Protein AF-0000000066230830 (afdb_homodimer)

pLDDT: mean 95.07, std 6.08, range [52.94, 98.94]

Structure (mmCIF, N/CA/C/O backbone):
data_AF-0000000066230830-model_v1
#
loop_
_entity.id
_entity.type
_entity.pdbx_description
1 polymer 'Asparagine--tRNA ligase'
#
loop_
_atom_site.group_PDB
_atom_site.id
_atom_site.type_symbol
_atom_site.label_atom_id
_atom_site.label_alt_id
_atom_site.label_comp_id
_atom_site.label_asym_id
_atom_site.label_entity_id
_atom_site.label_seq_id
_atom_site.pdbx_PDB_ins_code
_atom_site.Cartn_x
_atom_site.Cartn_y
_atom_site.Cartn_z
_atom_site.occupancy
_atom_site.B_iso_or_equiv
_atom_site.auth_seq_id
_atom_site.auth_comp_id
_atom_site.auth_asym_id
_atom_site.auth_atom_id
_atom_site.pdbx_PDB_model_num
ATOM 1 N N . MET A 1 1 ? -0.568 -34.188 9.367 1 92.81 1 MET A N 1
ATOM 2 C CA . MET A 1 1 ? -0.805 -32.75 9.398 1 92.81 1 MET A CA 1
ATOM 3 C C . MET A 1 1 ? -0.352 -32.094 8.094 1 92.81 1 MET A C 1
ATOM 5 O O . MET A 1 1 ? 0.645 -32.5 7.5 1 92.81 1 MET A O 1
ATOM 9 N N . LYS A 1 2 ? -0.988 -31.109 7.566 1 92.56 2 LYS A N 1
ATOM 10 C CA . LYS A 1 2 ? -0.601 -30.375 6.371 1 92.56 2 LYS A CA 1
ATOM 11 C C . LYS A 1 2 ? 0.467 -29.328 6.695 1 92.56 2 LYS A C 1
ATOM 13 O O . LYS A 1 2 ? 0.326 -28.562 7.652 1 92.56 2 LYS A O 1
ATOM 18 N N . MET A 1 3 ? 1.535 -29.328 6.031 1 95.19 3 MET A N 1
ATOM 19 C CA . MET A 1 3 ? 2.641 -28.406 6.285 1 95.19 3 MET A CA 1
ATOM 20 C C . MET A 1 3 ? 3.199 -27.859 4.977 1 95.19 3 MET A C 1
ATOM 22 O O . MET A 1 3 ? 3.049 -28.484 3.922 1 95.19 3 MET A O 1
ATOM 26 N N . LEU A 1 4 ? 3.773 -26.688 5.09 1 98 4 LEU A N 1
ATOM 27 C CA . LEU A 1 4 ? 4.559 -26.141 3.994 1 98 4 LEU A CA 1
ATOM 28 C C . LEU A 1 4 ? 6.031 -26.5 4.137 1 98 4 LEU A C 1
ATOM 30 O O . LEU A 1 4 ? 6.508 -26.75 5.246 1 98 4 LEU A O 1
ATOM 34 N N . VAL A 1 5 ? 6.695 -26.531 3.014 1 98.12 5 VAL A N 1
ATOM 35 C CA . VAL A 1 5 ? 8.125 -26.844 3.008 1 98.12 5 VAL A CA 1
ATOM 36 C C . VAL A 1 5 ? 8.859 -25.891 3.951 1 98.12 5 VAL A C 1
ATOM 38 O O . VAL A 1 5 ? 9.695 -26.328 4.746 1 98.12 5 VAL A O 1
ATOM 41 N N . LYS A 1 6 ? 8.523 -24.609 3.91 1 97.44 6 LYS A N 1
ATOM 42 C CA . LYS A 1 6 ? 9.141 -23.609 4.777 1 97.44 6 LYS A CA 1
ATOM 43 C C . LYS A 1 6 ? 8.969 -23.984 6.25 1 97.44 6 LYS A C 1
ATOM 45 O O . LYS A 1 6 ? 9.93 -23.938 7.023 1 97.44 6 LYS A O 1
ATOM 50 N N . GLN A 1 7 ? 7.809 -24.344 6.629 1 97.44 7 GLN A N 1
ATOM 51 C CA . GLN A 1 7 ? 7.492 -24.703 8.008 1 97.44 7 GLN A CA 1
ATOM 52 C C . GLN A 1 7 ? 8.242 -25.953 8.445 1 97.44 7 GLN A C 1
ATOM 54 O O . GLN A 1 7 ? 8.648 -26.062 9.602 1 97.44 7 GLN A O 1
ATOM 59 N N . ILE A 1 8 ? 8.367 -26.891 7.52 1 97.44 8 ILE A N 1
ATOM 60 C CA . ILE A 1 8 ? 9.07 -28.141 7.801 1 97.44 8 ILE A CA 1
ATOM 61 C C . ILE A 1 8 ? 10.523 -27.859 8.156 1 97.44 8 ILE A C 1
ATOM 63 O O . ILE A 1 8 ? 11.031 -28.344 9.172 1 97.44 8 ILE A O 1
ATOM 67 N N . TYR A 1 9 ? 11.141 -27.031 7.383 1 96.25 9 TYR A N 1
ATOM 68 C CA . TYR A 1 9 ? 12.547 -26.719 7.641 1 96.25 9 TYR A CA 1
ATOM 69 C C . TYR A 1 9 ? 12.703 -25.906 8.914 1 96.25 9 TYR A C 1
ATOM 71 O O . TYR A 1 9 ? 13.656 -26.094 9.672 1 96.25 9 TYR A O 1
ATOM 79 N N . GLU A 1 10 ? 11.781 -24.984 9.172 1 95.19 10 GLU A N 1
ATOM 80 C CA . GLU A 1 10 ? 11.844 -24.141 10.359 1 95.19 10 GLU A CA 1
ATOM 81 C C . GLU A 1 10 ? 11.68 -24.969 11.633 1 95.19 10 GLU A C 1
ATOM 83 O O . GLU A 1 10 ? 12.18 -24.578 12.688 1 95.19 10 GLU A O 1
ATOM 88 N N . ASN A 1 11 ? 10.977 -26.141 11.5 1 96.12 11 ASN A N 1
ATOM 89 C CA . ASN A 1 11 ? 10.656 -26.938 12.672 1 96.12 11 ASN A CA 1
ATOM 90 C C . ASN A 1 11 ? 11.117 -28.391 12.5 1 96.12 11 ASN A C 1
ATOM 92 O O . ASN A 1 11 ? 10.461 -29.312 12.984 1 96.12 11 ASN A O 1
ATOM 96 N N . ALA A 1 12 ? 12.109 -28.609 11.766 1 94.75 12 ALA A N 1
ATOM 97 C CA . ALA A 1 12 ? 12.539 -29.922 11.312 1 94.75 12 ALA A CA 1
ATOM 98 C C . ALA A 1 12 ? 12.758 -30.859 12.492 1 94.75 12 ALA A C 1
ATOM 100 O O . ALA A 1 12 ? 12.266 -32 12.492 1 94.75 12 ALA A O 1
ATOM 101 N N . LYS A 1 13 ? 13.516 -30.391 13.516 1 95.44 13 LYS A N 1
ATOM 102 C CA . LYS A 1 13 ? 13.844 -31.234 14.672 1 95.44 13 LYS A CA 1
ATOM 103 C C . LYS A 1 13 ? 12.578 -31.641 15.43 1 95.44 13 LYS A C 1
ATOM 105 O O . LYS A 1 13 ? 12.422 -32.812 15.789 1 95.44 13 LYS A O 1
ATOM 110 N N . GLU A 1 14 ? 11.703 -30.703 15.625 1 97 14 GLU A N 1
ATOM 111 C CA . GLU A 1 14 ? 10.477 -30.938 16.375 1 97 14 GLU A CA 1
ATOM 112 C C . GLU A 1 14 ? 9.523 -31.844 15.594 1 97 14 GLU A C 1
ATOM 114 O O . GLU A 1 14 ? 8.742 -32.594 16.188 1 97 14 GLU A O 1
ATOM 119 N N . LEU A 1 15 ? 9.672 -31.859 14.273 1 97.12 15 LEU A N 1
ATOM 120 C CA . LEU A 1 15 ? 8.734 -32.594 13.43 1 97.12 15 LEU A CA 1
ATOM 121 C C . LEU A 1 15 ? 9.273 -33.969 13.086 1 97.12 1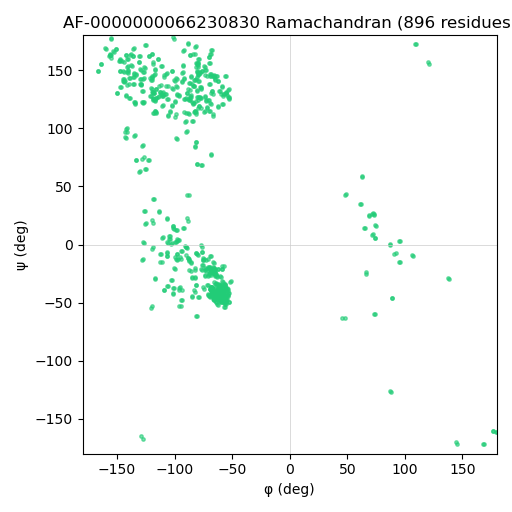5 LEU A C 1
ATOM 123 O O . LEU A 1 15 ? 8.617 -34.719 12.367 1 97.12 15 LEU A O 1
ATOM 127 N N . ASP A 1 16 ? 10.375 -34.312 13.625 1 97.19 16 ASP A N 1
ATOM 128 C CA . ASP A 1 16 ? 10.977 -35.625 13.336 1 97.19 16 ASP A CA 1
ATOM 129 C C . ASP A 1 16 ? 10 -36.75 13.625 1 97.19 16 ASP A C 1
ATOM 131 O O . ASP A 1 16 ? 9.375 -36.781 14.695 1 97.19 16 ASP A O 1
ATOM 135 N N . LYS A 1 17 ? 9.852 -37.594 12.656 1 97.75 17 LYS A N 1
ATOM 136 C CA . LYS A 1 17 ? 9.039 -38.812 12.734 1 97.75 17 LYS A CA 1
ATOM 137 C C . LYS A 1 17 ? 7.551 -38.469 12.734 1 97.75 17 LYS A C 1
ATOM 139 O O . LYS A 1 17 ? 6.715 -39.375 12.945 1 97.75 17 LYS A O 1
ATOM 144 N N . SER A 1 18 ? 7.23 -37.25 12.484 1 97.75 18 SER A N 1
ATOM 145 C CA . SER A 1 18 ? 5.82 -36.875 12.367 1 97.75 18 SER A CA 1
ATOM 146 C C . SER A 1 18 ? 5.27 -37.25 10.992 1 97.75 18 SER A C 1
ATOM 148 O O . SER A 1 18 ? 5.996 -37.25 10 1 97.75 18 SER A O 1
ATOM 150 N N . LYS A 1 19 ? 3.986 -37.625 11 1 98.25 19 LYS A N 1
ATOM 151 C CA . LYS A 1 19 ? 3.283 -37.844 9.742 1 98.25 19 LYS A CA 1
ATOM 152 C C . LYS A 1 19 ? 2.826 -36.531 9.117 1 98.25 19 LYS A C 1
ATOM 154 O O . LYS A 1 19 ? 2.109 -35.75 9.75 1 98.25 19 LYS A O 1
ATOM 159 N N . ILE A 1 20 ? 3.24 -36.344 7.891 1 97.44 20 ILE A N 1
ATOM 160 C CA . ILE A 1 20 ? 2.912 -35.062 7.266 1 97.44 20 ILE A CA 1
ATOM 161 C C . ILE A 1 20 ? 2.291 -35.312 5.891 1 97.44 20 ILE A C 1
ATOM 163 O O . ILE A 1 20 ? 2.479 -36.375 5.297 1 97.44 20 ILE A O 1
ATOM 167 N N . LYS A 1 21 ? 1.453 -34.438 5.473 1 98.25 21 LYS A N 1
ATOM 168 C CA . LYS A 1 21 ? 0.911 -34.312 4.121 1 98.25 21 LYS A CA 1
ATOM 169 C C . LYS A 1 21 ? 1.397 -33.062 3.426 1 98.25 21 LYS A C 1
ATOM 171 O O . LYS A 1 21 ? 1.465 -31.984 4.047 1 98.25 21 LYS A O 1
ATOM 176 N N . ILE A 1 22 ? 1.752 -33.188 2.199 1 98.12 22 ILE A N 1
ATOM 177 C CA . ILE A 1 22 ? 2.281 -32.031 1.496 1 98.12 22 ILE A CA 1
ATOM 178 C C . ILE A 1 22 ? 1.842 -32.062 0.034 1 98.12 22 ILE A C 1
ATOM 180 O O . ILE A 1 22 ? 1.617 -33.125 -0.525 1 98.12 22 ILE A O 1
ATOM 184 N N . LYS A 1 23 ? 1.538 -30.922 -0.514 1 98.56 23 LYS A N 1
ATOM 185 C CA . LYS A 1 23 ? 1.305 -30.703 -1.94 1 98.56 23 LYS A CA 1
ATOM 186 C C . LYS A 1 23 ? 2.33 -29.75 -2.529 1 98.56 23 LYS A C 1
ATOM 188 O O . LYS A 1 23 ? 2.801 -28.828 -1.842 1 98.56 23 LYS A O 1
ATOM 193 N N . GLY A 1 24 ? 2.709 -29.906 -3.705 1 98.62 24 GLY A N 1
ATOM 194 C CA . GLY A 1 24 ? 3.65 -29.047 -4.398 1 98.62 24 GLY A CA 1
ATOM 195 C C . GLY A 1 24 ? 3.938 -29.484 -5.82 1 98.62 24 GLY A C 1
ATOM 196 O O . GLY A 1 24 ? 3.119 -30.172 -6.438 1 98.62 24 GLY A O 1
ATOM 197 N N . TRP A 1 25 ? 4.992 -29.016 -6.359 1 98.69 25 TRP A N 1
ATOM 198 C CA . TRP A 1 25 ? 5.363 -29.312 -7.742 1 98.69 25 TRP A CA 1
ATOM 199 C C . TRP A 1 25 ? 6.715 -30.016 -7.801 1 98.69 25 TRP A C 1
ATOM 201 O O . TRP A 1 25 ? 7.629 -29.672 -7.047 1 98.69 25 TRP A O 1
ATOM 211 N N . VAL A 1 26 ? 6.824 -30.906 -8.734 1 98.19 26 VAL A N 1
ATOM 212 C CA . VAL A 1 26 ? 8.031 -31.703 -8.914 1 98.19 26 VAL A CA 1
ATOM 213 C C . VAL A 1 26 ? 9.133 -30.844 -9.523 1 98.19 26 VAL A C 1
ATOM 215 O O . VAL A 1 26 ? 8.93 -30.188 -10.547 1 98.19 26 VAL A O 1
ATOM 218 N N . VAL A 1 27 ? 10.25 -30.875 -8.875 1 96.75 27 VAL A N 1
ATOM 219 C CA . VAL A 1 27 ? 11.414 -30.188 -9.414 1 96.75 27 VAL A CA 1
ATOM 220 C C . VAL A 1 27 ? 12.289 -31.172 -10.188 1 96.75 27 VAL A C 1
ATOM 222 O O . VAL A 1 27 ? 12.625 -30.922 -11.352 1 96.75 27 VAL A O 1
ATOM 225 N N . THR A 1 28 ? 12.633 -32.25 -9.516 1 95.62 28 THR A N 1
ATOM 226 C CA . THR A 1 28 ? 13.375 -33.344 -10.141 1 95.62 28 THR A CA 1
ATOM 227 C C . THR A 1 28 ? 12.852 -34.688 -9.656 1 95.62 28 THR A C 1
ATOM 229 O O . THR A 1 28 ? 12.234 -34.781 -8.602 1 95.62 28 THR A O 1
ATOM 232 N N . SER A 1 29 ? 12.961 -35.625 -10.508 1 94 29 SER A N 1
ATOM 233 C CA . SER A 1 29 ? 12.656 -37 -10.203 1 94 29 SER A CA 1
ATOM 234 C C . SER A 1 29 ? 13.742 -37.938 -10.719 1 94 29 SER A C 1
ATOM 236 O O . SER A 1 29 ? 14.086 -37.906 -11.906 1 94 29 SER A O 1
ATOM 238 N N . ARG A 1 30 ? 14.289 -38.688 -9.766 1 93.19 30 ARG A N 1
ATOM 239 C CA . ARG A 1 30 ? 15.352 -39.625 -10.141 1 93.19 30 ARG A CA 1
ATOM 240 C C . ARG A 1 30 ? 15.258 -40.906 -9.32 1 93.19 30 ARG A C 1
ATOM 242 O O . ARG A 1 30 ? 14.641 -40.938 -8.258 1 93.19 30 ARG A O 1
ATOM 249 N N . GLY A 1 31 ? 15.844 -41.969 -9.922 1 93.81 31 GLY A N 1
ATOM 250 C CA . GLY A 1 31 ? 15.891 -43.188 -9.156 1 93.81 31 GLY A CA 1
ATOM 251 C C . GLY A 1 31 ? 15.75 -44.438 -10.023 1 93.81 31 GLY A C 1
ATOM 252 O O . GLY A 1 31 ? 16.031 -44.406 -11.227 1 93.81 31 GLY A O 1
ATOM 253 N N . ASN A 1 32 ? 15.602 -45.594 -9.375 1 93 32 ASN A N 1
ATOM 254 C CA . ASN A 1 32 ? 15.453 -46.906 -10.031 1 93 32 ASN A CA 1
ATOM 255 C C . ASN A 1 32 ? 14.227 -47.656 -9.516 1 93 32 ASN A C 1
ATOM 257 O O . ASN A 1 32 ? 13.336 -47.062 -8.914 1 93 32 ASN A O 1
ATOM 261 N N . LYS A 1 33 ? 14.172 -48.875 -9.836 1 92.69 33 LYS A N 1
ATOM 262 C CA . LYS A 1 33 ? 13 -49.688 -9.508 1 92.69 33 LYS A CA 1
ATOM 263 C C . LYS A 1 33 ? 12.898 -49.906 -8 1 92.69 33 LYS A C 1
ATOM 265 O O . LYS A 1 33 ? 11.82 -50.25 -7.492 1 92.69 33 LYS A O 1
ATOM 270 N N . LYS A 1 34 ? 13.953 -49.75 -7.348 1 95.06 34 LYS A N 1
ATOM 271 C CA . LYS A 1 34 ? 13.961 -50.062 -5.918 1 95.06 34 LYS A CA 1
ATOM 272 C C . LYS A 1 34 ? 13.727 -48.781 -5.086 1 95.06 34 LYS A C 1
ATOM 274 O O . LYS A 1 34 ? 13.109 -48.844 -4.02 1 95.06 34 LYS A O 1
ATOM 279 N N . ILE A 1 35 ? 14.297 -47.688 -5.57 1 96.31 35 ILE A N 1
ATOM 280 C CA . ILE A 1 35 ? 14.211 -46.469 -4.797 1 96.31 35 ILE A CA 1
ATOM 281 C C . ILE A 1 35 ? 14.133 -45.281 -5.742 1 96.31 35 ILE A C 1
ATOM 283 O O . ILE A 1 35 ? 14.805 -45.25 -6.777 1 96.31 35 ILE A O 1
ATOM 287 N N . GLN A 1 36 ? 13.242 -44.375 -5.438 1 96.88 36 GLN A N 1
ATOM 288 C CA . GLN A 1 36 ? 13.109 -43.125 -6.207 1 96.88 36 GLN A CA 1
ATOM 289 C C . GLN A 1 36 ? 13.188 -41.906 -5.297 1 96.88 36 GLN A C 1
ATOM 291 O O . GLN A 1 36 ? 12.711 -41.938 -4.16 1 96.88 36 GLN A O 1
ATOM 296 N N . PHE A 1 37 ? 13.805 -40.844 -5.777 1 96.5 37 PHE A N 1
ATOM 297 C CA . PHE A 1 37 ? 13.898 -39.562 -5.098 1 96.5 37 PHE A CA 1
ATOM 298 C C . PHE A 1 37 ? 13.203 -38.469 -5.906 1 96.5 37 PHE A C 1
ATOM 300 O O . PHE A 1 37 ? 13.484 -38.281 -7.094 1 96.5 37 PHE A O 1
ATOM 307 N N . ILE A 1 38 ? 12.281 -37.812 -5.281 1 97.56 38 ILE A N 1
ATOM 308 C CA . ILE A 1 38 ? 11.609 -36.688 -5.902 1 97.56 38 ILE A CA 1
ATOM 309 C C . ILE A 1 38 ? 11.867 -35.438 -5.082 1 97.56 38 ILE A C 1
ATOM 311 O O . ILE A 1 38 ? 11.656 -35.406 -3.869 1 97.56 38 ILE A O 1
ATOM 315 N N . GLU A 1 39 ? 12.359 -34.406 -5.715 1 97.12 39 GLU A N 1
ATOM 316 C CA . GLU A 1 39 ? 12.445 -33.062 -5.09 1 97.12 39 GLU A CA 1
ATOM 317 C C . GLU A 1 39 ? 11.156 -32.281 -5.309 1 97.12 39 GLU A C 1
ATOM 319 O O . GLU A 1 39 ? 10.727 -32.094 -6.445 1 97.12 39 GLU A O 1
ATOM 324 N N . LEU A 1 40 ? 10.594 -31.859 -4.219 1 98.38 40 LEU A N 1
ATOM 325 C CA . LEU A 1 40 ? 9.32 -31.141 -4.27 1 98.38 40 LEU A CA 1
ATOM 326 C C . LEU A 1 40 ? 9.484 -29.703 -3.773 1 98.38 40 LEU A C 1
ATOM 328 O O . LEU A 1 40 ? 10.141 -29.469 -2.756 1 98.38 40 LEU A O 1
ATOM 332 N N . ASN A 1 41 ? 8.93 -28.766 -4.488 1 98.31 41 ASN A N 1
ATOM 333 C CA . ASN A 1 41 ? 8.805 -27.391 -4.035 1 98.31 41 ASN A CA 1
ATOM 334 C C . ASN A 1 41 ? 7.344 -26.953 -3.982 1 98.31 41 ASN A C 1
ATOM 336 O O . ASN A 1 41 ? 6.574 -27.219 -4.906 1 98.31 41 ASN A O 1
ATOM 340 N N . ASP A 1 42 ? 6.992 -26.297 -2.898 1 98.56 42 ASP A N 1
ATOM 341 C CA . ASP A 1 42 ? 5.59 -25.922 -2.771 1 98.56 42 ASP A CA 1
ATOM 342 C C . ASP A 1 42 ? 5.414 -24.406 -2.885 1 98.56 42 ASP A C 1
ATOM 344 O O . ASP A 1 42 ? 4.344 -23.875 -2.582 1 98.56 42 ASP A O 1
ATOM 348 N N . GLY A 1 43 ? 6.461 -23.688 -3.182 1 98.44 43 GLY A N 1
ATOM 349 C CA . GLY A 1 43 ? 6.379 -22.25 -3.41 1 98.44 43 GLY A CA 1
ATOM 350 C C . GLY A 1 43 ? 6.621 -21.438 -2.158 1 98.44 43 GLY A C 1
ATOM 351 O O . GLY A 1 43 ? 6.812 -20.219 -2.234 1 98.44 43 GLY A O 1
ATOM 352 N N . SER A 1 44 ? 6.73 -22.031 -0.961 1 98.44 44 SER A N 1
ATOM 353 C CA . SER A 1 44 ? 6.836 -21.312 0.303 1 98.44 44 SER A CA 1
ATOM 354 C C . SER A 1 44 ? 8.281 -20.938 0.606 1 98.44 44 SER A C 1
ATOM 356 O O . SER A 1 44 ? 8.539 -20.094 1.464 1 98.44 44 SER A O 1
ATOM 358 N N . SER A 1 45 ? 9.156 -21.562 -0.087 1 98 45 SER A N 1
ATOM 359 C CA . SER A 1 45 ? 10.586 -21.359 0.113 1 98 45 SER A CA 1
ATOM 360 C C . SER A 1 45 ? 11.375 -21.719 -1.14 1 98 45 SER A C 1
ATOM 362 O O . SER A 1 45 ? 10.859 -22.391 -2.037 1 98 45 SER A O 1
ATOM 364 N N . VAL A 1 46 ? 12.586 -21.234 -1.156 1 97.81 46 VAL A N 1
ATOM 365 C CA . VAL A 1 46 ? 13.477 -21.656 -2.234 1 97.81 46 VAL A CA 1
ATOM 366 C C . VAL A 1 46 ? 13.977 -23.078 -1.98 1 97.81 46 VAL A C 1
ATOM 368 O O . VAL A 1 46 ? 14.438 -23.75 -2.902 1 97.81 46 VAL A O 1
ATOM 371 N N . LEU A 1 47 ? 13.797 -23.578 -0.811 1 97.38 47 LEU A N 1
ATOM 372 C CA . LEU A 1 47 ? 14.227 -24.922 -0.447 1 97.38 47 LEU A CA 1
ATOM 373 C C . LEU A 1 47 ? 13.266 -25.969 -0.995 1 97.38 47 LEU A C 1
ATOM 375 O O . LEU A 1 47 ? 12.062 -25.734 -1.09 1 97.38 47 LEU A O 1
ATOM 379 N N . HIS A 1 48 ? 13.82 -27.125 -1.312 1 97.38 48 HIS A N 1
ATOM 380 C CA . HIS A 1 48 ? 13.055 -28.281 -1.768 1 97.38 48 HIS A CA 1
ATOM 381 C C . HIS A 1 48 ? 12.992 -29.359 -0.696 1 97.38 48 HIS A C 1
ATOM 383 O O . HIS A 1 48 ? 13.906 -29.484 0.121 1 97.38 48 HIS A O 1
ATOM 389 N N . LEU A 1 49 ? 11.906 -30.031 -0.691 1 97.88 49 LEU A N 1
ATOM 390 C CA . LEU A 1 49 ? 11.789 -31.203 0.171 1 97.88 49 LEU A CA 1
ATOM 391 C C . LEU A 1 49 ? 12.07 -32.5 -0.61 1 97.88 49 LEU A C 1
ATOM 393 O O . LEU A 1 49 ? 11.484 -32.719 -1.672 1 97.88 49 LEU A O 1
ATOM 397 N N . GLN A 1 50 ? 12.93 -33.312 -0.119 1 97.56 50 GLN A N 1
ATOM 398 C CA . GLN A 1 50 ? 13.203 -34.594 -0.754 1 97.56 50 GLN A CA 1
ATOM 399 C C . GLN A 1 50 ? 12.188 -35.656 -0.328 1 97.56 50 GLN A C 1
ATOM 401 O O . GLN A 1 50 ? 12.016 -35.906 0.865 1 97.56 50 GLN A O 1
ATOM 406 N N . LEU A 1 51 ? 11.523 -36.188 -1.303 1 98.19 51 LEU A N 1
ATOM 407 C CA . LEU A 1 51 ? 10.648 -37.344 -1.107 1 98.19 51 LEU A CA 1
ATOM 408 C C . LEU A 1 51 ? 11.367 -38.625 -1.448 1 98.19 51 LEU A C 1
ATOM 410 O O . LEU A 1 51 ? 11.953 -38.781 -2.527 1 98.19 51 LEU A O 1
ATOM 414 N N . VAL A 1 52 ? 11.312 -39.531 -0.542 1 97.88 52 VAL A N 1
ATOM 415 C CA . VAL A 1 52 ? 11.953 -40.844 -0.751 1 97.88 52 VAL A CA 1
ATOM 416 C C . VAL A 1 52 ? 10.883 -41.906 -0.909 1 97.88 52 VAL A C 1
ATOM 418 O O . VAL A 1 52 ? 10.102 -42.156 0.012 1 97.88 52 VAL A O 1
ATOM 421 N N . LEU A 1 53 ? 10.93 -42.531 -2.055 1 97.94 53 LEU A N 1
ATOM 422 C CA . LEU A 1 53 ? 10.008 -43.625 -2.367 1 97.94 53 LEU A CA 1
ATOM 423 C C . LEU A 1 53 ? 10.742 -44.938 -2.432 1 97.94 53 LEU A C 1
ATOM 425 O O . LEU A 1 53 ? 11.742 -45.062 -3.146 1 97.94 53 LEU A O 1
ATOM 429 N N . LYS A 1 54 ? 10.203 -45.875 -1.757 1 97.19 54 LYS A N 1
ATOM 430 C CA . LYS A 1 54 ? 10.828 -47.188 -1.722 1 97.19 54 LYS A CA 1
ATOM 431 C C . LYS A 1 54 ? 9.891 -48.281 -2.277 1 97.19 54 LYS A C 1
ATOM 433 O O . LYS A 1 54 ? 8.688 -48.25 -2.002 1 97.19 54 LYS A O 1
ATOM 438 N N . SER A 1 55 ? 10.422 -49.188 -2.969 1 95 55 SER A N 1
ATOM 439 C CA . SER A 1 55 ? 9.648 -50.25 -3.598 1 95 55 SER A CA 1
ATOM 440 C C . SER A 1 55 ? 9 -51.156 -2.553 1 95 55 SER A C 1
ATOM 442 O O . SER A 1 55 ? 8.008 -51.812 -2.836 1 95 55 SER A O 1
ATOM 444 N N . GLU A 1 56 ? 9.539 -51.188 -1.434 1 94.75 56 GLU A N 1
ATOM 445 C CA . GLU A 1 56 ? 8.969 -52 -0.347 1 94.75 56 GLU A CA 1
ATOM 446 C C . GLU A 1 56 ? 7.609 -51.469 0.078 1 94.75 56 GLU A C 1
ATOM 448 O O . GLU A 1 56 ? 6.777 -52.219 0.601 1 94.75 56 GLU A O 1
ATOM 453 N N . LYS A 1 57 ? 7.441 -50.188 -0.182 1 93 57 LYS A N 1
ATOM 454 C CA . LYS A 1 57 ? 6.234 -49.531 0.324 1 93 57 LYS A CA 1
ATOM 455 C C . LYS A 1 57 ? 5.215 -49.344 -0.791 1 93 57 LYS A C 1
ATOM 457 O O . LYS A 1 57 ? 4.012 -49.25 -0.53 1 93 57 LYS A O 1
ATOM 462 N N . MET A 1 58 ? 5.73 -49.188 -1.948 1 93.12 58 MET A N 1
ATOM 463 C CA . MET A 1 58 ? 4.824 -48.906 -3.061 1 93.12 58 MET A CA 1
ATOM 464 C C . MET A 1 58 ? 5.438 -49.344 -4.383 1 93.12 58 MET A C 1
ATOM 466 O O . MET A 1 58 ? 6.652 -49.531 -4.48 1 93.12 58 MET A O 1
ATOM 470 N N . ASP A 1 59 ? 4.559 -49.5 -5.359 1 93.12 59 ASP A N 1
ATOM 471 C CA . ASP A 1 59 ? 5.031 -49.812 -6.703 1 93.12 59 ASP A CA 1
ATOM 472 C C . ASP A 1 59 ? 5.602 -48.562 -7.395 1 93.12 59 ASP A C 1
ATOM 474 O O . ASP A 1 59 ? 4.875 -47.625 -7.652 1 93.12 59 ASP A O 1
ATOM 478 N N . LEU A 1 60 ? 6.77 -48.562 -7.707 1 94.19 60 LEU A N 1
ATOM 479 C CA . LEU A 1 60 ? 7.465 -47.406 -8.258 1 94.19 60 LEU A CA 1
ATOM 480 C C . LEU A 1 60 ? 7.359 -47.406 -9.781 1 94.19 60 LEU A C 1
ATOM 482 O O . LEU A 1 60 ? 7.668 -46.375 -10.414 1 94.19 60 LEU A O 1
ATOM 486 N N . ASN A 1 61 ? 6.875 -48.438 -10.438 1 89.81 61 ASN A N 1
ATOM 487 C CA . ASN A 1 61 ? 6.852 -48.562 -11.891 1 89.81 61 ASN A CA 1
ATOM 488 C C . ASN A 1 61 ? 5.926 -47.531 -12.523 1 89.81 61 ASN A C 1
ATOM 490 O O . ASN A 1 61 ? 6.133 -47.094 -13.672 1 89.81 61 ASN A O 1
ATOM 494 N N . ASP A 1 62 ? 5.027 -47.094 -11.805 1 86.12 62 ASP A N 1
ATOM 495 C CA . ASP A 1 62 ? 4.027 -46.188 -12.367 1 86.12 62 ASP A CA 1
ATOM 496 C C . ASP A 1 62 ? 4.285 -44.75 -11.938 1 86.12 62 ASP A C 1
ATOM 498 O O . ASP A 1 62 ? 3.482 -43.844 -12.219 1 86.12 62 ASP A O 1
ATOM 502 N N . ILE A 1 63 ? 5.371 -44.562 -11.305 1 90.38 63 ILE A N 1
ATOM 503 C CA . ILE A 1 63 ? 5.668 -43.219 -10.812 1 90.38 63 ILE A CA 1
ATOM 504 C C . ILE A 1 63 ? 6.602 -42.5 -11.789 1 90.38 63 ILE A C 1
ATOM 506 O O . ILE A 1 63 ? 7.824 -42.625 -11.68 1 90.38 63 ILE A O 1
ATOM 510 N N . HIS A 1 64 ? 6 -41.781 -12.75 1 90.19 64 HIS A N 1
ATOM 511 C CA . HIS A 1 64 ? 6.715 -40.969 -13.742 1 90.19 64 HIS A CA 1
ATOM 512 C C . HIS A 1 64 ? 6.207 -39.531 -13.773 1 90.19 64 HIS A C 1
ATOM 514 O O . HIS A 1 64 ? 5.523 -39.125 -14.719 1 90.19 64 HIS A O 1
ATOM 520 N N . PHE A 1 65 ? 6.598 -38.812 -12.773 1 94.56 65 PHE A N 1
ATOM 521 C CA . PHE A 1 65 ? 6.18 -37.438 -12.703 1 94.56 65 PHE A CA 1
ATOM 522 C C . PHE A 1 65 ? 7.18 -36.531 -13.414 1 94.56 65 PHE A C 1
ATOM 524 O O . PHE A 1 65 ? 8.375 -36.562 -13.109 1 94.56 65 PHE A O 1
ATOM 531 N N . LYS A 1 66 ? 6.719 -35.75 -14.312 1 95.19 66 LYS A N 1
ATOM 532 C CA . LYS A 1 66 ? 7.574 -34.812 -15.031 1 95.19 66 LYS A CA 1
ATOM 533 C C . LYS A 1 66 ? 7.812 -33.562 -14.195 1 95.19 66 LYS A C 1
ATOM 535 O O . LYS A 1 66 ? 7.016 -33.219 -13.32 1 95.19 66 LYS A O 1
ATOM 540 N N . THR A 1 67 ? 8.922 -32.938 -14.508 1 96.31 67 THR A N 1
ATOM 541 C CA . THR A 1 67 ? 9.18 -31.641 -13.891 1 96.31 67 THR A CA 1
ATOM 542 C C . THR A 1 67 ? 8.008 -30.688 -14.102 1 96.31 67 THR A C 1
ATOM 544 O O . THR A 1 67 ? 7.457 -30.609 -15.203 1 96.31 67 THR A O 1
ATOM 547 N N . GLY A 1 68 ? 7.586 -30.016 -13.023 1 97.44 68 GLY A N 1
ATOM 548 C CA . GLY A 1 68 ? 6.488 -29.062 -13.109 1 97.44 68 GLY A CA 1
ATOM 549 C C . GLY A 1 68 ? 5.148 -29.672 -12.734 1 97.44 68 GLY A C 1
ATOM 550 O O . GLY A 1 68 ? 4.18 -28.938 -12.5 1 97.44 68 GLY A O 1
ATOM 551 N N . SER A 1 69 ? 5.082 -31 -12.68 1 98.19 69 SER A N 1
ATOM 552 C CA . SER A 1 69 ? 3.834 -31.656 -12.312 1 98.19 69 SER A CA 1
ATOM 553 C C . SER A 1 69 ? 3.49 -31.422 -10.844 1 98.19 69 SER A C 1
ATOM 555 O O . SER A 1 69 ? 4.383 -31.281 -10.008 1 98.19 69 SER A O 1
ATOM 557 N N . SER A 1 70 ? 2.23 -31.312 -10.57 1 98.62 70 SER A N 1
ATOM 558 C CA . SER A 1 70 ? 1.803 -31.188 -9.18 1 98.62 70 SER A CA 1
ATOM 559 C C . SER A 1 70 ? 1.46 -32.531 -8.578 1 98.62 70 SER A C 1
ATOM 561 O O . SER A 1 70 ? 0.877 -33.406 -9.25 1 98.62 70 SER A O 1
ATOM 563 N N . ILE A 1 71 ? 1.841 -32.75 -7.305 1 98.56 71 ILE A N 1
ATOM 564 C CA . ILE A 1 71 ? 1.626 -34.031 -6.637 1 98.56 71 ILE A CA 1
ATOM 565 C C . ILE A 1 71 ? 1.217 -33.781 -5.188 1 98.56 71 ILE A C 1
ATOM 567 O O . ILE A 1 71 ? 1.354 -32.656 -4.668 1 98.56 71 ILE A O 1
ATOM 571 N N . LYS A 1 72 ? 0.619 -34.719 -4.602 1 98.44 72 LYS A N 1
ATOM 572 C CA . LYS A 1 72 ? 0.324 -34.812 -3.174 1 98.44 72 LYS A CA 1
ATOM 573 C C . LYS A 1 72 ? 1.019 -36.031 -2.555 1 98.44 72 LYS A C 1
ATOM 575 O O . LYS A 1 72 ? 0.985 -37.125 -3.117 1 98.44 72 LYS A O 1
ATOM 580 N N . ALA A 1 73 ? 1.69 -35.812 -1.479 1 98.31 73 ALA A N 1
ATOM 581 C CA . ALA A 1 73 ? 2.41 -36.906 -0.822 1 98.31 73 ALA A CA 1
ATOM 582 C C . ALA A 1 73 ? 2.143 -36.906 0.68 1 98.31 73 ALA A C 1
ATOM 584 O O . ALA A 1 73 ? 1.857 -35.875 1.271 1 98.31 73 ALA A O 1
ATOM 585 N N . GLU A 1 74 ? 2.111 -38.031 1.219 1 98.38 74 GLU A N 1
ATOM 586 C CA . GLU A 1 74 ? 2.002 -38.281 2.656 1 98.38 74 GLU A CA 1
ATOM 587 C C . GLU A 1 74 ? 3.059 -39.25 3.141 1 98.38 74 GLU A C 1
ATOM 589 O O . GLU A 1 74 ? 3.412 -40.188 2.426 1 98.38 74 GLU A O 1
ATOM 594 N N . GLY A 1 75 ? 3.566 -39 4.324 1 98.31 75 GLY A N 1
ATOM 595 C CA . GLY A 1 75 ? 4.566 -39.906 4.871 1 98.31 75 GLY A CA 1
ATOM 596 C C . GLY A 1 75 ? 5.121 -39.438 6.207 1 98.31 75 GLY A C 1
ATOM 597 O O . GLY A 1 75 ? 4.477 -38.688 6.922 1 98.31 75 GLY A O 1
ATOM 598 N N . ILE A 1 76 ? 6.297 -40.031 6.484 1 98.31 76 ILE A N 1
ATOM 599 C CA . ILE A 1 76 ? 6.945 -39.75 7.762 1 98.31 76 ILE A CA 1
ATOM 600 C C . ILE A 1 76 ? 8.195 -38.906 7.535 1 98.31 76 ILE A C 1
ATOM 602 O O . ILE A 1 76 ? 9.055 -39.25 6.719 1 98.31 76 ILE A O 1
ATOM 606 N N . LEU A 1 77 ? 8.219 -37.844 8.297 1 97.88 77 LEU A N 1
ATOM 607 C CA . LEU A 1 77 ? 9.375 -36.938 8.172 1 97.88 77 LEU A CA 1
ATOM 608 C C . LEU A 1 77 ? 10.578 -37.531 8.898 1 97.88 77 LEU A C 1
ATOM 610 O O . LEU A 1 77 ? 10.453 -38.062 10.008 1 97.88 77 LEU A O 1
ATOM 614 N N . ASN A 1 78 ? 11.672 -37.469 8.25 1 96.94 78 ASN A N 1
ATOM 615 C CA . ASN A 1 78 ? 12.938 -37.875 8.836 1 96.94 78 ASN A CA 1
ATOM 616 C C . ASN A 1 78 ? 13.922 -36.719 8.93 1 96.94 78 ASN A C 1
ATOM 618 O O . ASN A 1 78 ? 14.289 -36.125 7.906 1 96.94 78 ASN A O 1
ATOM 622 N N . TYR A 1 79 ? 14.227 -36.375 10.141 1 95.62 79 TYR A N 1
ATOM 623 C CA . TYR A 1 79 ? 15.211 -35.344 10.383 1 95.62 79 TYR A CA 1
ATOM 624 C C . TYR A 1 79 ? 16.625 -35.906 10.312 1 95.62 79 TYR A C 1
ATOM 626 O O . TYR A 1 79 ? 17 -36.75 11.109 1 95.62 79 TYR A O 1
ATOM 634 N N . THR A 1 80 ? 17.375 -35.469 9.312 1 91.44 80 THR A N 1
ATOM 635 C CA . THR A 1 80 ? 18.734 -35.938 9.078 1 91.44 80 THR A CA 1
ATOM 636 C C . THR A 1 80 ? 19.719 -34.781 9.062 1 91.44 80 THR A C 1
ATOM 638 O O . THR A 1 80 ? 20.281 -34.438 8.016 1 91.44 80 THR A O 1
ATOM 641 N N . PRO A 1 81 ? 20.016 -34.219 10.156 1 87.56 81 PRO A N 1
ATOM 642 C CA . PRO A 1 81 ? 20.797 -32.969 10.203 1 87.56 81 PRO A CA 1
ATOM 643 C C . PRO A 1 81 ? 22.203 -33.125 9.633 1 87.56 81 PRO A C 1
ATOM 645 O O . PRO A 1 81 ? 22.812 -32.156 9.219 1 87.56 81 PRO A O 1
ATOM 648 N N . LYS A 1 82 ? 22.734 -34.25 9.547 1 88.75 82 LYS A N 1
ATOM 649 C CA . LYS A 1 82 ? 24.109 -34.469 9.094 1 88.75 82 LYS A CA 1
ATOM 650 C C . LYS A 1 82 ? 24.141 -34.781 7.598 1 88.75 82 LYS A C 1
ATOM 652 O O . LYS A 1 82 ? 25.219 -34.812 6.988 1 88.75 82 LYS A O 1
ATOM 657 N N . ALA A 1 83 ? 23.031 -35.031 7.074 1 84.81 83 ALA A N 1
ATOM 658 C CA . ALA A 1 83 ? 22.953 -35.344 5.652 1 84.81 83 ALA A CA 1
ATOM 659 C C . ALA A 1 83 ? 22.938 -34.094 4.809 1 84.81 83 ALA A C 1
ATOM 661 O O . ALA A 1 83 ? 22.812 -32.969 5.34 1 84.81 83 ALA A O 1
ATOM 662 N N . GLU A 1 84 ? 23.203 -34.25 3.541 1 80.69 84 GLU A N 1
ATOM 663 C CA . GLU A 1 84 ? 23.125 -33.125 2.607 1 80.69 84 GLU A CA 1
ATOM 664 C C . GLU A 1 84 ? 21.781 -32.438 2.676 1 80.69 84 GLU A C 1
ATOM 666 O O . GLU A 1 84 ? 21.703 -31.219 2.664 1 80.69 84 GLU A O 1
ATOM 671 N N . GLN A 1 85 ? 20.797 -33.281 2.723 1 85.12 85 GLN A N 1
ATOM 672 C CA . GLN A 1 85 ? 19.453 -32.75 3.006 1 85.12 85 GLN A CA 1
ATOM 673 C C . GLN A 1 85 ? 19.094 -32.969 4.473 1 85.12 85 GLN A C 1
ATOM 675 O O . GLN A 1 85 ? 19 -34.094 4.941 1 85.12 85 GLN A O 1
ATOM 680 N N . SER A 1 86 ? 18.797 -31.922 5.066 1 91.62 86 SER A N 1
ATOM 681 C CA . SER A 1 86 ? 18.594 -31.984 6.512 1 91.62 86 SER A CA 1
ATOM 682 C C . SER A 1 86 ? 17.25 -32.625 6.859 1 91.62 86 SER A C 1
ATOM 684 O O . SER A 1 86 ? 17.016 -33 8.008 1 91.62 86 SER A O 1
ATOM 686 N N . VAL A 1 87 ? 16.359 -32.688 5.922 1 95.56 87 VAL A N 1
ATOM 687 C CA . VAL A 1 87 ? 15.055 -33.281 6.152 1 95.56 87 VAL A CA 1
ATOM 688 C C . VAL A 1 87 ? 14.594 -34 4.891 1 95.56 87 VAL A C 1
ATOM 690 O O . VAL A 1 87 ? 14.844 -33.562 3.773 1 95.56 87 VAL A O 1
ATOM 693 N N . GLU A 1 88 ? 13.977 -35.125 5.047 1 97.19 88 GLU A N 1
ATOM 694 C CA . GLU A 1 88 ? 13.359 -35.875 3.951 1 97.19 88 GLU A CA 1
ATOM 695 C C . GLU A 1 88 ? 12.039 -36.5 4.383 1 97.19 88 GLU A C 1
ATOM 697 O O . GLU A 1 88 ? 11.781 -36.656 5.578 1 97.19 88 GLU A O 1
ATOM 702 N N . LEU A 1 89 ? 11.203 -36.688 3.455 1 98.19 89 LEU A N 1
ATOM 703 C CA . LEU A 1 89 ? 9.922 -37.344 3.703 1 98.19 89 LEU A CA 1
ATOM 704 C C . LEU A 1 89 ? 9.914 -38.781 3.158 1 98.19 89 LEU A C 1
ATOM 706 O O . LEU A 1 89 ? 10.039 -38.969 1.948 1 98.19 89 LEU A O 1
ATOM 710 N N . ILE A 1 90 ? 9.898 -39.719 4.059 1 98.12 90 ILE A N 1
ATOM 711 C CA . ILE A 1 90 ? 9.68 -41.125 3.633 1 98.12 90 ILE A CA 1
ATOM 712 C C . ILE A 1 90 ? 8.219 -41.312 3.262 1 98.12 90 ILE A C 1
ATOM 714 O O . ILE A 1 90 ? 7.348 -41.375 4.137 1 98.12 90 ILE A O 1
ATOM 718 N N . VAL A 1 91 ? 7.961 -41.594 1.974 1 98.31 91 VAL A N 1
ATOM 719 C CA . VAL A 1 91 ? 6.613 -41.469 1.429 1 98.31 91 VAL A CA 1
ATOM 720 C C . VAL A 1 91 ? 5.852 -42.781 1.631 1 98.31 91 VAL A C 1
ATOM 722 O O . VAL A 1 91 ? 6.363 -43.844 1.323 1 98.31 91 VAL A O 1
ATOM 725 N N . ASP A 1 92 ? 4.613 -42.594 2.119 1 97.62 92 ASP A N 1
ATOM 726 C CA . ASP A 1 92 ? 3.688 -43.719 2.24 1 97.62 92 ASP A CA 1
ATOM 727 C C . ASP A 1 92 ? 2.682 -43.719 1.091 1 97.62 92 ASP A C 1
ATOM 729 O O . ASP A 1 92 ? 2.225 -44.781 0.667 1 97.62 92 ASP A O 1
ATOM 733 N N . LYS A 1 93 ? 2.309 -42.594 0.761 1 97.12 93 LYS A N 1
ATOM 734 C CA . LYS A 1 93 ? 1.336 -42.406 -0.311 1 97.12 93 LYS A CA 1
ATOM 735 C C . LYS A 1 93 ? 1.696 -41.219 -1.179 1 97.12 93 LYS A C 1
ATOM 737 O O . LYS A 1 93 ? 2.123 -40.188 -0.667 1 97.12 93 LYS A O 1
ATOM 742 N N . ILE A 1 94 ? 1.547 -41.406 -2.451 1 97.62 94 ILE A N 1
ATOM 743 C CA . ILE A 1 94 ? 1.815 -40.312 -3.385 1 97.62 94 ILE A CA 1
ATOM 744 C C . ILE A 1 94 ? 0.817 -40.375 -4.539 1 97.62 94 ILE A C 1
ATOM 746 O O . ILE A 1 94 ? 0.413 -41.469 -4.969 1 97.62 94 ILE A O 1
ATOM 750 N N . SER A 1 95 ? 0.334 -39.219 -4.961 1 96.88 95 SER A N 1
ATOM 751 C CA . SER A 1 95 ? -0.596 -39.156 -6.082 1 96.88 95 SER A CA 1
ATOM 752 C C . SER A 1 95 ? -0.276 -38 -7.004 1 96.88 95 SER A C 1
ATOM 754 O O . SER A 1 95 ? 0.14 -36.938 -6.539 1 96.88 95 SER A O 1
ATOM 756 N N . LEU A 1 96 ? -0.452 -38.219 -8.273 1 97.62 96 LEU A N 1
ATOM 757 C CA . LEU A 1 96 ? -0.353 -37.156 -9.273 1 97.62 96 LEU A CA 1
ATOM 758 C C . LEU A 1 96 ? -1.607 -36.312 -9.273 1 97.62 96 LEU A C 1
ATOM 760 O O . LEU A 1 96 ? -2.725 -36.812 -9.336 1 97.62 96 LEU A O 1
ATOM 764 N N . LEU A 1 97 ? -1.436 -35.031 -9.133 1 98.06 97 LEU A N 1
ATOM 765 C CA . LEU A 1 97 ? -2.576 -34.125 -9.18 1 98.06 97 LEU A CA 1
ATOM 766 C C . LEU A 1 97 ? -2.781 -33.594 -10.586 1 98.06 97 LEU A C 1
ATOM 768 O O . LEU A 1 97 ? -3.912 -33.531 -11.078 1 98.06 97 LEU A O 1
ATOM 772 N N . ALA A 1 98 ? -1.72 -33.125 -11.219 1 98.12 98 ALA A N 1
ATOM 773 C CA . ALA A 1 98 ? -1.727 -32.656 -12.602 1 98.12 98 ALA A CA 1
ATOM 774 C C . ALA A 1 98 ? -0.368 -32.875 -13.258 1 98.12 98 ALA A C 1
ATOM 776 O O . ALA A 1 98 ? 0.665 -32.469 -12.719 1 98.12 98 ALA A O 1
ATOM 777 N N . GLN A 1 99 ? -0.364 -33.438 -14.375 1 96.81 99 GLN A N 1
ATOM 778 C CA . GLN A 1 99 ? 0.867 -33.719 -15.109 1 96.81 99 GLN A CA 1
ATOM 779 C C . GLN A 1 99 ? 1.296 -32.5 -15.93 1 96.81 99 GLN A C 1
ATOM 781 O O . GLN A 1 99 ? 0.457 -31.812 -16.5 1 96.81 99 GLN A O 1
ATOM 786 N N . SER A 1 100 ? 2.518 -32.25 -15.906 1 97.31 100 SER A N 1
ATOM 787 C CA . SER A 1 100 ? 3.055 -31.188 -16.734 1 97.31 100 SER A CA 1
ATOM 788 C C . SER A 1 100 ? 3.375 -31.672 -18.141 1 97.31 100 SER A C 1
ATOM 790 O O . SER A 1 100 ? 3.832 -32.812 -18.312 1 97.31 100 SER A O 1
ATOM 792 N N . ASP A 1 101 ? 3.154 -30.781 -19.062 1 96.38 101 ASP A N 1
ATOM 793 C CA . ASP A 1 101 ? 3.527 -31.094 -20.438 1 96.38 101 ASP A CA 1
ATOM 794 C C . ASP A 1 101 ? 5.047 -31.156 -20.594 1 96.38 101 ASP A C 1
ATOM 796 O O . ASP A 1 101 ? 5.781 -30.578 -19.781 1 96.38 101 ASP A O 1
ATOM 800 N N . GLU A 1 102 ? 5.426 -31.734 -21.672 1 93.19 102 GLU A N 1
ATOM 801 C CA . GLU A 1 102 ? 6.852 -31.906 -21.938 1 93.19 102 GLU A CA 1
ATOM 802 C C . GLU A 1 102 ? 7.5 -30.578 -22.328 1 93.19 102 GLU A C 1
ATOM 804 O O . GLU A 1 102 ? 8.711 -30.391 -22.141 1 93.19 102 GLU A O 1
ATOM 809 N N . ASP A 1 103 ? 6.723 -29.734 -22.719 1 94.25 103 ASP A N 1
ATOM 810 C CA . ASP A 1 103 ? 7.281 -28.484 -23.203 1 94.25 103 ASP A CA 1
ATOM 811 C C . ASP A 1 103 ? 7.348 -27.438 -22.078 1 94.25 103 ASP A C 1
ATOM 813 O O . ASP A 1 103 ? 7.496 -26.25 -22.344 1 94.25 103 ASP A O 1
ATOM 817 N N . PHE A 1 104 ? 7.191 -27.922 -20.844 1 95.88 104 PHE A N 1
ATOM 818 C CA . PHE A 1 104 ? 7.406 -27.016 -19.719 1 95.88 104 PHE A CA 1
ATOM 819 C C . PHE A 1 104 ? 8.758 -26.328 -19.828 1 95.88 104 PHE A C 1
ATOM 821 O O . PHE A 1 104 ? 9.797 -27 -19.875 1 95.88 104 PHE A O 1
ATOM 828 N N . PRO A 1 105 ? 8.742 -25 -19.781 1 94.75 105 PRO A N 1
ATOM 829 C CA . PRO A 1 105 ? 9.961 -24.297 -20.172 1 94.75 105 PRO A CA 1
ATOM 830 C C . PRO A 1 105 ? 10.992 -24.219 -19.047 1 94.75 105 PRO A C 1
ATOM 832 O O . PRO A 1 105 ? 12.164 -23.938 -19.297 1 94.75 105 PRO A O 1
ATOM 835 N N . ILE A 1 106 ? 10.602 -24.375 -17.844 1 94.25 106 ILE A N 1
ATOM 836 C CA . ILE A 1 106 ? 11.539 -24.297 -16.734 1 94.25 106 ILE A CA 1
ATOM 837 C C . ILE A 1 106 ? 12.102 -25.688 -16.438 1 94.25 106 ILE A C 1
ATOM 839 O O . ILE A 1 106 ? 11.516 -26.453 -15.664 1 94.25 106 ILE A O 1
ATOM 843 N N . GLN A 1 107 ? 13.242 -25.922 -16.984 1 87.06 107 GLN A N 1
ATOM 844 C CA . GLN A 1 107 ? 13.852 -27.234 -16.859 1 87.06 107 GLN A CA 1
ATOM 845 C C . GLN A 1 107 ? 14.93 -27.234 -15.773 1 87.06 107 GLN A C 1
ATOM 847 O O . GLN A 1 107 ? 15.203 -26.203 -15.164 1 87.06 107 GLN A O 1
ATOM 852 N N . THR A 1 108 ? 15.5 -28.391 -15.523 1 83.5 108 THR A N 1
ATOM 853 C CA . THR A 1 108 ? 16.469 -28.578 -14.453 1 83.5 108 THR A CA 1
ATOM 854 C C . THR A 1 108 ? 17.766 -27.844 -14.766 1 83.5 108 THR A C 1
ATOM 856 O O . THR A 1 108 ? 18.484 -27.406 -13.859 1 83.5 108 THR A O 1
ATOM 859 N N . LYS A 1 109 ? 17.953 -27.688 -16 1 85 109 LYS A N 1
ATOM 860 C CA . LYS A 1 109 ? 19.141 -26.938 -16.406 1 85 109 LYS A CA 1
ATOM 861 C C . LYS A 1 109 ? 18.984 -25.453 -16.141 1 85 109 LYS A C 1
ATOM 863 O O . LYS A 1 109 ? 17.859 -24.938 -16.094 1 85 109 LYS A O 1
ATOM 868 N N . LYS A 1 110 ? 20.109 -24.859 -15.938 1 88.25 110 LYS A N 1
ATOM 869 C CA . LYS A 1 110 ? 20.094 -23.422 -15.68 1 88.25 110 LYS A CA 1
ATOM 870 C C . LYS A 1 110 ? 19.438 -22.672 -16.828 1 88.25 110 LYS A C 1
ATOM 872 O O . LYS A 1 110 ? 19.781 -22.891 -18 1 88.25 110 LYS A O 1
ATOM 877 N N . THR A 1 111 ? 18.484 -21.859 -16.484 1 92.25 111 THR A N 1
ATOM 878 C CA . THR A 1 111 ? 17.812 -21 -17.438 1 92.25 111 THR A CA 1
ATOM 879 C C . THR A 1 111 ? 18.25 -19.547 -17.281 1 92.25 111 THR A C 1
ATOM 881 O O . THR A 1 111 ? 18.359 -19.047 -16.156 1 92.25 111 THR A O 1
ATOM 884 N N . THR A 1 112 ? 18.5 -18.875 -18.391 1 95.56 112 THR A N 1
ATOM 885 C CA . THR A 1 112 ? 18.984 -17.5 -18.344 1 95.56 112 THR A CA 1
ATOM 886 C C . THR A 1 112 ? 17.875 -16.547 -17.922 1 95.56 112 THR A C 1
ATOM 888 O O . THR A 1 112 ? 16.688 -16.812 -18.203 1 95.56 112 THR A O 1
ATOM 891 N N . LEU A 1 113 ? 18.25 -15.523 -17.312 1 96.5 113 LEU A N 1
ATOM 892 C CA . LEU A 1 113 ? 17.281 -14.508 -16.938 1 96.5 113 LEU A CA 1
ATOM 893 C C . LEU A 1 113 ? 16.641 -13.867 -18.172 1 96.5 113 LEU A C 1
ATOM 895 O O . LEU A 1 113 ? 15.461 -13.5 -18.141 1 96.5 113 LEU A O 1
ATOM 899 N N . GLU A 1 114 ? 17.391 -13.734 -19.203 1 96.44 114 GLU A N 1
ATOM 900 C CA . GLU A 1 114 ? 16.875 -13.188 -20.453 1 96.44 114 GLU A CA 1
ATOM 901 C C . GLU A 1 114 ? 15.703 -14.016 -20.984 1 96.44 114 GLU A C 1
ATOM 903 O O . GLU A 1 114 ? 14.672 -13.461 -21.375 1 96.44 114 GLU A O 1
ATOM 908 N N . PHE A 1 115 ? 15.875 -15.281 -20.984 1 96.81 115 PHE A N 1
ATOM 909 C CA . PHE A 1 115 ? 14.797 -16.156 -21.422 1 96.81 115 PHE A CA 1
ATOM 910 C C . PHE A 1 115 ? 13.602 -16.047 -20.484 1 96.81 115 PHE A C 1
ATOM 912 O O . PHE A 1 115 ? 12.453 -15.945 -20.938 1 96.81 115 PHE A O 1
ATOM 919 N N . LEU A 1 116 ? 13.875 -16.047 -19.203 1 97.31 116 LEU A N 1
ATOM 920 C CA . LEU A 1 116 ? 12.812 -15.992 -18.203 1 97.31 116 LEU A CA 1
ATOM 921 C C . LEU A 1 116 ? 11.969 -14.727 -18.375 1 97.31 116 LEU A C 1
ATOM 923 O O . LEU A 1 116 ? 10.773 -14.734 -18.094 1 97.31 116 LEU A O 1
ATOM 927 N N . ARG A 1 117 ? 12.57 -13.609 -18.844 1 96.62 117 ARG A N 1
ATOM 928 C CA . ARG A 1 117 ? 11.859 -12.359 -19.062 1 96.62 117 ARG A CA 1
ATOM 929 C C . ARG A 1 117 ? 10.844 -12.508 -20.203 1 96.62 117 ARG A C 1
ATOM 931 O O . ARG A 1 117 ? 9.93 -11.688 -20.328 1 96.62 117 ARG A O 1
ATOM 938 N N . THR A 1 118 ? 10.953 -13.547 -21 1 96.25 118 THR A N 1
ATOM 939 C CA . THR A 1 118 ? 10.039 -13.75 -22.109 1 96.25 118 THR A CA 1
ATOM 940 C C . THR A 1 118 ? 8.797 -14.523 -21.656 1 96.25 118 THR A C 1
ATOM 942 O O . THR A 1 118 ? 7.797 -14.57 -22.375 1 96.25 118 THR A O 1
ATOM 945 N N . ILE A 1 119 ? 8.844 -15.117 -20.469 1 96.75 119 ILE A N 1
ATOM 946 C CA . ILE A 1 119 ? 7.723 -15.906 -19.984 1 96.75 119 ILE A CA 1
ATOM 947 C C . ILE A 1 119 ? 7.371 -15.477 -18.562 1 96.75 119 ILE A C 1
ATOM 949 O O . ILE A 1 119 ? 7.32 -16.297 -17.641 1 96.75 119 ILE A O 1
ATOM 953 N N . PRO A 1 120 ? 6.965 -14.211 -18.406 1 96.56 120 PRO A N 1
ATOM 954 C CA . PRO A 1 120 ? 6.746 -13.672 -17.047 1 96.56 120 PRO A CA 1
ATOM 955 C C . PRO A 1 120 ? 5.711 -14.469 -16.266 1 96.56 120 PRO A C 1
ATOM 957 O O . PRO A 1 120 ? 5.742 -14.477 -15.031 1 96.56 120 PRO A O 1
ATOM 960 N N . HIS A 1 121 ? 4.832 -15.219 -16.891 1 96.88 121 HIS A N 1
ATOM 961 C CA . HIS A 1 121 ? 3.77 -15.953 -16.219 1 96.88 121 HIS A CA 1
ATOM 962 C C . HIS A 1 121 ? 4.297 -17.25 -15.609 1 96.88 121 HIS A C 1
ATOM 964 O O . HIS A 1 121 ? 3.617 -17.875 -14.797 1 96.88 121 HIS A O 1
ATOM 970 N N . LEU A 1 122 ? 5.582 -17.609 -15.93 1 97.81 122 LEU A N 1
ATOM 971 C CA . LEU A 1 122 ? 6.117 -18.891 -15.461 1 97.81 122 LEU A CA 1
ATOM 972 C C . LEU A 1 122 ? 7.453 -18.688 -14.758 1 97.81 122 LEU A C 1
ATOM 974 O O . LEU A 1 122 ? 7.926 -19.594 -14.055 1 97.81 122 LEU A O 1
ATOM 978 N N . ARG A 1 123 ? 8.016 -17.578 -14.891 1 97.94 123 ARG A N 1
ATOM 979 C CA . ARG A 1 123 ? 9.43 -17.406 -14.547 1 97.94 123 ARG A CA 1
ATOM 980 C C . ARG A 1 123 ? 9.648 -17.562 -13.047 1 97.94 123 ARG A C 1
ATOM 982 O O . ARG A 1 123 ? 10.742 -17.938 -12.609 1 97.94 123 ARG A O 1
ATOM 989 N N . HIS A 1 124 ? 8.656 -17.328 -12.242 1 98.12 124 HIS A N 1
ATOM 990 C CA . HIS A 1 124 ? 8.797 -17.438 -10.797 1 98.12 124 HIS A CA 1
ATOM 991 C C . HIS A 1 124 ? 8.984 -18.906 -10.375 1 98.12 124 HIS A C 1
ATOM 993 O O . HIS A 1 124 ? 9.328 -19.188 -9.227 1 98.12 124 HIS A O 1
ATOM 999 N N . ARG A 1 125 ? 8.789 -19.828 -11.297 1 97.69 125 ARG A N 1
ATOM 1000 C CA . ARG A 1 125 ? 8.969 -21.25 -11 1 97.69 125 ARG A CA 1
ATOM 1001 C C . ARG A 1 125 ? 10.438 -21.641 -11.078 1 97.69 125 ARG A C 1
ATOM 1003 O O . ARG A 1 125 ? 10.797 -22.781 -10.773 1 97.69 125 ARG A O 1
ATOM 1010 N N . SER A 1 126 ? 11.289 -20.734 -11.539 1 97.5 126 SER A N 1
ATOM 1011 C CA . SER A 1 126 ? 12.727 -20.891 -11.375 1 97.5 126 SER A CA 1
ATOM 1012 C C . SER A 1 126 ? 13.172 -20.484 -9.977 1 97.5 126 SER A C 1
ATOM 1014 O O . SER A 1 126 ? 12.5 -19.688 -9.312 1 97.5 126 SER A O 1
ATOM 1016 N N . ASN A 1 127 ? 14.32 -21.016 -9.531 1 97.12 127 ASN A N 1
ATOM 1017 C CA . ASN A 1 127 ? 14.781 -20.75 -8.172 1 97.12 127 ASN A CA 1
ATOM 1018 C C . ASN A 1 127 ? 15.141 -19.281 -7.98 1 97.12 127 ASN A C 1
ATOM 1020 O O . ASN A 1 127 ? 14.812 -18.688 -6.953 1 97.12 127 ASN A O 1
ATOM 1024 N N . THR A 1 128 ? 15.812 -18.703 -8.961 1 98.12 128 THR A N 1
ATOM 1025 C CA . THR A 1 128 ? 16.281 -17.312 -8.836 1 98.12 128 THR A CA 1
ATOM 1026 C C . THR A 1 128 ? 15.102 -16.359 -8.688 1 98.12 128 THR A C 1
ATOM 1028 O O . THR A 1 128 ? 15.039 -15.578 -7.742 1 98.12 128 THR A O 1
ATOM 1031 N N . ILE A 1 129 ? 14.141 -16.453 -9.586 1 98.62 129 ILE A N 1
ATOM 1032 C CA . ILE A 1 129 ? 13.031 -15.508 -9.578 1 98.62 129 ILE A CA 1
ATOM 1033 C C . ILE A 1 129 ? 12.125 -15.797 -8.383 1 98.62 129 ILE A C 1
ATOM 1035 O O . ILE A 1 129 ? 11.578 -14.875 -7.773 1 98.62 129 ILE A O 1
ATOM 1039 N N . LYS A 1 130 ? 11.984 -17.062 -8.031 1 98.62 130 LYS A N 1
ATOM 1040 C CA . LYS A 1 130 ? 11.242 -17.406 -6.82 1 98.62 130 LYS A CA 1
ATOM 1041 C C . LYS A 1 130 ? 11.836 -16.719 -5.594 1 98.62 130 LYS A C 1
ATOM 1043 O O . LYS A 1 130 ? 11.117 -16.094 -4.812 1 98.62 130 LYS A O 1
ATOM 1048 N N . ALA A 1 131 ? 13.133 -16.859 -5.457 1 98.81 131 ALA A N 1
ATOM 1049 C CA . ALA A 1 131 ? 13.812 -16.25 -4.32 1 98.81 131 ALA A CA 1
ATOM 1050 C C . ALA A 1 131 ? 13.586 -14.734 -4.297 1 98.81 131 ALA A C 1
ATOM 1052 O O . ALA A 1 131 ? 13.266 -14.172 -3.25 1 98.81 131 ALA A O 1
ATOM 1053 N N . VAL A 1 132 ? 13.688 -14.117 -5.43 1 98.88 132 VAL A N 1
ATOM 1054 C CA . VAL A 1 132 ? 13.547 -12.672 -5.535 1 98.88 132 VAL A CA 1
ATOM 1055 C C . VAL A 1 132 ? 12.117 -12.266 -5.172 1 98.88 132 VAL A C 1
ATOM 1057 O O . VAL A 1 132 ? 11.914 -11.297 -4.434 1 98.88 132 VAL A O 1
ATOM 1060 N N . MET A 1 133 ? 11.117 -13.039 -5.668 1 98.94 133 MET A N 1
ATOM 1061 C CA . MET A 1 133 ? 9.719 -12.688 -5.43 1 98.94 133 MET A CA 1
ATOM 1062 C C . MET A 1 133 ? 9.359 -12.875 -3.963 1 98.94 133 MET A C 1
ATOM 1064 O O . MET A 1 133 ? 8.594 -12.094 -3.4 1 98.94 133 MET A O 1
ATOM 1068 N N . LEU A 1 134 ? 9.883 -13.914 -3.361 1 98.88 134 LEU A N 1
ATOM 1069 C CA . LEU A 1 134 ? 9.633 -14.148 -1.942 1 98.88 134 LEU A CA 1
ATOM 1070 C C . LEU A 1 134 ? 10.25 -13.039 -1.095 1 98.88 134 LEU A C 1
ATOM 1072 O O . LEU A 1 134 ? 9.609 -12.531 -0.172 1 98.88 134 LEU A O 1
ATOM 1076 N N . VAL A 1 135 ? 11.453 -12.656 -1.427 1 98.94 135 VAL A N 1
ATOM 1077 C CA . VAL A 1 135 ? 12.125 -11.578 -0.708 1 98.94 135 VAL A CA 1
ATOM 1078 C C . VAL A 1 135 ? 11.383 -10.266 -0.931 1 98.94 135 VAL A C 1
ATOM 1080 O O . VAL A 1 135 ? 11.172 -9.492 0.011 1 98.94 135 VAL A O 1
ATOM 1083 N N . ARG A 1 136 ? 10.984 -9.984 -2.156 1 98.94 136 ARG A N 1
ATOM 1084 C CA . ARG A 1 136 ? 10.227 -8.781 -2.484 1 98.94 136 ARG A CA 1
ATOM 1085 C C . ARG A 1 136 ? 8.977 -8.672 -1.62 1 98.94 136 ARG A C 1
ATOM 1087 O O . ARG A 1 136 ? 8.656 -7.586 -1.128 1 98.94 136 ARG A O 1
ATOM 1094 N N . SER A 1 137 ? 8.266 -9.789 -1.524 1 98.88 137 SER A N 1
ATOM 1095 C CA . SER A 1 137 ? 7.059 -9.82 -0.702 1 98.88 137 SER A CA 1
ATOM 1096 C C . SER A 1 137 ? 7.363 -9.438 0.743 1 98.88 137 SER A C 1
ATOM 1098 O O . SER A 1 137 ? 6.645 -8.641 1.347 1 98.88 137 SER A O 1
ATOM 1100 N N . SER A 1 138 ? 8.406 -9.977 1.28 1 98.88 138 SER A N 1
ATOM 1101 C CA . SER A 1 138 ? 8.781 -9.695 2.662 1 98.88 138 SER A CA 1
ATOM 1102 C C . SER A 1 138 ? 9.203 -8.242 2.838 1 98.88 138 SER A C 1
ATOM 1104 O O . SER A 1 138 ? 8.852 -7.605 3.83 1 98.88 138 SER A O 1
ATOM 1106 N N . ILE A 1 139 ? 9.969 -7.738 1.862 1 98.94 139 ILE A N 1
ATOM 1107 C CA . ILE A 1 139 ? 10.375 -6.336 1.901 1 98.94 139 ILE A CA 1
ATOM 1108 C C . ILE A 1 139 ? 9.141 -5.445 1.998 1 98.94 139 ILE A C 1
ATOM 1110 O O . ILE A 1 139 ? 9.07 -4.562 2.855 1 98.94 139 ILE A O 1
ATOM 1114 N N . SER A 1 140 ? 8.18 -5.691 1.159 1 98.94 140 SER A N 1
ATOM 1115 C CA . SER A 1 140 ? 6.961 -4.883 1.122 1 98.94 140 SER A CA 1
ATOM 1116 C C . SER A 1 140 ? 6.242 -4.902 2.467 1 98.94 140 SER A C 1
ATOM 1118 O O . SER A 1 140 ? 5.816 -3.859 2.963 1 98.94 140 SER A O 1
ATOM 1120 N N . PHE A 1 141 ? 6.129 -6.086 3.064 1 98.88 141 PHE A N 1
ATOM 1121 C CA . PHE A 1 141 ? 5.43 -6.195 4.34 1 98.88 141 PHE A CA 1
ATOM 1122 C C . PHE A 1 141 ? 6.172 -5.441 5.434 1 98.88 141 PHE A C 1
ATOM 1124 O O . PHE A 1 141 ? 5.555 -4.754 6.25 1 98.88 141 PHE A O 1
ATOM 1131 N N . PHE A 1 142 ? 7.477 -5.57 5.488 1 98.94 142 PHE A N 1
ATOM 1132 C CA . PHE A 1 142 ? 8.25 -4.973 6.57 1 98.94 142 PHE A CA 1
ATOM 1133 C C . PHE A 1 142 ? 8.281 -3.455 6.438 1 98.94 142 PHE A C 1
ATOM 1135 O O . PHE A 1 142 ? 8.383 -2.74 7.434 1 98.94 142 PHE A O 1
ATOM 1142 N N . ILE A 1 143 ? 8.141 -2.951 5.176 1 98.94 143 ILE A N 1
ATOM 1143 C CA . ILE A 1 143 ? 7.969 -1.513 5 1 98.94 143 ILE A CA 1
ATOM 1144 C C . ILE A 1 143 ? 6.664 -1.065 5.648 1 98.94 143 ILE A C 1
ATOM 1146 O O . ILE A 1 143 ? 6.645 -0.107 6.426 1 98.94 143 ILE A O 1
ATOM 1150 N N . HIS A 1 144 ? 5.57 -1.767 5.344 1 98.94 144 HIS A N 1
ATOM 1151 C CA . HIS A 1 144 ? 4.305 -1.463 5.996 1 98.94 144 HIS A CA 1
ATOM 1152 C C . HIS A 1 144 ? 4.43 -1.558 7.512 1 98.94 144 HIS A C 1
ATOM 1154 O O . HIS A 1 144 ? 3.93 -0.694 8.234 1 98.94 144 HIS A O 1
ATOM 1160 N N . GLU A 1 145 ? 5.043 -2.611 7.965 1 98.88 145 GLU A N 1
ATOM 1161 C CA . GLU A 1 145 ? 5.18 -2.848 9.398 1 98.88 145 GLU A CA 1
ATOM 1162 C C . GLU A 1 145 ? 5.949 -1.715 10.07 1 98.88 145 GLU A C 1
ATOM 1164 O O . GLU A 1 145 ? 5.562 -1.251 11.148 1 98.88 145 GLU A O 1
ATOM 1169 N N . TYR A 1 146 ? 7.055 -1.274 9.453 1 98.88 146 TYR A N 1
ATOM 1170 C CA . TYR A 1 146 ? 7.828 -0.168 10.008 1 98.88 146 TYR A CA 1
ATOM 1171 C C . TYR A 1 146 ? 6.957 1.067 10.195 1 98.88 146 TYR A C 1
ATOM 1173 O O . TYR A 1 146 ? 6.957 1.675 11.266 1 98.88 146 TYR A O 1
ATOM 1181 N N . PHE A 1 147 ? 6.25 1.428 9.117 1 98.94 147 PHE A N 1
ATOM 1182 C CA . PHE A 1 147 ? 5.477 2.662 9.164 1 98.94 147 PHE A CA 1
ATOM 1183 C C . PHE A 1 147 ? 4.336 2.551 10.164 1 98.94 147 PHE A C 1
ATOM 1185 O O . PHE A 1 147 ? 4.082 3.484 10.93 1 98.94 147 PHE A O 1
ATOM 1192 N N . GLN A 1 148 ? 3.676 1.437 10.188 1 98.56 148 GLN A N 1
ATOM 1193 C CA . GLN A 1 148 ? 2.557 1.271 11.109 1 98.56 148 GLN A CA 1
ATOM 1194 C C . GLN A 1 148 ? 3.037 1.247 12.562 1 98.56 148 GLN A C 1
ATOM 1196 O O . GLN A 1 148 ? 2.393 1.814 13.445 1 98.56 148 GLN A O 1
ATOM 1201 N N . LYS A 1 149 ? 4.18 0.63 12.805 1 98.12 149 LYS A N 1
ATOM 1202 C CA . LYS A 1 149 ? 4.762 0.597 14.148 1 98.12 149 LYS A CA 1
ATOM 1203 C C . LYS A 1 149 ? 5.16 1.996 14.609 1 98.12 149 LYS A C 1
ATOM 1205 O O . LYS A 1 149 ? 5.238 2.262 15.805 1 98.12 149 LYS A O 1
ATOM 1210 N N . ASN A 1 150 ? 5.387 2.877 13.664 1 98.38 150 ASN A N 1
ATOM 1211 C CA . ASN A 1 150 ? 5.809 4.234 13.984 1 98.38 150 ASN A CA 1
ATOM 1212 C C . ASN A 1 150 ? 4.684 5.238 13.766 1 98.38 150 ASN A C 1
ATOM 1214 O O . ASN A 1 150 ? 4.938 6.41 13.477 1 98.38 150 ASN A O 1
ATOM 1218 N N . ASP A 1 151 ? 3.467 4.801 13.773 1 97.94 151 ASP A N 1
ATOM 1219 C CA . ASP A 1 151 ? 2.236 5.582 13.883 1 97.94 151 ASP A CA 1
ATOM 1220 C C . ASP A 1 151 ? 1.961 6.352 12.594 1 97.94 151 ASP A C 1
ATOM 1222 O O . ASP A 1 151 ? 1.377 7.434 12.625 1 97.94 151 ASP A O 1
ATOM 1226 N N . PHE A 1 152 ? 2.441 5.863 11.453 1 98.88 152 PHE A N 1
ATOM 1227 C CA . PHE A 1 152 ? 2.102 6.465 10.164 1 98.88 152 PHE A CA 1
ATOM 1228 C C . PHE A 1 152 ? 0.738 5.977 9.688 1 98.88 152 PHE A C 1
ATOM 1230 O O . PHE A 1 152 ? 0.326 4.859 10 1 98.88 152 PHE A O 1
ATOM 1237 N N . SER A 1 153 ? 0.098 6.801 8.898 1 98.81 153 SER A N 1
ATOM 1238 C CA . SER A 1 153 ? -1.131 6.418 8.211 1 98.81 153 SER A CA 1
ATOM 1239 C C . SER A 1 153 ? -0.893 6.23 6.715 1 98.81 153 SER A C 1
ATOM 1241 O O . SER A 1 153 ? -0.259 7.07 6.074 1 98.81 153 SER A O 1
ATOM 1243 N N . LEU A 1 154 ? -1.352 5.074 6.227 1 98.88 154 LEU A N 1
ATOM 1244 C CA . LEU A 1 154 ? -1.291 4.82 4.793 1 98.88 154 LEU A CA 1
ATOM 1245 C C . LEU A 1 154 ? -2.32 5.66 4.047 1 98.88 154 LEU A C 1
ATOM 1247 O O . LEU A 1 154 ? -3.512 5.613 4.363 1 98.88 154 LEU A O 1
ATOM 1251 N N . VAL A 1 155 ? -1.849 6.445 3.074 1 98.69 155 VAL A N 1
ATOM 1252 C CA . VAL A 1 155 ? -2.719 7.305 2.275 1 98.69 155 VAL A CA 1
ATOM 1253 C C . VAL A 1 155 ? -2.678 6.863 0.813 1 98.69 155 VAL A C 1
ATOM 1255 O O . VAL A 1 155 ? -1.601 6.734 0.228 1 98.69 155 VAL A O 1
ATOM 1258 N N . ALA A 1 156 ? -3.836 6.605 0.261 1 98.06 156 ALA A N 1
ATOM 1259 C CA . ALA A 1 156 ? -3.936 6.238 -1.149 1 98.06 156 ALA A CA 1
ATOM 1260 C C . ALA A 1 156 ? -3.912 7.477 -2.041 1 98.06 156 ALA A C 1
ATOM 1262 O O . ALA A 1 156 ? -4.965 7.996 -2.422 1 98.06 156 ALA A O 1
ATOM 1263 N N . ALA A 1 157 ? -2.725 7.863 -2.387 1 97.31 157 ALA A N 1
ATOM 1264 C CA . ALA A 1 157 ? -2.646 8.898 -3.414 1 97.31 157 ALA A CA 1
ATOM 1265 C C . ALA A 1 157 ? -3.244 8.414 -4.73 1 97.31 157 ALA A C 1
ATOM 1267 O O . ALA A 1 157 ? -3.102 7.242 -5.09 1 97.31 157 ALA A O 1
ATOM 1268 N N . PRO A 1 158 ? -3.941 9.305 -5.387 1 96.5 158 PRO A N 1
ATOM 1269 C CA . PRO A 1 158 ? -4.57 8.852 -6.629 1 96.5 158 PRO A CA 1
ATOM 1270 C C . PRO A 1 158 ? -3.553 8.477 -7.703 1 96.5 158 PRO A C 1
ATOM 1272 O O . PRO A 1 158 ? -2.516 9.133 -7.832 1 96.5 158 PRO A O 1
ATOM 1275 N N . ILE A 1 159 ? -3.893 7.449 -8.492 1 97.12 159 ILE A N 1
ATOM 1276 C CA . ILE A 1 159 ? -3.064 6.996 -9.602 1 97.12 159 ILE A CA 1
ATOM 1277 C C . ILE A 1 159 ? -3.379 7.824 -10.844 1 97.12 159 ILE A C 1
ATOM 1279 O O . ILE A 1 159 ? -2.469 8.234 -11.57 1 97.12 159 ILE A O 1
ATOM 1283 N N . ILE A 1 160 ? -4.691 8.016 -11.086 1 95.56 160 ILE A N 1
ATOM 1284 C CA . ILE A 1 160 ? -5.098 8.938 -12.148 1 95.56 160 ILE A CA 1
ATOM 1285 C C . ILE A 1 160 ? -5.094 10.367 -11.617 1 95.56 160 ILE A C 1
ATOM 1287 O O . ILE A 1 160 ? -5.785 10.68 -10.641 1 95.56 160 ILE A O 1
ATOM 1291 N N . THR A 1 161 ? -4.32 11.195 -12.266 1 92.75 161 THR A N 1
ATOM 1292 C CA . THR A 1 161 ? -4.172 12.555 -11.758 1 92.75 161 THR A CA 1
ATOM 1293 C C . THR A 1 161 ? -4.184 13.562 -12.906 1 92.75 161 THR A C 1
ATOM 1295 O O . THR A 1 161 ? -4.086 13.18 -14.078 1 92.75 161 THR A O 1
ATOM 1298 N N . SER A 1 162 ? -4.406 14.82 -12.562 1 85.62 162 SER A N 1
ATOM 1299 C CA . SER A 1 162 ? -4.352 15.898 -13.539 1 85.62 162 SER A CA 1
ATOM 1300 C C . SER A 1 162 ? -3.043 16.672 -13.422 1 85.62 162 SER A C 1
ATOM 1302 O O . SER A 1 162 ? -2.818 17.641 -14.172 1 85.62 162 SER A O 1
ATOM 1304 N N . ASN A 1 163 ? -2.236 16.281 -12.57 1 76.38 163 ASN A N 1
ATOM 1305 C CA . ASN A 1 163 ? -1.001 17.031 -12.352 1 76.38 163 ASN A CA 1
ATOM 1306 C C . ASN A 1 163 ? 0.228 16.156 -12.594 1 76.38 163 ASN A C 1
ATOM 1308 O O . ASN A 1 163 ? 0.162 14.938 -12.477 1 76.38 163 ASN A O 1
ATOM 1312 N N . ASP A 1 164 ? 1.233 16.781 -13.148 1 65.38 164 ASP A N 1
ATOM 1313 C CA . ASP A 1 164 ? 2.445 16.016 -13.422 1 65.38 164 ASP A CA 1
ATOM 1314 C C . ASP A 1 164 ? 3.393 16.047 -12.227 1 65.38 164 ASP A C 1
ATOM 1316 O O . ASP A 1 164 ? 4.473 15.453 -12.266 1 65.38 164 ASP A O 1
ATOM 1320 N N . GLY A 1 165 ? 2.85 16.297 -11.047 1 59.84 165 GLY A N 1
ATOM 1321 C CA . GLY A 1 165 ? 3.586 16.25 -9.797 1 59.84 165 GLY A CA 1
ATOM 1322 C C . GLY A 1 165 ? 4.934 16.938 -9.867 1 59.84 165 GLY A C 1
ATOM 1323 O O . GLY A 1 165 ? 5.234 17.812 -9.055 1 59.84 165 GLY A O 1
ATOM 1324 N N . GLU A 1 166 ? 5.875 16.344 -10.789 1 58.94 166 GLU A N 1
ATOM 1325 C CA . GLU A 1 166 ? 7.27 16.766 -10.828 1 58.94 166 GLU A CA 1
ATOM 1326 C C . GLU A 1 166 ? 7.516 17.734 -11.984 1 58.94 166 GLU A C 1
ATOM 1328 O O . GLU A 1 166 ? 8.594 18.312 -12.094 1 58.94 166 GLU A O 1
ATOM 1333 N N . GLY A 1 167 ? 6.336 18.281 -12.617 1 56.31 167 GLY A N 1
ATOM 1334 C CA . GLY A 1 167 ? 6.406 19.312 -13.641 1 56.31 167 GLY A CA 1
ATOM 1335 C C . GLY A 1 167 ? 7.062 18.844 -14.922 1 56.31 167 GLY A C 1
ATOM 1336 O O . GLY A 1 167 ? 7.031 19.547 -15.938 1 56.31 167 GLY A O 1
ATOM 1337 N N . ALA A 1 168 ? 7.938 17.766 -14.859 1 52.94 168 ALA A N 1
ATOM 1338 C CA . ALA A 1 168 ? 8.859 17.609 -15.977 1 52.94 168 ALA A CA 1
ATOM 1339 C C . ALA A 1 168 ? 8.781 16.203 -16.562 1 52.94 168 ALA A C 1
ATOM 1341 O O . ALA A 1 168 ? 9.406 15.914 -17.594 1 52.94 168 ALA A O 1
ATOM 1342 N N . GLY A 1 169 ? 7.938 15.367 -16.078 1 61.72 169 GLY A N 1
ATOM 1343 C CA . GLY A 1 169 ? 8.188 14.023 -16.578 1 61.72 169 GLY A CA 1
ATOM 1344 C C . GLY A 1 169 ? 7.219 13.609 -17.672 1 61.72 169 GLY A C 1
ATOM 1345 O O . GLY A 1 169 ? 6.168 14.227 -17.844 1 61.72 169 GLY A O 1
ATOM 1346 N N . GLU A 1 170 ? 7.734 12.773 -18.547 1 80.12 170 GLU A N 1
ATOM 1347 C CA . GLU A 1 170 ? 6.863 12.156 -19.547 1 80.12 170 GLU A CA 1
ATOM 1348 C C . GLU A 1 170 ? 5.801 11.289 -18.875 1 80.12 170 GLU A C 1
ATOM 1350 O O . GLU A 1 170 ? 6.125 10.344 -18.156 1 80.12 170 GLU A O 1
ATOM 1355 N N . THR A 1 171 ? 4.613 11.633 -19.078 1 86.69 171 THR A N 1
ATOM 1356 C CA . THR A 1 171 ? 3.516 10.945 -18.406 1 86.69 171 THR A CA 1
ATOM 1357 C C . THR A 1 171 ? 2.682 10.156 -19.406 1 86.69 171 THR A C 1
ATOM 1359 O O . THR A 1 171 ? 2.688 10.453 -20.594 1 86.69 171 THR A O 1
ATOM 1362 N N . PHE A 1 172 ? 2.045 9.117 -18.891 1 90.75 172 PHE A N 1
ATOM 1363 C CA . PHE A 1 172 ? 1.054 8.383 -19.672 1 90.75 172 PHE A CA 1
ATOM 1364 C C . PHE A 1 172 ? -0.303 9.078 -19.609 1 90.75 172 PHE A C 1
ATOM 1366 O O . PHE A 1 172 ? -0.725 9.523 -18.547 1 90.75 172 PHE A O 1
ATOM 1373 N N . ILE A 1 173 ? -0.925 9.148 -20.75 1 89.94 173 ILE A N 1
ATOM 1374 C CA . ILE A 1 173 ? -2.266 9.727 -20.812 1 89.94 173 ILE A CA 1
ATOM 1375 C C . ILE A 1 173 ? -3.307 8.617 -20.641 1 89.94 173 ILE A C 1
ATOM 1377 O O . ILE A 1 173 ? -3.135 7.512 -21.172 1 89.94 173 ILE A O 1
ATOM 1381 N N . VAL A 1 174 ? -4.363 8.961 -19.953 1 91.19 174 VAL A N 1
ATOM 1382 C CA . VAL A 1 174 ? -5.457 8.031 -19.703 1 91.19 174 VAL A CA 1
ATOM 1383 C C . VAL A 1 174 ? -6.75 8.57 -20.312 1 91.19 174 VAL A C 1
ATOM 1385 O O . VAL A 1 174 ? -7.086 9.742 -20.125 1 91.19 174 VAL A O 1
ATOM 1388 N N . ASP A 1 175 ? -7.426 7.777 -21.031 1 84.12 175 ASP A N 1
ATOM 1389 C CA . ASP A 1 175 ? -8.711 8.172 -21.609 1 84.12 175 ASP A CA 1
ATOM 1390 C C . ASP A 1 175 ? -9.656 6.98 -21.703 1 84.12 175 ASP A C 1
ATOM 1392 O O . ASP A 1 175 ? -9.234 5.832 -21.547 1 84.12 175 ASP A O 1
ATOM 1396 N N . SER A 1 176 ? -10.922 7.367 -21.781 1 81.69 176 SER A N 1
ATOM 1397 C CA . SER A 1 176 ? -11.898 6.312 -22.047 1 81.69 176 SER A CA 1
ATOM 1398 C C . SER A 1 176 ? -12.055 6.062 -23.547 1 81.69 176 SER A C 1
ATOM 1400 O O . SER A 1 176 ? -11.57 6.848 -24.359 1 81.69 176 SER A O 1
ATOM 1402 N N . GLU A 1 177 ? -12.633 4.922 -23.828 1 77.19 177 GLU A N 1
ATOM 1403 C CA . GLU A 1 177 ? -12.883 4.598 -25.234 1 77.19 177 GLU A CA 1
ATOM 1404 C C . GLU A 1 177 ? -14.07 5.383 -25.781 1 77.19 177 GLU A C 1
ATOM 1406 O O . GLU A 1 177 ? -14.312 5.391 -26.984 1 77.19 177 GLU A O 1
ATOM 1411 N N . ASP A 1 178 ? -14.625 6.031 -24.812 1 75.81 178 ASP A N 1
ATOM 1412 C CA . ASP A 1 178 ? -15.812 6.766 -25.219 1 75.81 178 ASP A CA 1
ATOM 1413 C C . ASP A 1 178 ? -15.438 8.07 -25.922 1 75.81 178 ASP A C 1
ATOM 1415 O O . ASP A 1 178 ? -14.312 8.555 -25.797 1 75.81 178 ASP A O 1
ATOM 1419 N N . LYS A 1 179 ? -16.453 8.586 -26.703 1 66.81 179 LYS A N 1
ATOM 1420 C CA . LYS A 1 179 ? -16.281 9.805 -27.484 1 66.81 179 LYS A CA 1
ATOM 1421 C C . LYS A 1 179 ? -16.062 11.016 -26.578 1 66.81 179 LYS A C 1
ATOM 1423 O O . LYS A 1 179 ? -15.242 11.883 -26.891 1 66.81 179 LYS A O 1
ATOM 1428 N N . GLU A 1 180 ? -16.766 10.93 -25.406 1 79.69 180 GLU A N 1
ATOM 1429 C CA . GLU A 1 180 ? -16.578 12.031 -24.453 1 79.69 180 GLU A CA 1
ATOM 1430 C C . GLU A 1 180 ? -15.57 11.68 -23.375 1 79.69 180 GLU A C 1
ATOM 1432 O O . GLU A 1 180 ? -15.5 10.539 -22.938 1 79.69 180 GLU A O 1
ATOM 1437 N N . PRO A 1 181 ? -14.812 12.742 -23.047 1 81.88 181 PRO A N 1
ATOM 1438 C CA . PRO A 1 181 ? -13.844 12.477 -21.984 1 81.88 181 PRO A CA 1
ATOM 1439 C C . PRO A 1 181 ? -14.5 12.047 -20.672 1 81.88 181 PRO A C 1
ATOM 1441 O O . PRO A 1 181 ? -15.445 12.688 -20.219 1 81.88 181 PRO A O 1
ATOM 1444 N N . PHE A 1 182 ? -14.023 11.047 -20.109 1 86.62 182 PHE A N 1
ATOM 1445 C CA . PHE A 1 182 ? -14.609 10.422 -18.938 1 86.62 182 PHE A CA 1
ATOM 1446 C C . PHE A 1 182 ? -14.617 11.398 -17.766 1 86.62 182 PHE A C 1
ATOM 1448 O O . PHE A 1 182 ? -15.602 11.477 -17.016 1 86.62 182 PHE A O 1
ATOM 1455 N N . PHE A 1 183 ? -13.539 12.188 -17.609 1 88.44 183 PHE A N 1
ATOM 1456 C CA . PHE A 1 183 ? -13.398 13.039 -16.438 1 88.44 183 PHE A CA 1
ATOM 1457 C C . PHE A 1 183 ? -13.812 14.477 -16.75 1 88.44 183 PHE A C 1
ATOM 1459 O O . PHE A 1 183 ? -13.555 15.391 -15.961 1 88.44 183 PHE A O 1
ATOM 1466 N N . GLY A 1 184 ? -14.383 14.672 -17.75 1 84.19 184 GLY A N 1
ATOM 1467 C CA . GLY A 1 184 ? -14.852 15.992 -18.125 1 84.19 184 GLY A CA 1
ATOM 1468 C C . GLY A 1 184 ? -14.07 16.609 -19.281 1 84.19 184 GLY A C 1
ATOM 1469 O O . GLY A 1 184 ? -13.016 16.094 -19.656 1 84.19 184 GLY A O 1
ATOM 1470 N N . ASN A 1 185 ? -14.68 17.766 -19.672 1 79.5 185 ASN A N 1
ATOM 1471 C CA . ASN A 1 185 ? -14.078 18.453 -20.812 1 79.5 185 ASN A CA 1
ATOM 1472 C C . ASN A 1 185 ? -12.82 19.203 -20.406 1 79.5 185 ASN A C 1
ATOM 1474 O O . ASN A 1 185 ? -12.758 19.781 -19.328 1 79.5 185 ASN A O 1
ATOM 1478 N N . ASN A 1 186 ? -11.781 19.094 -21.203 1 76.75 186 ASN A N 1
ATOM 1479 C CA . ASN A 1 186 ? -10.539 19.859 -21.062 1 76.75 186 ASN A CA 1
ATOM 1480 C C . ASN A 1 186 ? -9.703 19.359 -19.891 1 76.75 186 ASN A C 1
ATOM 1482 O O . ASN A 1 186 ? -9.023 20.141 -19.234 1 76.75 186 ASN A O 1
ATOM 1486 N N . VAL A 1 187 ? -10.039 18.219 -19.484 1 82.94 187 VAL A N 1
ATOM 1487 C CA . VAL A 1 187 ? -9.219 17.641 -18.422 1 82.94 187 VAL A CA 1
ATOM 1488 C C . VAL A 1 187 ? -8.266 16.594 -19 1 82.94 187 VAL A C 1
ATOM 1490 O O . VAL A 1 187 ? -8.695 15.688 -19.719 1 82.94 187 VAL A O 1
ATOM 1493 N N . LYS A 1 188 ? -7.051 16.828 -18.844 1 85.06 188 LYS A N 1
ATOM 1494 C CA . LYS A 1 188 ? -6.055 15.836 -19.234 1 85.06 188 LYS A CA 1
ATOM 1495 C C . LYS A 1 188 ? -5.734 14.891 -18.078 1 85.06 188 LYS A C 1
ATOM 1497 O O . LYS A 1 188 ? -5.051 15.273 -17.125 1 85.06 188 LYS A O 1
ATOM 1502 N N . ALA A 1 189 ? -6.215 13.672 -18.141 1 91.12 189 ALA A N 1
ATOM 1503 C CA . ALA A 1 189 ? -5.949 12.648 -17.125 1 91.12 189 ALA A CA 1
ATOM 1504 C C . ALA A 1 189 ? -4.656 11.898 -17.422 1 91.12 189 ALA A C 1
ATOM 1506 O O . ALA A 1 189 ? -4.438 11.461 -18.562 1 91.12 189 ALA A O 1
ATOM 1507 N N . THR A 1 190 ? -3.805 11.805 -16.516 1 92.88 190 THR A N 1
ATOM 1508 C CA . THR A 1 190 ? -2.527 11.117 -16.656 1 92.88 190 THR A CA 1
ATOM 1509 C C . THR A 1 190 ? -2.295 10.141 -15.508 1 92.88 190 THR A C 1
ATOM 1511 O O . THR A 1 190 ? -3.01 10.18 -14.508 1 92.88 190 THR A O 1
ATOM 1514 N N . LEU A 1 191 ? -1.367 9.211 -15.711 1 95.06 191 LEU A N 1
ATOM 1515 C CA . LEU A 1 191 ? -0.942 8.344 -14.617 1 95.06 191 LEU A CA 1
ATOM 1516 C C . LEU A 1 191 ? 0.107 9.023 -13.75 1 95.06 191 LEU A C 1
ATOM 1518 O O . LEU A 1 191 ? 0.986 9.727 -14.266 1 95.06 191 LEU A O 1
ATOM 1522 N N . GLY A 1 192 ? 0.025 8.82 -12.516 1 93.12 192 GLY A N 1
ATOM 1523 C CA . GLY A 1 192 ? 0.851 9.531 -11.555 1 93.12 192 GLY A CA 1
ATOM 1524 C C . GLY A 1 192 ? 2.312 9.133 -11.609 1 93.12 192 GLY A C 1
ATOM 1525 O O . GLY A 1 192 ? 2.635 7.949 -11.734 1 93.12 192 GLY A O 1
ATOM 1526 N N . VAL A 1 193 ? 3.168 10.117 -11.523 1 93.5 193 VAL A N 1
ATOM 1527 C CA . VAL A 1 193 ? 4.605 9.867 -11.461 1 93.5 193 VAL A CA 1
ATOM 1528 C C . VAL A 1 193 ? 5.078 9.898 -10.016 1 93.5 193 VAL A C 1
ATOM 1530 O O . VAL A 1 193 ? 6.215 9.523 -9.719 1 93.5 193 VAL A O 1
ATOM 1533 N N . THR A 1 194 ? 4.254 10.375 -9.133 1 94.69 194 THR A N 1
ATOM 1534 C CA . THR A 1 194 ? 4.516 10.445 -7.699 1 94.69 194 THR A CA 1
ATOM 1535 C C . THR A 1 194 ? 3.232 10.742 -6.926 1 94.69 194 THR A C 1
ATOM 1537 O O . THR A 1 194 ? 2.283 11.297 -7.484 1 94.69 194 THR A O 1
ATOM 1540 N N . GLY A 1 195 ? 3.125 10.258 -5.734 1 95.75 195 GLY A N 1
ATOM 1541 C CA . GLY A 1 195 ? 2.029 10.617 -4.848 1 95.75 195 GLY A CA 1
ATOM 1542 C C . GLY A 1 195 ? 2.42 11.648 -3.807 1 95.75 195 GLY A C 1
ATOM 1543 O O . GLY A 1 195 ? 1.662 11.914 -2.869 1 95.75 195 GLY A O 1
ATOM 1544 N N . GLN A 1 196 ? 3.49 12.289 -3.992 1 96.44 196 GLN A N 1
ATOM 1545 C CA . GLN A 1 196 ? 4.121 13.109 -2.967 1 96.44 196 GLN A CA 1
ATOM 1546 C C . GLN A 1 196 ? 3.271 14.336 -2.639 1 96.44 196 GLN A C 1
ATOM 1548 O O . GLN A 1 196 ? 3.1 14.68 -1.469 1 96.44 196 GLN A O 1
ATOM 1553 N N . LEU A 1 197 ? 2.721 15.031 -3.646 1 97 197 LEU A N 1
ATOM 1554 C CA . LEU A 1 197 ? 1.934 16.234 -3.379 1 97 197 LEU A CA 1
ATOM 1555 C C . LEU A 1 197 ? 0.69 15.898 -2.562 1 97 197 LEU A C 1
ATOM 1557 O O . LEU A 1 197 ? 0.338 16.625 -1.633 1 97 197 LEU A O 1
ATOM 1561 N N . HIS A 1 198 ? 0.082 14.812 -2.934 1 97.56 198 HIS A N 1
ATOM 1562 C CA . HIS A 1 198 ? -1.104 14.367 -2.209 1 97.56 198 HIS A CA 1
ATOM 1563 C C . HIS A 1 198 ? -0.752 13.938 -0.79 1 97.56 198 HIS A C 1
ATOM 1565 O O . HIS A 1 198 ? -1.524 14.164 0.144 1 97.56 198 HIS A O 1
ATOM 1571 N N . ALA A 1 199 ? 0.385 13.297 -0.635 1 98.31 199 ALA A N 1
ATOM 1572 C CA . ALA A 1 199 ? 0.848 12.93 0.7 1 98.31 199 ALA A CA 1
ATOM 1573 C C . ALA A 1 199 ? 1.082 14.164 1.562 1 98.31 199 ALA A C 1
ATOM 1575 O O . ALA A 1 199 ? 0.801 14.156 2.764 1 98.31 199 ALA A O 1
ATOM 1576 N N . GLU A 1 200 ? 1.631 15.234 0.995 1 98.44 200 GLU A N 1
ATOM 1577 C CA . GLU A 1 200 ? 1.826 16.484 1.726 1 98.44 200 GLU A CA 1
ATOM 1578 C C . GLU A 1 200 ? 0.501 17.031 2.246 1 98.44 200 GLU A C 1
ATOM 1580 O O . GLU A 1 200 ? 0.42 17.5 3.387 1 98.44 200 GLU A O 1
ATOM 1585 N N . ALA A 1 201 ? -0.465 16.984 1.404 1 98.38 201 ALA A N 1
ATOM 1586 C CA . ALA A 1 201 ? -1.785 17.469 1.812 1 98.38 201 ALA A CA 1
ATOM 1587 C C . ALA A 1 201 ? -2.279 16.719 3.045 1 98.38 201 ALA A C 1
ATOM 1589 O O . ALA A 1 201 ? -2.797 17.328 3.984 1 98.38 201 ALA A O 1
ATOM 1590 N N . TYR A 1 202 ? -2.041 15.453 3.066 1 98.75 202 TYR A N 1
ATOM 1591 C CA . TYR A 1 202 ? -2.596 14.656 4.16 1 98.75 202 TYR A CA 1
ATOM 1592 C C . TYR A 1 202 ? -1.688 14.703 5.383 1 98.75 202 TYR A C 1
ATOM 1594 O O . TYR A 1 202 ? -2.154 14.562 6.516 1 98.75 202 TYR A O 1
ATOM 1602 N N . ALA A 1 203 ? -0.419 14.898 5.137 1 98.81 203 ALA A N 1
ATOM 1603 C CA . ALA A 1 203 ? 0.447 15.125 6.293 1 98.81 203 ALA A CA 1
ATOM 1604 C C . ALA A 1 203 ? 0.013 16.375 7.062 1 98.81 203 ALA A C 1
ATOM 1606 O O . ALA A 1 203 ? 0.154 16.438 8.289 1 98.81 203 ALA A O 1
ATOM 1607 N N . LEU A 1 204 ? -0.468 17.359 6.254 1 98.5 204 LEU A N 1
ATOM 1608 C CA . LEU A 1 204 ? -1.078 18.516 6.875 1 98.5 204 LEU A CA 1
ATOM 1609 C C . LEU A 1 204 ? -2.395 18.156 7.551 1 98.5 204 LEU A C 1
ATOM 1611 O O . LEU A 1 204 ? -3.467 18.312 6.961 1 98.5 204 LEU A O 1
ATOM 1615 N N . GLY A 1 205 ? -2.352 17.562 8.68 1 97.94 205 GLY A N 1
ATOM 1616 C CA . GLY A 1 205 ? -3.549 17.156 9.398 1 97.94 205 GLY A CA 1
ATOM 1617 C C . GLY A 1 205 ? -3.43 15.773 10.023 1 97.94 205 GLY A C 1
ATOM 1618 O O . GLY A 1 205 ? -4.082 15.477 11.023 1 97.94 205 GLY A O 1
ATOM 1619 N N . LEU A 1 206 ? -2.6 14.914 9.359 1 98.69 206 LEU A N 1
ATOM 1620 C CA . LEU A 1 206 ? -2.406 13.578 9.914 1 98.69 206 LEU A CA 1
ATOM 1621 C C . LEU A 1 206 ? -0.979 13.406 10.43 1 98.69 206 LEU A C 1
ATOM 1623 O O . LEU A 1 206 ? -0.646 12.367 11.008 1 98.69 206 LEU A O 1
ATOM 1627 N N . GLN A 1 207 ? -0.141 14.359 10.156 1 98.69 207 GLN A N 1
ATOM 1628 C CA . GLN A 1 207 ? 1.212 14.531 10.68 1 98.69 207 GLN A CA 1
ATOM 1629 C C . GLN A 1 207 ? 2.172 13.523 10.047 1 98.69 207 GLN A C 1
ATOM 1631 O O . GLN A 1 207 ? 3.188 13.906 9.469 1 98.69 207 GLN A O 1
ATOM 1636 N N . LYS A 1 208 ? 1.938 12.219 10.195 1 98.81 208 LYS A N 1
ATOM 1637 C CA . LYS A 1 208 ? 2.764 11.156 9.641 1 98.81 208 LYS A CA 1
ATOM 1638 C C . LYS A 1 208 ? 1.966 10.289 8.664 1 98.81 208 LYS A C 1
ATOM 1640 O O . LYS A 1 208 ? 1.09 9.531 9.078 1 98.81 208 LYS A O 1
ATOM 1645 N N . VAL A 1 209 ? 2.379 10.383 7.387 1 98.94 209 VAL A N 1
ATOM 1646 C CA . VAL A 1 209 ? 1.672 9.578 6.395 1 98.94 209 VAL A CA 1
ATOM 1647 C C . VAL A 1 209 ? 2.678 8.922 5.449 1 98.94 209 VAL A C 1
ATOM 1649 O O . VAL A 1 209 ? 3.857 9.281 5.445 1 98.94 209 VAL A O 1
ATOM 1652 N N . TYR A 1 210 ? 2.244 7.898 4.75 1 98.94 210 TYR A N 1
ATOM 1653 C CA . TYR A 1 210 ? 3.025 7.336 3.654 1 98.94 210 TYR A CA 1
ATOM 1654 C C . TYR A 1 210 ? 2.115 6.785 2.562 1 98.94 210 TYR A C 1
ATOM 1656 O O . TYR A 1 210 ? 0.97 6.418 2.828 1 98.94 210 TYR A O 1
ATOM 1664 N N . THR A 1 211 ? 2.623 6.855 1.338 1 98.69 211 THR A N 1
ATOM 1665 C CA . THR A 1 211 ? 2 6.188 0.202 1 98.69 211 THR A CA 1
ATOM 1666 C C . THR A 1 211 ? 2.844 5 -0.255 1 98.69 211 THR A C 1
ATOM 1668 O O . THR A 1 211 ? 4.07 5.012 -0.115 1 98.69 211 THR A O 1
ATOM 1671 N N . PHE A 1 212 ? 2.254 3.975 -0.676 1 98.81 212 PHE A N 1
ATOM 1672 C CA . PHE A 1 212 ? 2.863 2.783 -1.252 1 98.81 212 PHE A CA 1
ATOM 1673 C C . PHE A 1 212 ? 2.031 2.258 -2.416 1 98.81 212 PHE A C 1
ATOM 1675 O O . PHE A 1 212 ? 1.044 1.549 -2.211 1 98.81 212 PHE A O 1
ATOM 1682 N N . ALA A 1 213 ? 2.436 2.646 -3.637 1 98.44 213 ALA A N 1
ATOM 1683 C CA . ALA A 1 213 ? 1.577 2.41 -4.793 1 98.44 213 ALA A CA 1
ATOM 1684 C C . ALA A 1 213 ? 2.395 2.363 -6.082 1 98.44 213 ALA A C 1
ATOM 1686 O O . ALA A 1 213 ? 3.562 2.76 -6.098 1 98.44 213 ALA A O 1
ATOM 1687 N N . PRO A 1 214 ? 1.776 1.8 -7.152 1 98 214 PRO A N 1
ATOM 1688 C CA . PRO A 1 214 ? 2.447 1.849 -8.453 1 98 214 PRO A CA 1
ATOM 1689 C C . PRO A 1 214 ? 2.631 3.273 -8.969 1 98 214 PRO A C 1
ATOM 1691 O O . PRO A 1 214 ? 1.769 4.129 -8.75 1 98 214 PRO A O 1
ATOM 1694 N N . THR A 1 215 ? 3.684 3.459 -9.617 1 96.88 215 THR A N 1
ATOM 1695 C CA . THR A 1 215 ? 4.066 4.723 -10.242 1 96.88 215 THR A CA 1
ATOM 1696 C C . THR A 1 215 ? 4.5 4.504 -11.688 1 96.88 215 THR A C 1
ATOM 1698 O O . THR A 1 215 ? 4.977 3.424 -12.039 1 96.88 215 THR A O 1
ATOM 1701 N N . PHE A 1 216 ? 4.41 5.578 -12.516 1 95.5 216 PHE A N 1
ATOM 1702 C CA . PHE A 1 216 ? 4.562 5.375 -13.945 1 95.5 216 PHE A CA 1
ATOM 1703 C C . PHE A 1 216 ? 5.473 6.441 -14.555 1 95.5 216 PHE A C 1
ATOM 1705 O O . PHE A 1 216 ? 5.398 7.613 -14.172 1 95.5 216 PHE A O 1
ATOM 1712 N N . ARG A 1 217 ? 6.281 6.035 -15.391 1 92.25 217 ARG A N 1
ATOM 1713 C CA . ARG A 1 217 ? 7.117 6.934 -16.172 1 92.25 217 ARG A CA 1
ATOM 1714 C C . ARG A 1 217 ? 7.121 6.531 -17.641 1 92.25 217 ARG A C 1
ATOM 1716 O O . ARG A 1 217 ? 7.562 5.434 -18 1 92.25 217 ARG A O 1
ATOM 1723 N N . ALA A 1 218 ? 6.719 7.438 -18.5 1 91.25 218 ALA A N 1
ATOM 1724 C CA . ALA A 1 218 ? 6.68 7.16 -19.938 1 91.25 218 ALA A CA 1
ATOM 1725 C C . ALA A 1 218 ? 8.016 7.504 -20.594 1 91.25 218 ALA A C 1
ATOM 1727 O O . ALA A 1 218 ? 8.047 8.125 -21.656 1 91.25 218 ALA A O 1
ATOM 1728 N N . GLU A 1 219 ? 9.047 7.148 -19.953 1 87.38 219 GLU A N 1
ATOM 1729 C CA . GLU A 1 219 ? 10.383 7.387 -20.5 1 87.38 219 GLU A CA 1
ATOM 1730 C C . GLU A 1 219 ? 10.844 6.215 -21.359 1 87.38 219 GLU A C 1
ATOM 1732 O O . GLU A 1 219 ? 10.781 5.059 -20.938 1 87.38 219 GLU A O 1
ATOM 1737 N N . ASN A 1 220 ? 11.289 6.551 -22.5 1 87.5 220 ASN A N 1
ATOM 1738 C CA . ASN A 1 220 ? 11.82 5.512 -23.391 1 87.5 220 ASN A CA 1
ATOM 1739 C C . ASN A 1 220 ? 13.25 5.137 -23 1 87.5 220 ASN A C 1
ATOM 1741 O O . ASN A 1 220 ? 14.188 5.426 -23.75 1 87.5 220 ASN A O 1
ATOM 1745 N N . SER A 1 221 ? 13.305 4.543 -21.922 1 85.12 221 SER A N 1
ATOM 1746 C CA . SER A 1 221 ? 14.602 4.129 -21.391 1 85.12 221 SER A CA 1
ATOM 1747 C C . SER A 1 221 ? 14.734 2.611 -21.375 1 85.12 221 SER A C 1
ATOM 1749 O O . SER A 1 221 ? 13.812 1.907 -20.953 1 85.12 221 SER A O 1
ATOM 1751 N N . ASN A 1 222 ? 15.828 2.16 -21.875 1 85.25 222 ASN A N 1
ATOM 1752 C CA . ASN A 1 222 ? 16.062 0.722 -21.938 1 85.25 222 ASN A CA 1
ATOM 1753 C C . ASN A 1 222 ? 17.219 0.311 -21.016 1 85.25 222 ASN A C 1
ATOM 1755 O O . ASN A 1 222 ? 17.859 -0.717 -21.234 1 85.25 222 ASN A O 1
ATOM 1759 N N . THR A 1 223 ? 17.375 1.077 -20.016 1 86.62 223 THR A N 1
ATOM 1760 C CA . THR A 1 223 ? 18.438 0.754 -19.078 1 86.62 223 THR A CA 1
ATOM 1761 C C . THR A 1 223 ? 17.984 -0.32 -18.094 1 86.62 223 THR A C 1
ATOM 1763 O O . THR A 1 223 ? 16.797 -0.643 -18.016 1 86.62 223 THR A O 1
ATOM 1766 N N . LYS A 1 224 ? 18.859 -0.865 -17.297 1 91.69 224 LYS A N 1
ATOM 1767 C CA . LYS A 1 224 ? 18.594 -1.909 -16.312 1 91.69 224 LYS A CA 1
ATOM 1768 C C . LYS A 1 224 ? 17.922 -1.334 -15.078 1 91.69 224 LYS A C 1
ATOM 1770 O O . LYS A 1 224 ? 17.484 -2.08 -14.195 1 91.69 224 LYS A O 1
ATOM 1775 N N . LYS A 1 225 ? 17.703 -0.019 -15.086 1 90 225 LYS A N 1
ATOM 1776 C CA . LYS A 1 225 ? 17.266 0.597 -13.836 1 90 225 LYS A CA 1
ATOM 1777 C C . LYS A 1 225 ? 15.906 1.268 -14 1 90 225 LYS A C 1
ATOM 1779 O O . LYS A 1 225 ? 15.336 1.771 -13.031 1 90 225 LYS A O 1
ATOM 1784 N N . HIS A 1 226 ? 15.469 1.21 -15.242 1 91.62 226 HIS A N 1
ATOM 1785 C CA . HIS A 1 226 ? 14.234 1.957 -15.492 1 91.62 226 HIS A CA 1
ATOM 1786 C C . HIS A 1 226 ? 13.117 1.035 -15.961 1 91.62 226 HIS A C 1
ATOM 1788 O O . HIS A 1 226 ? 13.336 0.143 -16.781 1 91.62 226 HIS A O 1
ATOM 1794 N N . ALA A 1 227 ? 12.008 1.148 -15.359 1 95.44 227 ALA A N 1
ATOM 1795 C CA . ALA A 1 227 ? 10.758 0.522 -15.781 1 95.44 227 ALA A CA 1
ATOM 1796 C C . ALA A 1 227 ? 9.641 1.556 -15.914 1 95.44 227 ALA A C 1
ATOM 1798 O O . ALA A 1 227 ? 9.648 2.578 -15.227 1 95.44 227 ALA A O 1
ATOM 1799 N N . ALA A 1 228 ? 8.719 1.36 -16.797 1 95.38 228 ALA A N 1
ATOM 1800 C CA . ALA A 1 228 ? 7.613 2.287 -17.031 1 95.38 228 ALA A CA 1
ATOM 1801 C C . ALA A 1 228 ? 6.59 2.207 -15.898 1 95.38 228 ALA A C 1
ATOM 1803 O O . ALA A 1 228 ? 5.82 3.146 -15.68 1 95.38 228 ALA A O 1
ATOM 1804 N N . GLU A 1 229 ? 6.543 1.111 -15.289 1 97 229 GLU A N 1
ATOM 1805 C CA . GLU A 1 229 ? 5.715 0.849 -14.117 1 97 229 GLU A CA 1
ATOM 1806 C C . GLU A 1 229 ? 6.539 0.248 -12.984 1 97 229 GLU A C 1
ATOM 1808 O O . GLU A 1 229 ? 7.234 -0.752 -13.18 1 97 229 GLU A O 1
ATOM 1813 N N . PHE A 1 230 ? 6.527 0.89 -11.859 1 97.88 230 PHE A N 1
ATOM 1814 C CA . PHE A 1 230 ? 7.23 0.384 -10.688 1 97.88 230 PHE A CA 1
ATOM 1815 C C . PHE A 1 230 ? 6.543 0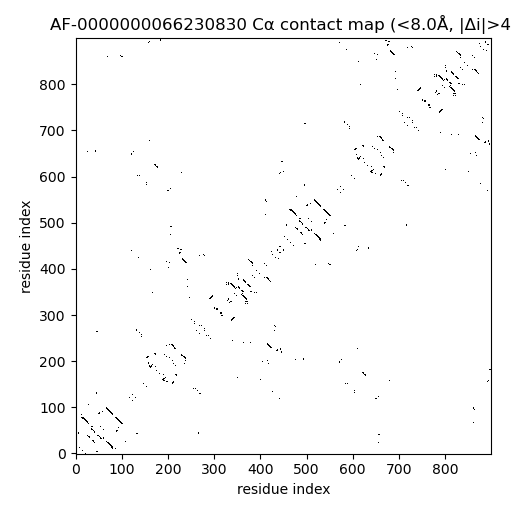.845 -9.406 1 97.88 230 PHE A C 1
ATOM 1817 O O . PHE A 1 230 ? 5.594 1.629 -9.453 1 97.88 230 PHE A O 1
ATOM 1824 N N . TRP A 1 231 ? 6.91 0.299 -8.305 1 98.62 231 TRP A N 1
ATOM 1825 C CA . TRP A 1 231 ? 6.277 0.655 -7.039 1 98.62 231 TRP A CA 1
ATOM 1826 C C . TRP A 1 231 ? 7.133 1.645 -6.258 1 98.62 231 TRP A C 1
ATOM 1828 O O . TRP A 1 231 ? 8.359 1.543 -6.254 1 98.62 231 TRP A O 1
ATOM 1838 N N . MET A 1 232 ? 6.426 2.58 -5.641 1 98.44 232 MET A N 1
ATOM 1839 C CA . MET A 1 232 ? 7.113 3.641 -4.914 1 98.44 232 MET A CA 1
ATOM 1840 C C . MET A 1 232 ? 6.551 3.783 -3.502 1 98.44 232 MET A C 1
ATOM 1842 O O . MET A 1 232 ? 5.336 3.697 -3.301 1 98.44 232 MET A O 1
ATOM 1846 N N . VAL A 1 233 ? 7.434 3.951 -2.547 1 98.81 233 VAL A N 1
ATOM 1847 C CA . VAL A 1 233 ? 7.102 4.293 -1.168 1 98.81 233 VAL A CA 1
ATOM 1848 C C . VAL A 1 233 ? 7.449 5.754 -0.898 1 98.81 233 VAL A C 1
ATOM 1850 O O . VAL A 1 233 ? 8.586 6.176 -1.111 1 98.81 233 VAL A O 1
ATOM 1853 N N . GLU A 1 234 ? 6.41 6.496 -0.407 1 98.81 234 GLU A N 1
ATOM 1854 C CA . GLU A 1 234 ? 6.652 7.918 -0.173 1 98.81 234 GLU A CA 1
ATOM 1855 C C . GLU A 1 234 ? 6.094 8.359 1.177 1 98.81 234 GLU A C 1
ATOM 1857 O O . GLU A 1 234 ? 4.941 8.789 1.267 1 98.81 234 GLU A O 1
ATOM 1862 N N . PRO A 1 235 ? 6.891 8.352 2.188 1 98.88 235 PRO A N 1
ATOM 1863 C CA . PRO A 1 235 ? 6.465 8.961 3.449 1 98.88 235 PRO A CA 1
ATOM 1864 C C . PRO A 1 235 ? 6.512 10.492 3.412 1 98.88 235 PRO A C 1
ATOM 1866 O O . PRO A 1 235 ? 7.301 11.07 2.66 1 98.88 235 PRO A O 1
ATOM 1869 N N . GLU A 1 236 ? 5.672 11.102 4.125 1 98.94 236 GLU A N 1
ATOM 1870 C CA . GLU A 1 236 ? 5.621 12.539 4.352 1 98.94 236 GLU A CA 1
ATOM 1871 C C . GLU A 1 236 ? 5.289 12.859 5.809 1 98.94 236 GLU A C 1
ATOM 1873 O O . GLU A 1 236 ? 4.293 12.367 6.344 1 98.94 236 GLU A O 1
ATOM 1878 N N . VAL A 1 237 ? 6.133 13.664 6.445 1 98.88 237 VAL A N 1
ATOM 1879 C CA . VAL A 1 237 ? 5.973 13.922 7.871 1 98.88 237 VAL A CA 1
ATOM 1880 C C . VAL A 1 237 ? 5.922 15.422 8.125 1 98.88 237 VAL A C 1
ATOM 1882 O O . VAL A 1 237 ? 6.863 16.156 7.781 1 98.88 237 VAL A O 1
ATOM 1885 N N . ALA A 1 238 ? 4.863 15.875 8.727 1 98.81 238 ALA A N 1
ATOM 1886 C CA . ALA A 1 238 ? 4.75 17.281 9.117 1 98.81 238 ALA A CA 1
ATOM 1887 C C . ALA A 1 238 ? 5.777 17.625 10.188 1 98.81 238 ALA A C 1
ATOM 1889 O O . ALA A 1 238 ? 6.117 16.797 11.031 1 98.81 238 ALA A O 1
ATOM 1890 N N . PHE A 1 239 ? 6.309 18.844 10.188 1 98.25 239 PHE A N 1
ATOM 1891 C CA . PHE A 1 239 ? 7.18 19.453 11.18 1 98.25 239 PHE A CA 1
ATOM 1892 C C . PHE A 1 239 ? 8.586 18.875 11.109 1 98.25 239 PHE A C 1
ATOM 1894 O O . PHE A 1 239 ? 9.438 19.203 11.93 1 98.25 239 PHE A O 1
ATOM 1901 N N . PHE A 1 240 ? 8.867 18 10.117 1 98.06 240 PHE A N 1
ATOM 1902 C CA . PHE A 1 240 ? 10.164 17.344 10.016 1 98.06 240 PHE A CA 1
ATOM 1903 C C . PHE A 1 240 ? 11.188 18.25 9.359 1 98.06 240 PHE A C 1
ATOM 1905 O O . PHE A 1 240 ? 10.859 18.984 8.422 1 98.06 240 PHE A O 1
ATOM 1912 N N . THR A 1 241 ? 12.383 18.188 9.82 1 97.62 241 THR A N 1
ATOM 1913 C CA . THR A 1 241 ? 13.539 18.781 9.156 1 97.62 241 THR A CA 1
ATOM 1914 C C . THR A 1 241 ? 14.211 17.781 8.219 1 97.62 241 THR A C 1
ATOM 1916 O O . THR A 1 241 ? 13.883 16.594 8.242 1 97.62 241 THR A O 1
ATOM 1919 N N . LEU A 1 242 ? 15.094 18.312 7.387 1 98.44 242 LEU A N 1
ATOM 1920 C CA . LEU A 1 242 ? 15.836 17.438 6.488 1 98.44 242 LEU A CA 1
ATOM 1921 C C . LEU A 1 242 ? 16.641 16.391 7.277 1 98.44 242 LEU A C 1
ATOM 1923 O O . LEU A 1 242 ? 16.688 15.227 6.891 1 98.44 242 LEU A O 1
ATOM 1927 N N . LYS A 1 243 ? 17.266 16.859 8.32 1 97.56 243 LYS A N 1
ATOM 1928 C CA . LYS A 1 243 ? 18.078 15.977 9.148 1 97.56 243 LYS A CA 1
ATOM 1929 C C . LYS A 1 243 ? 17.25 14.836 9.719 1 97.56 243 LYS A C 1
ATOM 1931 O O . LYS A 1 243 ? 17.672 13.672 9.688 1 97.56 243 LYS A O 1
ATOM 1936 N N . GLU A 1 244 ? 16.078 15.148 10.281 1 97.94 244 GLU A N 1
ATOM 1937 C CA . GLU A 1 244 ? 15.18 14.125 10.828 1 97.94 244 GLU A CA 1
ATOM 1938 C C . GLU A 1 244 ? 14.719 13.156 9.742 1 97.94 244 GLU A C 1
ATOM 1940 O O . GLU A 1 244 ? 14.594 11.953 9.992 1 97.94 244 GLU A O 1
ATOM 1945 N N . LEU A 1 245 ? 14.531 13.672 8.555 1 98.69 245 LEU A N 1
ATOM 1946 C CA . LEU A 1 245 ? 14.102 12.852 7.426 1 98.69 245 LEU A CA 1
ATOM 1947 C C . LEU A 1 245 ? 15.18 11.844 7.043 1 98.69 245 LEU A C 1
ATOM 1949 O O . LEU A 1 245 ? 14.883 10.672 6.793 1 98.69 245 LEU A O 1
ATOM 1953 N N . ILE A 1 246 ? 16.391 12.312 6.953 1 98.25 246 ILE A N 1
ATOM 1954 C CA . ILE A 1 246 ? 17.516 11.461 6.59 1 98.25 246 ILE A CA 1
ATOM 1955 C C . ILE A 1 246 ? 17.672 10.352 7.625 1 98.25 246 ILE A C 1
ATOM 1957 O O . ILE A 1 246 ? 17.859 9.188 7.27 1 98.25 246 ILE A O 1
ATOM 1961 N N . GLN A 1 247 ? 17.562 10.734 8.844 1 97.44 247 GLN A N 1
ATOM 1962 C CA . GLN A 1 247 ? 17.656 9.75 9.914 1 97.44 247 GLN A CA 1
ATOM 1963 C C . GLN A 1 247 ? 16.547 8.711 9.805 1 97.44 247 GLN A C 1
ATOM 1965 O O . GLN A 1 247 ? 16.797 7.512 9.977 1 97.44 247 GLN A O 1
ATOM 1970 N N . MET A 1 248 ? 15.375 9.125 9.562 1 98.12 248 MET A N 1
ATOM 1971 C CA . MET A 1 248 ? 14.242 8.219 9.422 1 98.12 248 MET A CA 1
ATOM 1972 C C . MET A 1 248 ? 14.461 7.258 8.258 1 98.12 248 MET A C 1
ATOM 1974 O O . MET A 1 248 ? 14.109 6.078 8.352 1 98.12 248 MET A O 1
ATOM 1978 N N . SER A 1 249 ? 14.992 7.785 7.137 1 98.31 249 SER A N 1
ATOM 1979 C CA . SER A 1 249 ? 15.242 6.938 5.977 1 98.31 249 SER A CA 1
ATOM 1980 C C . SER A 1 249 ? 16.219 5.82 6.312 1 98.31 249 SER A C 1
ATOM 1982 O O . SER A 1 249 ? 16.031 4.672 5.906 1 98.31 249 SER A O 1
ATOM 1984 N N . GLU A 1 250 ? 17.281 6.137 7.016 1 97.5 250 GLU A N 1
ATOM 1985 C CA . GLU A 1 250 ? 18.266 5.137 7.434 1 97.5 250 GLU A CA 1
ATOM 1986 C C . GLU A 1 250 ? 17.625 4.102 8.359 1 97.5 250 GLU A C 1
ATOM 1988 O O . GLU A 1 250 ? 17.844 2.898 8.203 1 97.5 250 GLU A O 1
ATOM 1993 N N . GLU A 1 251 ? 16.844 4.605 9.312 1 98.06 251 GLU A N 1
ATOM 1994 C CA . GLU A 1 251 ? 16.188 3.717 10.273 1 98.06 251 GLU A CA 1
ATOM 1995 C C . GLU A 1 251 ? 15.258 2.734 9.57 1 98.06 251 GLU A C 1
ATOM 1997 O O . GLU A 1 251 ? 15.227 1.548 9.906 1 98.06 251 GLU A O 1
ATOM 2002 N N . MET A 1 252 ? 14.5 3.2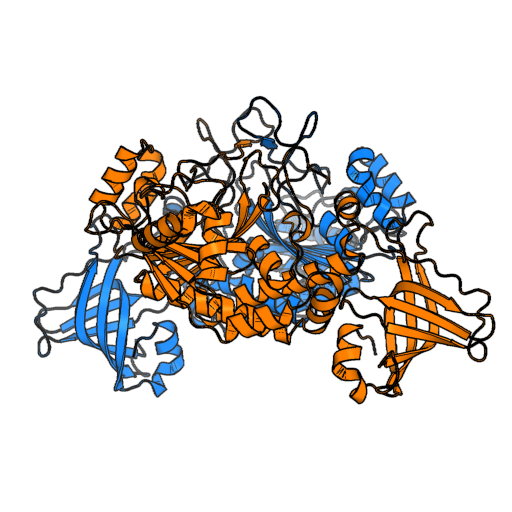4 8.664 1 98.75 252 MET A N 1
ATOM 2003 C CA . MET A 1 252 ? 13.578 2.391 7.922 1 98.75 252 MET A CA 1
ATOM 2004 C C . MET A 1 252 ? 14.328 1.307 7.156 1 98.75 252 MET A C 1
ATOM 2006 O O . MET A 1 252 ? 13.961 0.133 7.211 1 98.75 252 MET A O 1
ATOM 2010 N N . LEU A 1 253 ? 15.391 1.709 6.457 1 98.5 253 LEU A N 1
ATOM 2011 C CA . LEU A 1 253 ? 16.156 0.757 5.66 1 98.5 253 LEU A CA 1
ATOM 2012 C C . LEU A 1 253 ? 16.812 -0.301 6.547 1 98.5 253 LEU A C 1
ATOM 2014 O O . LEU A 1 253 ? 16.781 -1.489 6.219 1 98.5 253 LEU A O 1
ATOM 2018 N N . LYS A 1 254 ? 17.438 0.126 7.656 1 98.69 254 LYS A N 1
ATOM 2019 C CA . LYS A 1 254 ? 18.047 -0.824 8.578 1 98.69 254 LYS A CA 1
ATOM 2020 C C . LYS A 1 254 ? 17 -1.797 9.133 1 98.69 254 LYS A C 1
ATOM 2022 O O . LYS A 1 254 ? 17.281 -2.988 9.289 1 98.69 254 LYS A O 1
ATOM 2027 N N . TYR A 1 255 ? 15.82 -1.259 9.461 1 98.81 255 TYR A N 1
ATOM 2028 C CA . TYR A 1 255 ? 14.75 -2.111 9.961 1 98.81 255 TYR A CA 1
ATOM 2029 C C . TYR A 1 255 ? 14.375 -3.176 8.938 1 98.81 255 TYR A C 1
ATOM 2031 O O . TYR A 1 255 ? 14.305 -4.363 9.266 1 98.81 255 TYR A O 1
ATOM 2039 N N . VAL A 1 256 ? 14.164 -2.771 7.703 1 98.88 256 VAL A N 1
ATOM 2040 C CA . VAL A 1 256 ? 13.711 -3.666 6.645 1 98.88 256 VAL A CA 1
ATOM 2041 C C . VAL A 1 256 ? 14.789 -4.703 6.344 1 98.88 256 VAL A C 1
ATOM 2043 O O . VAL A 1 256 ? 14.5 -5.898 6.254 1 98.88 256 VAL A O 1
ATOM 2046 N N . ILE A 1 257 ? 16 -4.258 6.199 1 98.75 257 ILE A N 1
ATOM 2047 C CA . ILE A 1 257 ? 17.109 -5.156 5.871 1 98.75 257 ILE A CA 1
ATOM 2048 C C . ILE A 1 257 ? 17.281 -6.184 6.988 1 98.75 257 ILE A C 1
ATOM 2050 O O . ILE A 1 257 ? 17.422 -7.379 6.723 1 98.75 257 ILE A O 1
ATOM 2054 N N . LYS A 1 258 ? 17.234 -5.719 8.211 1 98.88 258 LYS A N 1
ATOM 2055 C CA . LYS A 1 258 ? 17.375 -6.621 9.352 1 98.88 258 LYS A CA 1
ATOM 2056 C C . LYS A 1 258 ? 16.297 -7.688 9.352 1 98.88 258 LYS A C 1
ATOM 2058 O O . LYS A 1 258 ? 16.578 -8.875 9.523 1 98.88 258 LYS A O 1
ATOM 2063 N N . LYS A 1 259 ? 15.07 -7.25 9.195 1 98.88 259 LYS A N 1
ATOM 2064 C CA . LYS A 1 259 ? 13.938 -8.172 9.219 1 98.88 259 LYS A CA 1
ATOM 2065 C C . LYS A 1 259 ? 14.016 -9.172 8.07 1 98.88 259 LYS A C 1
ATOM 2067 O O . LYS A 1 259 ? 13.68 -10.344 8.234 1 98.88 259 LYS A O 1
ATOM 2072 N N . VAL A 1 260 ? 14.422 -8.719 6.879 1 98.88 260 VAL A N 1
ATOM 2073 C CA . VAL A 1 260 ? 14.508 -9.594 5.711 1 98.88 260 VAL A CA 1
ATOM 2074 C C . VAL A 1 260 ? 15.625 -10.617 5.914 1 98.88 260 VAL A C 1
ATOM 2076 O O . VAL A 1 260 ? 15.469 -11.789 5.566 1 98.88 260 VAL A O 1
ATOM 2079 N N . LEU A 1 261 ? 16.766 -10.156 6.461 1 98.81 261 LEU A N 1
ATOM 2080 C CA . LEU A 1 261 ? 17.875 -11.055 6.754 1 98.81 261 LEU A CA 1
ATOM 2081 C C . LEU A 1 261 ? 17.438 -12.188 7.672 1 98.81 261 LEU A C 1
ATOM 2083 O O . LEU A 1 261 ? 17.875 -13.328 7.516 1 98.81 261 LEU A O 1
ATOM 2087 N N . GLU A 1 262 ? 16.562 -11.828 8.57 1 98.5 262 GLU A N 1
ATOM 2088 C CA . GLU A 1 262 ? 16.078 -12.82 9.523 1 98.5 262 GLU A CA 1
ATOM 2089 C C . GLU A 1 262 ? 15.023 -13.727 8.898 1 98.5 262 GLU A C 1
ATOM 2091 O O . GLU A 1 262 ? 15.109 -14.953 9.008 1 98.5 262 GLU A O 1
ATOM 2096 N N . LYS A 1 263 ? 14.094 -13.203 8.203 1 98.19 263 LYS A N 1
ATOM 2097 C CA . LYS A 1 263 ? 12.922 -13.922 7.734 1 98.19 263 LYS A CA 1
ATOM 2098 C C . LYS A 1 263 ? 13.234 -14.727 6.477 1 98.19 263 LYS A C 1
ATOM 2100 O O . LYS A 1 263 ? 12.648 -15.789 6.246 1 98.19 263 LYS A O 1
ATOM 2105 N N . ARG A 1 264 ? 14.102 -14.195 5.625 1 98.56 264 ARG A N 1
ATOM 2106 C CA . ARG A 1 264 ? 14.344 -14.789 4.312 1 98.56 264 ARG A CA 1
ATOM 2107 C C . ARG A 1 264 ? 15.797 -15.234 4.172 1 98.56 264 ARG A C 1
ATOM 2109 O O . ARG A 1 264 ? 16.406 -15.086 3.107 1 98.56 264 ARG A O 1
ATOM 2116 N N . ARG A 1 265 ? 16.344 -15.789 5.242 1 98.38 265 ARG A N 1
ATOM 2117 C CA . ARG A 1 265 ? 17.734 -16.188 5.266 1 98.38 265 ARG A CA 1
ATOM 2118 C C . ARG A 1 265 ? 18.031 -17.219 4.168 1 98.38 265 ARG A C 1
ATOM 2120 O O . ARG A 1 265 ? 19.047 -17.109 3.477 1 98.38 265 ARG A O 1
ATOM 2127 N N . ASP A 1 266 ? 17.203 -18.234 3.984 1 98 266 ASP A N 1
ATOM 2128 C CA . ASP A 1 266 ? 17.438 -19.281 2.998 1 98 266 ASP A CA 1
ATOM 2129 C C . ASP A 1 266 ? 17.484 -18.703 1.583 1 98 266 ASP A C 1
ATOM 2131 O O . ASP A 1 266 ? 18.344 -19.094 0.778 1 98 266 ASP A O 1
ATOM 2135 N N . GLU A 1 267 ? 16.547 -17.828 1.277 1 98.81 267 GLU A N 1
ATOM 2136 C CA . GLU A 1 267 ? 16.547 -17.172 -0.027 1 98.81 267 GLU A CA 1
ATOM 2137 C C . GLU A 1 267 ? 17.797 -16.328 -0.222 1 98.81 267 GLU A C 1
ATOM 2139 O O . GLU A 1 267 ? 18.391 -16.328 -1.304 1 98.81 267 GLU A O 1
ATOM 2144 N N . LEU A 1 268 ? 18.188 -15.648 0.817 1 98.88 268 LEU A N 1
ATOM 2145 C CA . LEU A 1 268 ? 19.359 -14.789 0.715 1 98.88 268 LEU A CA 1
ATOM 2146 C C . LEU A 1 268 ? 20.641 -15.625 0.565 1 98.88 268 LEU A C 1
ATOM 2148 O O . LEU A 1 268 ? 21.562 -15.227 -0.144 1 98.88 268 LEU A O 1
ATOM 2152 N N . VAL A 1 269 ? 20.734 -16.719 1.251 1 98.69 269 VAL A N 1
ATOM 2153 C CA . VAL A 1 269 ? 21.859 -17.625 1.092 1 98.69 269 VAL A CA 1
ATOM 2154 C C . VAL A 1 269 ? 21.938 -18.125 -0.352 1 98.69 269 VAL A C 1
ATOM 2156 O O . VAL A 1 269 ? 23.016 -18.156 -0.948 1 98.69 269 VAL A O 1
ATOM 2159 N N . PHE A 1 270 ? 20.797 -18.531 -0.885 1 98.38 270 PHE A N 1
ATOM 2160 C CA . PHE A 1 270 ? 20.734 -18.938 -2.283 1 98.38 270 PHE A CA 1
ATOM 2161 C C . PHE A 1 270 ? 21.25 -17.828 -3.193 1 98.38 270 PHE A C 1
ATOM 2163 O O . PHE A 1 270 ? 22.078 -18.078 -4.074 1 98.38 270 PHE A O 1
ATOM 2170 N N . LEU A 1 271 ? 20.797 -16.594 -3.002 1 98.81 271 LEU A N 1
ATOM 2171 C CA . LEU A 1 271 ? 21.172 -15.453 -3.836 1 98.81 271 LEU A CA 1
ATOM 2172 C C . LEU A 1 271 ? 22.641 -15.094 -3.633 1 98.81 271 LEU A C 1
ATOM 2174 O O . LEU A 1 271 ? 23.328 -14.711 -4.582 1 98.81 271 LEU A O 1
ATOM 2178 N N . ASP A 1 272 ? 23.109 -15.227 -2.42 1 98.75 272 ASP A N 1
ATOM 2179 C CA . ASP A 1 272 ? 24.516 -14.992 -2.111 1 98.75 272 ASP A CA 1
ATOM 2180 C C . ASP A 1 272 ? 25.422 -15.992 -2.844 1 98.75 272 ASP A C 1
ATOM 2182 O O . ASP A 1 272 ? 26.5 -15.641 -3.316 1 98.75 272 ASP A O 1
ATOM 2186 N N . THR A 1 273 ? 24.969 -17.156 -3.021 1 98.25 273 THR A N 1
ATOM 2187 C CA . THR A 1 273 ? 25.734 -18.234 -3.621 1 98.25 273 THR A CA 1
ATOM 2188 C C . THR A 1 273 ? 25.703 -18.141 -5.145 1 98.25 273 THR A C 1
ATOM 2190 O O . THR A 1 273 ? 26.719 -18.359 -5.809 1 98.25 273 THR A O 1
ATOM 2193 N N . HIS A 1 274 ? 24.516 -17.812 -5.715 1 96.81 274 HIS A N 1
ATOM 2194 C CA . HIS A 1 274 ? 24.328 -18.047 -7.141 1 96.81 274 HIS A CA 1
ATOM 2195 C C . HIS A 1 274 ? 24.25 -16.734 -7.914 1 96.81 274 HIS A C 1
ATOM 2197 O O . HIS A 1 274 ? 24.391 -16.719 -9.141 1 96.81 274 HIS A O 1
ATOM 2203 N N . ILE A 1 275 ? 24.047 -15.602 -7.219 1 96.94 275 ILE A N 1
ATOM 2204 C CA . ILE A 1 275 ? 23.781 -14.367 -7.941 1 96.94 275 ILE A CA 1
ATOM 2205 C C . ILE A 1 275 ? 24.859 -13.336 -7.613 1 96.94 275 ILE A C 1
ATOM 2207 O O . ILE A 1 275 ? 25.516 -12.805 -8.516 1 96.94 275 ILE A O 1
ATOM 2211 N N . LYS A 1 276 ? 25.062 -13.102 -6.32 1 97.56 276 LYS A N 1
ATOM 2212 C CA . LYS A 1 276 ? 26.016 -12.078 -5.91 1 97.56 276 LYS A CA 1
ATOM 2213 C C . LYS A 1 276 ? 26.781 -12.508 -4.656 1 97.56 276 LYS A C 1
ATOM 2215 O O . LYS A 1 276 ? 26.375 -12.172 -3.539 1 97.56 276 LYS A O 1
ATOM 2220 N N . PRO A 1 277 ? 27.969 -13.148 -4.852 1 98.06 277 PRO A N 1
ATOM 2221 C CA . PRO A 1 277 ? 28.781 -13.508 -3.682 1 98.06 277 PRO A CA 1
ATOM 2222 C C . PRO A 1 277 ? 29.094 -12.297 -2.797 1 98.06 277 PRO A C 1
ATOM 2224 O O . PRO A 1 277 ? 29.469 -11.242 -3.303 1 98.06 277 PRO A O 1
ATOM 2227 N N . GLY A 1 278 ? 28.859 -12.445 -1.526 1 97.75 278 GLY A N 1
ATOM 2228 C CA . GLY A 1 278 ? 29.109 -11.359 -0.597 1 97.75 278 GLY A CA 1
ATOM 2229 C C . GLY A 1 278 ? 27.875 -10.531 -0.303 1 97.75 278 GLY A C 1
ATOM 2230 O O . GLY A 1 278 ? 27.938 -9.555 0.444 1 97.75 278 GLY A O 1
ATOM 2231 N N . LEU A 1 279 ? 26.781 -10.922 -0.854 1 98.19 279 LEU A N 1
ATOM 2232 C CA . LEU A 1 279 ? 25.516 -10.211 -0.697 1 98.19 279 LEU A CA 1
ATOM 2233 C C . LEU A 1 279 ? 25.156 -10.07 0.777 1 98.19 279 LEU A C 1
ATOM 2235 O O . LEU A 1 279 ? 24.891 -8.961 1.251 1 98.19 279 LEU A O 1
ATOM 2239 N N . ILE A 1 280 ? 25.125 -11.164 1.515 1 98.75 280 ILE A N 1
ATOM 2240 C CA . ILE A 1 280 ? 24.703 -11.164 2.912 1 98.75 280 ILE A CA 1
ATOM 2241 C C . ILE A 1 280 ? 25.641 -10.289 3.736 1 98.75 280 ILE A C 1
ATOM 2243 O O . ILE A 1 280 ? 25.188 -9.492 4.562 1 98.75 280 ILE A O 1
ATOM 2247 N N . GLN A 1 281 ? 26.922 -10.398 3.461 1 98.06 281 GLN A N 1
ATOM 2248 C CA . GLN A 1 281 ? 27.891 -9.578 4.176 1 98.06 281 GLN A CA 1
ATOM 2249 C C . GLN A 1 281 ? 27.656 -8.094 3.918 1 98.06 281 GLN A C 1
ATOM 2251 O O . GLN A 1 281 ? 27.75 -7.273 4.836 1 98.06 281 GLN A O 1
ATOM 2256 N N . SER A 1 282 ? 27.406 -7.75 2.709 1 96.62 282 SER A N 1
ATOM 2257 C CA . SER A 1 282 ? 27.141 -6.355 2.363 1 96.62 282 SER A CA 1
ATOM 2258 C C . SER A 1 282 ? 25.922 -5.816 3.109 1 96.62 282 SER A C 1
ATOM 2260 O O . SER A 1 282 ? 25.906 -4.66 3.527 1 96.62 282 SER A O 1
ATOM 2262 N N . LEU A 1 283 ? 24.891 -6.605 3.227 1 98.06 283 LEU A N 1
ATOM 2263 C CA . LEU A 1 283 ? 23.688 -6.207 3.957 1 98.06 283 LEU A CA 1
ATOM 2264 C C . LEU A 1 283 ? 23.984 -6.059 5.445 1 98.06 283 LEU A C 1
ATOM 2266 O O . LEU A 1 283 ? 23.516 -5.113 6.082 1 98.06 283 LEU A O 1
ATOM 2270 N N . GLU A 1 284 ? 24.734 -7.004 5.965 1 98.19 284 GLU A N 1
ATOM 2271 C CA . GLU A 1 284 ? 25.141 -6.918 7.367 1 98.19 284 GLU A CA 1
ATOM 2272 C C . GLU A 1 284 ? 26 -5.691 7.617 1 98.19 284 GLU A C 1
ATOM 2274 O O . GLU A 1 284 ? 25.875 -5.023 8.648 1 98.19 284 GLU A O 1
ATOM 2279 N N . ASP A 1 285 ? 26.922 -5.395 6.668 1 96.38 285 ASP A N 1
ATOM 2280 C CA . ASP A 1 285 ? 27.75 -4.199 6.766 1 96.38 285 ASP A CA 1
ATOM 2281 C C . ASP A 1 285 ? 26.891 -2.938 6.797 1 96.38 285 ASP A C 1
ATOM 2283 O O . ASP A 1 285 ? 27.203 -1.984 7.512 1 96.38 285 ASP A O 1
ATOM 2287 N N . PHE A 1 286 ? 25.859 -2.918 6.023 1 96 286 PHE A N 1
ATOM 2288 C CA . PHE A 1 286 ? 24.953 -1.781 6.016 1 96 286 PHE A CA 1
ATOM 2289 C C . PHE A 1 286 ? 24.359 -1.562 7.398 1 96 286 PHE A C 1
ATOM 2291 O O . PHE A 1 286 ? 24.234 -0.424 7.859 1 96 286 PHE A O 1
ATOM 2298 N N . LEU A 1 287 ? 23.953 -2.619 8.086 1 97.56 287 LEU A N 1
ATOM 2299 C CA . LEU A 1 287 ? 23.328 -2.537 9.398 1 97.56 287 LEU A CA 1
ATOM 2300 C C . LEU A 1 287 ? 24.281 -1.956 10.43 1 97.56 287 LEU A C 1
ATOM 2302 O O . LEU A 1 287 ? 23.859 -1.287 11.375 1 97.56 287 LEU A O 1
ATOM 2306 N N . GLU A 1 288 ? 25.531 -2.156 10.164 1 96.31 288 GLU A N 1
ATOM 2307 C CA . GLU A 1 288 ? 26.531 -1.724 11.133 1 96.31 288 GLU A CA 1
ATOM 2308 C C . GLU A 1 288 ? 27.125 -0.372 10.742 1 96.31 288 GLU A C 1
ATOM 2310 O O . GLU A 1 288 ? 27.859 0.242 11.523 1 96.31 288 GLU A O 1
ATOM 2315 N N . SER A 1 289 ? 26.797 0.037 9.641 1 93.69 289 SER A N 1
ATOM 2316 C CA . SER A 1 289 ? 27.391 1.26 9.125 1 93.69 289 SER A CA 1
ATOM 2317 C C . SER A 1 289 ? 26.734 2.498 9.711 1 93.69 289 SER A C 1
ATOM 2319 O O . SER A 1 289 ? 25.609 2.424 10.227 1 93.69 289 SER A O 1
ATOM 2321 N N . ASN A 1 290 ? 27.516 3.549 9.688 1 91.62 290 ASN A N 1
ATOM 2322 C CA . ASN A 1 290 ? 26.969 4.863 9.984 1 91.62 290 ASN A CA 1
ATOM 2323 C C . ASN A 1 290 ? 26.719 5.668 8.711 1 91.62 290 ASN A C 1
ATOM 2325 O O . ASN A 1 290 ? 27.547 5.656 7.797 1 91.62 290 ASN A O 1
ATOM 2329 N N . LEU A 1 291 ? 25.625 6.23 8.656 1 94.5 291 LEU A N 1
ATOM 2330 C CA . LEU A 1 291 ? 25.297 7.055 7.496 1 94.5 291 LEU A CA 1
ATOM 2331 C C . LEU A 1 291 ? 26.078 8.352 7.504 1 94.5 291 LEU A C 1
ATOM 2333 O O . LEU A 1 291 ? 26 9.133 8.453 1 94.5 291 LEU A O 1
ATOM 2337 N N . GLU A 1 292 ? 26.875 8.5 6.492 1 95.38 292 GLU A N 1
ATOM 2338 C CA . GLU A 1 292 ? 27.594 9.758 6.305 1 95.38 292 GLU A CA 1
ATOM 2339 C C . GLU A 1 292 ? 26.734 10.766 5.531 1 95.38 292 GLU A C 1
ATOM 2341 O O . GLU A 1 292 ? 26.016 10.391 4.602 1 95.38 292 GLU A O 1
ATOM 2346 N N . ILE A 1 293 ? 26.797 11.984 5.969 1 97.88 293 ILE A N 1
ATOM 2347 C CA . ILE A 1 293 ? 26.094 13.055 5.258 1 97.88 293 ILE A CA 1
ATOM 2348 C C . ILE A 1 293 ? 27.125 14.031 4.664 1 97.88 293 ILE A C 1
ATOM 2350 O O . ILE A 1 293 ? 28.016 14.492 5.367 1 97.88 293 ILE A O 1
ATOM 2354 N N . ILE A 1 294 ? 27.016 14.289 3.395 1 98 294 ILE A N 1
ATOM 2355 C CA . ILE A 1 294 ? 27.953 15.172 2.713 1 98 294 ILE A CA 1
ATOM 2356 C C . ILE A 1 294 ? 27.203 16.141 1.812 1 98 294 ILE A C 1
ATOM 2358 O O . ILE A 1 294 ? 26.156 15.789 1.245 1 98 294 ILE A O 1
ATOM 2362 N N . GLU A 1 295 ? 27.672 17.328 1.652 1 98.12 295 GLU A N 1
ATOM 2363 C CA . GLU A 1 295 ? 27.031 18.312 0.787 1 98.12 295 GLU A CA 1
ATOM 2364 C C . GLU A 1 295 ? 27.375 18.062 -0.68 1 98.12 295 GLU A C 1
ATOM 2366 O O . GLU A 1 295 ? 28.5 17.672 -1.009 1 98.12 295 GLU A O 1
ATOM 2371 N N . TYR A 1 296 ? 26.453 18.359 -1.511 1 98.38 296 TYR A N 1
ATOM 2372 C CA . TYR A 1 296 ? 26.641 18.25 -2.953 1 98.38 296 TYR A CA 1
ATOM 2373 C C . TYR A 1 296 ? 27.891 19 -3.396 1 98.38 296 TYR A C 1
ATOM 2375 O O . TYR A 1 296 ? 28.672 18.5 -4.215 1 98.38 296 TYR A O 1
ATOM 2383 N N . ARG A 1 297 ? 28.141 20.203 -2.852 1 97.69 297 ARG A N 1
ATOM 2384 C CA . ARG A 1 297 ? 29.328 21 -3.197 1 97.69 297 ARG A CA 1
ATOM 2385 C C . ARG A 1 297 ? 30.609 20.219 -2.936 1 97.69 297 ARG A C 1
ATOM 2387 O O . ARG A 1 297 ? 31.531 20.25 -3.75 1 97.69 297 ARG A O 1
ATOM 2394 N N . LYS A 1 298 ? 30.609 19.594 -1.813 1 97.88 298 LYS A N 1
ATOM 2395 C CA . LYS A 1 298 ? 31.781 18.797 -1.46 1 97.88 298 LYS A CA 1
ATOM 2396 C C . LYS A 1 298 ? 31.922 17.562 -2.365 1 97.88 298 LYS A C 1
ATOM 2398 O O . LYS A 1 298 ? 33.031 17.141 -2.684 1 97.88 298 LYS A O 1
ATOM 2403 N N . VAL A 1 299 ? 30.812 16.953 -2.744 1 98.12 299 VAL A N 1
ATOM 2404 C CA . VAL A 1 299 ? 30.812 15.82 -3.656 1 98.12 299 VAL A CA 1
ATOM 2405 C C . VAL A 1 299 ? 31.453 16.219 -4.98 1 98.12 299 VAL A C 1
ATOM 2407 O O . VAL A 1 299 ? 32.25 15.461 -5.531 1 98.12 299 VAL A O 1
ATOM 2410 N N . ILE A 1 300 ? 31.062 17.406 -5.484 1 97.5 300 ILE A N 1
ATOM 2411 C CA . ILE A 1 300 ? 31.609 17.891 -6.75 1 97.5 300 ILE A CA 1
ATOM 2412 C C . ILE A 1 300 ? 33.125 18.047 -6.637 1 97.5 300 ILE A C 1
ATOM 2414 O O . ILE A 1 300 ? 33.844 17.688 -7.555 1 97.5 300 ILE A O 1
ATOM 2418 N N . GLU A 1 301 ? 33.594 18.562 -5.539 1 97.69 301 GLU A N 1
ATOM 2419 C CA . GLU A 1 301 ? 35.031 18.703 -5.316 1 97.69 301 GLU A CA 1
ATOM 2420 C C . GLU A 1 301 ? 35.719 17.344 -5.352 1 97.69 301 GLU A C 1
ATOM 2422 O O . GLU A 1 301 ? 36.781 17.203 -5.965 1 97.69 301 GLU A O 1
ATOM 2427 N N . ILE A 1 302 ? 35.156 16.422 -4.676 1 97.56 302 ILE A N 1
ATOM 2428 C CA . ILE A 1 302 ? 35.719 15.086 -4.602 1 97.56 302 ILE A CA 1
ATOM 2429 C C . ILE A 1 302 ? 35.75 14.461 -5.992 1 97.56 302 ILE A C 1
ATOM 2431 O O . ILE A 1 302 ? 36.75 13.867 -6.387 1 97.56 302 ILE A O 1
ATOM 2435 N N . LEU A 1 303 ? 34.688 14.609 -6.75 1 97.56 303 LEU A N 1
ATOM 2436 C CA . LEU A 1 303 ? 34.594 14.016 -8.078 1 97.56 303 LEU A CA 1
ATOM 2437 C C . LEU A 1 303 ? 35.562 14.68 -9.039 1 97.56 303 LEU A C 1
ATOM 2439 O O . LEU A 1 303 ? 36.188 14.008 -9.875 1 97.56 303 LEU A O 1
ATOM 2443 N N . GLU A 1 304 ? 35.688 16.016 -8.891 1 96.69 304 GLU A N 1
ATOM 2444 C CA . GLU A 1 304 ? 36.594 16.734 -9.75 1 96.69 304 GLU A CA 1
ATOM 2445 C C . GLU A 1 304 ? 38.031 16.25 -9.555 1 96.69 304 GLU A C 1
ATOM 2447 O O . GLU A 1 304 ? 38.812 16.141 -10.516 1 96.69 304 GLU A O 1
ATOM 2452 N N . LYS A 1 305 ? 38.406 15.977 -8.367 1 96.38 305 LYS A N 1
ATOM 2453 C CA . LYS A 1 305 ? 39.75 15.508 -8.039 1 96.38 305 LYS A CA 1
ATOM 2454 C C . LYS A 1 305 ? 39.969 14.094 -8.562 1 96.38 305 LYS A C 1
ATOM 2456 O O . LYS A 1 305 ? 41.125 13.648 -8.68 1 96.38 305 LYS A O 1
ATOM 2461 N N . ASN A 1 306 ? 38.938 13.398 -8.828 1 95.88 306 ASN A N 1
ATOM 2462 C CA . ASN A 1 306 ? 39.031 12.016 -9.281 1 95.88 306 ASN A CA 1
ATOM 2463 C C . ASN A 1 306 ? 38.438 11.828 -10.672 1 95.88 306 ASN A C 1
ATOM 2465 O O . ASN A 1 306 ? 37.969 10.734 -11.016 1 95.88 306 ASN A O 1
ATOM 2469 N N . LYS A 1 307 ? 38.281 12.859 -11.422 1 93.62 307 LYS A N 1
ATOM 2470 C CA . LYS A 1 307 ? 37.531 12.891 -12.68 1 93.62 307 LYS A CA 1
ATOM 2471 C C . LYS A 1 307 ? 38.094 11.867 -13.672 1 93.62 307 LYS A C 1
ATOM 2473 O O . LYS A 1 307 ? 37.375 11.406 -14.562 1 93.62 307 LYS A O 1
ATOM 2478 N N . VAL A 1 308 ? 39.281 11.398 -13.5 1 91.69 308 VAL A N 1
ATOM 2479 C CA . VAL A 1 308 ? 39.938 10.461 -14.414 1 91.69 308 VAL A CA 1
ATOM 2480 C C . VAL A 1 308 ? 39.219 9.125 -14.406 1 91.69 308 VAL A C 1
ATOM 2482 O O . VAL A 1 308 ? 39.281 8.375 -15.383 1 91.69 308 VAL A O 1
ATOM 2485 N N . PHE A 1 309 ? 38.469 8.859 -13.414 1 91.81 309 PHE A N 1
ATOM 2486 C CA . PHE A 1 309 ? 37.812 7.566 -13.242 1 91.81 309 PHE A CA 1
ATOM 2487 C C . PHE A 1 309 ? 36.438 7.57 -13.891 1 91.81 309 PHE A C 1
ATOM 2489 O O . PHE A 1 309 ? 35.75 6.535 -13.945 1 91.81 309 PHE A O 1
ATOM 2496 N N . PHE A 1 310 ? 36 8.727 -14.469 1 93.62 310 PHE A N 1
ATOM 2497 C CA . PHE A 1 310 ? 34.625 8.828 -14.93 1 93.62 310 PHE A CA 1
ATOM 2498 C C . PHE A 1 310 ? 34.562 9.031 -16.438 1 93.62 310 PHE A C 1
ATOM 2500 O O . PHE A 1 310 ? 35.5 9.594 -17.031 1 93.62 310 PHE A O 1
ATOM 2507 N N . GLU A 1 311 ? 33.469 8.539 -17.016 1 92.5 311 GLU A N 1
ATOM 2508 C CA . GLU A 1 311 ? 33.188 8.844 -18.422 1 92.5 311 GLU A CA 1
ATOM 2509 C C . GLU A 1 311 ? 32.875 10.32 -18.609 1 92.5 311 GLU A C 1
ATOM 2511 O O . GLU A 1 311 ? 33.375 10.953 -19.547 1 92.5 311 GLU A O 1
ATOM 2516 N N . GLU A 1 312 ? 32.062 10.812 -17.781 1 88.5 312 GLU A N 1
ATOM 2517 C CA . GLU A 1 312 ? 31.766 12.242 -17.781 1 88.5 312 GLU A CA 1
ATOM 2518 C C . GLU A 1 312 ? 32.844 13.023 -17.031 1 88.5 312 GLU A C 1
ATOM 2520 O O . GLU A 1 312 ? 32.906 12.977 -15.812 1 88.5 312 GLU A O 1
ATOM 2525 N N . GLN A 1 313 ? 33.531 13.82 -17.766 1 90.06 313 GLN A N 1
ATOM 2526 C CA . GLN A 1 313 ? 34.656 14.477 -17.125 1 90.06 313 GLN A CA 1
ATOM 2527 C C . GLN A 1 313 ? 34.375 15.945 -16.859 1 90.06 313 GLN A C 1
ATOM 2529 O O . GLN A 1 313 ? 35.156 16.625 -16.188 1 90.06 313 GLN A O 1
ATOM 2534 N N . ASN A 1 314 ? 33.281 16.375 -17.375 1 92.19 314 ASN A N 1
ATOM 2535 C CA . ASN A 1 314 ? 32.875 17.734 -17.062 1 92.19 314 ASN A CA 1
ATOM 2536 C C . ASN A 1 314 ? 32.156 17.797 -15.719 1 92.19 314 ASN A C 1
ATOM 2538 O O . ASN A 1 314 ? 30.922 17.875 -15.68 1 92.19 314 ASN A O 1
ATOM 2542 N N . ILE A 1 315 ? 32.938 17.875 -14.711 1 95.75 315 ILE A N 1
ATOM 2543 C CA . ILE A 1 315 ? 32.406 17.891 -13.352 1 95.75 315 ILE A CA 1
ATOM 2544 C C . ILE A 1 315 ? 32.344 19.328 -12.828 1 95.75 315 ILE A C 1
ATOM 2546 O O . ILE A 1 315 ? 33.406 19.969 -12.664 1 95.75 315 ILE A O 1
ATOM 2550 N N . GLU A 1 316 ? 31.172 19.875 -12.617 1 95.06 316 GLU A N 1
ATOM 2551 C CA . GLU A 1 316 ? 30.969 21.234 -12.109 1 95.06 316 GLU A CA 1
ATOM 2552 C C . GLU A 1 316 ? 29.688 21.328 -11.273 1 95.06 316 GLU A C 1
ATOM 2554 O O . GLU A 1 316 ? 28.812 20.453 -11.367 1 95.06 316 GLU A O 1
ATOM 2559 N N . PHE A 1 317 ? 29.75 22.328 -10.492 1 95.75 317 PHE A N 1
ATOM 2560 C CA . PHE A 1 317 ? 28.547 22.578 -9.711 1 95.75 317 PHE A CA 1
ATOM 2561 C C . PHE A 1 317 ? 27.344 22.781 -10.633 1 95.75 317 PHE A C 1
ATOM 2563 O O . PHE A 1 317 ? 27.406 23.578 -11.578 1 95.75 317 PHE A O 1
ATOM 2570 N N . GLY A 1 318 ? 26.266 22.031 -10.336 1 94.94 318 GLY A N 1
ATOM 2571 C CA . GLY A 1 318 ? 25.078 22.141 -11.172 1 94.94 318 GLY A CA 1
ATOM 2572 C C . GLY A 1 318 ? 24.875 20.922 -12.062 1 94.94 318 GLY A C 1
ATOM 2573 O O . GLY A 1 318 ? 23.812 20.766 -12.68 1 94.94 318 GLY A O 1
ATOM 2574 N N . MET A 1 319 ? 25.844 20.125 -12.07 1 93.75 319 MET A N 1
ATOM 2575 C CA . MET A 1 319 ? 25.672 18.922 -12.891 1 93.75 319 MET A CA 1
ATOM 2576 C C . MET A 1 319 ? 24.844 17.875 -12.164 1 93.75 319 MET A C 1
ATOM 2578 O O . MET A 1 319 ? 24.875 17.781 -10.938 1 93.75 319 MET A O 1
ATOM 2582 N N . ASP A 1 320 ? 24.094 17.109 -12.945 1 92.31 320 ASP A N 1
ATOM 2583 C CA . ASP A 1 320 ? 23.391 15.945 -12.398 1 92.31 320 ASP A CA 1
ATOM 2584 C C . ASP A 1 320 ? 24.344 14.773 -12.195 1 92.31 320 ASP A C 1
ATOM 2586 O O . ASP A 1 320 ? 25.125 14.445 -13.094 1 92.31 320 ASP A O 1
ATOM 2590 N N . LEU A 1 321 ? 24.344 14.266 -11.062 1 94.5 321 LEU A N 1
ATOM 2591 C CA . LEU A 1 321 ? 25.219 13.117 -10.805 1 94.5 321 LEU A CA 1
ATOM 2592 C C . LEU A 1 321 ? 24.75 11.891 -11.578 1 94.5 321 LEU A C 1
ATOM 2594 O O . LEU A 1 321 ? 23.562 11.562 -11.562 1 94.5 321 LEU A O 1
ATOM 2598 N N . LYS A 1 322 ? 25.594 11.289 -12.242 1 93.69 322 LYS A N 1
ATOM 2599 C CA . LYS A 1 322 ? 25.312 10.023 -12.914 1 93.69 322 LYS A CA 1
ATOM 2600 C C . LYS A 1 322 ? 25.578 8.844 -11.984 1 93.69 322 LYS A C 1
ATOM 2602 O O . LYS A 1 322 ? 26.141 9.008 -10.898 1 93.69 322 LYS A O 1
ATOM 2607 N N . THR A 1 323 ? 25.219 7.707 -12.461 1 91.38 323 THR A N 1
ATOM 2608 C CA . THR A 1 323 ? 25.344 6.508 -11.641 1 91.38 323 THR A CA 1
ATOM 2609 C C . THR A 1 323 ? 26.797 6.25 -11.281 1 91.38 323 THR A C 1
ATOM 2611 O O . THR A 1 323 ? 27.109 5.82 -10.164 1 91.38 323 THR A O 1
ATOM 2614 N N . GLU A 1 324 ? 27.672 6.5 -12.25 1 94.44 324 GLU A N 1
ATOM 2615 C CA . GLU A 1 324 ? 29.094 6.27 -11.984 1 94.44 324 GLU A CA 1
ATOM 2616 C C . GLU A 1 324 ? 29.594 7.172 -10.859 1 94.44 324 GLU A C 1
ATOM 2618 O O . GLU A 1 324 ? 30.406 6.754 -10.039 1 94.44 324 GLU A O 1
ATOM 2623 N N . HIS A 1 325 ? 29.094 8.391 -10.805 1 96.5 325 HIS A N 1
ATOM 2624 C CA . HIS A 1 325 ? 29.484 9.336 -9.758 1 96.5 325 HIS A CA 1
ATOM 2625 C C . HIS A 1 325 ? 28.938 8.898 -8.398 1 96.5 325 HIS A C 1
ATOM 2627 O O . HIS A 1 325 ? 29.672 8.906 -7.406 1 96.5 325 HIS A O 1
ATOM 2633 N N . GLU A 1 326 ? 27.656 8.492 -8.43 1 96.5 326 GLU A N 1
ATOM 2634 C CA . GLU A 1 326 ? 26.984 8.07 -7.207 1 96.5 326 GLU A CA 1
ATOM 2635 C C . GLU A 1 326 ? 27.656 6.84 -6.598 1 96.5 326 GLU A C 1
ATOM 2637 O O . GLU A 1 326 ? 27.891 6.789 -5.391 1 96.5 326 GLU A O 1
ATOM 2642 N N . ARG A 1 327 ? 27.969 5.938 -7.418 1 94.75 327 ARG A N 1
ATOM 2643 C CA . ARG A 1 327 ? 28.594 4.707 -6.957 1 94.75 327 ARG A CA 1
ATOM 2644 C C . ARG A 1 327 ? 30 4.98 -6.41 1 94.75 327 ARG A C 1
ATOM 2646 O O . ARG A 1 327 ? 30.406 4.383 -5.414 1 94.75 327 ARG A O 1
ATOM 2653 N N . PHE A 1 328 ? 30.766 5.871 -7.121 1 96.56 328 PHE A N 1
ATOM 2654 C CA . PHE A 1 328 ? 32.094 6.219 -6.641 1 96.56 328 PHE A CA 1
ATOM 2655 C C . PHE A 1 328 ? 32.031 6.789 -5.23 1 96.56 328 PHE A C 1
ATOM 2657 O O . PHE A 1 328 ? 32.812 6.395 -4.359 1 96.56 328 PHE A O 1
ATOM 2664 N N . ILE A 1 329 ? 31.109 7.668 -5 1 97.25 329 ILE A N 1
ATOM 2665 C CA . ILE A 1 329 ? 30.984 8.328 -3.705 1 97.25 329 ILE A CA 1
ATOM 2666 C C . ILE A 1 329 ? 30.625 7.293 -2.639 1 97.25 329 ILE A C 1
ATOM 2668 O O . ILE A 1 329 ? 31.188 7.297 -1.544 1 97.25 329 ILE A O 1
ATOM 2672 N N . ALA A 1 330 ? 29.719 6.379 -2.918 1 95.62 330 ALA A N 1
ATOM 2673 C CA . ALA A 1 330 ? 29.25 5.387 -1.952 1 95.62 330 ALA A CA 1
ATOM 2674 C C . ALA A 1 330 ? 30.312 4.305 -1.724 1 95.62 330 ALA A C 1
ATOM 2676 O O . ALA A 1 330 ? 30.5 3.855 -0.593 1 95.62 330 ALA A O 1
ATOM 2677 N N . GLU A 1 331 ? 31.016 3.887 -2.764 1 95 331 GLU A N 1
ATOM 2678 C CA . GLU A 1 331 ? 31.875 2.705 -2.705 1 95 331 GLU A CA 1
ATOM 2679 C C . GLU A 1 331 ? 33.312 3.08 -2.367 1 95 331 GLU A C 1
ATOM 2681 O O . GLU A 1 331 ? 34 2.336 -1.675 1 95 331 GLU A O 1
ATOM 2686 N N . LYS A 1 332 ? 33.75 4.152 -2.922 1 95.06 332 LYS A N 1
ATOM 2687 C CA . LYS A 1 332 ? 35.156 4.48 -2.807 1 95.06 332 LYS A CA 1
ATOM 2688 C C . LYS A 1 332 ? 35.375 5.551 -1.742 1 95.06 332 LYS A C 1
ATOM 2690 O O . LYS A 1 332 ? 36.344 5.473 -0.979 1 95.06 332 LYS A O 1
ATOM 2695 N N . TYR A 1 333 ? 34.531 6.508 -1.729 1 94.44 333 TYR A N 1
ATOM 2696 C CA . TYR A 1 333 ? 34.719 7.586 -0.764 1 94.44 333 TYR A CA 1
ATOM 2697 C C . TYR A 1 333 ? 34.188 7.188 0.605 1 94.44 333 TYR A C 1
ATOM 2699 O O . TYR A 1 333 ? 34.938 7.004 1.552 1 94.44 333 TYR A O 1
ATOM 2707 N N . ALA A 1 334 ? 32.844 6.914 0.685 1 93.88 334 ALA A N 1
ATOM 2708 C CA . ALA A 1 334 ? 32.188 6.676 1.971 1 93.88 334 ALA A CA 1
ATOM 2709 C C . ALA A 1 334 ? 32.312 5.211 2.377 1 93.88 334 ALA A C 1
ATOM 2711 O O . ALA A 1 334 ? 32.188 4.879 3.561 1 93.88 334 ALA A O 1
ATOM 2712 N N . LYS A 1 335 ? 32.531 4.277 1.378 1 93.5 335 LYS A N 1
ATOM 2713 C CA . LYS A 1 335 ? 32.531 2.834 1.6 1 93.5 335 LYS A CA 1
ATOM 2714 C C . LYS A 1 335 ? 31.297 2.395 2.4 1 93.5 335 LYS A C 1
ATOM 2716 O O . LYS A 1 335 ? 31.422 1.648 3.373 1 93.5 335 LYS A O 1
ATOM 2721 N N . GLY A 1 336 ? 30.219 2.924 2.053 1 93.62 336 GLY A N 1
ATOM 2722 C CA . GLY A 1 336 ? 28.938 2.709 2.701 1 93.62 336 GLY A CA 1
ATOM 2723 C C . GLY A 1 336 ? 27.875 3.688 2.252 1 93.62 336 GLY A C 1
ATOM 2724 O O . GLY A 1 336 ? 28.031 4.375 1.243 1 93.62 336 GLY A O 1
ATOM 2725 N N . PRO A 1 337 ? 26.75 3.641 2.949 1 96.25 337 PRO A N 1
ATOM 2726 C CA . PRO A 1 337 ? 25.688 4.59 2.602 1 96.25 337 PRO A CA 1
ATOM 2727 C C . PRO A 1 337 ? 26.094 6.039 2.867 1 96.25 337 PRO A C 1
ATOM 2729 O O . PRO A 1 337 ? 26.766 6.328 3.855 1 96.25 337 PRO A O 1
ATOM 2732 N N . VAL A 1 338 ? 25.672 6.895 1.979 1 97.38 338 VAL A N 1
ATOM 2733 C CA . VAL A 1 338 ? 25.984 8.312 2.127 1 97.38 338 VAL A CA 1
ATOM 2734 C C . VAL A 1 338 ? 24.797 9.156 1.689 1 97.38 338 VAL A C 1
ATOM 2736 O O . VAL A 1 338 ? 24.172 8.883 0.656 1 97.38 338 VAL A O 1
ATOM 2739 N N . GLY A 1 339 ? 24.391 10.047 2.539 1 98.06 339 GLY A N 1
ATOM 2740 C CA . GLY A 1 339 ? 23.391 11.039 2.184 1 98.06 339 GLY A CA 1
ATOM 2741 C C . GLY A 1 339 ? 23.984 12.312 1.622 1 98.06 339 GLY A C 1
ATOM 2742 O O . GLY A 1 339 ? 24.703 13.031 2.322 1 98.06 339 GLY A O 1
ATOM 2743 N N . VAL A 1 340 ? 23.734 12.586 0.345 1 98.56 340 VAL A N 1
ATOM 2744 C CA . VAL A 1 340 ? 24.172 13.828 -0.281 1 98.56 340 VAL A CA 1
ATOM 2745 C C . VAL A 1 340 ? 23.062 14.883 -0.156 1 98.56 340 VAL A C 1
ATOM 2747 O O . VAL A 1 340 ? 21.938 14.656 -0.589 1 98.56 340 VAL A O 1
ATOM 2750 N N . ILE A 1 341 ? 23.453 16.016 0.417 1 98.62 341 ILE A N 1
ATOM 2751 C CA . ILE A 1 341 ? 22.406 16.984 0.714 1 98.62 341 ILE A CA 1
ATOM 2752 C C . ILE A 1 341 ? 22.672 18.297 -0.045 1 98.62 341 ILE A C 1
ATOM 2754 O O . ILE A 1 341 ? 23.781 18.5 -0.554 1 98.62 341 ILE A O 1
ATOM 2758 N N . ASN A 1 342 ? 21.625 19.141 -0.126 1 98.5 342 ASN A N 1
ATOM 2759 C CA . ASN A 1 342 ? 21.688 20.516 -0.618 1 98.5 342 ASN A CA 1
ATOM 2760 C C . ASN A 1 342 ? 22.109 20.562 -2.084 1 98.5 342 ASN A C 1
ATOM 2762 O O . ASN A 1 342 ? 23.078 21.234 -2.432 1 98.5 342 ASN A O 1
ATOM 2766 N N . TYR A 1 343 ? 21.312 19.906 -2.881 1 98.31 343 TYR A N 1
ATOM 2767 C CA . TYR A 1 343 ? 21.5 19.891 -4.328 1 98.31 343 TYR A CA 1
ATOM 2768 C C . TYR A 1 343 ? 21.172 21.266 -4.926 1 98.31 343 TYR A C 1
ATOM 2770 O O . TYR A 1 343 ? 20.438 22.047 -4.328 1 98.31 343 TYR A O 1
ATOM 2778 N N . PRO A 1 344 ? 21.781 21.516 -6.121 1 97.94 344 PRO A N 1
ATOM 2779 C CA . PRO A 1 344 ? 21.438 22.781 -6.797 1 97.94 344 PRO A CA 1
ATOM 2780 C C . PRO A 1 344 ? 19.953 22.891 -7.086 1 97.94 344 PRO A C 1
ATOM 2782 O O . PRO A 1 344 ? 19.328 21.953 -7.586 1 97.94 344 PRO A O 1
ATOM 2785 N N . LYS A 1 345 ? 19.422 24.047 -6.836 1 96.62 345 LYS A N 1
ATOM 2786 C CA . LYS A 1 345 ? 18 24.359 -7.023 1 96.62 345 LYS A CA 1
ATOM 2787 C C . LYS A 1 345 ? 17.562 24.047 -8.445 1 96.62 345 LYS A C 1
ATOM 2789 O O . LYS A 1 345 ? 16.469 23.516 -8.664 1 96.62 345 LYS A O 1
ATOM 2794 N N . LYS A 1 346 ? 18.344 24.266 -9.383 1 94.5 346 LYS A N 1
ATOM 2795 C CA . LYS A 1 346 ? 18.016 24.156 -10.797 1 94.5 346 LYS A CA 1
ATOM 2796 C C . LYS A 1 346 ? 17.766 22.703 -11.188 1 94.5 346 LYS A C 1
ATOM 2798 O O . LYS A 1 346 ? 17.094 22.422 -12.188 1 94.5 346 LYS A O 1
ATOM 2803 N N . LEU A 1 347 ? 18.281 21.766 -10.438 1 92.88 347 LEU A N 1
ATOM 2804 C CA . LEU A 1 347 ? 18.203 20.359 -10.781 1 92.88 347 LEU A CA 1
ATOM 2805 C C . LEU A 1 347 ? 17 19.703 -10.117 1 92.88 347 LEU A C 1
ATOM 2807 O O . LEU A 1 347 ? 16.688 18.547 -10.398 1 92.88 347 LEU A O 1
ATOM 2811 N N . LYS A 1 348 ? 16.328 20.469 -9.281 1 94.44 348 LYS A N 1
ATOM 2812 C CA . LYS A 1 348 ? 15.414 19.766 -8.383 1 94.44 348 LYS A CA 1
ATOM 2813 C C . LYS A 1 348 ? 14 20.328 -8.5 1 94.44 348 LYS A C 1
ATOM 2815 O O . LYS A 1 348 ? 13.789 21.344 -9.164 1 94.44 348 LYS A O 1
ATOM 2820 N N . ALA A 1 349 ? 13.062 19.672 -7.879 1 94.25 349 ALA A N 1
ATOM 2821 C CA . ALA A 1 349 ? 11.633 19.953 -8.008 1 94.25 349 ALA A CA 1
ATOM 2822 C C . ALA A 1 349 ? 11.266 21.281 -7.348 1 94.25 349 ALA A C 1
ATOM 2824 O O . ALA A 1 349 ? 11.953 21.734 -6.43 1 94.25 349 ALA A O 1
ATOM 2825 N N . PHE A 1 350 ? 10.148 21.828 -7.688 1 95.5 350 PHE A N 1
ATOM 2826 C CA . PHE A 1 350 ? 9.734 23.172 -7.312 1 95.5 350 PHE A CA 1
ATOM 2827 C C . PHE A 1 350 ? 9.359 23.234 -5.836 1 95.5 350 PHE A C 1
ATOM 2829 O O . PHE A 1 350 ? 9.391 24.297 -5.219 1 95.5 350 PHE A O 1
ATOM 2836 N N . TYR A 1 351 ? 9.008 22.078 -5.289 1 97 351 TYR A N 1
ATOM 2837 C CA . TYR A 1 351 ? 8.414 22.078 -3.959 1 97 351 TYR A CA 1
ATOM 2838 C C . TYR A 1 351 ? 9.484 21.969 -2.879 1 97 351 TYR A C 1
ATOM 2840 O O . TYR A 1 351 ? 9.172 21.953 -1.687 1 97 351 TYR A O 1
ATOM 2848 N N . MET A 1 352 ? 10.766 21.828 -3.27 1 98.19 352 MET A N 1
ATOM 2849 C CA . MET A 1 352 ? 11.82 21.594 -2.285 1 98.19 352 MET A CA 1
ATOM 2850 C C . MET A 1 352 ? 12.219 22.891 -1.594 1 98.19 352 MET A C 1
ATOM 2852 O O . MET A 1 352 ? 12.273 23.953 -2.23 1 98.19 352 MET A O 1
ATOM 2856 N N . TYR A 1 353 ? 12.469 22.875 -0.317 1 98.62 353 TYR A N 1
ATOM 2857 C CA . TYR A 1 353 ? 12.805 24.031 0.498 1 98.62 353 TYR A CA 1
ATOM 2858 C C . TYR A 1 353 ? 14.055 24.734 -0.033 1 98.62 353 TYR A C 1
ATOM 2860 O O . TYR A 1 353 ? 15.117 24.109 -0.133 1 98.62 353 TYR A O 1
ATOM 2868 N N . GLN A 1 354 ? 13.914 25.969 -0.373 1 98.19 354 GLN A N 1
ATOM 2869 C CA . GLN A 1 354 ? 15.023 26.766 -0.879 1 98.19 354 GLN A CA 1
ATOM 2870 C C . GLN A 1 354 ? 15.922 27.25 0.259 1 98.19 354 GLN A C 1
ATOM 2872 O O . GLN A 1 354 ? 15.492 28.016 1.121 1 98.19 354 GLN A O 1
ATOM 2877 N N . ASN A 1 355 ? 17.172 26.828 0.205 1 98.12 355 ASN A N 1
ATOM 2878 C CA . ASN A 1 355 ? 18.109 27.203 1.253 1 98.12 355 ASN A CA 1
ATOM 2879 C C . ASN A 1 355 ? 18.406 28.703 1.206 1 98.12 355 ASN A C 1
ATOM 2881 O O . ASN A 1 355 ? 18.109 29.375 0.213 1 98.12 355 ASN A O 1
ATOM 2885 N N . ASP A 1 356 ? 19.031 29.172 2.27 1 96.25 356 ASP A N 1
ATOM 2886 C CA . ASP A 1 356 ? 19.281 30.594 2.416 1 96.25 356 ASP A CA 1
ATOM 2887 C C . ASP A 1 356 ? 20.328 31.078 1.412 1 96.25 356 ASP A C 1
ATOM 2889 O O . ASP A 1 356 ? 20.391 32.281 1.097 1 96.25 356 ASP A O 1
ATOM 2893 N N . ASP A 1 357 ? 21.141 30.156 0.86 1 95.19 357 ASP A N 1
ATOM 2894 C CA . ASP A 1 357 ? 22.172 30.531 -0.102 1 95.19 357 ASP A CA 1
ATOM 2895 C C . ASP A 1 357 ? 21.562 30.844 -1.467 1 95.19 357 ASP A C 1
ATOM 2897 O O . ASP A 1 357 ? 22.266 31.344 -2.361 1 95.19 357 ASP A O 1
ATOM 2901 N N . ASN A 1 358 ? 20.281 30.516 -1.677 1 91.81 358 ASN A N 1
ATOM 2902 C CA . ASN A 1 358 ? 19.516 30.766 -2.893 1 91.81 358 ASN A CA 1
ATOM 2903 C C . ASN A 1 358 ? 20.078 29.984 -4.074 1 91.81 358 ASN A C 1
ATOM 2905 O O . ASN A 1 358 ? 19.734 30.25 -5.227 1 91.81 358 ASN A O 1
ATOM 2909 N N . GLU A 1 359 ? 20.922 29.031 -3.842 1 96.44 359 GLU A N 1
ATOM 2910 C CA . GLU A 1 359 ? 21.516 28.203 -4.898 1 96.44 359 GLU A CA 1
ATOM 2911 C C . GLU A 1 359 ? 21.109 26.75 -4.746 1 96.44 359 GLU A C 1
ATOM 2913 O O . GLU A 1 359 ? 21.047 26 -5.73 1 96.44 359 GLU A O 1
ATOM 2918 N N . THR A 1 360 ? 20.891 26.406 -3.572 1 98.31 360 THR A N 1
ATOM 2919 C CA . THR A 1 360 ? 20.625 25 -3.289 1 98.31 360 THR A CA 1
ATOM 2920 C C . THR A 1 360 ? 19.266 24.844 -2.605 1 98.31 360 THR A C 1
ATOM 2922 O O . THR A 1 360 ? 18.641 25.828 -2.201 1 98.31 360 THR A O 1
ATOM 2925 N N . VAL A 1 361 ? 18.781 23.656 -2.627 1 98.44 361 VAL A N 1
ATOM 2926 C CA . VAL A 1 361 ? 17.547 23.297 -1.924 1 98.44 361 VAL A CA 1
ATOM 2927 C C . VAL A 1 361 ? 17.844 22.219 -0.882 1 98.44 361 VAL A C 1
ATOM 2929 O O . VAL A 1 361 ? 18.844 21.516 -0.988 1 98.44 361 VAL A O 1
ATOM 2932 N N . ALA A 1 362 ? 17 22.156 0.129 1 98.69 362 ALA A N 1
ATOM 2933 C CA . ALA A 1 362 ? 17.156 21.172 1.206 1 98.69 362 ALA A CA 1
ATOM 2934 C C . ALA A 1 362 ? 16.703 19.781 0.755 1 98.69 362 ALA A C 1
ATOM 2936 O O . ALA A 1 362 ? 15.727 19.234 1.284 1 98.69 362 ALA A O 1
ATOM 2937 N N . ALA A 1 363 ? 17.438 19.203 -0.137 1 98.44 363 ALA A N 1
ATOM 2938 C CA . ALA A 1 363 ? 17.188 17.875 -0.686 1 98.44 363 ALA A CA 1
ATOM 2939 C C . ALA A 1 363 ? 18.297 16.906 -0.293 1 98.44 363 ALA A C 1
ATOM 2941 O O . ALA A 1 363 ? 19.375 17.328 0.124 1 98.44 363 ALA A O 1
ATOM 2942 N N . PHE A 1 364 ? 17.984 15.648 -0.365 1 98.38 364 PHE A N 1
ATOM 2943 C CA . PHE A 1 364 ? 19.016 14.648 -0.15 1 98.38 364 PHE A CA 1
ATOM 2944 C C . PHE A 1 364 ? 18.797 13.438 -1.049 1 98.38 364 PHE A C 1
ATOM 2946 O O . PHE A 1 364 ? 17.672 13.141 -1.435 1 98.38 364 PHE A O 1
ATOM 2953 N N . ASP A 1 365 ? 19.859 12.797 -1.449 1 98.25 365 ASP A N 1
ATOM 2954 C CA . ASP A 1 365 ? 19.891 11.461 -2.045 1 98.25 365 ASP A CA 1
ATOM 2955 C C . ASP A 1 365 ? 20.703 10.5 -1.183 1 98.25 365 ASP A C 1
ATOM 2957 O O . ASP A 1 365 ? 21.828 10.805 -0.791 1 98.25 365 ASP A O 1
ATOM 2961 N N . LEU A 1 366 ? 20.062 9.484 -0.865 1 98.25 366 LEU A N 1
ATOM 2962 C CA . LEU A 1 366 ? 20.797 8.43 -0.182 1 98.25 366 LEU A CA 1
ATOM 2963 C C . LEU A 1 366 ? 21.438 7.473 -1.186 1 98.25 366 LEU A C 1
ATOM 2965 O O . LEU A 1 366 ? 20.719 6.789 -1.934 1 98.25 366 LEU A O 1
ATOM 2969 N N . LEU A 1 367 ? 22.719 7.48 -1.247 1 97.62 367 LEU A N 1
ATOM 2970 C CA . LEU A 1 367 ? 23.484 6.617 -2.141 1 97.62 367 LEU A CA 1
ATOM 2971 C C . LEU A 1 367 ? 23.984 5.383 -1.402 1 97.62 367 LEU A C 1
ATOM 2973 O O . LEU A 1 367 ? 24.422 5.473 -0.254 1 97.62 367 LEU A O 1
ATOM 2977 N N . VAL A 1 368 ? 23.844 4.277 -2.039 1 95.62 368 VAL A N 1
ATOM 2978 C CA . VAL A 1 368 ? 24.359 3.037 -1.465 1 95.62 368 VAL A CA 1
ATOM 2979 C C . VAL A 1 368 ? 25.281 2.344 -2.469 1 95.62 368 VAL A C 1
ATOM 2981 O O . VAL A 1 368 ? 25.141 2.535 -3.68 1 95.62 368 VAL A O 1
ATOM 2984 N N . PRO A 1 369 ? 26.234 1.586 -2.002 1 93.25 369 PRO A N 1
ATOM 2985 C CA . PRO A 1 369 ? 27.078 0.822 -2.92 1 93.25 369 PRO A CA 1
ATOM 2986 C C . PRO A 1 369 ? 26.281 -0.089 -3.846 1 93.25 369 PRO A C 1
ATOM 2988 O O . PRO A 1 369 ? 25.281 -0.678 -3.424 1 93.25 369 PRO A O 1
ATOM 2991 N N . GLY A 1 370 ? 26.766 -0.238 -5.07 1 89.38 370 GLY A N 1
ATOM 2992 C CA . GLY A 1 370 ? 26.141 -1.139 -6.023 1 89.38 370 GLY A CA 1
ATOM 2993 C C . GLY A 1 370 ? 25.047 -0.476 -6.836 1 89.38 370 GLY A C 1
ATOM 2994 O O . GLY A 1 370 ? 25.016 -0.586 -8.062 1 89.38 370 GLY A O 1
ATOM 2995 N N . ILE A 1 371 ? 24.141 0.286 -6.219 1 91.12 371 ILE A N 1
ATOM 2996 C CA . ILE A 1 371 ? 22.922 0.79 -6.844 1 91.12 371 ILE A CA 1
ATOM 2997 C C . ILE A 1 371 ? 23.078 2.279 -7.145 1 91.12 371 ILE A C 1
ATOM 2999 O O . ILE A 1 371 ? 22.594 2.764 -8.172 1 91.12 371 ILE A O 1
ATOM 3003 N N . GLY A 1 372 ? 23.734 2.998 -6.316 1 94.25 372 GLY A N 1
ATOM 3004 C CA . GLY A 1 372 ? 23.672 4.449 -6.352 1 94.25 372 GLY A CA 1
ATOM 3005 C C . GLY A 1 372 ? 22.531 5.02 -5.539 1 94.25 372 GLY A C 1
ATOM 3006 O O . GLY A 1 372 ? 22.344 4.664 -4.375 1 94.25 372 GLY A O 1
ATOM 3007 N N . GLU A 1 373 ? 21.766 5.816 -6.176 1 95.56 373 GLU A N 1
ATOM 3008 C CA . GLU A 1 373 ? 20.641 6.434 -5.465 1 95.56 373 GLU A CA 1
ATOM 3009 C C . GLU A 1 373 ? 19.562 5.414 -5.148 1 95.56 373 GLU A C 1
ATOM 3011 O O . GLU A 1 373 ? 19.016 4.773 -6.051 1 95.56 373 GLU A O 1
ATOM 3016 N N . LEU A 1 374 ? 19.234 5.32 -3.893 1 96.62 374 LEU A N 1
ATOM 3017 C CA . LEU A 1 374 ? 18.172 4.43 -3.43 1 96.62 374 LEU A CA 1
ATOM 3018 C C . LEU A 1 374 ? 16.953 5.223 -2.971 1 96.62 374 LEU A C 1
ATOM 3020 O O . LEU A 1 374 ? 15.82 4.797 -3.172 1 96.62 374 LEU A O 1
ATOM 3024 N N . VAL A 1 375 ? 17.219 6.32 -2.316 1 97.44 375 VAL A N 1
ATOM 3025 C CA . VAL A 1 375 ? 16.188 7.207 -1.779 1 97.44 375 VAL A CA 1
ATOM 3026 C C . VAL A 1 375 ? 16.469 8.641 -2.203 1 97.44 375 VAL A C 1
ATOM 3028 O O . VAL A 1 375 ? 17.625 9.07 -2.234 1 97.44 375 VAL A O 1
ATOM 3031 N N . GLY A 1 376 ? 15.461 9.344 -2.576 1 97.62 376 GLY A N 1
ATOM 3032 C CA . GLY A 1 376 ? 15.508 10.781 -2.777 1 97.62 376 GLY A CA 1
ATOM 3033 C C . GLY A 1 376 ? 14.414 11.523 -2.025 1 97.62 376 GLY A C 1
ATOM 3034 O O . GLY A 1 376 ? 13.266 11.07 -1.98 1 97.62 376 GLY A O 1
ATOM 3035 N N . GLY A 1 377 ? 14.797 12.531 -1.368 1 98.19 377 GLY A N 1
ATOM 3036 C CA . GLY A 1 377 ? 13.812 13.25 -0.574 1 98.19 377 GLY A CA 1
ATOM 3037 C C . GLY A 1 377 ? 14.188 14.703 -0.324 1 98.19 377 GLY A C 1
ATOM 3038 O O . GLY A 1 377 ? 15.219 15.172 -0.806 1 98.19 377 GLY A O 1
ATOM 3039 N N . SER A 1 378 ? 13.297 15.414 0.355 1 98.75 378 SER A N 1
ATOM 3040 C CA . SER A 1 378 ? 13.547 16.812 0.649 1 98.75 378 SER A CA 1
ATOM 3041 C C . SER A 1 378 ? 12.617 17.328 1.749 1 98.75 378 SER A C 1
ATOM 3043 O O . SER A 1 378 ? 11.617 16.688 2.064 1 98.75 378 SER A O 1
ATOM 3045 N N . GLN A 1 379 ? 13.141 18.312 2.322 1 98.75 379 GLN A N 1
ATOM 3046 C CA . GLN A 1 379 ? 12.227 19.188 3.041 1 98.75 379 GLN A CA 1
ATOM 3047 C C . GLN A 1 379 ? 11.391 20.031 2.072 1 98.75 379 GLN A C 1
ATOM 3049 O O . GLN A 1 379 ? 11.875 20.438 1.017 1 98.75 379 GLN A O 1
ATOM 3054 N N . ARG A 1 380 ? 10.141 20.297 2.453 1 98.75 380 ARG A N 1
ATOM 3055 C CA . ARG A 1 380 ? 9.242 21 1.549 1 98.75 380 ARG A CA 1
ATOM 3056 C C . ARG A 1 380 ? 9.281 22.5 1.81 1 98.75 380 ARG A C 1
ATOM 3058 O O . ARG A 1 380 ? 9.43 22.938 2.953 1 98.75 380 ARG A O 1
ATOM 3065 N N . GLU A 1 381 ? 9.102 23.312 0.758 1 98.31 381 GLU A N 1
ATOM 3066 C CA . GLU A 1 381 ? 9.008 24.75 0.901 1 98.31 381 GLU A CA 1
ATOM 3067 C C . GLU A 1 381 ? 7.707 25.156 1.595 1 98.31 381 GLU A C 1
ATOM 3069 O O . GLU A 1 381 ? 6.617 24.875 1.096 1 98.31 381 GLU A O 1
ATOM 3074 N N . ASN A 1 382 ? 7.84 25.719 2.758 1 98.06 382 ASN A N 1
ATOM 3075 C CA . ASN A 1 382 ? 6.648 26.062 3.521 1 98.06 382 ASN A CA 1
ATOM 3076 C C . ASN A 1 382 ? 6.297 27.547 3.365 1 98.06 382 ASN A C 1
ATOM 3078 O O . ASN A 1 382 ? 5.246 27.984 3.836 1 98.06 382 ASN A O 1
ATOM 3082 N N . ARG A 1 383 ? 7.211 28.438 2.789 1 97.69 383 ARG A N 1
ATOM 3083 C CA . ARG A 1 383 ? 6.941 29.859 2.547 1 97.69 383 ARG A CA 1
ATOM 3084 C C . ARG A 1 383 ? 6.16 30.047 1.254 1 97.69 383 ARG A C 1
ATOM 3086 O O . ARG A 1 383 ? 6.664 29.766 0.167 1 97.69 383 ARG A O 1
ATOM 3093 N N . TYR A 1 384 ? 4.945 30.516 1.317 1 97.88 384 TYR A N 1
ATOM 3094 C CA . TYR A 1 384 ? 4.012 30.641 0.205 1 97.88 384 TYR A CA 1
ATOM 3095 C C . TYR A 1 384 ? 4.641 31.406 -0.953 1 97.88 384 TYR A C 1
ATOM 3097 O O . TYR A 1 384 ? 4.633 30.938 -2.092 1 97.88 384 TYR A O 1
ATOM 3105 N N . GLU A 1 385 ? 5.227 32.531 -0.685 1 97.62 385 GLU A N 1
ATOM 3106 C CA . GLU A 1 385 ? 5.738 33.438 -1.721 1 97.62 385 GLU A CA 1
ATOM 3107 C C . GLU A 1 385 ? 6.906 32.781 -2.471 1 97.62 385 GLU A C 1
ATOM 3109 O O . GLU A 1 385 ? 7.008 32.906 -3.691 1 97.62 385 GLU A O 1
ATOM 3114 N N . LYS A 1 386 ? 7.785 32.125 -1.746 1 97.31 386 LYS A N 1
ATOM 3115 C CA . LYS A 1 386 ? 8.914 31.453 -2.385 1 97.31 386 LYS A CA 1
ATOM 3116 C C . LYS A 1 386 ? 8.43 30.328 -3.303 1 97.31 386 LYS A C 1
ATOM 3118 O O . LYS A 1 386 ? 8.992 30.125 -4.383 1 97.31 386 LYS A O 1
ATOM 3123 N N . LEU A 1 387 ? 7.477 29.609 -2.846 1 97.5 387 LEU A N 1
ATOM 3124 C CA . LEU A 1 387 ? 6.914 28.531 -3.65 1 97.5 387 LEU A CA 1
ATOM 3125 C C . LEU A 1 387 ? 6.242 29.078 -4.902 1 97.5 387 LEU A C 1
ATOM 3127 O O . LEU A 1 387 ? 6.406 28.516 -5.992 1 97.5 387 LEU A O 1
ATOM 3131 N N . GLU A 1 388 ? 5.512 30.125 -4.703 1 97.56 388 GLU A N 1
ATOM 3132 C CA . GLU A 1 388 ? 4.84 30.766 -5.828 1 97.56 388 GLU A CA 1
ATOM 3133 C C . GLU A 1 388 ? 5.844 31.266 -6.863 1 97.56 388 GLU A C 1
ATOM 3135 O O . GLU A 1 388 ? 5.652 31.062 -8.062 1 97.56 388 GLU A O 1
ATOM 3140 N N . GLN A 1 389 ? 6.82 31.875 -6.383 1 96.94 389 GLN A N 1
ATOM 3141 C CA . GLN A 1 389 ? 7.867 32.375 -7.273 1 96.94 389 GLN A CA 1
ATOM 3142 C C . GLN A 1 389 ? 8.508 31.219 -8.055 1 96.94 389 GLN A C 1
ATOM 3144 O O . GLN A 1 389 ? 8.773 31.344 -9.25 1 96.94 389 GLN A O 1
ATOM 3149 N N . ARG A 1 390 ? 8.82 30.188 -7.383 1 95.94 390 ARG A N 1
ATOM 3150 C CA . ARG A 1 390 ? 9.453 29.047 -8.023 1 95.94 390 ARG A CA 1
ATOM 3151 C C . ARG A 1 390 ? 8.547 28.453 -9.102 1 95.94 390 ARG A C 1
ATOM 3153 O O . ARG A 1 390 ? 9.023 28.078 -10.172 1 95.94 390 ARG A O 1
ATOM 3160 N N . ILE A 1 391 ? 7.262 28.297 -8.805 1 94.75 391 ILE A N 1
ATOM 3161 C CA . ILE A 1 391 ? 6.266 27.828 -9.758 1 94.75 391 ILE A CA 1
ATOM 3162 C C . ILE A 1 391 ? 6.293 28.688 -11.016 1 94.75 391 ILE A C 1
ATOM 3164 O O . ILE A 1 391 ? 6.25 28.172 -12.133 1 94.75 391 ILE A O 1
ATOM 3168 N N . GLN A 1 392 ? 6.449 29.984 -10.797 1 95.12 392 GLN A N 1
ATOM 3169 C CA . GLN A 1 392 ? 6.52 30.938 -11.906 1 95.12 392 GLN A CA 1
ATOM 3170 C C . GLN A 1 392 ? 7.824 30.781 -12.68 1 95.12 392 GLN A C 1
ATOM 3172 O O . GLN A 1 392 ? 7.824 30.766 -13.914 1 95.12 392 GLN A O 1
ATOM 3177 N N . GLU A 1 393 ? 8.836 30.641 -11.961 1 94.38 393 GLU A N 1
ATOM 3178 C CA . GLU A 1 393 ? 10.148 30.469 -12.57 1 94.38 393 GLU A CA 1
ATOM 3179 C C . GLU A 1 393 ? 10.164 29.25 -13.5 1 94.38 393 GLU A C 1
ATOM 3181 O O . GLU A 1 393 ? 10.836 29.266 -14.531 1 94.38 393 GLU A O 1
ATOM 3186 N N . LEU A 1 394 ? 9.484 28.25 -13.141 1 92.56 394 LEU A N 1
ATOM 3187 C CA . LEU A 1 394 ? 9.516 27 -13.891 1 92.56 394 LEU A CA 1
ATOM 3188 C C . LEU A 1 394 ? 8.352 26.922 -14.875 1 92.56 394 LEU A C 1
ATOM 3190 O O . LEU A 1 394 ? 8.125 25.875 -15.484 1 92.56 394 LEU A O 1
ATOM 3194 N N . ASN A 1 395 ? 7.566 27.922 -14.992 1 92.19 395 ASN A N 1
ATOM 3195 C CA . ASN A 1 395 ? 6.449 28.047 -15.922 1 92.19 395 ASN A CA 1
ATOM 3196 C C . ASN A 1 395 ? 5.395 26.969 -15.68 1 92.19 395 ASN A C 1
ATOM 3198 O O . ASN A 1 395 ? 4.871 26.375 -16.625 1 92.19 395 ASN A O 1
ATOM 3202 N N . ILE A 1 396 ? 5.234 26.641 -14.43 1 90.81 396 ILE A N 1
ATOM 3203 C CA . ILE A 1 396 ? 4.148 25.75 -14.039 1 90.81 396 ILE A CA 1
ATOM 3204 C C . ILE A 1 396 ? 2.844 26.531 -13.945 1 90.81 396 ILE A C 1
ATOM 3206 O O . ILE A 1 396 ? 2.805 27.609 -13.359 1 90.81 396 ILE A O 1
ATOM 3210 N N . ASP A 1 397 ? 1.776 26.031 -14.516 1 89.19 397 ASP A N 1
ATOM 3211 C CA . ASP A 1 397 ? 0.487 26.703 -14.422 1 89.19 397 ASP A CA 1
ATOM 3212 C C . ASP A 1 397 ? -0.034 26.703 -12.984 1 89.19 397 ASP A C 1
ATOM 3214 O O . ASP A 1 397 ? -0.455 25.656 -12.477 1 89.19 397 ASP A O 1
ATOM 3218 N N . GLN A 1 398 ? -0.048 27.828 -12.414 1 91.81 398 GLN A N 1
ATOM 3219 C CA . GLN A 1 398 ? -0.439 27.953 -11.016 1 91.81 398 GLN A CA 1
ATOM 3220 C C . GLN A 1 398 ? -1.862 27.453 -10.797 1 91.81 398 GLN A C 1
ATOM 3222 O O . GLN A 1 398 ? -2.17 26.891 -9.742 1 91.81 398 GLN A O 1
ATOM 3227 N N . LYS A 1 399 ? -2.725 27.672 -11.75 1 89.06 399 LYS A N 1
ATOM 3228 C CA . LYS A 1 399 ? -4.125 27.281 -11.625 1 89.06 399 LYS A CA 1
ATOM 3229 C C . LYS A 1 399 ? -4.242 25.781 -11.344 1 89.06 399 LYS A C 1
ATOM 3231 O O . LYS A 1 399 ? -5.09 25.359 -10.555 1 89.06 399 LYS A O 1
ATOM 3236 N N . ASP A 1 400 ? -3.363 25.031 -11.883 1 86.5 400 ASP A N 1
ATOM 3237 C CA . ASP A 1 400 ? -3.41 23.578 -11.766 1 86.5 400 ASP A CA 1
ATOM 3238 C C . ASP A 1 400 ? -2.918 23.109 -10.398 1 86.5 400 ASP A C 1
ATOM 3240 O O . ASP A 1 400 ? -3.25 22.016 -9.953 1 86.5 400 ASP A O 1
ATOM 3244 N N . ILE A 1 401 ? -2.16 23.969 -9.758 1 92.69 401 ILE A N 1
ATOM 3245 C CA . ILE A 1 401 ? -1.559 23.516 -8.508 1 92.69 401 ILE A CA 1
ATOM 3246 C C . ILE A 1 401 ? -1.916 24.484 -7.383 1 92.69 401 ILE A C 1
ATOM 3248 O O . ILE A 1 401 ? -1.232 24.531 -6.355 1 92.69 401 ILE A O 1
ATOM 3252 N N . GLN A 1 402 ? -2.938 25.297 -7.586 1 94.44 402 GLN A N 1
ATOM 3253 C CA . GLN A 1 402 ? -3.354 26.266 -6.57 1 94.44 402 GLN A CA 1
ATOM 3254 C C . GLN A 1 402 ? -3.688 25.562 -5.258 1 94.44 402 GLN A C 1
ATOM 3256 O O . GLN A 1 402 ? -3.395 26.078 -4.176 1 94.44 402 GLN A O 1
ATOM 3261 N N . TRP A 1 403 ? -4.379 24.391 -5.418 1 95.12 403 TRP A N 1
ATOM 3262 C CA . TRP A 1 403 ? -4.711 23.625 -4.219 1 95.12 403 TRP A CA 1
ATOM 3263 C C . TRP A 1 403 ? -3.461 23.328 -3.398 1 95.12 403 TRP A C 1
ATOM 3265 O O . TRP A 1 403 ? -3.496 23.375 -2.166 1 95.12 403 TRP A O 1
ATOM 3275 N N . TYR A 1 404 ? -2.381 23.047 -4.09 1 96.44 404 TYR A N 1
ATOM 3276 C CA . TYR A 1 404 ? -1.121 22.719 -3.432 1 96.44 404 TYR A CA 1
ATOM 3277 C C . TYR A 1 404 ? -0.511 23.953 -2.77 1 96.44 404 TYR A C 1
ATOM 3279 O O . TYR A 1 404 ? -0.034 23.875 -1.635 1 96.44 404 TYR A O 1
ATOM 3287 N N . LEU A 1 405 ? -0.545 25.047 -3.451 1 96.56 405 LEU A N 1
ATOM 3288 C CA . LEU A 1 405 ? -0.069 26.312 -2.895 1 96.56 405 LEU A CA 1
ATOM 3289 C C . LEU A 1 405 ? -0.844 26.672 -1.632 1 96.56 405 LEU A C 1
ATOM 3291 O O . LEU A 1 405 ? -0.259 27.141 -0.652 1 96.56 405 LEU A O 1
ATOM 3295 N N . ASP A 1 406 ? -2.072 26.391 -1.708 1 96.19 406 ASP A N 1
ATOM 3296 C CA . ASP A 1 406 ? -2.971 26.797 -0.634 1 96.19 406 ASP A CA 1
ATOM 3297 C C . ASP A 1 406 ? -2.707 26 0.639 1 96.19 406 ASP A C 1
ATOM 3299 O O . ASP A 1 406 ? -3.125 26.391 1.729 1 96.19 406 ASP A O 1
ATOM 3303 N N . LEU A 1 407 ? -2.078 24.844 0.499 1 97.94 407 LEU A N 1
ATOM 3304 C CA . LEU A 1 407 ? -1.702 24.125 1.712 1 97.94 407 LEU A CA 1
ATOM 3305 C C . LEU A 1 407 ? -0.944 25.047 2.67 1 97.94 407 LEU A C 1
ATOM 3307 O O . LEU A 1 407 ? -1.063 24.906 3.891 1 97.94 407 LEU A O 1
ATOM 3311 N N . ARG A 1 408 ? -0.196 26.016 2.148 1 98.44 408 ARG A N 1
ATOM 3312 C CA . ARG A 1 408 ? 0.643 26.906 2.941 1 98.44 408 ARG A CA 1
ATOM 3313 C C . ARG A 1 408 ? -0.205 27.906 3.709 1 98.44 408 ARG A C 1
ATOM 3315 O O . ARG A 1 408 ? 0.277 28.547 4.648 1 98.44 408 ARG A O 1
ATOM 3322 N N . LYS A 1 409 ? -1.452 28.016 3.379 1 98 409 LYS A N 1
ATOM 3323 C CA . LYS A 1 409 ? -2.324 29 4.004 1 98 409 LYS A CA 1
ATOM 3324 C C . LYS A 1 409 ? -2.963 28.453 5.273 1 98 409 LYS A C 1
ATOM 3326 O O . LYS A 1 409 ? -3.506 29.203 6.082 1 98 409 LYS A O 1
ATOM 3331 N N . TYR A 1 410 ? -2.863 27.203 5.457 1 97.44 410 TYR A N 1
ATOM 3332 C CA . TYR A 1 410 ? -3.697 26.578 6.484 1 97.44 410 TYR A CA 1
ATOM 3333 C C . TYR A 1 410 ? -2.848 25.812 7.488 1 97.44 410 TYR A C 1
ATOM 3335 O O . TYR A 1 410 ? -3.023 24.609 7.664 1 97.44 410 TYR A O 1
ATOM 3343 N N . GLY A 1 411 ? -2.053 26.547 8.195 1 98.06 411 GLY A N 1
ATOM 3344 C CA . GLY A 1 411 ? -1.295 26 9.312 1 98.06 411 GLY A CA 1
ATOM 3345 C C . GLY A 1 411 ? -0.137 25.125 8.875 1 98.06 411 GLY A C 1
ATOM 3346 O O . GLY A 1 411 ? 0.251 24.203 9.586 1 98.06 411 GLY A O 1
ATOM 3347 N N . TYR A 1 412 ? 0.396 25.328 7.684 1 98.31 412 TYR A N 1
ATOM 3348 C CA . TYR A 1 412 ? 1.5 24.562 7.129 1 98.31 412 TYR A CA 1
ATOM 3349 C C . TYR A 1 412 ? 2.842 25.094 7.605 1 98.31 412 TYR A C 1
ATOM 3351 O O . TYR A 1 412 ? 3.281 26.156 7.164 1 98.31 412 TYR A O 1
ATOM 3359 N N . SER A 1 413 ? 3.51 24.422 8.492 1 97.31 413 SER A N 1
ATOM 3360 C CA . SER A 1 413 ? 4.781 24.891 9.023 1 97.31 413 SER A CA 1
ATOM 3361 C C . SER A 1 413 ? 5.953 24.125 8.422 1 97.31 413 SER A C 1
ATOM 3363 O O . SER A 1 413 ? 7.105 24.328 8.805 1 97.31 413 SER A O 1
ATOM 3365 N N . GLY A 1 414 ? 5.617 23.312 7.527 1 96.94 414 GLY A N 1
ATOM 3366 C CA . GLY A 1 414 ? 6.645 22.531 6.867 1 96.94 414 GLY A CA 1
ATOM 3367 C C . GLY A 1 414 ? 6.457 21.031 7.031 1 96.94 414 GLY A C 1
ATOM 3368 O O . GLY A 1 414 ? 5.816 20.578 7.984 1 96.94 414 GLY A O 1
ATOM 3369 N N . SER A 1 415 ? 7.035 20.266 6.102 1 98.69 415 SER A N 1
ATOM 3370 C CA . SER A 1 415 ? 7.09 18.812 6.113 1 98.69 415 SER A CA 1
ATOM 3371 C C . SER A 1 415 ? 8.305 18.297 5.344 1 98.69 415 SER A C 1
ATOM 3373 O O . SER A 1 415 ? 9.031 19.078 4.727 1 98.69 415 SER A O 1
ATOM 3375 N N . ALA A 1 416 ? 8.594 17.094 5.496 1 98.88 416 ALA A N 1
ATOM 3376 C CA . ALA A 1 416 ? 9.656 16.438 4.742 1 98.88 416 ALA A CA 1
ATOM 3377 C C . ALA A 1 416 ? 9.25 15.008 4.359 1 98.88 416 ALA A C 1
ATOM 3379 O O . ALA A 1 416 ? 8.445 14.375 5.047 1 98.88 416 ALA A O 1
ATOM 3380 N N . GLY A 1 417 ? 9.734 14.586 3.258 1 98.81 417 GLY A N 1
ATOM 3381 C CA . GLY A 1 417 ? 9.438 13.25 2.771 1 98.81 417 GLY A CA 1
ATOM 3382 C C . GLY A 1 417 ? 10.43 12.758 1.729 1 98.81 417 GLY A C 1
ATOM 3383 O O . GLY A 1 417 ? 11.305 13.508 1.299 1 98.81 417 GLY A O 1
ATOM 3384 N N . PHE A 1 418 ? 10.352 11.516 1.433 1 98.75 418 PHE A N 1
ATOM 3385 C CA . PHE A 1 418 ? 11.242 10.953 0.423 1 98.75 418 PHE A CA 1
ATOM 3386 C C . PHE A 1 418 ? 10.516 9.922 -0.428 1 98.75 418 PHE A C 1
ATOM 3388 O O . PHE A 1 418 ? 9.367 9.562 -0.133 1 98.75 418 PHE A O 1
ATOM 3395 N N . GLY A 1 419 ? 11.102 9.609 -1.587 1 98.44 419 GLY A N 1
ATOM 3396 C CA . GLY A 1 419 ? 10.672 8.516 -2.445 1 98.44 419 GLY A CA 1
ATOM 3397 C C . GLY A 1 419 ? 11.664 7.371 -2.49 1 98.44 419 GLY A C 1
ATOM 3398 O O . GLY A 1 419 ? 12.875 7.594 -2.613 1 98.44 419 GLY A O 1
ATOM 3399 N N . LEU A 1 420 ? 11.148 6.227 -2.236 1 98.56 420 LEU A N 1
ATOM 3400 C CA . LEU A 1 420 ? 11.914 4.988 -2.361 1 98.56 420 LEU A CA 1
ATOM 3401 C C . LEU A 1 420 ? 11.328 4.098 -3.449 1 98.56 420 LEU A C 1
ATOM 3403 O O . LEU A 1 420 ? 10.164 3.703 -3.375 1 98.56 420 LEU A O 1
ATOM 3407 N N . GLY A 1 421 ? 12.117 3.926 -4.516 1 97.75 421 GLY A N 1
ATOM 3408 C CA . GLY A 1 421 ? 11.703 2.908 -5.465 1 97.75 421 GLY A CA 1
ATOM 3409 C C . GLY A 1 421 ? 11.812 1.499 -4.918 1 97.75 421 GLY A C 1
ATOM 3410 O O . GLY A 1 421 ? 12.906 1.038 -4.582 1 97.75 421 GLY A O 1
ATOM 3411 N N . LEU A 1 422 ? 10.758 0.804 -4.879 1 98.75 422 LEU A N 1
ATOM 3412 C CA . LEU A 1 422 ? 10.758 -0.524 -4.277 1 98.75 422 LEU A CA 1
ATOM 3413 C C . LEU A 1 422 ? 11.688 -1.465 -5.039 1 98.75 422 LEU A C 1
ATOM 3415 O O . LEU A 1 422 ? 12.43 -2.244 -4.43 1 98.75 422 LEU A O 1
ATOM 3419 N N . GLU A 1 423 ? 11.594 -1.41 -6.363 1 98.38 423 GLU A N 1
ATOM 3420 C CA . GLU A 1 423 ? 12.391 -2.324 -7.18 1 98.38 423 GLU A CA 1
ATOM 3421 C C . GLU A 1 423 ? 13.883 -2.102 -6.961 1 98.38 423 GLU A C 1
ATOM 3423 O O . GLU A 1 423 ? 14.664 -3.057 -6.961 1 98.38 423 GLU A O 1
ATOM 3428 N N . ARG A 1 424 ? 14.25 -0.918 -6.777 1 97.38 424 ARG A N 1
ATOM 3429 C CA . ARG A 1 424 ? 15.664 -0.664 -6.496 1 97.38 424 ARG A CA 1
ATOM 3430 C C . ARG A 1 424 ? 16.062 -1.252 -5.148 1 97.38 424 ARG A C 1
ATOM 3432 O O . ARG A 1 424 ? 17.188 -1.73 -4.988 1 97.38 424 ARG A O 1
ATOM 3439 N N . LEU A 1 425 ? 15.227 -1.087 -4.195 1 98.69 425 LEU A N 1
ATOM 3440 C CA . LEU A 1 425 ? 15.508 -1.705 -2.906 1 98.69 425 LEU A CA 1
ATOM 3441 C C . LEU A 1 425 ? 15.594 -3.223 -3.035 1 98.69 425 LEU A C 1
ATOM 3443 O O . LEU A 1 425 ? 16.453 -3.855 -2.418 1 98.69 425 LEU A O 1
ATOM 3447 N N . VAL A 1 426 ? 14.68 -3.822 -3.805 1 98.81 426 VAL A N 1
ATOM 3448 C CA . VAL A 1 426 ? 14.703 -5.262 -4.055 1 98.81 426 VAL A CA 1
ATOM 3449 C C . VAL A 1 426 ? 16.031 -5.645 -4.707 1 98.81 426 VAL A C 1
ATOM 3451 O O . VAL A 1 426 ? 16.656 -6.633 -4.316 1 98.81 426 VAL A O 1
ATOM 3454 N N . MET A 1 427 ? 16.406 -4.883 -5.684 1 98.44 427 MET A N 1
ATOM 3455 C CA . MET A 1 427 ? 17.688 -5.133 -6.34 1 98.44 427 MET A CA 1
ATOM 3456 C C . MET A 1 427 ? 18.828 -5.074 -5.336 1 98.44 427 MET A C 1
ATOM 3458 O O . MET A 1 427 ? 19.703 -5.949 -5.328 1 98.44 427 MET A O 1
ATOM 3462 N N . TYR A 1 428 ? 18.828 -4.078 -4.5 1 97.88 428 TYR A N 1
ATOM 3463 C CA . TYR A 1 428 ? 19.891 -3.895 -3.516 1 97.88 428 TYR A CA 1
ATOM 3464 C C . TYR A 1 428 ? 19.969 -5.09 -2.574 1 97.88 428 TYR A C 1
ATOM 3466 O O . TYR A 1 428 ? 21.062 -5.59 -2.285 1 97.88 428 TYR A O 1
ATOM 3474 N N . ILE A 1 429 ? 18.828 -5.586 -2.109 1 98.75 429 ILE A N 1
ATOM 3475 C CA . ILE A 1 429 ? 18.781 -6.605 -1.068 1 98.75 429 ILE A CA 1
ATOM 3476 C C . ILE A 1 429 ? 19 -7.984 -1.688 1 98.75 429 ILE A C 1
ATOM 3478 O O . ILE A 1 429 ? 19.562 -8.875 -1.053 1 98.75 429 ILE A O 1
ATOM 3482 N N . THR A 1 430 ? 18.641 -8.219 -2.951 1 98.75 430 THR A N 1
ATOM 3483 C CA . THR A 1 430 ? 18.688 -9.547 -3.555 1 98.75 430 THR A CA 1
ATOM 3484 C C . THR A 1 430 ? 19.953 -9.711 -4.398 1 98.75 430 THR A C 1
ATOM 3486 O O . THR A 1 430 ? 20.312 -10.828 -4.766 1 98.75 430 THR A O 1
ATOM 3489 N N . GLY A 1 431 ? 20.531 -8.594 -4.797 1 98 431 GLY A N 1
ATOM 3490 C CA . GLY A 1 431 ? 21.719 -8.641 -5.621 1 98 431 GLY A CA 1
ATOM 3491 C C . GLY A 1 431 ? 21.422 -8.734 -7.105 1 98 431 GLY A C 1
ATOM 3492 O O . GLY A 1 431 ? 22.328 -8.695 -7.934 1 98 431 GLY A O 1
ATOM 3493 N N . ILE A 1 432 ? 20.125 -8.766 -7.477 1 97.25 432 ILE A N 1
ATOM 3494 C CA . ILE A 1 432 ? 19.781 -8.797 -8.898 1 97.25 432 ILE A CA 1
ATOM 3495 C C . ILE A 1 432 ? 20.141 -7.461 -9.539 1 97.25 432 ILE A C 1
ATOM 3497 O O . ILE A 1 432 ? 20 -6.406 -8.922 1 97.25 432 ILE A O 1
ATOM 3501 N N . ASP A 1 433 ? 20.547 -7.461 -10.789 1 94.62 433 ASP A N 1
ATOM 3502 C CA . ASP A 1 433 ? 21.156 -6.273 -11.383 1 94.62 433 ASP A CA 1
ATOM 3503 C C . ASP A 1 433 ? 20.203 -5.59 -12.359 1 94.62 433 ASP A C 1
ATOM 3505 O O . ASP A 1 433 ? 20.5 -4.504 -12.859 1 94.62 433 ASP A O 1
ATOM 3509 N N . ASN A 1 434 ? 19.109 -6.25 -12.672 1 97.06 434 ASN A N 1
ATOM 3510 C CA . ASN A 1 434 ? 18.156 -5.715 -13.641 1 97.06 434 ASN A CA 1
ATOM 3511 C C . ASN A 1 434 ? 16.766 -5.531 -13.031 1 97.06 434 ASN A C 1
ATOM 3513 O O . ASN A 1 434 ? 16.219 -6.473 -12.461 1 97.06 434 ASN A O 1
ATOM 3517 N N . ILE A 1 435 ? 16.234 -4.293 -13.203 1 97.31 435 ILE A N 1
ATOM 3518 C CA . ILE A 1 435 ? 14.961 -3.945 -12.586 1 97.31 435 ILE A CA 1
ATOM 3519 C C . ILE A 1 435 ? 13.867 -4.875 -13.117 1 97.31 435 ILE A C 1
ATOM 3521 O O . ILE A 1 435 ? 12.906 -5.176 -12.406 1 97.31 435 ILE A O 1
ATOM 3525 N N . ARG A 1 436 ? 14 -5.395 -14.305 1 97.62 436 ARG A N 1
ATOM 3526 C CA . ARG A 1 436 ? 13.016 -6.273 -14.922 1 97.62 436 ARG A CA 1
ATOM 3527 C C . ARG A 1 436 ? 12.891 -7.586 -14.156 1 97.62 436 ARG A C 1
ATOM 3529 O O . ARG A 1 436 ? 11.898 -8.297 -14.289 1 97.62 436 ARG A O 1
ATOM 3536 N N . ASP A 1 437 ? 13.875 -7.957 -13.383 1 98.44 437 ASP A N 1
ATOM 3537 C CA . ASP A 1 437 ? 13.883 -9.211 -12.648 1 98.44 437 ASP A CA 1
ATOM 3538 C C . ASP A 1 437 ? 13.461 -9 -11.195 1 98.44 437 ASP A C 1
ATOM 3540 O O . ASP A 1 437 ? 13.43 -9.953 -10.406 1 98.44 437 ASP A O 1
ATOM 3544 N N . SER A 1 438 ? 13.117 -7.75 -10.812 1 98.38 438 SER A N 1
ATOM 3545 C CA . SER A 1 438 ? 12.719 -7.422 -9.445 1 98.38 438 SER A CA 1
ATOM 3546 C C . SER A 1 438 ? 11.211 -7.191 -9.344 1 98.38 438 SER A C 1
ATOM 3548 O O . SER A 1 438 ? 10.703 -6.859 -8.273 1 98.38 438 SER A O 1
ATOM 3550 N N . ILE A 1 439 ? 10.492 -7.32 -10.383 1 98.44 439 ILE A N 1
ATOM 3551 C CA . ILE A 1 439 ? 9.047 -7.137 -10.453 1 98.44 439 ILE A CA 1
ATOM 3552 C C . ILE A 1 439 ? 8.422 -8.281 -11.258 1 98.44 439 ILE A C 1
ATOM 3554 O O . ILE A 1 439 ? 9.023 -8.781 -12.211 1 98.44 439 ILE A O 1
ATOM 3558 N N . PRO A 1 440 ? 7.234 -8.766 -10.906 1 98.31 440 PRO A N 1
ATOM 3559 C CA . PRO A 1 440 ? 6.664 -9.961 -11.531 1 98.31 440 PRO A CA 1
ATOM 3560 C C . PRO A 1 440 ? 6.457 -9.805 -13.031 1 98.31 440 PRO A C 1
ATOM 3562 O O . PRO A 1 440 ? 6.797 -10.703 -13.805 1 98.31 440 PRO A O 1
ATOM 3565 N N . PHE A 1 441 ? 5.879 -8.703 -13.469 1 97.44 441 PHE A N 1
ATOM 3566 C CA . PHE A 1 441 ? 5.535 -8.438 -14.859 1 97.44 441 PHE A CA 1
ATOM 3567 C C . PHE A 1 441 ? 6.086 -7.094 -15.312 1 97.44 441 PHE A C 1
ATOM 3569 O O . PHE A 1 441 ? 5.355 -6.098 -15.344 1 97.44 441 PHE A O 1
ATOM 3576 N N . PRO A 1 442 ? 7.312 -7.055 -15.734 1 96.75 442 PRO A N 1
ATOM 3577 C CA . PRO A 1 442 ? 7.945 -5.773 -16.047 1 96.75 442 PRO A CA 1
ATOM 3578 C C . PRO A 1 442 ? 7.328 -5.086 -17.266 1 96.75 442 PRO A C 1
ATOM 3580 O O . PRO A 1 442 ? 7.055 -5.738 -18.266 1 96.75 442 PRO A O 1
ATOM 3583 N N . ARG A 1 443 ? 7.035 -3.816 -17.125 1 95.94 443 ARG A N 1
ATOM 3584 C CA . ARG A 1 443 ? 6.629 -2.943 -18.234 1 95.94 443 ARG A CA 1
ATOM 3585 C C . ARG A 1 443 ? 7.773 -2.031 -18.656 1 95.94 443 ARG A C 1
ATOM 3587 O O . ARG A 1 443 ? 8.25 -1.212 -17.859 1 95.94 443 ARG A O 1
ATOM 3594 N N . THR A 1 444 ? 8.234 -2.225 -19.828 1 94.06 444 THR A N 1
ATOM 3595 C CA . THR A 1 444 ? 9.305 -1.429 -20.406 1 94.06 444 THR A CA 1
ATOM 3596 C C . THR A 1 444 ? 8.977 -1.061 -21.859 1 94.06 444 THR A C 1
ATOM 3598 O O . THR A 1 444 ? 7.98 -1.529 -22.406 1 94.06 444 THR A O 1
ATOM 3601 N N . PRO A 1 445 ? 9.758 -0.122 -22.469 1 91.19 445 PRO A N 1
ATOM 3602 C CA . PRO A 1 445 ? 9.469 0.252 -23.859 1 91.19 445 PRO A CA 1
ATOM 3603 C C . PRO A 1 445 ? 9.383 -0.955 -24.781 1 91.19 445 PRO A C 1
ATOM 3605 O O . PRO A 1 445 ? 10.242 -1.839 -24.734 1 91.19 445 PRO A O 1
ATOM 3608 N N . ASN A 1 446 ? 8.328 -1.023 -25.469 1 89.81 446 ASN A N 1
ATOM 3609 C CA . ASN A 1 446 ? 8.078 -2.066 -26.469 1 89.81 446 ASN A CA 1
ATOM 3610 C C . ASN A 1 446 ? 7.891 -3.43 -25.812 1 89.81 446 ASN A C 1
ATOM 3612 O O . ASN A 1 446 ? 8.234 -4.461 -26.391 1 89.81 446 ASN A O 1
ATOM 3616 N N . ASN A 1 447 ? 7.469 -3.316 -24.578 1 90.06 447 ASN A N 1
ATOM 3617 C CA . ASN A 1 447 ? 7.289 -4.566 -23.844 1 90.06 447 ASN A CA 1
ATOM 3618 C C . ASN A 1 447 ? 6.066 -4.516 -22.938 1 90.06 447 ASN A C 1
ATOM 3620 O O . ASN A 1 447 ? 6.125 -3.943 -21.844 1 90.06 447 ASN A O 1
ATOM 3624 N N . LEU A 1 448 ? 4.969 -5.113 -23.438 1 90.81 448 LEU A N 1
ATOM 3625 C CA . LEU A 1 448 ? 3.725 -5.266 -22.688 1 90.81 448 LEU A CA 1
ATOM 3626 C C . LEU A 1 448 ? 3.188 -6.688 -22.812 1 90.81 448 LEU A C 1
ATOM 3628 O O . LEU A 1 448 ? 2.137 -6.91 -23.422 1 90.81 448 LEU A O 1
ATOM 3632 N N . LYS A 1 449 ? 3.797 -7.559 -22.188 1 85.88 449 LYS A N 1
ATOM 3633 C CA . LYS A 1 449 ? 3.354 -8.945 -22.25 1 85.88 449 LYS A CA 1
ATOM 3634 C C . LYS A 1 449 ? 2.271 -9.227 -21.219 1 85.88 449 LYS A C 1
ATOM 3636 O O . LYS A 1 449 ? 2.451 -8.93 -20.031 1 85.88 449 LYS A O 1
ATOM 3641 N N . MET A 1 450 ? 1.168 -9.773 -21.734 1 85.5 450 MET A N 1
ATOM 3642 C CA . MET A 1 450 ? 0.094 -10.227 -20.844 1 85.5 450 MET A CA 1
ATOM 3643 C C . MET A 1 450 ? -0.568 -9.047 -20.141 1 85.5 450 MET A C 1
ATOM 3645 O O . MET A 1 450 ? -1.414 -9.234 -19.266 1 85.5 450 MET A O 1
ATOM 3649 N N . MET B 1 1 ? 9.312 15.047 26.984 1 92.94 1 MET B N 1
ATOM 3650 C CA . MET B 1 1 ? 9.336 14.016 25.953 1 92.94 1 MET B CA 1
ATOM 3651 C C . MET B 1 1 ? 8.344 14.328 24.844 1 92.94 1 MET B C 1
ATOM 3653 O O . MET B 1 1 ? 7.266 14.875 25.109 1 92.94 1 MET B O 1
ATOM 3657 N N . LYS B 1 2 ? 8.594 14.07 23.625 1 92.62 2 LYS B N 1
ATOM 3658 C CA . LYS B 1 2 ? 7.684 14.266 22.484 1 92.62 2 LYS B CA 1
ATOM 3659 C C . LYS B 1 2 ? 6.672 13.125 22.406 1 92.62 2 LYS B C 1
ATOM 3661 O O . LYS B 1 2 ? 7.047 11.953 22.453 1 92.62 2 LYS B O 1
ATOM 3666 N N . MET B 1 3 ? 5.434 13.398 22.359 1 95.25 3 MET B N 1
ATOM 3667 C CA . MET B 1 3 ? 4.383 12.383 22.328 1 95.25 3 MET B CA 1
ATOM 3668 C C . MET B 1 3 ? 3.299 12.773 21.312 1 95.25 3 MET B C 1
ATOM 3670 O O . MET B 1 3 ? 3.139 13.945 21 1 95.25 3 MET B O 1
ATOM 3674 N N . LEU B 1 4 ? 2.637 11.773 20.828 1 98 4 LEU B N 1
ATOM 3675 C CA . LEU B 1 4 ? 1.428 11.977 20.031 1 98 4 LEU B CA 1
ATOM 3676 C C . LEU B 1 4 ? 0.187 11.93 20.922 1 98 4 LEU B C 1
ATOM 3678 O O . LEU B 1 4 ? 0.198 11.297 21.984 1 98 4 LEU B O 1
ATOM 3682 N N . VAL B 1 5 ? -0.835 12.594 20.469 1 98.12 5 VAL B N 1
ATOM 3683 C CA . VAL B 1 5 ? -2.1 12.609 21.188 1 98.12 5 VAL B CA 1
ATOM 3684 C C . VAL B 1 5 ? -2.568 11.18 21.438 1 98.12 5 VAL B C 1
ATOM 3686 O O . VAL B 1 5 ? -2.982 10.836 22.547 1 98.12 5 VAL B O 1
ATOM 3689 N N . LYS B 1 6 ? -2.463 10.328 20.438 1 97.5 6 LYS B N 1
ATOM 3690 C CA . LYS B 1 6 ? -2.854 8.922 20.562 1 97.5 6 LYS B CA 1
ATOM 3691 C C . LYS B 1 6 ? -2.094 8.242 21.688 1 97.5 6 LYS B C 1
ATOM 3693 O O . LYS B 1 6 ? -2.693 7.555 22.531 1 97.5 6 LYS B O 1
ATOM 3698 N N . GLN B 1 7 ? -0.831 8.422 21.75 1 97.44 7 GLN B N 1
ATOM 3699 C CA . GLN B 1 7 ? 0.025 7.809 22.766 1 97.44 7 GLN B CA 1
ATOM 3700 C C . GLN B 1 7 ? -0.312 8.328 24.156 1 97.44 7 GLN B C 1
ATOM 3702 O O . GLN B 1 7 ? -0.24 7.578 25.141 1 97.44 7 GLN B O 1
ATOM 3707 N N . ILE B 1 8 ? -0.641 9.602 24.234 1 97.44 8 ILE B N 1
ATOM 3708 C CA . ILE B 1 8 ? -0.989 10.227 25.5 1 97.44 8 ILE B CA 1
ATOM 3709 C C . ILE B 1 8 ? -2.234 9.562 26.078 1 97.44 8 ILE B C 1
ATOM 3711 O O . ILE B 1 8 ? -2.254 9.172 27.25 1 97.44 8 ILE B O 1
ATOM 3715 N N . TYR B 1 9 ? -3.197 9.398 25.266 1 96.19 9 TYR B N 1
ATOM 3716 C CA . TYR B 1 9 ? -4.434 8.797 25.734 1 96.19 9 TYR B CA 1
ATOM 3717 C C . TYR B 1 9 ? -4.227 7.324 26.078 1 96.19 9 TYR B C 1
ATOM 3719 O O . TYR B 1 9 ? -4.797 6.816 27.047 1 96.19 9 TYR B O 1
ATOM 3727 N N . GLU B 1 10 ? -3.445 6.613 25.312 1 95.12 10 GLU B N 1
ATOM 3728 C CA . GLU B 1 10 ? -3.186 5.195 25.531 1 95.12 10 GLU B CA 1
ATOM 3729 C C . GLU B 1 10 ? -2.438 4.977 26.844 1 95.12 10 GLU B C 1
ATOM 3731 O O . GLU B 1 10 ? -2.557 3.916 27.469 1 95.12 10 GLU B O 1
ATOM 3736 N N . ASN B 1 11 ? -1.653 6.012 27.281 1 96.12 11 ASN B N 1
ATOM 3737 C CA . ASN B 1 11 ? -0.799 5.875 28.453 1 96.12 11 ASN B CA 1
ATOM 3738 C C . ASN B 1 11 ? -1.071 6.977 29.469 1 96.12 11 ASN B C 1
ATOM 3740 O O . ASN B 1 11 ? -0.157 7.43 30.156 1 96.12 11 ASN B O 1
ATOM 3744 N N . ALA B 1 12 ? -2.24 7.477 29.516 1 94.75 12 ALA B N 1
ATOM 3745 C CA . ALA B 1 12 ? -2.602 8.68 30.25 1 94.75 12 ALA B CA 1
ATOM 3746 C C . ALA B 1 12 ? -2.227 8.547 31.719 1 94.75 12 ALA B C 1
ATOM 3748 O O . ALA B 1 12 ? -1.609 9.453 32.312 1 94.75 12 ALA B O 1
ATOM 3749 N N . LYS B 1 13 ? -2.611 7.422 32.344 1 95.44 13 LYS B N 1
ATOM 3750 C CA . LYS B 1 13 ? -2.361 7.215 33.781 1 95.44 13 LYS B CA 1
ATOM 3751 C C . LYS B 1 13 ? -0.864 7.195 34.094 1 95.44 13 LYS B C 1
ATOM 3753 O O . LYS B 1 13 ? -0.407 7.832 35.031 1 95.44 13 LYS B O 1
ATOM 3758 N N . GLU B 1 14 ? -0.116 6.492 33.25 1 97.06 14 GLU B N 1
ATOM 3759 C CA . GLU B 1 14 ? 1.324 6.352 33.438 1 97.06 14 GLU B CA 1
ATOM 3760 C C . GLU B 1 14 ? 2.045 7.676 33.188 1 97.06 14 GLU B C 1
ATOM 3762 O O . GLU B 1 14 ? 3.09 7.941 33.781 1 97.06 14 GLU B O 1
ATOM 3767 N N . LEU B 1 15 ? 1.402 8.547 32.406 1 97.12 15 LEU B N 1
ATOM 3768 C CA . LEU B 1 15 ? 2.061 9.781 31.984 1 97.12 15 LEU B CA 1
ATOM 3769 C C . LEU B 1 15 ? 1.649 10.945 32.875 1 97.12 15 LEU B C 1
ATOM 3771 O O . LEU B 1 15 ? 2.092 12.078 32.688 1 97.12 15 LEU B O 1
ATOM 3775 N N . ASP B 1 16 ? 0.899 10.68 33.875 1 97.19 16 ASP B N 1
ATOM 3776 C CA . ASP B 1 16 ? 0.433 11.734 34.781 1 97.19 16 ASP B CA 1
ATOM 3777 C C . ASP B 1 16 ? 1.606 12.516 35.344 1 97.19 16 ASP B C 1
ATOM 3779 O O . ASP B 1 16 ? 2.574 11.922 35.844 1 97.19 16 ASP B O 1
ATOM 3783 N N . LYS B 1 17 ? 1.502 13.812 35.25 1 97.75 17 LYS B N 1
ATOM 3784 C CA . LYS B 1 17 ? 2.455 14.766 35.812 1 97.75 17 LYS B CA 1
ATOM 3785 C C . LYS B 1 17 ? 3.77 14.75 35.031 1 97.75 17 LYS B C 1
ATOM 3787 O O . LYS B 1 17 ? 4.75 15.367 35.438 1 97.75 17 LYS B O 1
ATOM 3792 N N . SER B 1 18 ? 3.801 14.047 33.906 1 97.81 18 SER B N 1
ATOM 3793 C CA . SER B 1 18 ? 4.996 14.07 33.094 1 97.81 18 SER B CA 1
ATOM 3794 C C . SER B 1 18 ? 5.055 15.344 32.25 1 97.81 18 SER B C 1
ATOM 3796 O O . SER B 1 18 ? 4.02 15.883 31.844 1 97.81 18 SER B O 1
ATOM 3798 N N . LYS B 1 19 ? 6.281 15.797 32 1 98.25 19 LYS B N 1
ATOM 3799 C CA . LYS B 1 19 ? 6.496 16.906 31.078 1 98.25 19 LYS B CA 1
ATOM 3800 C C . LYS B 1 19 ? 6.48 16.438 29.625 1 98.25 19 LYS B C 1
ATOM 3802 O O . LYS B 1 19 ? 7.25 15.547 29.25 1 98.25 19 LYS B O 1
ATOM 3807 N N . ILE B 1 20 ? 5.609 17.047 28.875 1 97.44 20 ILE B N 1
ATOM 3808 C CA . ILE B 1 20 ? 5.469 16.578 27.5 1 97.44 20 ILE B CA 1
ATOM 3809 C C . ILE B 1 20 ? 5.574 17.766 26.531 1 97.44 20 ILE B C 1
ATOM 3811 O O . ILE B 1 20 ? 5.344 18.906 26.922 1 97.44 20 ILE B O 1
ATOM 3815 N N . LYS B 1 21 ? 6.062 17.516 25.359 1 98.25 21 LYS B N 1
ATOM 3816 C CA . LYS B 1 21 ? 6.043 18.422 24.203 1 98.25 21 LYS B CA 1
ATOM 3817 C C . LYS B 1 21 ? 5.152 17.875 23.094 1 98.25 21 LYS B C 1
ATOM 3819 O O . LYS B 1 21 ? 5.164 16.672 22.812 1 98.25 21 LYS B O 1
ATOM 3824 N N . ILE B 1 22 ? 4.391 18.734 22.531 1 98.12 22 ILE B N 1
ATOM 3825 C CA . ILE B 1 22 ? 3.471 18.266 21.5 1 98.12 22 ILE B CA 1
ATOM 3826 C C . ILE B 1 22 ? 3.34 19.328 20.406 1 98.12 22 ILE B C 1
ATOM 3828 O O . ILE B 1 22 ? 3.5 20.531 20.672 1 98.12 22 ILE B O 1
ATOM 3832 N N . LYS B 1 23 ? 3.238 18.922 19.172 1 98.62 23 LYS B N 1
ATOM 3833 C CA . LYS B 1 23 ? 2.896 19.75 18.031 1 98.62 23 LYS B CA 1
ATOM 3834 C C . LYS B 1 23 ? 1.598 19.281 17.375 1 98.62 23 LYS B C 1
ATOM 3836 O O . LYS B 1 23 ? 1.287 18.094 17.375 1 98.62 23 LYS B O 1
ATOM 3841 N N . GLY B 1 24 ? 0.845 20.109 16.875 1 98.62 24 GLY B N 1
ATOM 3842 C CA . GLY B 1 24 ? -0.403 19.812 16.188 1 98.62 24 GLY B CA 1
ATOM 3843 C C . GLY B 1 24 ? -1.125 21.031 15.68 1 98.62 24 GLY B C 1
ATOM 3844 O O . GLY B 1 24 ? -0.502 22.078 15.445 1 98.62 24 GLY B O 1
ATOM 3845 N N . TRP B 1 25 ? -2.379 20.906 15.398 1 98.69 25 TRP B N 1
ATOM 3846 C CA . TRP B 1 25 ? -3.184 21.984 14.844 1 98.69 25 TRP B CA 1
ATOM 3847 C C . TRP B 1 25 ? -4.34 22.344 15.773 1 98.69 25 TRP B C 1
ATOM 3849 O O . TRP B 1 25 ? -4.949 21.453 16.375 1 98.69 25 TRP B O 1
ATOM 3859 N N . VAL B 1 26 ? -4.645 23.609 15.812 1 98.19 26 VAL B N 1
ATOM 3860 C CA . VAL B 1 26 ? -5.695 24.125 16.672 1 98.19 26 VAL B CA 1
ATOM 3861 C C . VAL B 1 26 ? -7.062 23.75 16.109 1 98.19 26 VAL B C 1
ATOM 3863 O O . VAL B 1 26 ? -7.352 23.984 14.938 1 98.19 26 VAL B O 1
ATOM 3866 N N . VAL B 1 27 ? -7.852 23.141 16.969 1 96.81 27 VAL B N 1
ATOM 3867 C CA . VAL B 1 27 ? -9.227 22.828 16.594 1 96.81 27 VAL B CA 1
ATOM 3868 C C . VAL B 1 27 ? -10.164 23.938 17.078 1 96.81 27 VAL B C 1
ATOM 3870 O O . VAL B 1 27 ? -10.938 24.484 16.281 1 96.81 27 VAL B O 1
ATOM 3873 N N . THR B 1 28 ? -10.062 24.234 18.359 1 95.69 28 THR B N 1
ATOM 3874 C CA . THR B 1 28 ? -10.812 25.344 18.953 1 95.69 28 THR B CA 1
ATOM 3875 C C . THR B 1 28 ? -9.953 26.094 19.969 1 95.69 28 THR B C 1
ATOM 3877 O O . THR B 1 28 ? -8.969 25.547 20.484 1 95.69 28 THR B O 1
ATOM 3880 N N . SER B 1 29 ? -10.242 27.297 20.078 1 94 29 SER B N 1
ATOM 3881 C CA . SER B 1 29 ? -9.633 28.156 21.078 1 94 29 SER B CA 1
ATOM 3882 C C . SER B 1 29 ? -10.68 29.031 21.781 1 94 29 SER B C 1
ATOM 3884 O O . SER B 1 29 ? -11.445 29.734 21.109 1 94 29 SER B O 1
ATOM 3886 N N . ARG B 1 30 ? -10.688 28.875 23.078 1 93.56 30 ARG B N 1
ATOM 3887 C CA . ARG B 1 30 ? -11.656 29.641 23.844 1 93.56 30 ARG B CA 1
ATOM 3888 C C . ARG B 1 30 ? -11.078 30.047 25.203 1 93.56 30 ARG B C 1
ATOM 3890 O O . ARG B 1 30 ? -10.109 29.453 25.672 1 93.56 30 ARG B O 1
ATOM 3897 N N . GLY B 1 31 ? -11.703 31.109 25.734 1 93.75 31 GLY B N 1
ATOM 3898 C CA . GLY B 1 31 ? -11.273 31.5 27.062 1 93.75 31 GLY B CA 1
ATOM 3899 C C . GLY B 1 31 ? -11.289 33 27.266 1 93.75 31 GLY B C 1
ATOM 3900 O O . GLY B 1 31 ? -12 33.719 26.578 1 93.75 31 GLY B O 1
ATOM 3901 N N . ASN B 1 32 ? -10.711 33.469 28.406 1 93 32 ASN B N 1
ATOM 3902 C CA . ASN B 1 32 ? -10.617 34.875 28.781 1 93 32 ASN B CA 1
ATOM 3903 C C . ASN B 1 32 ? -9.195 35.281 29.172 1 93 32 ASN B C 1
ATOM 3905 O O . ASN B 1 32 ? -8.242 34.562 28.828 1 93 32 ASN B O 1
ATOM 3909 N N . LYS B 1 33 ? -9.109 36.375 29.781 1 92.94 33 LYS B N 1
ATOM 3910 C CA . LYS B 1 33 ? -7.789 36.906 30.094 1 92.94 33 LYS B CA 1
ATOM 3911 C C . LYS B 1 33 ? -7.102 36.094 31.188 1 92.94 33 LYS B C 1
ATOM 3913 O O . LYS B 1 33 ? -5.879 36.156 31.344 1 92.94 33 LYS B O 1
ATOM 3918 N N . LYS B 1 34 ? -7.832 35.406 31.875 1 95.12 34 LYS B N 1
ATOM 3919 C CA . LYS B 1 34 ? -7.266 34.656 33 1 95.12 34 LYS B CA 1
ATOM 3920 C C . LYS B 1 34 ? -6.93 33.219 32.625 1 95.12 34 LYS B C 1
ATOM 3922 O O . LYS B 1 34 ? -5.965 32.656 33.125 1 95.12 34 LYS B O 1
ATOM 3927 N N . ILE B 1 35 ? -7.793 32.656 31.781 1 96.5 35 ILE B N 1
ATOM 3928 C CA . ILE B 1 35 ? -7.617 31.266 31.438 1 96.5 35 ILE B CA 1
ATOM 3929 C C . ILE B 1 35 ? -8.078 31.031 30 1 96.5 35 ILE B C 1
ATOM 3931 O O . ILE B 1 35 ? -9.078 31.594 29.562 1 96.5 35 ILE B O 1
ATOM 3935 N N . GLN B 1 36 ? -7.277 30.281 29.266 1 96.88 36 GLN B N 1
ATOM 3936 C CA . GLN B 1 36 ? -7.629 29.922 27.906 1 96.88 36 GLN B CA 1
ATOM 3937 C C . GLN B 1 36 ? -7.547 28.406 27.703 1 96.88 36 GLN B C 1
ATOM 3939 O O . GLN B 1 36 ? -6.688 27.75 28.281 1 96.88 36 GLN B O 1
ATOM 3944 N N . PHE B 1 37 ? -8.461 27.859 26.922 1 96.62 37 PHE B N 1
ATOM 3945 C CA . PHE B 1 37 ? -8.492 26.453 26.547 1 96.62 37 PHE B CA 1
ATOM 3946 C C . PHE B 1 37 ? -8.32 26.297 25.031 1 96.62 37 PHE B C 1
ATOM 3948 O O . PHE B 1 37 ? -9.039 26.922 24.25 1 96.62 37 PHE B O 1
ATOM 3955 N N . ILE B 1 38 ? -7.32 25.547 24.672 1 97.56 38 ILE B N 1
ATOM 3956 C CA . ILE B 1 38 ? -7.109 25.234 23.266 1 97.56 38 ILE B CA 1
ATOM 3957 C C . ILE B 1 38 ? -7.23 23.719 23.047 1 97.56 38 ILE B C 1
ATOM 3959 O O . ILE B 1 38 ? -6.586 22.938 23.734 1 97.56 38 ILE B O 1
ATOM 3963 N N . GLU B 1 39 ? -8.086 23.328 22.141 1 97.12 39 GLU B N 1
ATOM 3964 C CA . GLU B 1 39 ? -8.125 21.938 21.688 1 97.12 39 GLU B CA 1
ATOM 3965 C C . GLU B 1 39 ? -7.148 21.688 20.547 1 97.12 39 GLU B C 1
ATOM 3967 O O . GLU B 1 39 ? -7.203 22.375 19.516 1 97.12 39 GLU B O 1
ATOM 3972 N N . LEU B 1 40 ? -6.293 20.734 20.766 1 98.38 40 LEU B N 1
ATOM 3973 C CA . LEU B 1 40 ? -5.254 20.438 19.781 1 98.38 40 LEU B CA 1
ATOM 3974 C C . LEU B 1 40 ? -5.434 19.031 19.219 1 98.38 40 LEU B C 1
ATOM 3976 O O . LEU B 1 40 ? -5.691 18.078 19.953 1 98.38 40 LEU B O 1
ATOM 3980 N N . ASN B 1 41 ? -5.34 18.906 17.906 1 98.31 41 ASN B N 1
ATOM 3981 C CA . ASN B 1 41 ? -5.266 17.609 17.234 1 98.31 41 ASN B CA 1
ATOM 3982 C C . ASN B 1 41 ? -3.975 17.469 16.438 1 98.31 41 ASN B C 1
ATOM 3984 O O . ASN B 1 41 ? -3.564 18.406 15.742 1 98.31 41 ASN B O 1
ATOM 3988 N N . ASP B 1 42 ? -3.338 16.312 16.594 1 98.56 42 ASP B N 1
ATOM 3989 C CA . ASP B 1 42 ? -2.059 16.156 15.914 1 98.56 42 ASP B CA 1
ATOM 3990 C C . ASP B 1 42 ? -2.166 15.148 14.766 1 98.56 42 ASP B C 1
ATOM 3992 O O . ASP B 1 42 ? -1.15 14.719 14.219 1 98.56 42 ASP B O 1
ATOM 3996 N N . GLY B 1 43 ? -3.354 14.68 14.469 1 98.44 43 GLY B N 1
ATOM 3997 C CA . GLY B 1 43 ? -3.576 13.797 13.336 1 98.44 43 GLY B CA 1
ATOM 3998 C C . GLY B 1 43 ? -3.455 12.328 13.695 1 98.44 43 GLY B C 1
ATOM 3999 O O . GLY B 1 43 ? -3.846 11.461 12.906 1 98.44 43 GLY B O 1
ATOM 4000 N N . SER B 1 44 ? -3.01 11.945 14.922 1 98.44 44 SER B N 1
ATOM 4001 C CA . SER B 1 44 ? -2.746 10.562 15.297 1 98.44 44 SER B CA 1
ATOM 4002 C C . SER B 1 44 ? -4.016 9.867 15.781 1 98.44 44 SER B C 1
ATOM 4004 O O . SER B 1 44 ? -4.062 8.641 15.867 1 98.44 44 SER B O 1
ATOM 4006 N N . SER B 1 45 ? -4.996 10.648 16.062 1 98.06 45 SER B N 1
ATOM 4007 C CA . SER B 1 45 ? -6.266 10.156 16.594 1 98.06 45 SER B CA 1
ATOM 4008 C C . SER B 1 45 ? -7.402 11.133 16.312 1 98.06 45 SER B C 1
ATOM 4010 O O . SER B 1 45 ? -7.156 12.297 15.984 1 98.06 45 SER B O 1
ATOM 4012 N N . VAL B 1 46 ? -8.578 10.617 16.422 1 97.81 46 VAL B N 1
ATOM 4013 C CA . VAL B 1 46 ? -9.734 11.5 16.328 1 97.81 46 VAL B CA 1
ATOM 4014 C C . VAL B 1 46 ? -9.883 12.297 17.625 1 97.81 46 VAL B C 1
ATOM 4016 O O . VAL B 1 46 ? -10.555 13.336 17.656 1 97.81 46 VAL B O 1
ATOM 4019 N N . LEU B 1 47 ? -9.211 11.93 18.656 1 97.38 47 LEU B N 1
ATOM 4020 C CA . LEU B 1 47 ? -9.266 12.609 19.953 1 97.38 47 LEU B CA 1
ATOM 4021 C C . LEU B 1 47 ? -8.43 13.883 19.938 1 97.38 47 LEU B C 1
ATOM 4023 O O . LEU B 1 47 ? -7.402 13.945 19.266 1 97.38 47 LEU B O 1
ATOM 4027 N N . HIS B 1 48 ? -8.891 14.844 20.688 1 97.38 48 HIS B N 1
ATOM 4028 C CA . HIS B 1 48 ? -8.18 16.109 20.875 1 97.38 48 HIS B CA 1
ATOM 4029 C C . HIS B 1 48 ? -7.566 16.188 22.266 1 97.38 48 HIS B C 1
ATOM 4031 O O . HIS B 1 48 ? -8.078 15.594 23.219 1 97.38 48 HIS B O 1
ATOM 4037 N N . LEU B 1 49 ? -6.465 16.844 22.328 1 97.94 49 LEU B N 1
ATOM 4038 C CA . LEU B 1 49 ? -5.863 17.156 23.625 1 97.94 49 LEU B CA 1
ATOM 4039 C C . LEU B 1 49 ? -6.211 18.562 24.062 1 97.94 49 LEU B C 1
ATOM 4041 O O . LEU B 1 49 ? -6.035 19.531 23.312 1 97.94 49 LEU B O 1
ATOM 4045 N N . GLN B 1 50 ? -6.691 18.719 25.25 1 97.56 50 GLN B N 1
ATOM 4046 C CA . GLN B 1 50 ? -6.98 20.047 25.781 1 97.56 50 GLN B CA 1
ATOM 4047 C C . GLN B 1 50 ? -5.73 20.688 26.391 1 97.56 50 GLN B C 1
ATOM 4049 O O . GLN B 1 50 ? -5.098 20.109 27.266 1 97.56 50 GLN B O 1
ATOM 4054 N N . LEU B 1 51 ? -5.41 21.812 25.875 1 98.19 51 LEU B N 1
ATOM 4055 C CA . LEU B 1 51 ? -4.359 22.656 26.438 1 98.19 51 LEU B CA 1
ATOM 4056 C C . LEU B 1 51 ? -4.949 23.734 27.359 1 98.19 51 LEU B C 1
ATOM 4058 O O . LEU B 1 51 ? -5.863 24.453 26.953 1 98.19 51 LEU B O 1
ATOM 4062 N N . VAL B 1 52 ? -4.426 23.797 28.516 1 97.88 52 VAL B N 1
ATOM 4063 C CA . VAL B 1 52 ? -4.891 24.797 29.484 1 97.88 52 VAL B CA 1
ATOM 4064 C C . VAL B 1 52 ? -3.807 25.844 29.703 1 97.88 52 VAL B C 1
ATOM 4066 O O . VAL B 1 52 ? -2.711 25.531 30.172 1 97.88 52 VAL B O 1
ATOM 4069 N N . LEU B 1 53 ? -4.184 27.031 29.375 1 97.88 53 LEU B N 1
ATOM 4070 C CA . LEU B 1 53 ? -3.293 28.172 29.547 1 97.88 53 LEU B CA 1
ATOM 4071 C C . LEU B 1 53 ? -3.793 29.078 30.672 1 97.88 53 LEU B C 1
ATOM 4073 O O . LEU B 1 53 ? -4.953 29.5 30.656 1 97.88 53 LEU B O 1
ATOM 4077 N N . LYS B 1 54 ? -2.898 29.406 31.531 1 97.19 54 LYS B N 1
ATOM 4078 C CA . LYS B 1 54 ? -3.258 30.266 32.656 1 97.19 54 LYS B CA 1
ATOM 4079 C C . LYS B 1 54 ? -2.443 31.547 32.656 1 97.19 54 LYS B C 1
ATOM 4081 O O . LYS B 1 54 ? -1.242 31.531 32.375 1 97.19 54 LYS B O 1
ATOM 4086 N N . SER B 1 55 ? -3.07 32.562 33 1 95.38 55 SER B N 1
ATOM 4087 C CA . SER B 1 55 ? -2.432 33.875 33.031 1 95.38 55 SER B CA 1
ATOM 4088 C C . SER B 1 55 ? -1.315 33.938 34.062 1 95.38 55 SER B C 1
ATOM 4090 O O . SER B 1 55 ? -0.405 34.781 33.969 1 95.38 55 SER B O 1
ATOM 4092 N N . GLU B 1 56 ? -1.373 33.188 35 1 95.06 56 GLU B N 1
ATOM 4093 C CA . GLU B 1 56 ? -0.333 33.125 36.031 1 95.06 56 GLU B CA 1
ATOM 4094 C C . GLU B 1 56 ? 0.993 32.656 35.438 1 95.06 56 GLU B C 1
ATOM 4096 O O . GLU B 1 56 ? 2.061 32.969 35.969 1 95.06 56 GLU B O 1
ATOM 4101 N N . LYS B 1 57 ? 0.866 31.922 34.375 1 93 57 LYS B N 1
ATOM 4102 C CA . LYS B 1 57 ? 2.061 31.281 33.812 1 93 57 LYS B CA 1
ATOM 4103 C C . LYS B 1 57 ? 2.549 32.031 32.594 1 93 57 LYS B C 1
ATOM 4105 O O . LYS B 1 57 ? 3.732 31.969 32.25 1 93 57 LYS B O 1
ATOM 4110 N N . MET B 1 58 ? 1.642 32.625 31.922 1 93.19 58 MET B N 1
ATOM 4111 C CA . MET B 1 58 ? 2.014 33.281 30.688 1 93.19 58 MET B CA 1
ATOM 4112 C C . MET B 1 58 ? 1.026 34.406 30.359 1 93.19 58 MET B C 1
ATOM 4114 O O . MET B 1 58 ? -0.091 34.406 30.875 1 93.19 58 MET B O 1
ATOM 4118 N N . ASP B 1 59 ? 1.469 35.281 29.469 1 93.06 59 ASP B N 1
ATOM 4119 C CA . ASP B 1 59 ? 0.581 36.344 29 1 93.06 59 ASP B CA 1
ATOM 4120 C C . ASP B 1 59 ? -0.383 35.812 27.938 1 93.06 59 ASP B C 1
ATOM 4122 O O . ASP B 1 59 ? 0.04 35.406 26.859 1 93.06 59 ASP B O 1
ATOM 4126 N N . LEU B 1 60 ? -1.551 35.844 28.172 1 94.38 60 LEU B N 1
ATOM 4127 C CA . LEU B 1 60 ? -2.568 35.281 27.312 1 94.38 60 LEU B CA 1
ATOM 4128 C C . LEU B 1 60 ? -3.041 36.281 26.266 1 94.38 60 LEU B C 1
ATOM 4130 O O . LEU B 1 60 ? -3.699 35.906 25.297 1 94.38 60 LEU B O 1
ATOM 4134 N N . ASN B 1 61 ? -2.695 37.531 26.375 1 89.88 61 ASN B N 1
ATOM 4135 C CA . ASN B 1 61 ? -3.193 38.594 25.484 1 89.88 61 ASN B CA 1
ATOM 4136 C C . ASN B 1 61 ? -2.713 38.406 24.062 1 89.88 61 ASN B C 1
ATOM 4138 O O . ASN B 1 61 ? -3.373 38.844 23.109 1 89.88 61 ASN B O 1
ATOM 4142 N N . ASP B 1 62 ? -1.695 37.719 23.922 1 85.94 62 ASP B N 1
ATOM 4143 C CA . ASP B 1 62 ? -1.102 37.594 22.594 1 85.94 62 ASP B CA 1
ATOM 4144 C C . ASP B 1 62 ? -1.396 36.219 22 1 85.94 62 ASP B C 1
ATOM 4146 O O . ASP B 1 62 ? -0.88 35.875 20.938 1 85.94 62 ASP B O 1
ATOM 4150 N N . ILE B 1 63 ? -2.205 35.5 22.688 1 90.25 63 ILE B N 1
ATOM 4151 C CA . ILE B 1 63 ? -2.492 34.156 22.219 1 90.25 63 ILE B CA 1
ATOM 4152 C C . ILE B 1 63 ? -3.816 34.125 21.453 1 90.25 63 ILE B C 1
ATOM 4154 O O . ILE B 1 63 ? -4.883 33.969 22.047 1 90.25 63 ILE B O 1
ATOM 4158 N N . HIS B 1 64 ? -3.721 34.312 20.125 1 90.12 64 HIS B N 1
ATOM 4159 C CA . HIS B 1 64 ? -4.863 34.281 19.219 1 90.12 64 HIS B CA 1
ATOM 4160 C C . HIS B 1 64 ? -4.633 33.344 18.047 1 90.12 64 HIS B C 1
ATOM 4162 O O . HIS B 1 64 ? -4.422 33.781 16.922 1 90.12 64 HIS B O 1
ATOM 4168 N N . PHE B 1 65 ? -4.715 32.094 18.391 1 94.44 65 PHE B N 1
ATOM 4169 C CA . PHE B 1 65 ? -4.52 31.078 17.344 1 94.44 65 PHE B CA 1
ATOM 4170 C C . PHE B 1 65 ? -5.836 30.75 16.656 1 94.44 65 PHE B C 1
ATOM 4172 O O . PHE B 1 65 ? -6.812 30.375 17.328 1 94.44 65 PHE B O 1
ATOM 4179 N N . LYS B 1 66 ? -5.871 30.875 15.383 1 95.12 66 LYS B N 1
ATOM 4180 C CA . LYS B 1 66 ? -7.062 30.531 14.617 1 95.12 66 LYS B CA 1
ATOM 4181 C C . LYS B 1 66 ? -7.168 29.031 14.398 1 95.12 66 LYS B C 1
ATOM 4183 O O . LYS B 1 66 ? -6.164 28.312 14.445 1 95.12 66 LYS B O 1
ATOM 4188 N N . THR B 1 67 ? -8.391 28.609 14.203 1 96.38 67 THR B N 1
ATOM 4189 C CA . THR B 1 67 ? -8.602 27.219 13.836 1 96.38 67 THR B CA 1
ATOM 4190 C C . THR B 1 67 ? -7.742 26.844 12.633 1 96.38 67 THR B C 1
ATOM 4192 O O . THR B 1 67 ? -7.66 27.594 11.664 1 96.38 67 THR B O 1
ATOM 4195 N N . GLY B 1 68 ? -7.062 25.688 12.719 1 97.44 68 GLY B N 1
ATOM 4196 C CA . GLY B 1 68 ? -6.23 25.219 11.625 1 97.44 68 GLY B CA 1
ATOM 4197 C C . GLY B 1 68 ? -4.773 25.609 11.773 1 97.44 68 GLY B C 1
ATOM 4198 O O . GLY B 1 68 ? -3.906 25.062 11.086 1 97.44 68 GLY B O 1
ATOM 4199 N N . SER B 1 69 ? -4.492 26.562 12.672 1 98.19 69 SER B N 1
ATOM 4200 C CA . SER B 1 69 ? -3.111 26.984 12.883 1 98.19 69 SER B CA 1
ATOM 4201 C C . SER B 1 69 ? -2.291 25.875 13.547 1 98.19 69 SER B C 1
ATOM 4203 O O . SER B 1 69 ? -2.818 25.094 14.336 1 98.19 69 SER B O 1
ATOM 4205 N N . SER B 1 70 ? -1.048 25.797 13.18 1 98.69 70 SER B N 1
ATOM 4206 C CA . SER B 1 70 ? -0.161 24.828 13.836 1 98.69 70 SER B CA 1
ATOM 4207 C C . SER B 1 70 ? 0.583 25.484 15 1 98.69 70 S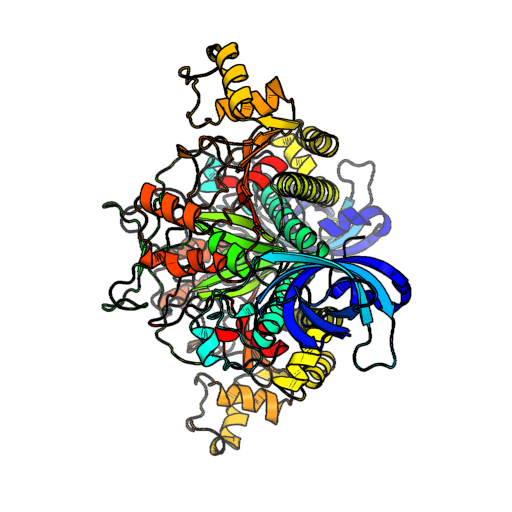ER B C 1
ATOM 4209 O O . SER B 1 70 ? 1.003 26.641 14.914 1 98.69 70 SER B O 1
ATOM 4211 N N . ILE B 1 71 ? 0.732 24.719 16.094 1 98.56 71 ILE B N 1
ATOM 4212 C CA . ILE B 1 71 ? 1.369 25.25 17.297 1 98.56 71 ILE B CA 1
ATOM 4213 C C . ILE B 1 71 ? 2.242 24.172 17.938 1 98.56 71 ILE B C 1
ATOM 4215 O O . ILE B 1 71 ? 2.137 22.984 17.578 1 98.56 71 ILE B O 1
ATOM 4219 N N . LYS B 1 72 ? 3.15 24.547 18.719 1 98.44 72 LYS B N 1
ATOM 4220 C CA . LYS B 1 72 ? 3.963 23.719 19.609 1 98.44 72 LYS B CA 1
ATOM 4221 C C . LYS B 1 72 ? 3.738 24.094 21.062 1 98.44 72 LYS B C 1
ATOM 4223 O O . LYS B 1 72 ? 3.727 25.266 21.422 1 98.44 72 LYS B O 1
ATOM 4228 N N . ALA B 1 73 ? 3.494 23.125 21.859 1 98.31 73 ALA B N 1
ATOM 4229 C CA . ALA B 1 73 ? 3.242 23.375 23.281 1 98.31 73 ALA B CA 1
ATOM 4230 C C . ALA B 1 73 ? 4.043 22.422 24.156 1 98.31 73 ALA B C 1
ATOM 4232 O O . ALA B 1 73 ? 4.359 21.297 23.75 1 98.31 73 ALA B O 1
ATOM 4233 N N . GLU B 1 74 ? 4.438 22.891 25.25 1 98.44 74 GLU B N 1
ATOM 4234 C CA . GLU B 1 74 ? 5.105 22.125 26.297 1 98.44 74 GLU B CA 1
ATOM 4235 C C . GLU B 1 74 ? 4.465 22.359 27.656 1 98.44 74 GLU B C 1
ATOM 4237 O O . GLU B 1 74 ? 4.02 23.484 27.938 1 98.44 74 GLU B O 1
ATOM 4242 N N . GLY B 1 75 ? 4.402 21.297 28.438 1 98.31 75 GLY B N 1
ATOM 4243 C CA . GLY B 1 75 ? 3.826 21.453 29.766 1 98.31 75 GLY B CA 1
ATOM 4244 C C . GLY B 1 75 ? 3.738 20.141 30.531 1 98.31 75 GLY B C 1
ATOM 4245 O O . GLY B 1 75 ? 4.484 19.203 30.25 1 98.31 75 GLY B O 1
ATOM 4246 N N . ILE B 1 76 ? 2.838 20.219 31.547 1 98.31 76 ILE B N 1
ATOM 4247 C CA . ILE B 1 76 ? 2.674 19.078 32.438 1 98.31 76 ILE B CA 1
ATOM 4248 C C . ILE B 1 76 ? 1.318 18.422 32.188 1 98.31 76 ILE B C 1
ATOM 4250 O O . ILE B 1 76 ? 0.284 19.094 32.188 1 98.31 76 ILE B O 1
ATOM 4254 N N . LEU B 1 77 ? 1.432 17.109 31.969 1 97.88 77 LEU B N 1
ATOM 4255 C CA . LEU B 1 77 ? 0.195 16.375 31.719 1 97.88 77 LEU B CA 1
ATOM 4256 C C . LEU B 1 77 ? -0.564 16.141 33.031 1 97.88 77 LEU B C 1
ATOM 4258 O O . LEU B 1 77 ? 0.038 15.805 34.062 1 97.88 77 LEU B O 1
ATOM 4262 N N . ASN B 1 78 ? -1.813 16.391 32.969 1 96.94 78 ASN B N 1
ATOM 4263 C CA . ASN B 1 78 ? -2.701 16.109 34.094 1 96.94 78 ASN B CA 1
ATOM 4264 C C . ASN B 1 78 ? -3.742 15.047 33.75 1 96.94 78 ASN B C 1
ATOM 4266 O O . ASN B 1 78 ? -4.547 15.242 32.812 1 96.94 78 ASN B O 1
ATOM 4270 N N . TYR B 1 79 ? -3.623 13.938 34.406 1 95.56 79 TYR B N 1
ATOM 4271 C CA . TYR B 1 79 ? -4.59 12.859 34.25 1 95.56 79 TYR B CA 1
ATOM 4272 C C . TYR B 1 79 ? -5.828 13.094 35.094 1 95.56 79 TYR B C 1
ATOM 4274 O O . TYR B 1 79 ? -5.742 13.133 36.312 1 95.56 79 TYR B O 1
ATOM 4282 N N . THR B 1 80 ? -6.957 13.344 34.438 1 91.38 80 THR B N 1
ATOM 4283 C CA . THR B 1 80 ? -8.219 13.633 35.094 1 91.38 80 THR B CA 1
ATOM 4284 C C . THR B 1 80 ? -9.297 12.648 34.688 1 91.38 80 THR B C 1
ATOM 4286 O O . THR B 1 80 ? -10.25 13.023 34 1 91.38 80 THR B O 1
ATOM 4289 N N . PRO B 1 81 ? -9.25 11.453 35.125 1 87.5 81 PRO B N 1
ATOM 4290 C CA . PRO B 1 81 ? -10.125 10.398 34.625 1 87.5 81 PRO B CA 1
ATOM 4291 C C . PRO B 1 81 ? -11.602 10.68 34.875 1 87.5 81 PRO B C 1
ATOM 4293 O O . PRO B 1 81 ? -12.469 10.141 34.188 1 87.5 81 PRO B O 1
ATOM 4296 N N . LYS B 1 82 ? -11.961 11.5 35.781 1 88.69 82 LYS B N 1
ATOM 4297 C CA . LYS B 1 82 ? -13.359 11.75 36.125 1 88.69 82 LYS B CA 1
ATOM 4298 C C . LYS B 1 82 ? -13.891 12.977 35.375 1 88.69 82 LYS B C 1
ATOM 4300 O O . LYS B 1 82 ? -15.102 13.227 35.375 1 88.69 82 LYS B O 1
ATOM 4305 N N . ALA B 1 83 ? -13.031 13.672 34.781 1 84.75 83 ALA B N 1
ATOM 4306 C CA . ALA B 1 83 ? -13.445 14.867 34.062 1 84.75 83 ALA B CA 1
ATOM 4307 C C . ALA B 1 83 ? -13.922 14.508 32.656 1 84.75 83 ALA B C 1
ATOM 4309 O O . ALA B 1 83 ? -13.773 13.367 32.219 1 84.75 83 ALA B O 1
ATOM 4310 N N . GLU B 1 84 ? -14.609 15.438 32.062 1 80.75 84 GLU B N 1
ATOM 4311 C CA . GLU B 1 84 ? -15.062 15.258 30.672 1 80.75 84 GLU B CA 1
ATOM 4312 C C . GLU B 1 84 ? -13.898 14.906 29.75 1 80.75 84 GLU B C 1
ATOM 4314 O O . GLU B 1 84 ? -14.023 14.039 28.891 1 80.75 84 GLU B O 1
ATOM 4319 N N . GLN B 1 85 ? -12.867 15.625 29.969 1 85.06 85 GLN B N 1
ATOM 4320 C CA . GLN B 1 85 ? -11.617 15.266 29.312 1 85.06 85 GLN B CA 1
ATOM 4321 C C . GLN B 1 85 ? -10.703 14.5 30.266 1 85.06 85 GLN B C 1
ATOM 4323 O O . GLN B 1 85 ? -10.273 15.031 31.281 1 85.06 85 GLN B O 1
ATOM 4328 N N . SER B 1 86 ? -10.359 13.375 29.844 1 91.56 86 SER B N 1
ATOM 4329 C CA . SER B 1 86 ? -9.633 12.492 30.75 1 91.56 86 SER B CA 1
ATOM 4330 C C . SER B 1 86 ? -8.18 12.922 30.891 1 91.56 86 SER B C 1
ATOM 4332 O O . SER B 1 86 ? -7.48 12.477 31.812 1 91.56 86 SER B O 1
ATOM 4334 N N . VAL B 1 87 ? -7.699 13.719 30 1 95.5 87 VAL B N 1
ATOM 4335 C CA . VAL B 1 87 ? -6.324 14.195 30.062 1 95.5 87 VAL B CA 1
ATOM 4336 C C . VAL B 1 87 ? -6.258 15.641 29.562 1 95.5 87 VAL B C 1
ATOM 4338 O O . VAL B 1 87 ? -6.973 16.016 28.641 1 95.5 87 VAL B O 1
ATOM 4341 N N . GLU B 1 88 ? -5.473 16.453 30.188 1 97.19 88 GLU B N 1
ATOM 4342 C CA . GLU B 1 88 ? -5.199 17.828 29.75 1 97.19 88 GLU B CA 1
ATOM 4343 C C . GLU B 1 88 ? -3.73 18.188 29.953 1 97.19 88 GLU B C 1
ATOM 4345 O O . GLU B 1 88 ? -3.031 17.531 30.734 1 97.19 88 GLU B O 1
ATOM 4350 N N . LEU B 1 89 ? -3.271 19.078 29.172 1 98.19 89 LEU B N 1
ATOM 4351 C CA . LEU B 1 89 ? -1.906 19.578 29.297 1 98.19 89 LEU B CA 1
ATOM 4352 C C . LEU B 1 89 ? -1.892 20.969 29.891 1 98.19 89 LEU B C 1
ATOM 4354 O O . LEU B 1 89 ? -2.422 21.906 29.297 1 98.19 89 LEU B O 1
ATOM 4358 N N . ILE B 1 90 ? -1.395 21.078 31.109 1 98.19 90 ILE B N 1
ATOM 4359 C CA . ILE B 1 90 ? -1.151 22.406 31.672 1 98.19 90 ILE B CA 1
ATOM 4360 C C . ILE B 1 90 ? 0.087 23.016 31.031 1 98.19 90 ILE B C 1
ATOM 4362 O O . ILE B 1 90 ? 1.214 22.609 31.312 1 98.19 90 ILE B O 1
ATOM 4366 N N . VAL B 1 91 ? -0.118 24.109 30.266 1 98.31 91 VAL B N 1
ATOM 4367 C CA . VAL B 1 91 ? 0.899 24.594 29.328 1 98.31 91 VAL B CA 1
ATOM 4368 C C . VAL B 1 91 ? 1.868 25.516 30.047 1 98.31 91 VAL B C 1
ATOM 4370 O O . VAL B 1 91 ? 1.446 26.438 30.75 1 98.31 91 VAL B O 1
ATOM 4373 N N . ASP B 1 92 ? 3.174 25.25 29.797 1 97.69 92 ASP B N 1
ATOM 4374 C CA . ASP B 1 92 ? 4.234 26.125 30.281 1 97.69 92 ASP B CA 1
ATOM 4375 C C . ASP B 1 92 ? 4.734 27.047 29.172 1 97.69 92 ASP B C 1
ATOM 4377 O O . ASP B 1 92 ? 5.148 28.188 29.438 1 97.69 92 ASP B O 1
ATOM 4381 N N . LYS B 1 93 ? 4.773 26.516 28.062 1 97.12 93 LYS B N 1
ATOM 4382 C CA . LYS B 1 93 ? 5.242 27.234 26.875 1 97.12 93 LYS B CA 1
ATOM 4383 C C . LYS B 1 93 ? 4.41 26.875 25.641 1 97.12 93 LYS B C 1
ATOM 4385 O O . LYS B 1 93 ? 4.059 25.703 25.453 1 97.12 93 LYS B O 1
ATOM 4390 N N . ILE B 1 94 ? 4.113 27.875 24.906 1 97.62 94 ILE B N 1
ATOM 4391 C CA . ILE B 1 94 ? 3.357 27.656 23.672 1 97.62 94 ILE B CA 1
ATOM 4392 C C . ILE B 1 94 ? 3.854 28.609 22.594 1 97.62 94 ILE B C 1
ATOM 4394 O O . ILE B 1 94 ? 4.227 29.75 22.891 1 97.62 94 ILE B O 1
ATOM 4398 N N . SER B 1 95 ? 3.957 28.141 21.375 1 96.88 95 SER B N 1
ATOM 4399 C CA . SER B 1 95 ? 4.383 28.969 20.266 1 96.88 95 SER B CA 1
ATOM 4400 C C . SER B 1 95 ? 3.576 28.672 19 1 96.88 95 SER B C 1
ATOM 4402 O O . SER B 1 95 ? 3.205 27.531 18.75 1 96.88 95 SER B O 1
ATOM 4404 N N . LEU B 1 96 ? 3.314 29.719 18.266 1 97.62 96 LEU B N 1
ATOM 4405 C CA . LEU B 1 96 ? 2.695 29.594 16.953 1 97.62 96 LEU B CA 1
ATOM 4406 C C . LEU B 1 96 ? 3.713 29.141 15.914 1 97.62 96 LEU B C 1
ATOM 4408 O O . LEU B 1 96 ? 4.797 29.719 15.805 1 97.62 96 LEU B O 1
ATOM 4412 N N . LEU B 1 97 ? 3.404 28.109 15.234 1 98.06 97 LEU B N 1
ATOM 4413 C CA . LEU B 1 97 ? 4.293 27.641 14.18 1 98.06 97 LEU B CA 1
ATOM 4414 C C . LEU B 1 97 ? 3.879 28.203 12.828 1 98.06 97 LEU B C 1
ATOM 4416 O O . LEU B 1 97 ? 4.723 28.656 12.055 1 98.06 97 LEU B O 1
ATOM 4420 N N . ALA B 1 98 ? 2.617 28.125 12.508 1 98.12 98 ALA B N 1
ATOM 4421 C CA . ALA B 1 98 ? 2.043 28.703 11.297 1 98.12 98 ALA B CA 1
ATOM 4422 C C . ALA B 1 98 ? 0.586 29.109 11.516 1 98.12 98 ALA B C 1
ATOM 4424 O O . ALA B 1 98 ? -0.219 28.297 11.992 1 98.12 98 ALA B O 1
ATOM 4425 N N . GLN B 1 99 ? 0.253 30.281 11.164 1 96.81 99 GLN B N 1
ATOM 4426 C CA . GLN B 1 99 ? -1.104 30.797 11.32 1 96.81 99 GLN B CA 1
ATOM 4427 C C . GLN B 1 99 ? -1.988 30.375 10.148 1 96.81 99 GLN B C 1
ATOM 4429 O O . GLN B 1 99 ? -1.543 30.391 9 1 96.81 99 GLN B O 1
ATOM 4434 N N . SER B 1 100 ? -3.137 29.984 10.477 1 97.31 100 SER B N 1
ATOM 4435 C CA . SER B 1 100 ? -4.102 29.672 9.43 1 97.31 100 SER B CA 1
ATOM 4436 C C . SER B 1 100 ? -4.844 30.922 8.969 1 97.31 100 SER B C 1
ATOM 4438 O O . SER B 1 100 ? -5.168 31.797 9.773 1 97.31 100 SER B O 1
ATOM 4440 N N . ASP B 1 101 ? -5.109 30.922 7.676 1 96.44 101 ASP B N 1
ATOM 4441 C CA . ASP B 1 101 ? -5.914 32 7.133 1 96.44 101 ASP B CA 1
ATOM 4442 C C . ASP B 1 101 ? -7.355 31.922 7.629 1 96.44 101 ASP B C 1
ATOM 4444 O O . ASP B 1 101 ? -7.82 30.859 8.031 1 96.44 101 ASP B O 1
ATOM 4448 N N . GLU B 1 102 ? -8.031 33 7.469 1 93.31 102 GLU B N 1
ATOM 4449 C CA . GLU B 1 102 ? -9.406 33.094 7.938 1 93.31 102 GLU B CA 1
ATOM 4450 C C . GLU B 1 102 ? -10.352 32.281 7.047 1 93.31 102 GLU B C 1
ATOM 4452 O O . GLU B 1 102 ? -11.414 31.859 7.492 1 93.31 102 GLU B O 1
ATOM 4457 N N . ASP B 1 103 ? -9.906 32.062 5.945 1 94.56 103 ASP B N 1
ATOM 4458 C CA . ASP B 1 103 ? -10.781 31.391 5 1 94.56 103 ASP B CA 1
ATOM 4459 C C . ASP B 1 103 ? -10.594 29.875 5.055 1 94.56 103 ASP B C 1
ATOM 4461 O O . ASP B 1 103 ? -11 29.156 4.137 1 94.56 103 ASP B O 1
ATOM 4465 N N . PHE B 1 104 ? -9.93 29.406 6.113 1 95.94 104 PHE B N 1
ATOM 4466 C CA . PHE B 1 104 ? -9.852 27.969 6.309 1 95.94 104 PHE B CA 1
ATOM 4467 C C . PHE B 1 104 ? -11.234 27.328 6.273 1 95.94 104 PHE B C 1
ATOM 4469 O O . PHE B 1 104 ? -12.109 27.688 7.066 1 95.94 104 PHE B O 1
ATOM 4476 N N . PRO B 1 105 ? -11.391 26.344 5.43 1 94.88 105 PRO B N 1
ATOM 4477 C CA . PRO B 1 105 ? -12.758 25.906 5.156 1 94.88 105 PRO B CA 1
ATOM 4478 C C . PRO B 1 105 ? -13.297 24.953 6.219 1 94.88 105 PRO B C 1
ATOM 4480 O O . PRO B 1 105 ? -14.508 24.75 6.312 1 94.88 105 PRO B O 1
ATOM 4483 N N . ILE B 1 106 ? -12.469 24.312 6.941 1 94.31 106 ILE B N 1
ATOM 4484 C CA . ILE B 1 106 ? -12.922 23.391 7.969 1 94.31 106 ILE B CA 1
ATOM 4485 C C . ILE B 1 106 ? -13.109 24.125 9.289 1 94.31 106 ILE B C 1
ATOM 4487 O O . ILE B 1 106 ? -12.164 24.25 10.078 1 94.31 106 ILE B O 1
ATOM 4491 N N . GLN B 1 107 ? -14.336 24.484 9.531 1 87.5 107 GLN B N 1
ATOM 4492 C CA . GLN B 1 107 ? -14.641 25.266 10.719 1 87.5 107 GLN B CA 1
ATOM 4493 C C . GLN B 1 107 ? -15.227 24.391 11.828 1 87.5 107 GLN B C 1
ATOM 4495 O O . GLN B 1 107 ? -15.391 23.188 11.641 1 87.5 107 GLN B O 1
ATOM 4500 N N . THR B 1 108 ? -15.492 25.016 12.938 1 83.88 108 THR B N 1
ATOM 4501 C CA . THR B 1 108 ? -15.945 24.297 14.117 1 83.88 108 THR B CA 1
ATOM 4502 C C . THR B 1 108 ? -17.359 23.766 13.914 1 83.88 108 THR B C 1
ATOM 4504 O O . THR B 1 108 ? -17.734 22.734 14.484 1 83.88 108 THR B O 1
ATOM 4507 N N . LYS B 1 109 ? -18.016 24.391 13.102 1 85.69 109 LYS B N 1
ATOM 4508 C CA . LYS B 1 109 ? -19.359 23.938 12.789 1 85.69 109 LYS B CA 1
ATOM 4509 C C . LYS B 1 109 ? -19.328 22.688 11.914 1 85.69 109 LYS B C 1
ATOM 4511 O O . LYS B 1 109 ? -18.359 22.469 11.188 1 85.69 109 LYS B O 1
ATOM 4516 N N . LYS B 1 110 ? -20.375 21.969 12.062 1 88.81 1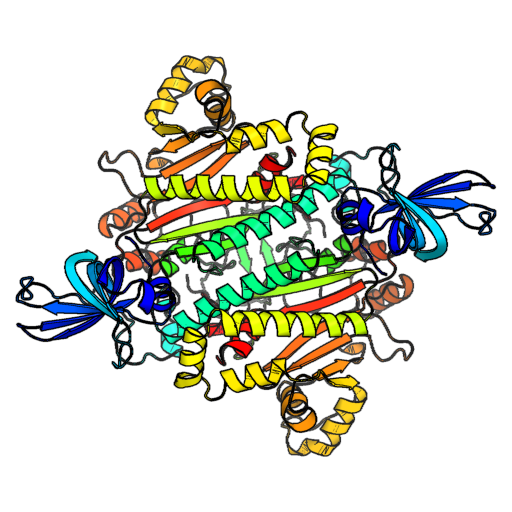10 LYS B N 1
ATOM 4517 C CA . LYS B 1 110 ? -20.469 20.75 11.273 1 88.81 110 LYS B CA 1
ATOM 4518 C C . LYS B 1 110 ? -20.422 21.062 9.781 1 88.81 110 LYS B C 1
ATOM 4520 O O . LYS B 1 110 ? -21.125 21.953 9.297 1 88.81 110 LYS B O 1
ATOM 4525 N N . THR B 1 111 ? -19.562 20.359 9.109 1 92.56 111 THR B N 1
ATOM 4526 C CA . THR B 1 111 ? -19.422 20.469 7.66 1 92.56 111 THR B CA 1
ATOM 4527 C C . THR B 1 111 ? -19.984 19.234 6.965 1 92.56 111 THR B C 1
ATOM 4529 O O . THR B 1 111 ? -19.75 18.109 7.398 1 92.56 111 THR B O 1
ATOM 4532 N N . THR B 1 112 ? -20.719 19.469 5.887 1 95.69 112 THR B N 1
ATOM 4533 C CA . THR B 1 112 ? -21.344 18.359 5.18 1 95.69 112 THR B CA 1
ATOM 4534 C C . THR B 1 112 ? -20.312 17.562 4.402 1 95.69 112 THR B C 1
ATOM 4536 O O . THR B 1 112 ? -19.297 18.109 3.957 1 95.69 112 THR B O 1
ATOM 4539 N N . LEU B 1 113 ? -20.594 16.328 4.258 1 96.56 113 LEU B N 1
ATOM 4540 C CA . LEU B 1 113 ? -19.719 15.477 3.469 1 96.56 113 LEU B CA 1
ATOM 4541 C C . LEU B 1 113 ? -19.688 15.922 2.01 1 96.56 113 LEU B C 1
ATOM 4543 O O . LEU B 1 113 ? -18.656 15.812 1.343 1 96.56 113 LEU B O 1
ATOM 4547 N N . GLU B 1 114 ? -20.781 16.422 1.527 1 96.56 114 GLU B N 1
ATOM 4548 C CA . GLU B 1 114 ? -20.859 16.922 0.159 1 96.56 114 GLU B CA 1
ATOM 4549 C C . GLU B 1 114 ? -19.844 18.047 -0.069 1 96.56 114 GLU B C 1
ATOM 4551 O O . GLU B 1 114 ? -19.141 18.062 -1.077 1 96.56 114 GLU B O 1
ATOM 4556 N N . PHE B 1 115 ? -19.828 18.953 0.826 1 96.88 115 PHE B N 1
ATOM 4557 C CA . PHE B 1 115 ? -18.859 20.047 0.724 1 96.88 115 PHE B CA 1
ATOM 4558 C C . PHE B 1 115 ? -17.438 19.516 0.815 1 96.88 115 PHE B C 1
ATOM 4560 O O . PHE B 1 115 ? -16.562 19.906 0.037 1 96.88 115 PHE B O 1
ATOM 4567 N N . LEU B 1 116 ? -17.203 18.641 1.758 1 97.38 116 LEU B N 1
ATOM 4568 C CA . LEU B 1 116 ? -15.867 18.094 1.975 1 97.38 116 LEU B CA 1
ATOM 4569 C C . LEU B 1 116 ? -15.352 17.406 0.714 1 97.38 116 LEU B C 1
ATOM 4571 O O . LEU B 1 116 ? -14.148 17.391 0.456 1 97.38 116 LEU B O 1
ATOM 4575 N N . ARG B 1 117 ? -16.234 16.797 -0.119 1 96.75 117 ARG B N 1
ATOM 4576 C CA . ARG B 1 117 ? -15.859 16.141 -1.364 1 96.75 117 ARG B CA 1
ATOM 4577 C C . ARG B 1 117 ? -15.328 17.156 -2.377 1 96.75 117 ARG B C 1
ATOM 4579 O O . ARG B 1 117 ? -14.664 16.781 -3.344 1 96.75 117 ARG B O 1
ATOM 4586 N N . THR B 1 118 ? -15.562 18.438 -2.154 1 96.31 118 THR B N 1
ATOM 4587 C CA . THR B 1 118 ? -15.102 19.469 -3.082 1 96.31 118 THR B CA 1
ATOM 4588 C C . THR B 1 118 ? -13.688 19.906 -2.736 1 96.31 118 THR B C 1
ATOM 4590 O O . THR B 1 118 ? -13.023 20.562 -3.541 1 96.31 118 THR B O 1
ATOM 4593 N N . ILE B 1 119 ? -13.211 19.547 -1.559 1 96.81 119 ILE B N 1
ATOM 4594 C CA . ILE B 1 119 ? -11.875 19.969 -1.132 1 96.81 119 ILE B CA 1
ATOM 4595 C C . ILE B 1 119 ? -11.094 18.766 -0.63 1 96.81 119 ILE B C 1
ATOM 4597 O O . ILE B 1 119 ? -10.586 18.766 0.494 1 96.81 119 ILE B O 1
ATOM 4601 N N . PRO B 1 120 ? -10.836 17.781 -1.519 1 96.62 120 PRO B N 1
ATOM 4602 C CA . PRO B 1 120 ? -10.219 16.531 -1.086 1 96.62 120 PRO B CA 1
ATOM 4603 C C . PRO B 1 120 ? -8.859 16.734 -0.423 1 96.62 120 PRO B C 1
ATOM 4605 O O . PRO B 1 120 ? -8.438 15.922 0.4 1 96.62 120 PRO B O 1
ATOM 4608 N N . HIS B 1 121 ? -8.18 17.844 -0.658 1 96.94 121 HIS B N 1
ATOM 4609 C CA . HIS B 1 121 ? -6.852 18.078 -0.117 1 96.94 121 HIS B CA 1
ATOM 4610 C C . HIS B 1 121 ? -6.918 18.547 1.335 1 96.94 121 HIS B C 1
ATOM 4612 O O . HIS B 1 121 ? -5.906 18.562 2.035 1 96.94 121 HIS B O 1
ATOM 4618 N N . LEU B 1 122 ? -8.156 18.844 1.848 1 97.88 122 LEU B N 1
ATOM 4619 C CA . LEU B 1 122 ? -8.289 19.375 3.195 1 97.88 122 LEU B CA 1
ATOM 4620 C C . LEU B 1 122 ? -9.281 18.562 4.016 1 97.88 122 LEU B C 1
ATOM 4622 O O . LEU B 1 122 ? -9.328 18.688 5.242 1 97.88 122 LEU B O 1
ATOM 4626 N N . ARG B 1 123 ? -10 17.75 3.396 1 98 123 ARG B N 1
ATOM 4627 C CA . ARG B 1 123 ? -11.195 17.188 4.02 1 98 123 ARG B CA 1
ATOM 4628 C C . ARG B 1 123 ? -10.828 16.266 5.176 1 98 123 ARG B C 1
ATOM 4630 O O . ARG B 1 123 ? -11.609 16.078 6.109 1 98 123 ARG B O 1
ATOM 4637 N N . HIS B 1 124 ? -9.656 15.703 5.176 1 98.12 124 HIS B N 1
ATOM 4638 C CA . HIS B 1 124 ? -9.234 14.812 6.25 1 98.12 124 HIS B CA 1
ATOM 4639 C C . HIS B 1 124 ? -9.039 15.57 7.555 1 98.12 124 HIS B C 1
ATOM 4641 O O . HIS B 1 124 ? -8.883 14.961 8.617 1 98.12 124 HIS B O 1
ATOM 4647 N N . ARG B 1 125 ? -9.062 16.891 7.516 1 97.75 125 ARG B N 1
ATOM 4648 C CA . ARG B 1 125 ? -8.906 17.719 8.711 1 97.75 125 ARG B CA 1
ATOM 4649 C C . ARG B 1 125 ? -10.227 17.844 9.469 1 97.75 125 ARG B C 1
ATOM 4651 O O . ARG B 1 125 ? -10.273 18.438 10.547 1 97.75 125 ARG B O 1
ATOM 4658 N N . SER B 1 126 ? -11.297 17.344 8.883 1 97.56 126 SER B N 1
ATOM 4659 C CA . SER B 1 126 ? -12.539 17.141 9.617 1 97.56 126 SER B CA 1
ATOM 4660 C C . SER B 1 126 ? -12.492 15.836 10.422 1 97.56 126 SER B C 1
ATOM 4662 O O . SER B 1 126 ? -11.75 14.914 10.078 1 97.56 126 SER B O 1
ATOM 4664 N N . ASN B 1 127 ? -13.312 15.766 11.477 1 97.19 127 ASN B N 1
ATOM 4665 C CA . ASN B 1 127 ? -13.273 14.602 12.352 1 97.19 127 ASN B CA 1
ATOM 4666 C C . ASN B 1 127 ? -13.75 13.344 11.633 1 97.19 127 ASN B C 1
ATOM 4668 O O . ASN B 1 127 ? -13.156 12.273 11.789 1 97.19 127 ASN B O 1
ATOM 4672 N N . THR B 1 128 ? -14.812 13.469 10.867 1 98.19 128 THR B N 1
ATOM 4673 C CA . THR B 1 128 ? -15.391 12.305 10.211 1 98.19 128 THR B CA 1
ATOM 4674 C C . THR B 1 128 ? -14.398 11.688 9.227 1 98.19 128 THR B C 1
ATOM 4676 O O . THR B 1 128 ? -14.117 10.484 9.297 1 98.19 128 THR B O 1
ATOM 4679 N N . ILE B 1 129 ? -13.836 12.484 8.344 1 98.69 129 ILE B N 1
ATOM 4680 C CA . ILE B 1 129 ? -12.953 11.961 7.312 1 98.69 129 ILE B CA 1
ATOM 4681 C C . ILE B 1 129 ? -11.633 11.508 7.945 1 98.69 129 ILE B C 1
ATOM 4683 O O . ILE B 1 129 ? -11.047 10.508 7.52 1 98.69 129 ILE B O 1
ATOM 4687 N N . LYS B 1 130 ? -11.195 12.219 8.969 1 98.62 130 LYS B N 1
ATOM 4688 C CA . LYS B 1 130 ? -10.016 11.773 9.703 1 98.62 130 LYS B CA 1
ATOM 4689 C C . LYS B 1 130 ? -10.211 10.367 10.266 1 98.62 130 LYS B C 1
ATOM 4691 O O . LYS B 1 130 ? -9.359 9.5 10.094 1 98.62 130 LYS B O 1
ATOM 4696 N N . ALA B 1 131 ? -11.328 10.188 10.93 1 98.81 131 ALA B N 1
ATOM 4697 C CA . ALA B 1 131 ? -11.625 8.875 11.508 1 98.81 131 ALA B CA 1
ATOM 4698 C C . ALA B 1 131 ? -11.633 7.789 10.438 1 98.81 131 ALA B C 1
ATOM 4700 O O . ALA B 1 131 ? -11.039 6.727 10.625 1 98.81 131 ALA B O 1
ATOM 4701 N N . VAL B 1 132 ? -12.227 8.086 9.336 1 98.88 132 VAL B N 1
ATOM 4702 C CA . VAL B 1 132 ? -12.352 7.113 8.25 1 98.88 132 VAL B CA 1
ATOM 4703 C C . VAL B 1 132 ? -10.969 6.789 7.691 1 98.88 132 VAL B C 1
ATOM 4705 O O . VAL B 1 132 ? -10.648 5.621 7.449 1 98.88 132 VAL B O 1
ATOM 4708 N N . MET B 1 133 ? -10.133 7.828 7.504 1 98.94 133 MET B N 1
ATOM 4709 C CA . MET B 1 133 ? -8.812 7.621 6.91 1 98.94 133 MET B CA 1
ATOM 4710 C C . MET B 1 133 ? -7.906 6.84 7.855 1 98.94 133 MET B C 1
ATOM 4712 O O . MET B 1 133 ? -7.117 6 7.414 1 98.94 133 MET B O 1
ATOM 4716 N N . LEU B 1 134 ? -8 7.133 9.141 1 98.88 134 LEU B N 1
ATOM 4717 C CA . LEU B 1 134 ? -7.211 6.395 10.117 1 98.88 134 LEU B CA 1
ATOM 4718 C C . LEU B 1 134 ? -7.629 4.93 10.164 1 98.88 134 LEU B C 1
ATOM 4720 O O . LEU B 1 134 ? -6.781 4.035 10.188 1 98.88 134 LEU B O 1
ATOM 4724 N N . VAL B 1 135 ? -8.922 4.676 10.141 1 98.94 135 VAL B N 1
ATOM 4725 C CA . VAL B 1 135 ? -9.43 3.309 10.141 1 98.94 135 VAL B CA 1
ATOM 4726 C C . VAL B 1 135 ? -9.031 2.604 8.844 1 98.94 135 VAL B C 1
ATOM 4728 O O . VAL B 1 135 ? -8.602 1.447 8.867 1 98.94 135 VAL B O 1
ATOM 4731 N N . ARG B 1 136 ? -9.156 3.295 7.727 1 98.94 136 ARG B N 1
ATOM 4732 C CA . ARG B 1 136 ? -8.758 2.746 6.43 1 98.94 136 ARG B CA 1
ATOM 4733 C C . ARG B 1 136 ? -7.309 2.277 6.453 1 98.94 136 ARG B C 1
ATOM 4735 O O . ARG B 1 136 ? -6.988 1.208 5.93 1 98.94 136 ARG B O 1
ATOM 4742 N N . SER B 1 137 ? -6.465 3.115 6.98 1 98.88 137 SER B N 1
ATOM 4743 C CA . SER B 1 137 ? -5.051 2.773 7.086 1 98.88 137 SER B CA 1
ATOM 4744 C C . SER B 1 137 ? -4.852 1.491 7.883 1 98.88 137 SER B C 1
ATOM 4746 O O . SER B 1 137 ? -4.082 0.616 7.48 1 98.88 137 SER B O 1
ATOM 4748 N N . SER B 1 138 ? -5.516 1.376 8.992 1 98.88 138 SER B N 1
ATOM 4749 C CA . SER B 1 138 ? -5.391 0.197 9.836 1 98.88 138 SER B CA 1
ATOM 4750 C C . SER B 1 138 ? -5.93 -1.047 9.141 1 98.88 138 SER B C 1
ATOM 4752 O O . SER B 1 138 ? -5.332 -2.123 9.227 1 98.88 138 SER B O 1
ATOM 4754 N N . ILE B 1 139 ? -7.07 -0.894 8.445 1 98.94 139 ILE B N 1
ATOM 4755 C CA . ILE B 1 139 ? -7.637 -2.006 7.695 1 98.94 139 ILE B CA 1
ATOM 4756 C C . ILE B 1 139 ? -6.602 -2.539 6.707 1 98.94 139 ILE B C 1
ATOM 4758 O O . ILE B 1 139 ? -6.352 -3.744 6.648 1 98.94 139 ILE B O 1
ATOM 4762 N N . SER B 1 140 ? -6 -1.643 5.965 1 98.94 140 SER B N 1
ATOM 4763 C CA . SER B 1 140 ? -5.02 -2.025 4.957 1 98.94 140 SER B CA 1
ATOM 4764 C C . SER B 1 140 ? -3.861 -2.799 5.574 1 98.94 140 SER B C 1
ATOM 4766 O O . SER B 1 140 ? -3.439 -3.828 5.043 1 98.94 140 SER B O 1
ATOM 4768 N N . PHE B 1 141 ? -3.354 -2.334 6.699 1 98.88 141 PHE B N 1
ATOM 4769 C CA . PHE B 1 141 ? -2.223 -2.994 7.344 1 98.88 141 PHE B CA 1
ATOM 4770 C C . PHE B 1 141 ? -2.613 -4.387 7.828 1 98.88 141 PHE B C 1
ATOM 4772 O O . PHE B 1 141 ? -1.847 -5.34 7.676 1 98.88 141 PHE B O 1
ATOM 4779 N N . PHE B 1 142 ? -3.773 -4.516 8.445 1 98.94 142 PHE B N 1
ATOM 4780 C CA . PHE B 1 142 ? -4.172 -5.789 9.031 1 98.94 142 PHE B CA 1
ATOM 4781 C C . PHE B 1 142 ? -4.477 -6.816 7.949 1 98.94 142 PHE B C 1
ATOM 4783 O O . PHE B 1 142 ? -4.305 -8.016 8.156 1 98.94 142 PHE B O 1
ATOM 4790 N N . ILE B 1 143 ? -4.883 -6.328 6.738 1 98.94 143 ILE B N 1
ATOM 4791 C CA . ILE B 1 143 ? -5.008 -7.238 5.605 1 98.94 143 ILE B CA 1
ATOM 4792 C C . ILE B 1 143 ? -3.635 -7.801 5.246 1 98.94 143 ILE B C 1
ATOM 4794 O O . ILE B 1 143 ? -3.473 -9.016 5.102 1 98.94 143 ILE B O 1
ATOM 4798 N N . HIS B 1 144 ? -2.648 -6.922 5.109 1 98.94 144 HIS B N 1
ATOM 4799 C CA . HIS B 1 144 ? -1.288 -7.391 4.863 1 98.94 144 HIS B CA 1
ATOM 4800 C C . HIS B 1 144 ? -0.828 -8.344 5.957 1 98.94 144 HIS B C 1
ATOM 4802 O O . HIS B 1 144 ? -0.233 -9.391 5.668 1 98.94 144 HIS B O 1
ATOM 4808 N N . GLU B 1 145 ? -1.061 -7.965 7.172 1 98.88 145 GLU B N 1
ATOM 4809 C CA . GLU B 1 145 ? -0.619 -8.766 8.312 1 98.88 145 GLU B CA 1
ATOM 4810 C C . GLU B 1 145 ? -1.242 -10.156 8.281 1 98.88 145 GLU B C 1
ATOM 4812 O O . GLU B 1 145 ? -0.561 -11.156 8.531 1 98.88 145 GLU B O 1
ATOM 4817 N N . TYR B 1 146 ? -2.553 -10.234 8.008 1 98.88 146 TYR B N 1
ATOM 4818 C CA . TYR B 1 146 ? -3.225 -11.531 7.914 1 98.88 146 TYR B CA 1
ATOM 4819 C C . TYR B 1 146 ? -2.539 -12.43 6.895 1 98.88 146 TYR B C 1
ATOM 4821 O O . TYR B 1 146 ? -2.234 -13.586 7.184 1 98.88 146 TYR B O 1
ATOM 4829 N N . PHE B 1 147 ? -2.348 -11.867 5.688 1 98.94 147 PHE B N 1
ATOM 4830 C CA . PHE B 1 147 ? -1.804 -12.688 4.609 1 98.94 147 PHE B CA 1
ATOM 4831 C C . PHE B 1 147 ? -0.371 -13.102 4.918 1 98.94 147 PHE B C 1
ATOM 4833 O O . PHE B 1 147 ? 0.003 -14.258 4.699 1 98.94 147 PHE B O 1
ATOM 4840 N N . GLN B 1 148 ? 0.414 -12.211 5.434 1 98.56 148 GLN B N 1
ATOM 4841 C CA . GLN B 1 148 ? 1.804 -12.539 5.73 1 98.56 148 GLN B CA 1
ATOM 4842 C C . GLN B 1 148 ? 1.899 -13.555 6.863 1 98.56 148 GLN B C 1
ATOM 4844 O O . GLN B 1 148 ? 2.732 -14.461 6.82 1 98.56 148 GLN B O 1
ATOM 4849 N N . LYS B 1 149 ? 1.04 -13.43 7.852 1 98.12 149 LYS B N 1
ATOM 4850 C CA . LYS B 1 149 ? 1.004 -14.383 8.961 1 98.12 149 LYS B CA 1
ATOM 4851 C C . LYS B 1 149 ? 0.599 -15.773 8.469 1 98.12 149 LYS B C 1
ATOM 4853 O O . LYS B 1 149 ? 0.931 -16.781 9.102 1 98.12 149 LYS B O 1
ATOM 4858 N N . ASN B 1 150 ? -0.093 -15.828 7.355 1 98.38 150 ASN B N 1
ATOM 4859 C CA . ASN B 1 150 ? -0.563 -17.094 6.816 1 98.38 150 ASN B CA 1
ATOM 4860 C C . ASN B 1 150 ? 0.24 -17.516 5.586 1 98.38 150 ASN B C 1
ATOM 4862 O O . ASN B 1 150 ? -0.271 -18.219 4.719 1 98.38 150 ASN B O 1
ATOM 4866 N N . ASP B 1 151 ? 1.438 -17.016 5.441 1 98 151 ASP B N 1
ATOM 4867 C CA . ASP B 1 151 ? 2.492 -17.469 4.539 1 98 151 ASP B CA 1
ATOM 4868 C C . ASP B 1 151 ? 2.152 -17.125 3.088 1 98 151 ASP B C 1
ATOM 4870 O O . ASP B 1 151 ? 2.535 -17.859 2.172 1 98 151 ASP B O 1
ATOM 4874 N N . PHE B 1 152 ? 1.346 -16.094 2.854 1 98.88 152 PHE B N 1
ATOM 4875 C CA . PHE B 1 152 ? 1.09 -15.625 1.496 1 98.88 152 PHE B CA 1
ATOM 4876 C C . PHE B 1 152 ? 2.234 -14.75 1 1 98.88 152 PHE B C 1
ATOM 4878 O O . PHE B 1 152 ? 2.895 -14.078 1.792 1 98.88 152 PHE B O 1
ATOM 4885 N N . SER B 1 153 ? 2.414 -14.734 -0.29 1 98.81 153 SER B N 1
ATOM 4886 C CA . SER B 1 153 ? 3.344 -13.812 -0.935 1 98.81 153 SER B CA 1
ATOM 4887 C C . SER B 1 153 ? 2.602 -12.711 -1.688 1 98.81 153 SER B C 1
ATOM 4889 O O . SER B 1 153 ? 1.657 -12.992 -2.432 1 98.81 153 SER B O 1
ATOM 4891 N N . LEU B 1 154 ? 3.008 -11.484 -1.418 1 98.88 154 LEU B N 1
ATOM 4892 C CA . LEU B 1 154 ? 2.461 -10.344 -2.156 1 98.88 154 LEU B CA 1
ATOM 4893 C C . LEU B 1 154 ? 3.006 -10.312 -3.58 1 98.88 154 LEU B C 1
ATOM 4895 O O . LEU B 1 154 ? 4.223 -10.305 -3.783 1 98.88 154 LEU B O 1
ATOM 4899 N N . VAL B 1 155 ? 2.105 -10.312 -4.555 1 98.69 155 VAL B N 1
ATOM 4900 C CA . VAL B 1 155 ? 2.482 -10.281 -5.965 1 98.69 155 VAL B CA 1
ATOM 4901 C C . VAL B 1 155 ? 1.969 -8.992 -6.605 1 98.69 155 VAL B C 1
ATOM 4903 O O . VAL B 1 155 ? 0.783 -8.672 -6.504 1 98.69 155 VAL B O 1
ATOM 4906 N N . ALA B 1 156 ? 2.848 -8.258 -7.219 1 98 156 ALA B N 1
ATOM 4907 C CA . ALA B 1 156 ? 2.475 -7.039 -7.926 1 98 156 ALA B CA 1
ATOM 4908 C C . ALA B 1 156 ? 1.937 -7.352 -9.32 1 98 156 ALA B C 1
ATOM 4910 O O . ALA B 1 156 ? 2.684 -7.328 -10.297 1 98 156 ALA B O 1
ATOM 4911 N N . ALA B 1 157 ? 0.676 -7.574 -9.367 1 97.25 157 ALA B N 1
ATOM 4912 C CA . ALA B 1 157 ? 0.069 -7.656 -10.688 1 97.25 157 ALA B CA 1
ATOM 4913 C C . ALA B 1 157 ? 0.203 -6.336 -11.438 1 97.25 157 ALA B C 1
ATOM 4915 O O . ALA B 1 157 ? 0.111 -5.262 -10.844 1 97.25 157 ALA B O 1
ATOM 4916 N N . PRO B 1 158 ? 0.464 -6.441 -12.719 1 96.5 158 PRO B N 1
ATOM 4917 C CA . PRO B 1 158 ? 0.648 -5.191 -13.461 1 96.5 158 PRO B CA 1
ATOM 4918 C C . PRO B 1 158 ? -0.628 -4.355 -13.539 1 96.5 158 PRO B C 1
ATOM 4920 O O . PRO B 1 158 ? -1.723 -4.906 -13.672 1 96.5 158 PRO B O 1
ATOM 4923 N N . ILE B 1 159 ? -0.461 -3.025 -13.484 1 97.12 159 ILE B N 1
ATOM 4924 C CA . ILE B 1 159 ? -1.564 -2.08 -13.609 1 97.12 159 ILE B CA 1
ATOM 4925 C C . ILE B 1 159 ? -1.857 -1.812 -15.078 1 97.12 159 ILE B C 1
ATOM 4927 O O . ILE B 1 159 ? -3.02 -1.771 -15.492 1 97.12 159 ILE B O 1
ATOM 4931 N N . ILE B 1 160 ? -0.777 -1.609 -15.852 1 95.5 160 ILE B N 1
ATOM 4932 C CA . ILE B 1 160 ? -0.93 -1.518 -17.297 1 95.5 160 ILE B CA 1
ATOM 4933 C C . ILE B 1 160 ? -0.948 -2.918 -17.906 1 95.5 160 ILE B C 1
ATOM 4935 O O . ILE B 1 160 ? 0.003 -3.686 -17.734 1 95.5 160 ILE B O 1
ATOM 4939 N N . THR B 1 161 ? -2.02 -3.217 -18.578 1 92.69 161 THR B N 1
ATOM 4940 C CA . THR B 1 161 ? -2.166 -4.57 -19.109 1 92.69 161 THR B CA 1
ATOM 4941 C C . THR B 1 161 ? -2.73 -4.543 -20.531 1 92.69 161 THR B C 1
ATOM 4943 O O . THR B 1 161 ? -3.182 -3.496 -21 1 92.69 161 THR B O 1
ATOM 4946 N N . SER B 1 162 ? -2.6 -5.652 -21.219 1 85.62 162 SER B N 1
ATOM 4947 C CA . SER B 1 162 ? -3.178 -5.801 -22.547 1 85.62 162 SER B CA 1
ATOM 4948 C C . SER B 1 162 ? -4.449 -6.641 -22.516 1 85.62 162 SER B C 1
ATOM 4950 O O . SER B 1 162 ? -5.07 -6.887 -23.547 1 85.62 162 SER B O 1
ATOM 4952 N N . ASN B 1 163 ? -4.805 -7.047 -21.406 1 76 163 ASN B N 1
ATOM 4953 C CA . ASN B 1 163 ? -5.969 -7.922 -21.297 1 76 163 ASN B CA 1
ATOM 4954 C C . ASN B 1 163 ? -7.055 -7.297 -20.422 1 76 163 ASN B C 1
ATOM 4956 O O . ASN B 1 163 ? -6.762 -6.473 -19.562 1 76 163 ASN B O 1
ATOM 4960 N N . ASP B 1 164 ? -8.281 -7.535 -20.812 1 65.06 164 ASP B N 1
ATOM 4961 C CA . ASP B 1 164 ? -9.375 -6.961 -20.031 1 65.06 164 ASP B CA 1
ATOM 4962 C C . ASP B 1 164 ? -9.789 -7.902 -18.906 1 65.06 164 ASP B C 1
ATOM 4964 O O . ASP B 1 164 ? -10.68 -7.574 -18.109 1 65.06 164 ASP B O 1
ATOM 4968 N N . GLY B 1 165 ? -8.898 -8.805 -18.547 1 59.91 165 GLY B N 1
ATOM 4969 C CA . GLY B 1 165 ? -9.102 -9.695 -17.422 1 59.91 165 GLY B CA 1
ATOM 4970 C C . GLY B 1 165 ? -10.461 -10.359 -17.406 1 59.91 165 GLY B C 1
ATOM 4971 O O . GLY B 1 165 ? -10.562 -11.586 -17.344 1 59.91 165 GLY B O 1
ATOM 4972 N N . GLU B 1 166 ? -11.578 -9.461 -17.281 1 59.28 166 GLU B N 1
ATOM 4973 C CA . GLU B 1 166 ? -12.938 -9.969 -17.078 1 59.28 166 GLU B CA 1
ATOM 4974 C C . GLU B 1 166 ? -13.734 -9.938 -18.375 1 59.28 166 GLU B C 1
ATOM 4976 O O . GLU B 1 166 ? -14.844 -10.469 -18.438 1 59.28 166 GLU B O 1
ATOM 4981 N N . GLY B 1 167 ? -12.953 -9.75 -19.594 1 56.31 167 GLY B N 1
ATOM 4982 C CA . GLY B 1 167 ? -13.555 -9.844 -20.906 1 56.31 167 GLY B CA 1
ATOM 4983 C C . GLY B 1 167 ? -14.555 -8.734 -21.188 1 56.31 167 GLY B C 1
ATOM 4984 O O . GLY B 1 167 ? -15 -8.562 -22.328 1 56.31 167 GLY B O 1
ATOM 4985 N N . ALA B 1 168 ? -15.195 -8.117 -20.109 1 53.12 168 ALA B N 1
ATOM 4986 C CA . ALA B 1 168 ? -16.438 -7.395 -20.391 1 53.12 168 ALA B CA 1
ATOM 4987 C C . ALA B 1 168 ? -16.375 -5.965 -19.875 1 53.12 168 ALA B C 1
ATOM 4989 O O . ALA B 1 168 ? -17.281 -5.168 -20.109 1 53.12 168 ALA B O 1
ATOM 4990 N N . GLY B 1 169 ? -15.289 -5.551 -19.297 1 61.88 169 GLY B N 1
ATOM 4991 C CA . GLY B 1 169 ? -15.516 -4.27 -18.641 1 61.88 169 GLY B CA 1
ATOM 4992 C C . GLY B 1 169 ? -14.961 -3.096 -19.438 1 61.88 169 GLY B C 1
ATOM 4993 O O . GLY B 1 169 ? -14.148 -3.279 -20.344 1 61.88 169 GLY B O 1
ATOM 4994 N N . GLU B 1 170 ? -15.641 -1.979 -19.266 1 80 170 GLU B N 1
ATOM 4995 C CA . GLU B 1 170 ? -15.109 -0.738 -19.828 1 80 170 GLU B CA 1
ATOM 4996 C C . GLU B 1 170 ? -13.766 -0.386 -19.219 1 80 170 GLU B C 1
ATOM 4998 O O . GLU B 1 170 ? -13.648 -0.244 -17.984 1 80 170 GLU B O 1
ATOM 5003 N N . THR B 1 171 ? -12.797 -0.33 -20 1 86.56 171 THR B N 1
ATOM 5004 C CA . THR B 1 171 ? -11.438 -0.111 -19.516 1 86.56 171 THR B CA 1
ATOM 5005 C C . THR B 1 171 ? -10.922 1.259 -19.938 1 86.56 171 THR B C 1
ATOM 5007 O O . THR B 1 171 ? -11.414 1.835 -20.922 1 86.56 171 THR B O 1
ATOM 5010 N N . PHE B 1 172 ? -10 1.78 -19.172 1 90.69 172 PHE B N 1
ATOM 5011 C CA . PHE B 1 172 ? -9.273 2.98 -19.547 1 90.69 172 PHE B CA 1
ATOM 5012 C C . PHE B 1 172 ? -8.102 2.633 -20.469 1 90.69 172 PHE B C 1
ATOM 5014 O O . PHE B 1 172 ? -7.395 1.653 -20.234 1 90.69 172 PHE B O 1
ATOM 5021 N N . ILE B 1 173 ? -7.953 3.432 -21.484 1 89.75 173 ILE B N 1
ATOM 5022 C CA . ILE B 1 173 ? -6.828 3.254 -22.406 1 89.75 173 ILE B CA 1
ATOM 5023 C C . ILE B 1 173 ? -5.648 4.105 -21.938 1 89.75 173 ILE B C 1
ATOM 5025 O O . ILE B 1 173 ? -5.832 5.234 -21.469 1 89.75 173 ILE B O 1
ATOM 5029 N N . VAL B 1 174 ? -4.484 3.545 -22.109 1 91.06 174 VAL B N 1
ATOM 5030 C CA . VAL B 1 174 ? -3.248 4.223 -21.719 1 91.06 174 VAL B CA 1
ATOM 5031 C C . VAL B 1 174 ? -2.369 4.426 -22.953 1 91.06 174 VAL B C 1
ATOM 5033 O O . VAL B 1 174 ? -2.16 3.498 -23.734 1 91.06 174 VAL B O 1
ATOM 5036 N N . ASP B 1 175 ? -1.895 5.586 -23.141 1 84.19 175 ASP B N 1
ATOM 5037 C CA . ASP B 1 175 ? -0.987 5.867 -24.25 1 84.19 175 ASP B CA 1
ATOM 5038 C C . ASP B 1 175 ? 0.02 6.953 -23.875 1 84.19 175 ASP B C 1
ATOM 5040 O O . ASP B 1 175 ? -0.123 7.605 -22.844 1 84.19 175 ASP B O 1
ATOM 5044 N N . SER B 1 176 ? 1.086 6.918 -24.656 1 81.62 176 SER B N 1
ATOM 5045 C CA . SER B 1 176 ? 2.043 8.008 -24.484 1 81.62 176 SER B CA 1
ATOM 5046 C C . SER B 1 176 ? 1.672 9.211 -25.344 1 81.62 176 SER B C 1
ATOM 5048 O O . SER B 1 176 ? 0.799 9.125 -26.203 1 81.62 176 SER B O 1
ATOM 5050 N N . GLU B 1 177 ? 2.279 10.312 -24.969 1 77.38 177 GLU B N 1
ATOM 5051 C CA . GLU B 1 177 ? 2.041 11.523 -25.75 1 77.38 177 GLU B CA 1
ATOM 5052 C C . GLU B 1 177 ? 2.812 11.492 -27.062 1 77.38 177 GLU B C 1
ATOM 5054 O O . GLU B 1 177 ? 2.586 12.328 -27.938 1 77.38 177 GLU B O 1
ATOM 5059 N N . ASP B 1 178 ? 3.58 10.461 -27.094 1 75.81 178 ASP B N 1
ATOM 5060 C CA . ASP B 1 178 ? 4.406 10.375 -28.281 1 75.81 178 ASP B CA 1
ATOM 5061 C C . ASP B 1 178 ? 3.605 9.828 -29.469 1 75.81 178 ASP B C 1
ATOM 5063 O O . ASP B 1 178 ? 2.553 9.219 -29.281 1 75.81 178 ASP B O 1
ATOM 5067 N N . LYS B 1 179 ? 4.16 10.117 -30.688 1 66.88 179 LYS B N 1
ATOM 5068 C CA . LYS B 1 179 ? 3.525 9.719 -31.938 1 66.88 179 LYS B CA 1
ATOM 5069 C C . LYS B 1 179 ? 3.484 8.203 -32.094 1 66.88 179 LYS B C 1
ATOM 5071 O O . LYS B 1 179 ? 2.486 7.641 -32.531 1 66.88 179 LYS B O 1
ATOM 5076 N N . GLU B 1 180 ? 4.566 7.586 -31.516 1 79.56 180 GLU B N 1
ATOM 5077 C CA . GLU B 1 180 ? 4.598 6.125 -31.578 1 79.56 180 GLU B CA 1
ATOM 5078 C C . GLU B 1 180 ? 4.117 5.508 -30.266 1 79.56 180 GLU B C 1
ATOM 5080 O O . GLU B 1 180 ? 4.395 6.035 -29.188 1 79.56 180 GLU B O 1
ATOM 5085 N N . PRO B 1 181 ? 3.398 4.391 -30.484 1 81.94 181 PRO B N 1
ATOM 5086 C CA . PRO B 1 181 ? 2.938 3.738 -29.25 1 81.94 181 PRO B CA 1
ATOM 5087 C C . PRO B 1 181 ? 4.09 3.279 -28.359 1 81.94 181 PRO B C 1
ATOM 5089 O O . PRO B 1 181 ? 5.031 2.643 -28.844 1 81.94 181 PRO B O 1
ATOM 5092 N N . PHE B 1 182 ? 4.012 3.574 -27.172 1 86.75 182 PHE B N 1
ATOM 5093 C CA . PHE B 1 182 ? 5.074 3.332 -26.203 1 86.75 182 PHE B CA 1
ATOM 5094 C C . PHE B 1 182 ? 5.371 1.841 -26.094 1 86.75 182 PHE B C 1
ATOM 5096 O O . PHE B 1 182 ? 6.535 1.438 -26.016 1 86.75 182 PHE B O 1
ATOM 5103 N N . PHE B 1 183 ? 4.328 0.995 -26.094 1 88.38 183 PHE B N 1
ATOM 5104 C CA . PHE B 1 183 ? 4.5 -0.431 -25.844 1 88.38 183 PHE B CA 1
ATOM 5105 C C . PHE B 1 183 ? 4.551 -1.21 -27.156 1 88.38 183 PHE B C 1
ATOM 5107 O O . PHE B 1 183 ? 4.48 -2.441 -27.156 1 88.38 183 PHE B O 1
ATOM 5114 N N . GLY B 1 184 ? 4.672 -0.602 -28.156 1 84.25 184 GLY B N 1
ATOM 5115 C CA . GLY B 1 184 ? 4.77 -1.257 -29.438 1 84.25 184 GLY B CA 1
ATOM 5116 C C . GLY B 1 184 ? 3.541 -1.055 -30.312 1 84.25 184 GLY B C 1
ATOM 5117 O O . GLY B 1 184 ? 2.506 -0.585 -29.828 1 84.25 184 GLY B O 1
ATOM 5118 N N . ASN B 1 185 ? 3.783 -1.55 -31.547 1 79.56 185 ASN B N 1
ATOM 5119 C CA . ASN B 1 185 ? 2.711 -1.386 -32.531 1 79.56 185 ASN B CA 1
ATOM 5120 C C . ASN B 1 185 ? 1.594 -2.4 -32.312 1 79.56 185 ASN B C 1
ATOM 5122 O O . ASN B 1 185 ? 1.855 -3.553 -31.953 1 79.56 185 ASN B O 1
ATOM 5126 N N . ASN B 1 186 ? 0.362 -1.958 -32.375 1 76.56 186 ASN B N 1
ATOM 5127 C CA . ASN B 1 186 ? -0.833 -2.795 -32.344 1 76.56 186 ASN B CA 1
ATOM 5128 C C . ASN B 1 186 ? -1.1 -3.322 -30.938 1 76.56 186 ASN B C 1
ATOM 5130 O O . ASN B 1 186 ? -1.601 -4.438 -30.766 1 76.56 186 ASN B O 1
ATOM 5134 N N . VAL B 1 187 ? -0.478 -2.709 -30.031 1 82.81 187 VAL B N 1
ATOM 5135 C CA . VAL B 1 187 ? -0.753 -3.111 -28.656 1 82.81 187 VAL B CA 1
ATOM 5136 C C . VAL B 1 187 ? -1.683 -2.096 -28 1 82.81 187 VAL B C 1
ATOM 5138 O O . VAL B 1 187 ? -1.415 -0.893 -28.016 1 82.81 187 VAL B O 1
ATOM 5141 N N . LYS B 1 188 ? -2.777 -2.543 -27.594 1 84.94 188 LYS B N 1
ATOM 5142 C CA . LYS B 1 188 ? -3.688 -1.696 -26.828 1 84.94 188 LYS B CA 1
ATOM 5143 C C . LYS B 1 188 ? -3.422 -1.816 -25.328 1 84.94 188 LYS B C 1
ATOM 5145 O O . LYS B 1 188 ? -3.756 -2.83 -24.719 1 84.94 188 LYS B O 1
ATOM 5150 N N . ALA B 1 189 ? -2.811 -0.825 -24.734 1 91.12 189 ALA B N 1
ATOM 5151 C CA . ALA B 1 189 ? -2.531 -0.792 -23.312 1 91.12 189 ALA B CA 1
ATOM 5152 C C . ALA B 1 189 ? -3.721 -0.237 -22.531 1 91.12 189 ALA B C 1
ATOM 5154 O O . ALA B 1 189 ? -4.281 0.8 -22.891 1 91.12 189 ALA B O 1
ATOM 5155 N N . THR B 1 190 ? -4.148 -0.904 -21.547 1 92.81 190 THR B N 1
ATOM 5156 C CA . THR B 1 190 ? -5.273 -0.492 -20.719 1 92.81 190 THR B CA 1
ATOM 5157 C C . THR B 1 190 ? -4.918 -0.581 -19.234 1 92.81 190 THR B C 1
ATOM 5159 O O . THR B 1 190 ? -3.898 -1.171 -18.875 1 92.81 190 THR B O 1
ATOM 5162 N N . LEU B 1 191 ? -5.711 0.106 -18.406 1 95.06 191 LEU B N 1
ATOM 5163 C CA . LEU B 1 191 ? -5.566 -0.042 -16.969 1 95.06 191 LEU B CA 1
ATOM 5164 C C . LEU B 1 191 ? -6.305 -1.281 -16.469 1 95.06 191 LEU B C 1
ATOM 5166 O O . LEU B 1 191 ? -7.402 -1.583 -16.938 1 95.06 191 LEU B O 1
ATOM 5170 N N . GLY B 1 192 ? -5.746 -1.944 -15.562 1 93.12 192 GLY B N 1
ATOM 5171 C CA . GLY B 1 192 ? -6.254 -3.23 -15.102 1 93.12 192 GLY B CA 1
ATOM 5172 C C . GLY B 1 192 ? -7.559 -3.119 -14.336 1 93.12 192 GLY B C 1
ATOM 5173 O O . GLY B 1 192 ? -7.727 -2.219 -13.516 1 93.12 192 GLY B O 1
ATOM 5174 N N . VAL B 1 193 ? -8.445 -4.039 -14.617 1 93.5 193 VAL B N 1
ATOM 5175 C CA . VAL B 1 193 ? -9.711 -4.113 -13.883 1 93.5 193 VAL B CA 1
ATOM 5176 C C . VAL B 1 193 ? -9.609 -5.168 -12.789 1 93.5 193 VAL B C 1
ATOM 5178 O O . VAL B 1 193 ? -10.484 -5.258 -11.922 1 93.5 193 VAL B O 1
ATOM 5181 N N . THR B 1 194 ? -8.602 -5.965 -12.844 1 94.69 194 THR B N 1
ATOM 5182 C CA . THR B 1 194 ? -8.328 -7.008 -11.867 1 94.69 194 THR B CA 1
ATOM 5183 C C . THR B 1 194 ? -6.91 -7.551 -12.039 1 94.69 194 THR B C 1
ATOM 5185 O O . THR B 1 194 ? -6.328 -7.445 -13.125 1 94.69 194 THR B O 1
ATOM 5188 N N . GLY B 1 195 ? -6.297 -7.988 -10.984 1 95.69 195 GLY B N 1
ATOM 5189 C CA . GLY B 1 195 ? -5.02 -8.68 -11.055 1 95.69 195 GLY B CA 1
ATOM 5190 C C . GLY B 1 195 ? -5.145 -10.188 -10.922 1 95.69 195 GLY B C 1
ATOM 5191 O O . GLY B 1 195 ? -4.145 -10.883 -10.75 1 95.69 195 GLY B O 1
ATOM 5192 N N . GLN B 1 196 ? -6.297 -10.68 -11.086 1 96.44 196 GLN B N 1
ATOM 5193 C CA . GLN B 1 196 ? -6.617 -12.062 -10.734 1 96.44 196 GLN B CA 1
ATOM 5194 C C . GLN B 1 196 ? -5.891 -13.047 -11.641 1 96.44 196 GLN B C 1
ATOM 5196 O O . GLN B 1 196 ? -5.352 -14.047 -11.172 1 96.44 196 GLN B O 1
ATOM 5201 N N . LEU B 1 197 ? -5.844 -12.797 -12.969 1 96.94 197 LEU B N 1
ATOM 5202 C CA . LEU B 1 197 ? -5.199 -13.734 -13.875 1 96.94 197 LEU B CA 1
ATOM 5203 C C . LEU B 1 197 ? -3.709 -13.844 -13.578 1 96.94 197 LEU B C 1
ATOM 5205 O O . LEU B 1 197 ? -3.148 -14.945 -13.586 1 96.94 197 LEU B O 1
ATOM 5209 N N . HIS B 1 198 ? -3.135 -12.719 -13.312 1 97.56 198 HIS B N 1
ATOM 5210 C CA . HIS B 1 198 ? -1.716 -12.695 -12.984 1 97.56 198 HIS B CA 1
ATOM 5211 C C . HIS B 1 198 ? -1.454 -13.375 -11.641 1 97.56 198 HIS B C 1
ATOM 5213 O O . HIS B 1 198 ? -0.435 -14.055 -11.469 1 97.56 198 HIS B O 1
ATOM 5219 N N . ALA B 1 199 ? -2.346 -13.188 -10.703 1 98.25 199 ALA B N 1
ATOM 5220 C CA . ALA B 1 199 ? -2.225 -13.875 -9.422 1 98.25 199 ALA B CA 1
ATOM 5221 C C . ALA B 1 199 ? -2.303 -15.391 -9.594 1 98.25 199 ALA B C 1
ATOM 5223 O O . ALA B 1 199 ? -1.597 -16.141 -8.914 1 98.25 199 ALA B O 1
ATOM 5224 N N . GLU B 1 200 ? -3.178 -15.875 -10.484 1 98.44 200 GLU B N 1
ATOM 5225 C CA . GLU B 1 200 ? -3.271 -17.297 -10.766 1 98.44 200 GLU B CA 1
ATOM 5226 C C . GLU B 1 200 ? -1.943 -17.844 -11.281 1 98.44 200 GLU B C 1
ATOM 5228 O O . GLU B 1 200 ? -1.516 -18.938 -10.875 1 98.44 200 GLU B O 1
ATOM 5233 N N . ALA B 1 201 ? -1.357 -17.109 -12.148 1 98.31 201 ALA B N 1
ATOM 5234 C CA . ALA B 1 201 ? -0.066 -17.531 -12.688 1 98.31 201 ALA B CA 1
ATOM 5235 C C . ALA B 1 201 ? 0.954 -17.734 -11.57 1 98.31 201 ALA B C 1
ATOM 5237 O O . ALA B 1 201 ? 1.679 -18.734 -11.547 1 98.31 201 ALA B O 1
ATOM 5238 N N . TYR B 1 202 ? 0.926 -16.859 -10.633 1 98.75 202 TYR B N 1
ATOM 5239 C CA . TYR B 1 202 ? 1.956 -16.922 -9.602 1 98.75 202 TYR B CA 1
ATOM 5240 C C . TYR B 1 202 ? 1.569 -17.906 -8.508 1 98.75 202 TYR B C 1
ATOM 5242 O O . TYR B 1 202 ? 2.438 -18.484 -7.848 1 98.75 202 TYR B O 1
ATOM 5250 N N . ALA B 1 203 ? 0.291 -18.078 -8.305 1 98.81 203 ALA B N 1
ATOM 5251 C CA . ALA B 1 203 ? -0.113 -19.141 -7.395 1 98.81 203 ALA B CA 1
ATOM 5252 C C . ALA B 1 203 ? 0.385 -20.5 -7.883 1 98.81 203 ALA B C 1
ATOM 5254 O O . ALA B 1 203 ? 0.7 -21.375 -7.074 1 98.81 203 ALA B O 1
ATOM 5255 N N . LEU B 1 204 ? 0.38 -20.594 -9.242 1 98.5 204 LEU B N 1
ATOM 5256 C CA . LEU B 1 204 ? 0.996 -21.781 -9.844 1 98.5 204 LEU B CA 1
ATOM 5257 C C . LEU B 1 204 ? 2.508 -21.766 -9.641 1 98.5 204 LEU B C 1
ATOM 5259 O O . LEU B 1 204 ? 3.25 -21.312 -10.523 1 98.5 204 LEU B O 1
ATOM 5263 N N . GLY B 1 205 ? 2.973 -22.109 -8.484 1 97.94 205 GLY B N 1
ATOM 5264 C CA . GLY B 1 205 ? 4.395 -22.109 -8.188 1 97.94 205 GLY B CA 1
ATOM 5265 C C . GLY B 1 205 ? 4.719 -21.531 -6.824 1 97.94 205 GLY B C 1
ATOM 5266 O O . GLY B 1 205 ? 5.738 -21.875 -6.223 1 97.94 205 GLY B O 1
ATOM 5267 N N . LEU B 1 206 ? 3.828 -20.594 -6.379 1 98.69 206 LEU B N 1
ATOM 5268 C CA . LEU B 1 206 ? 4.055 -20 -5.062 1 98.69 206 LEU B CA 1
ATOM 5269 C C . LEU B 1 206 ? 2.963 -20.422 -4.086 1 98.69 206 LEU B C 1
ATOM 5271 O O . LEU B 1 206 ? 3.027 -20.109 -2.896 1 98.69 206 LEU B O 1
ATOM 5275 N N . GLN B 1 207 ? 1.971 -21.062 -4.586 1 98.69 207 GLN B N 1
ATOM 5276 C CA . GLN B 1 207 ? 0.896 -21.734 -3.859 1 98.69 207 GLN B CA 1
ATOM 5277 C C . GLN B 1 207 ? -0.065 -20.719 -3.244 1 98.69 207 GLN B C 1
ATOM 5279 O O . GLN B 1 207 ? -1.269 -20.766 -3.51 1 98.69 207 GLN B O 1
ATOM 5284 N N . LYS B 1 208 ? 0.375 -19.844 -2.375 1 98.88 208 LYS B N 1
ATOM 5285 C CA . LYS B 1 208 ? -0.429 -18.812 -1.719 1 98.88 208 LYS B CA 1
ATOM 5286 C C . LYS B 1 208 ? 0.071 -17.422 -2.072 1 98.88 208 LYS B C 1
ATOM 5288 O O . LYS B 1 208 ? 1.139 -17 -1.615 1 98.88 208 LYS B O 1
ATOM 5293 N N . VAL B 1 209 ? -0.765 -16.688 -2.809 1 98.94 209 VAL B N 1
ATOM 5294 C CA . VAL B 1 209 ? -0.358 -15.344 -3.176 1 98.94 209 VAL B CA 1
ATOM 5295 C C . VAL B 1 209 ? -1.528 -14.383 -2.982 1 98.94 209 VAL B C 1
ATOM 5297 O O . VAL B 1 209 ? -2.668 -14.812 -2.787 1 98.94 209 VAL B O 1
ATOM 5300 N N . TYR B 1 210 ? -1.264 -13.102 -2.92 1 98.94 210 TYR B N 1
ATOM 5301 C CA . TYR B 1 210 ? -2.303 -12.078 -2.971 1 98.94 210 TYR B CA 1
ATOM 5302 C C . TYR B 1 210 ? -1.791 -10.82 -3.648 1 98.94 210 TYR B C 1
ATOM 5304 O O . TYR B 1 210 ? -0.586 -10.555 -3.658 1 98.94 210 TYR B O 1
ATOM 5312 N N . THR B 1 211 ? -2.688 -10.117 -4.293 1 98.69 211 THR B N 1
ATOM 5313 C CA . THR B 1 211 ? -2.43 -8.781 -4.812 1 98.69 211 THR B CA 1
ATOM 5314 C C . THR B 1 211 ? -3.191 -7.734 -4.008 1 98.69 211 THR B C 1
ATOM 5316 O O . THR B 1 211 ? -4.266 -8.016 -3.471 1 98.69 211 THR B O 1
ATOM 5319 N N . PHE B 1 212 ? -2.686 -6.617 -3.838 1 98.81 212 PHE B N 1
ATOM 5320 C CA . PHE B 1 212 ? -3.279 -5.453 -3.191 1 98.81 212 PHE B CA 1
ATOM 5321 C C . PHE B 1 212 ? -2.867 -4.168 -3.904 1 98.81 212 PHE B C 1
ATOM 5323 O O . PHE B 1 212 ? -1.775 -3.646 -3.67 1 98.81 212 PHE B O 1
ATOM 5330 N N . ALA B 1 213 ? -3.74 -3.701 -4.793 1 98.44 213 ALA B N 1
ATOM 5331 C CA . ALA B 1 213 ? -3.342 -2.629 -5.703 1 98.44 213 ALA B CA 1
ATOM 5332 C C . ALA B 1 213 ? -4.559 -1.858 -6.211 1 98.44 213 ALA B C 1
ATOM 5334 O O . ALA B 1 213 ? -5.695 -2.309 -6.051 1 98.44 213 ALA B O 1
ATOM 5335 N N . PRO B 1 214 ? -4.312 -0.643 -6.781 1 98 214 PRO B N 1
ATOM 5336 C CA . PRO B 1 214 ? -5.414 0.088 -7.41 1 98 214 PRO B CA 1
ATOM 5337 C C . PRO B 1 214 ? -5.988 -0.639 -8.625 1 98 214 PRO B C 1
ATOM 5339 O O . PRO B 1 214 ? -5.246 -1.287 -9.367 1 98 214 PRO B O 1
ATOM 5342 N N . THR B 1 215 ? -7.219 -0.5 -8.773 1 96.88 215 THR B N 1
ATOM 5343 C CA . THR B 1 215 ? -7.992 -1.069 -9.875 1 96.88 215 THR B CA 1
ATOM 5344 C C . THR B 1 215 ? -8.891 -0.012 -10.508 1 96.88 215 THR B C 1
ATOM 5346 O O . THR B 1 215 ? -9.297 0.944 -9.836 1 96.88 215 THR B O 1
ATOM 5349 N N . PHE B 1 216 ? -9.281 -0.227 -11.789 1 95.44 216 PHE B N 1
ATOM 5350 C CA . PHE B 1 216 ? -9.922 0.852 -12.531 1 95.44 216 PHE B CA 1
ATOM 5351 C C . PHE B 1 216 ? -11.133 0.333 -13.297 1 95.44 216 PHE B C 1
ATOM 5353 O O . PHE B 1 216 ? -11.102 -0.766 -13.852 1 95.44 216 PHE B O 1
ATOM 5360 N N . ARG B 1 217 ? -12.133 1.06 -13.266 1 92.12 217 ARG B N 1
ATOM 5361 C CA . ARG B 1 217 ? -13.32 0.801 -14.07 1 92.12 217 ARG B CA 1
ATOM 5362 C C . ARG B 1 217 ? -13.812 2.076 -14.75 1 92.12 217 ARG B C 1
ATOM 5364 O O . ARG B 1 217 ? -14.18 3.041 -14.078 1 92.12 217 ARG B O 1
ATOM 5371 N N . ALA B 1 218 ? -13.875 2.049 -16.062 1 91.25 218 ALA B N 1
ATOM 5372 C CA . ALA B 1 218 ? -14.328 3.213 -16.828 1 91.25 218 ALA B CA 1
ATOM 5373 C C . ALA B 1 218 ? -15.844 3.205 -16.984 1 91.25 218 ALA B C 1
ATOM 5375 O O . ALA B 1 218 ? -16.359 3.463 -18.078 1 91.25 218 ALA B O 1
ATOM 5376 N N . GLU B 1 219 ? -16.516 2.881 -15.938 1 87.5 219 GLU B N 1
ATOM 5377 C CA . GLU B 1 219 ? -17.984 2.871 -15.953 1 87.5 219 GLU B CA 1
ATOM 5378 C C . GLU B 1 219 ? -18.547 4.234 -15.57 1 87.5 219 GLU B C 1
ATOM 5380 O O . GLU B 1 219 ? -18.156 4.805 -14.547 1 87.5 219 GLU B O 1
ATOM 5385 N N . ASN B 1 220 ? -19.422 4.672 -16.375 1 87.56 220 ASN B N 1
ATOM 5386 C CA . ASN B 1 220 ? -20.078 5.938 -16.062 1 87.56 220 ASN B CA 1
ATOM 5387 C C . ASN B 1 220 ? -21.203 5.746 -15.039 1 87.56 220 ASN B C 1
ATOM 5389 O O . ASN B 1 220 ? -22.375 5.891 -15.359 1 87.56 220 ASN B O 1
ATOM 5393 N N . SER B 1 221 ? -20.75 5.449 -13.914 1 85.25 221 SER B N 1
ATOM 5394 C CA . SER B 1 221 ? -21.688 5.203 -12.82 1 85.25 221 SER B CA 1
ATOM 5395 C C . SER B 1 221 ? -21.578 6.281 -11.75 1 85.25 221 SER B C 1
ATOM 5397 O O . SER B 1 221 ? -20.469 6.668 -11.359 1 85.25 221 SER B O 1
ATOM 5399 N N . ASN B 1 222 ? -22.719 6.777 -11.383 1 85.38 222 ASN B N 1
ATOM 5400 C CA . ASN B 1 222 ? -22.734 7.828 -10.367 1 85.38 222 ASN B CA 1
ATOM 5401 C C . ASN B 1 222 ? -23.391 7.344 -9.078 1 85.38 222 ASN B C 1
ATOM 5403 O O . ASN B 1 222 ? -23.922 8.148 -8.305 1 85.38 222 ASN B O 1
ATOM 5407 N N . THR B 1 223 ? -23.281 6.105 -8.867 1 86.69 223 THR B N 1
ATOM 5408 C CA . THR B 1 223 ? -23.859 5.555 -7.652 1 86.69 223 THR B CA 1
ATOM 5409 C C . THR B 1 223 ? -22.922 5.754 -6.465 1 86.69 223 THR B C 1
ATOM 5411 O O . THR B 1 223 ? -21.75 6.113 -6.641 1 86.69 223 THR B O 1
ATOM 5414 N N . LYS B 1 224 ? -23.344 5.508 -5.285 1 91.62 224 LYS B N 1
ATOM 5415 C CA . LYS B 1 224 ? -22.578 5.66 -4.051 1 91.62 224 LYS B CA 1
ATOM 5416 C C . LYS B 1 224 ? -21.578 4.516 -3.875 1 91.62 224 LYS B C 1
ATOM 5418 O O . LYS B 1 224 ? -20.75 4.547 -2.971 1 91.62 224 LYS B O 1
ATOM 5423 N N . LYS B 1 225 ? -21.594 3.574 -4.816 1 89.94 225 LYS B N 1
ATOM 5424 C CA . LYS B 1 225 ? -20.812 2.359 -4.578 1 89.94 225 LYS B CA 1
ATOM 5425 C C . LYS B 1 225 ? -19.734 2.182 -5.633 1 89.94 225 LYS B C 1
ATOM 5427 O O . LYS B 1 225 ? -18.922 1.253 -5.551 1 89.94 225 LYS B O 1
ATOM 5432 N N . HIS B 1 226 ? -19.766 3.133 -6.566 1 91.56 226 HIS B N 1
ATOM 5433 C CA . HIS B 1 226 ? -18.844 2.936 -7.68 1 91.56 226 HIS B CA 1
ATOM 5434 C C . HIS B 1 226 ? -17.859 4.09 -7.781 1 91.56 226 HIS B C 1
ATOM 5436 O O . HIS B 1 226 ? -18.234 5.254 -7.633 1 91.56 226 HIS B O 1
ATOM 5442 N N . ALA B 1 227 ? -16.641 3.768 -7.887 1 95.44 227 ALA B N 1
ATOM 5443 C CA . ALA B 1 227 ? -15.555 4.695 -8.203 1 95.44 227 ALA B CA 1
ATOM 5444 C C . ALA B 1 227 ? -14.734 4.191 -9.391 1 95.44 227 ALA B C 1
ATOM 5446 O O . ALA B 1 227 ? -14.648 2.982 -9.617 1 95.44 227 ALA B O 1
ATOM 5447 N N . ALA B 1 228 ? -14.188 5.055 -10.172 1 95.38 228 ALA B N 1
ATOM 5448 C CA . ALA B 1 228 ? -13.398 4.695 -11.344 1 95.38 228 ALA B CA 1
ATOM 5449 C C . ALA B 1 228 ? -12.031 4.156 -10.938 1 95.38 228 ALA B C 1
ATOM 5451 O O . ALA B 1 228 ? -11.383 3.432 -11.703 1 95.38 228 ALA B O 1
ATOM 5452 N N . GLU B 1 229 ? -11.586 4.574 -9.836 1 97.06 229 GLU B N 1
ATOM 5453 C CA . GLU B 1 229 ? -10.359 4.113 -9.211 1 97.06 229 GLU B CA 1
ATOM 5454 C C . GLU B 1 229 ? -10.602 3.674 -7.766 1 97.06 229 GLU B C 1
ATOM 5456 O O . GLU B 1 229 ? -11.164 4.43 -6.969 1 97.06 229 GLU B O 1
ATOM 5461 N N . PHE B 1 230 ? -10.281 2.443 -7.465 1 97.88 230 PHE B N 1
ATOM 5462 C CA . PHE B 1 230 ? -10.414 1.927 -6.105 1 97.88 230 PHE B CA 1
ATOM 5463 C C . PHE B 1 230 ? -9.383 0.841 -5.836 1 97.88 230 PHE B C 1
ATOM 5465 O O . PHE B 1 230 ? -8.648 0.438 -6.742 1 97.88 230 PHE B O 1
ATOM 5472 N N . TRP B 1 231 ? -9.227 0.45 -4.633 1 98.62 231 TRP B N 1
ATOM 5473 C CA . TRP B 1 231 ? -8.227 -0.558 -4.289 1 98.62 231 TRP B CA 1
ATOM 5474 C C . TRP B 1 231 ? -8.875 -1.929 -4.121 1 98.62 231 TRP B C 1
ATOM 5476 O O . TRP B 1 231 ? -9.977 -2.039 -3.584 1 98.62 231 TRP B O 1
ATOM 5486 N N . MET B 1 232 ? -8.133 -2.914 -4.598 1 98.44 232 MET B N 1
ATOM 5487 C CA . MET B 1 232 ? -8.648 -4.281 -4.57 1 98.44 232 MET B CA 1
ATOM 5488 C C . MET B 1 232 ? -7.637 -5.234 -3.949 1 98.44 232 MET B C 1
ATOM 5490 O O . MET B 1 232 ? -6.438 -5.121 -4.199 1 98.44 232 MET B O 1
ATOM 5494 N N . VAL B 1 233 ? -8.117 -6.125 -3.121 1 98.75 233 VAL B N 1
ATOM 5495 C CA . VAL B 1 233 ? -7.359 -7.242 -2.57 1 98.75 233 VAL B CA 1
ATOM 5496 C C . VAL B 1 233 ? -7.797 -8.547 -3.238 1 98.75 233 VAL B C 1
ATOM 5498 O O . VAL B 1 233 ? -8.984 -8.883 -3.232 1 98.75 233 VAL B O 1
ATOM 5501 N N . GLU B 1 234 ? -6.777 -9.258 -3.801 1 98.81 234 GLU B N 1
ATOM 5502 C CA . GLU B 1 234 ? -7.117 -10.484 -4.508 1 98.81 234 GLU B CA 1
ATOM 5503 C C . GLU B 1 234 ? -6.172 -11.617 -4.129 1 98.81 234 GLU B C 1
ATOM 5505 O O . GLU B 1 234 ? -5.141 -11.82 -4.777 1 98.81 234 GLU B O 1
ATOM 5510 N N . PRO B 1 235 ? -6.527 -12.422 -3.176 1 98.88 235 PRO B N 1
ATOM 5511 C CA . PRO B 1 235 ? -5.766 -13.641 -2.92 1 98.88 235 PRO B CA 1
ATOM 5512 C C . PRO B 1 235 ? -6.051 -14.742 -3.941 1 98.88 235 PRO B C 1
ATOM 5514 O O . PRO B 1 235 ? -7.137 -14.773 -4.527 1 98.88 235 PRO B O 1
ATOM 5517 N N . GLU B 1 236 ? -5.113 -15.531 -4.199 1 98.94 236 GLU B N 1
ATOM 5518 C CA . GLU B 1 236 ? -5.195 -16.734 -5.027 1 98.94 236 GLU B CA 1
ATOM 5519 C C . GLU B 1 236 ? -4.398 -17.891 -4.41 1 98.94 236 GLU B C 1
ATOM 5521 O O . GLU B 1 236 ? -3.215 -17.734 -4.105 1 98.94 236 GLU B O 1
ATOM 5526 N N . VAL B 1 237 ? -5.055 -19.031 -4.227 1 98.88 237 VAL B N 1
ATOM 5527 C CA . VAL B 1 237 ? -4.418 -20.141 -3.531 1 98.88 237 VAL B CA 1
ATOM 5528 C C . VAL B 1 237 ? -4.504 -21.406 -4.387 1 98.88 237 VAL B C 1
ATOM 5530 O O . VAL B 1 237 ? -5.602 -21.844 -4.734 1 98.88 237 VAL B O 1
ATOM 5533 N N . ALA B 1 238 ? -3.369 -21.969 -4.676 1 98.81 238 ALA B N 1
ATOM 5534 C CA . ALA B 1 238 ? -3.33 -23.234 -5.398 1 98.81 238 ALA B CA 1
ATOM 5535 C C . ALA B 1 238 ? -3.922 -24.359 -4.555 1 98.81 238 ALA B C 1
ATOM 5537 O O . ALA B 1 238 ? -3.795 -24.359 -3.33 1 98.81 238 ALA B O 1
ATOM 5538 N N . PHE B 1 239 ? -4.602 -25.328 -5.16 1 98.25 239 PHE B N 1
ATOM 5539 C CA . PHE B 1 239 ? -5.121 -26.562 -4.605 1 98.25 239 PHE B CA 1
ATOM 5540 C C . PHE B 1 239 ? -6.348 -26.297 -3.74 1 98.25 239 PHE B C 1
ATOM 5542 O O . PHE B 1 239 ? -6.883 -27.219 -3.117 1 98.25 239 PHE B O 1
ATOM 5549 N N . PHE B 1 240 ? -6.84 -25.031 -3.695 1 98.12 240 PHE B N 1
ATOM 5550 C CA . PHE B 1 240 ? -7.973 -24.688 -2.846 1 98.12 240 PHE B CA 1
ATOM 5551 C C . PHE B 1 240 ? -9.289 -25.078 -3.508 1 98.12 240 PHE B C 1
ATOM 5553 O O . PHE B 1 240 ? -9.438 -24.953 -4.723 1 98.12 240 PHE B O 1
ATOM 5560 N N . THR B 1 241 ? -10.195 -25.5 -2.709 1 97.62 241 THR B N 1
ATOM 5561 C CA . THR B 1 241 ? -11.586 -25.688 -3.111 1 97.62 241 THR B CA 1
ATOM 5562 C C . THR B 1 241 ? -12.398 -24.422 -2.811 1 97.62 241 THR B C 1
ATOM 5564 O O . THR B 1 241 ? -11.914 -23.516 -2.127 1 97.62 241 THR B O 1
ATOM 5567 N N . LEU B 1 242 ? -13.594 -24.375 -3.381 1 98.44 242 LEU B N 1
ATOM 5568 C CA . LEU B 1 242 ? -14.484 -23.266 -3.109 1 98.44 242 LEU B CA 1
ATOM 5569 C C . LEU B 1 242 ? -14.773 -23.141 -1.616 1 98.44 242 LEU B C 1
ATOM 5571 O O . LEU B 1 242 ? -14.789 -22.031 -1.067 1 98.44 242 LEU B O 1
ATOM 5575 N N . LYS B 1 243 ? -15.023 -24.266 -1.01 1 97.56 243 LYS B N 1
ATOM 5576 C CA . LYS B 1 243 ? -15.336 -24.281 0.416 1 97.56 243 LYS B CA 1
ATOM 5577 C C . LYS B 1 243 ? -14.195 -23.703 1.239 1 97.56 243 LYS B C 1
ATOM 5579 O O . LYS B 1 243 ? -14.422 -22.891 2.141 1 97.56 243 LYS B O 1
ATOM 5584 N N . GLU B 1 244 ? -12.969 -24.141 0.952 1 97.88 244 GLU B N 1
ATOM 5585 C CA . GLU B 1 244 ? -11.797 -23.625 1.657 1 97.88 244 GLU B CA 1
ATOM 5586 C C . GLU B 1 244 ? -11.633 -22.125 1.428 1 97.88 244 GLU B C 1
ATOM 5588 O O . GLU B 1 244 ? -11.242 -21.391 2.34 1 97.88 244 GLU B O 1
ATOM 5593 N N . LEU B 1 245 ? -11.953 -21.672 0.258 1 98.69 245 LEU B N 1
ATOM 5594 C CA . LEU B 1 245 ? -11.852 -20.266 -0.083 1 98.69 245 LEU B CA 1
ATOM 5595 C C . LEU B 1 245 ? -12.828 -19.438 0.737 1 98.69 245 LEU B C 1
ATOM 5597 O O . LEU B 1 245 ? -12.477 -18.359 1.243 1 98.69 245 LEU B O 1
ATOM 5601 N N . ILE B 1 246 ? -14.055 -19.891 0.798 1 98.25 246 ILE B N 1
ATOM 5602 C CA . ILE B 1 246 ? -15.102 -19.203 1.543 1 98.25 246 ILE B CA 1
ATOM 5603 C C . ILE B 1 246 ? -14.703 -19.094 3.016 1 98.25 246 ILE B C 1
ATOM 5605 O O . ILE B 1 246 ? -14.828 -18.031 3.631 1 98.25 246 ILE B O 1
ATOM 5609 N N . GLN B 1 247 ? -14.195 -20.172 3.512 1 97.38 247 GLN B N 1
ATOM 5610 C CA . GLN B 1 247 ? -13.742 -20.188 4.898 1 97.38 247 GLN B CA 1
ATOM 5611 C C . GLN B 1 247 ? -12.609 -19.172 5.109 1 97.38 247 GLN B C 1
ATOM 5613 O O . GLN B 1 247 ? -12.594 -18.453 6.109 1 97.38 247 GLN B O 1
ATOM 5618 N N . MET B 1 248 ? -11.703 -19.156 4.23 1 98.12 248 MET B N 1
ATOM 5619 C CA . MET B 1 248 ? -10.578 -18.234 4.324 1 98.12 248 MET B CA 1
ATOM 5620 C C . MET B 1 248 ? -11.062 -16.781 4.289 1 98.12 248 MET B C 1
ATOM 5622 O O . MET B 1 248 ? -10.531 -15.93 5.004 1 98.12 248 MET B O 1
ATOM 5626 N N . SER B 1 249 ? -12.023 -16.5 3.422 1 98.31 249 SER B N 1
ATOM 5627 C CA . SER B 1 249 ? -12.555 -15.141 3.326 1 98.31 249 SER B CA 1
ATOM 5628 C C . SER B 1 249 ? -13.172 -14.688 4.648 1 98.31 249 SER B C 1
ATOM 5630 O O . SER B 1 249 ? -12.969 -13.555 5.078 1 98.31 249 SER B O 1
ATOM 5632 N N . GLU B 1 250 ? -13.938 -15.555 5.277 1 97.5 250 GLU B N 1
ATOM 5633 C CA . GLU B 1 250 ? -14.531 -15.25 6.574 1 97.5 250 GLU B CA 1
ATOM 5634 C C . GLU B 1 250 ? -13.453 -15.008 7.629 1 97.5 250 GLU B C 1
ATOM 5636 O O . GLU B 1 250 ? -13.539 -14.055 8.406 1 97.5 250 GLU B O 1
ATOM 5641 N N . GLU B 1 251 ? -12.461 -15.898 7.621 1 98.06 251 GLU B N 1
ATOM 5642 C CA . GLU B 1 251 ? -11.375 -15.789 8.594 1 98.06 251 GLU B CA 1
ATOM 5643 C C . GLU B 1 251 ? -10.633 -14.461 8.445 1 98.06 251 GLU B C 1
ATOM 5645 O O . GLU B 1 251 ? -10.312 -13.812 9.445 1 98.06 251 GLU B O 1
ATOM 5650 N N . MET B 1 252 ? -10.344 -14.117 7.254 1 98.69 252 MET B N 1
ATOM 5651 C CA . MET B 1 252 ? -9.648 -12.859 6.996 1 98.69 252 MET B CA 1
ATOM 5652 C C . MET B 1 252 ? -10.461 -11.672 7.5 1 98.69 252 MET B C 1
ATOM 5654 O O . MET B 1 252 ? -9.922 -10.789 8.172 1 98.69 252 MET B O 1
ATOM 5658 N N . LEU B 1 253 ? -11.758 -11.664 7.164 1 98.5 253 LEU B N 1
ATOM 5659 C CA . LEU B 1 253 ? -12.609 -10.547 7.562 1 98.5 253 LEU B CA 1
ATOM 5660 C C . LEU B 1 253 ? -12.719 -10.461 9.078 1 98.5 253 LEU B C 1
ATOM 5662 O O . LEU B 1 253 ? -12.648 -9.367 9.648 1 98.5 253 LEU B O 1
ATOM 5666 N N . LYS B 1 254 ? -12.938 -11.594 9.75 1 98.62 254 LYS B N 1
ATOM 5667 C CA . LYS B 1 254 ? -13.016 -11.609 11.203 1 98.62 254 LYS B CA 1
ATOM 5668 C C . LYS B 1 254 ? -11.711 -11.109 11.828 1 98.62 254 LYS B C 1
ATOM 5670 O O . LYS B 1 254 ? -11.734 -10.375 12.82 1 98.62 254 LYS B O 1
ATOM 5675 N N . TYR B 1 255 ? -10.602 -11.547 11.234 1 98.81 255 TYR B N 1
ATOM 5676 C CA . TYR B 1 255 ? -9.305 -11.094 11.727 1 98.81 255 TYR B CA 1
ATOM 5677 C C . TYR B 1 255 ? -9.188 -9.578 11.633 1 98.81 255 TYR B C 1
ATOM 5679 O O . TYR B 1 255 ? -8.82 -8.914 12.609 1 98.81 255 TYR B O 1
ATOM 5687 N N . VAL B 1 256 ? -9.5 -9.016 10.5 1 98.88 256 VAL B N 1
ATOM 5688 C CA . VAL B 1 256 ? -9.344 -7.59 10.242 1 98.88 256 VAL B CA 1
ATOM 5689 C C . VAL B 1 256 ? -10.289 -6.793 11.141 1 98.88 256 VAL B C 1
ATOM 5691 O O . VAL B 1 256 ? -9.875 -5.816 11.766 1 98.88 256 VAL B O 1
ATOM 5694 N N . ILE B 1 257 ? -11.539 -7.219 11.18 1 98.81 257 ILE B N 1
ATOM 5695 C CA . ILE B 1 257 ? -12.531 -6.508 11.977 1 98.81 257 ILE B CA 1
ATOM 5696 C C . ILE B 1 257 ? -12.125 -6.523 13.445 1 98.81 257 ILE B C 1
ATOM 5698 O O . ILE B 1 257 ? -12.18 -5.492 14.125 1 98.81 257 ILE B O 1
ATOM 5702 N N . LYS B 1 258 ? -11.688 -7.656 13.922 1 98.88 258 LYS B N 1
ATOM 5703 C CA . LYS B 1 258 ? -11.266 -7.777 15.312 1 98.88 258 LYS B CA 1
ATOM 5704 C C . LYS B 1 258 ? -10.102 -6.836 15.625 1 98.88 258 LYS B C 1
ATOM 5706 O O . LYS B 1 258 ? -10.125 -6.125 16.625 1 98.88 258 LYS B O 1
ATOM 5711 N N . LYS B 1 259 ? -9.117 -6.875 14.766 1 98.88 259 LYS B N 1
ATOM 5712 C CA . LYS B 1 259 ? -7.934 -6.051 14.977 1 98.88 259 LYS B CA 1
ATOM 5713 C C . LYS B 1 259 ? -8.281 -4.566 14.922 1 98.88 259 LYS B C 1
ATOM 5715 O O . LYS B 1 259 ? -7.738 -3.768 15.688 1 98.88 259 LYS B O 1
ATOM 5720 N N . VAL B 1 260 ? -9.148 -4.16 14.016 1 98.88 260 VAL B N 1
ATOM 5721 C CA . VAL B 1 260 ? -9.531 -2.758 13.875 1 98.88 260 VAL B CA 1
ATOM 5722 C C . VAL B 1 260 ? -10.32 -2.311 15.094 1 98.88 260 VAL B C 1
ATOM 5724 O O . VAL B 1 260 ? -10.133 -1.197 15.594 1 98.88 260 VAL B O 1
ATOM 5727 N N . LEU B 1 261 ? -11.258 -3.197 15.562 1 98.81 261 LEU B N 1
ATOM 5728 C CA . LEU B 1 261 ? -12.031 -2.895 16.75 1 98.81 261 LEU B CA 1
ATOM 5729 C C . LEU B 1 261 ? -11.117 -2.613 17.938 1 98.81 261 LEU B C 1
ATOM 5731 O O . LEU B 1 261 ? -11.398 -1.739 18.766 1 98.81 261 LEU B O 1
ATOM 5735 N N . GLU B 1 262 ? -10.031 -3.328 17.953 1 98.5 262 GLU B N 1
ATOM 5736 C CA . GLU B 1 262 ? -9.078 -3.172 19.062 1 98.5 262 GLU B CA 1
ATOM 5737 C C . GLU B 1 262 ? -8.211 -1.932 18.859 1 98.5 262 GLU B C 1
ATOM 5739 O O . GLU B 1 262 ? -8.062 -1.125 19.781 1 98.5 262 GLU B O 1
ATOM 5744 N N . LYS B 1 263 ? -7.707 -1.717 17.719 1 98.19 263 LYS B N 1
ATOM 5745 C CA . LYS B 1 263 ? -6.691 -0.7 17.453 1 98.19 263 LYS B CA 1
ATOM 5746 C C . LYS B 1 263 ? -7.328 0.678 17.297 1 98.19 263 LYS B C 1
ATOM 5748 O O . LYS B 1 263 ? -6.715 1.694 17.625 1 98.19 263 LYS B O 1
ATOM 5753 N N . ARG B 1 264 ? -8.516 0.732 16.719 1 98.56 264 ARG B N 1
ATOM 5754 C CA . ARG B 1 264 ? -9.133 2 16.344 1 98.56 264 ARG B CA 1
ATOM 5755 C C . ARG B 1 264 ? -10.453 2.203 17.094 1 98.56 264 ARG B C 1
ATOM 5757 O O . ARG B 1 264 ? -11.422 2.709 16.516 1 98.56 264 ARG B O 1
ATOM 5764 N N . ARG B 1 265 ? -10.484 1.812 18.359 1 98.38 265 ARG B N 1
ATOM 5765 C CA . ARG B 1 265 ? -11.695 1.884 19.156 1 98.38 265 ARG B CA 1
ATOM 5766 C C . ARG B 1 265 ? -12.219 3.314 19.234 1 98.38 265 ARG B C 1
ATOM 5768 O O . ARG B 1 265 ? -13.422 3.549 19.094 1 98.38 265 ARG B O 1
ATOM 5775 N N . ASP B 1 266 ? -11.367 4.309 19.469 1 98 266 ASP B N 1
ATOM 5776 C CA . ASP B 1 266 ? -11.789 5.695 19.625 1 98 266 ASP B CA 1
ATOM 5777 C C . ASP B 1 266 ? -12.438 6.211 18.328 1 98 266 ASP B C 1
ATOM 5779 O O . ASP B 1 266 ? -13.461 6.898 18.375 1 98 266 ASP B O 1
ATOM 5783 N N . GLU B 1 267 ? -11.82 5.926 17.219 1 98.81 267 GLU B N 1
ATOM 5784 C CA . GLU B 1 267 ? -12.398 6.312 15.938 1 98.81 267 GLU B CA 1
ATOM 5785 C C . GLU B 1 267 ? -13.742 5.637 15.711 1 98.81 267 GLU B C 1
ATOM 5787 O O . GLU B 1 267 ? -14.688 6.262 15.227 1 98.81 267 GLU B O 1
ATOM 5792 N N . LEU B 1 268 ? -13.844 4.359 16.062 1 98.88 268 LEU B N 1
ATOM 5793 C CA . LEU B 1 268 ? -15.086 3.623 15.859 1 98.88 268 LEU B CA 1
ATOM 5794 C C . LEU B 1 268 ? -16.188 4.141 16.781 1 98.88 268 LEU B C 1
ATOM 5796 O O . LEU B 1 268 ? -17.359 4.18 16.406 1 98.88 268 LEU B O 1
ATOM 5800 N N . VAL B 1 269 ? -15.82 4.52 18.016 1 98.69 269 VAL B N 1
ATOM 5801 C CA . VAL B 1 269 ? -16.781 5.117 18.922 1 98.69 269 VAL B CA 1
ATOM 5802 C C . VAL B 1 269 ? -17.312 6.426 18.344 1 98.69 269 VAL B C 1
ATOM 5804 O O . VAL B 1 269 ? -18.516 6.688 18.391 1 98.69 269 VAL B O 1
ATOM 5807 N N . PHE B 1 270 ? -16.422 7.215 17.828 1 98.38 270 PHE B N 1
ATOM 5808 C CA . PHE B 1 270 ? -16.828 8.453 17.172 1 98.38 270 PHE B CA 1
ATOM 5809 C C . PHE B 1 270 ? -17.812 8.164 16.031 1 98.38 270 PHE B C 1
ATOM 5811 O O . PHE B 1 270 ? -18.859 8.812 15.93 1 98.38 270 PHE B O 1
ATOM 5818 N N . LEU B 1 271 ? -17.484 7.23 15.188 1 98.81 271 LEU B N 1
ATOM 5819 C CA . LEU B 1 271 ? -18.312 6.895 14.031 1 98.81 271 LEU B CA 1
ATOM 5820 C C . LEU B 1 271 ? -19.641 6.277 14.461 1 98.81 271 LEU B C 1
ATOM 5822 O O . LEU B 1 271 ? -20.672 6.523 13.844 1 98.81 271 LEU B O 1
ATOM 5826 N N . ASP B 1 272 ? -19.625 5.469 15.484 1 98.75 272 ASP B N 1
ATOM 5827 C CA . ASP B 1 272 ? -20.828 4.887 16.047 1 98.75 272 ASP B CA 1
ATOM 5828 C C . ASP B 1 272 ? -21.766 5.973 16.578 1 98.75 272 ASP B C 1
ATOM 5830 O O . ASP B 1 272 ? -22.984 5.867 16.438 1 98.75 272 ASP B O 1
ATOM 5834 N N . THR B 1 273 ? -21.234 7.023 17.078 1 98.25 273 THR B N 1
ATOM 5835 C CA . THR B 1 273 ? -22 8.094 17.703 1 98.25 273 THR B CA 1
ATOM 5836 C C . THR B 1 273 ? -22.547 9.055 16.641 1 98.25 273 THR B C 1
ATOM 5838 O O . THR B 1 273 ? -23.688 9.5 16.734 1 98.25 273 THR B O 1
ATOM 5841 N N . HIS B 1 274 ? -21.734 9.352 15.602 1 96.94 274 HIS B N 1
ATOM 5842 C CA . HIS B 1 274 ? -22.047 10.508 14.766 1 96.94 274 HIS B CA 1
ATOM 5843 C C . HIS B 1 274 ? -22.453 10.07 13.359 1 96.94 274 HIS B C 1
ATOM 5845 O O . HIS B 1 274 ? -23.047 10.859 12.609 1 96.94 274 HIS B O 1
ATOM 5851 N N . ILE B 1 275 ? -22.188 8.828 13 1 97 275 ILE B N 1
ATOM 5852 C CA . ILE B 1 275 ? -22.391 8.438 11.602 1 97 275 ILE B CA 1
ATOM 5853 C C . ILE B 1 275 ? -23.406 7.309 11.531 1 97 275 ILE B C 1
ATOM 5855 O O . ILE B 1 275 ? -24.422 7.422 10.836 1 97 275 ILE B O 1
ATOM 5859 N N . LYS B 1 276 ? -23.156 6.23 12.273 1 97.56 276 LYS B N 1
ATOM 5860 C CA . LYS B 1 276 ? -24.031 5.066 12.211 1 97.56 276 LYS B CA 1
ATOM 5861 C C . LYS B 1 276 ? -24.203 4.434 13.594 1 97.56 276 LYS B C 1
ATOM 5863 O O . LYS B 1 276 ? -23.469 3.502 13.945 1 97.56 276 LYS B O 1
ATOM 5868 N N . PRO B 1 277 ? -25.266 4.871 14.336 1 98.06 277 PRO B N 1
ATOM 5869 C CA . PRO B 1 277 ? -25.516 4.23 15.633 1 98.06 277 PRO B CA 1
ATOM 5870 C C . PRO B 1 277 ? -25.656 2.715 15.523 1 98.06 277 PRO B C 1
ATOM 5872 O O . PRO B 1 277 ? -26.344 2.219 14.625 1 98.06 277 PRO B O 1
ATOM 5875 N N . GLY B 1 278 ? -24.969 1.994 16.359 1 97.75 278 GLY B N 1
ATOM 5876 C CA . GLY B 1 278 ? -25.016 0.542 16.328 1 97.75 278 GLY B CA 1
ATOM 5877 C C . GLY B 1 278 ? -23.891 -0.075 15.508 1 97.75 278 GLY B C 1
ATOM 5878 O O . GLY B 1 278 ? -23.812 -1.297 15.367 1 97.75 278 GLY B O 1
ATOM 5879 N N . LEU B 1 279 ? -23.031 0.755 15.016 1 98.19 279 LEU B N 1
ATOM 5880 C CA . LEU B 1 279 ? -21.922 0.315 14.18 1 98.19 279 LEU B CA 1
ATOM 5881 C C . LEU B 1 279 ? -21.062 -0.712 14.906 1 98.19 279 LEU B C 1
ATOM 5883 O O . LEU B 1 279 ? -20.797 -1.795 14.383 1 98.19 279 LEU B O 1
ATOM 5887 N N . ILE B 1 280 ? -20.594 -0.399 16.094 1 98.75 280 ILE B N 1
ATOM 5888 C CA . ILE B 1 280 ? -19.688 -1.261 16.844 1 98.75 280 ILE B CA 1
ATOM 5889 C C . ILE B 1 280 ? -20.375 -2.588 17.156 1 98.75 280 ILE B C 1
ATOM 5891 O O . ILE B 1 280 ? -19.781 -3.656 17 1 98.75 280 ILE B O 1
ATOM 5895 N N . GLN B 1 281 ? -21.656 -2.518 17.516 1 98.06 281 GLN B N 1
ATOM 5896 C CA . GLN B 1 281 ? -22.406 -3.736 17.797 1 98.06 281 GLN B CA 1
ATOM 5897 C C . GLN B 1 281 ? -22.5 -4.621 16.547 1 98.06 281 GLN B C 1
ATOM 5899 O O . GLN B 1 281 ? -22.359 -5.84 16.641 1 98.06 281 GLN B O 1
ATOM 5904 N N . SER B 1 282 ? -22.75 -4.031 15.453 1 96.56 282 SER B N 1
ATOM 5905 C CA . SER B 1 282 ? -22.859 -4.781 14.211 1 96.56 282 SER B CA 1
ATOM 5906 C C . SER B 1 282 ? -21.547 -5.492 13.883 1 96.56 282 SER B C 1
ATOM 5908 O O . SER B 1 282 ? -21.547 -6.617 13.383 1 96.56 282 SER B O 1
ATOM 5910 N N . LEU B 1 283 ? -20.422 -4.84 14.102 1 98.06 283 LEU B N 1
ATOM 5911 C CA . LEU B 1 283 ? -19.125 -5.438 13.867 1 98.06 283 LEU B CA 1
ATOM 5912 C C . LEU B 1 283 ? -18.859 -6.582 14.844 1 98.06 283 LEU B C 1
ATOM 5914 O O . LEU B 1 283 ? -18.328 -7.629 14.453 1 98.06 283 LEU B O 1
ATOM 5918 N N . GLU B 1 284 ? -19.203 -6.34 16.094 1 98.19 284 GLU B N 1
ATOM 5919 C CA . GLU B 1 284 ? -19.062 -7.395 17.094 1 98.19 284 GLU B CA 1
ATOM 5920 C C . GLU B 1 284 ? -19.953 -8.594 16.766 1 98.19 284 GLU B C 1
ATOM 5922 O O . GLU B 1 284 ? -19.547 -9.742 16.938 1 98.19 284 GLU B O 1
ATOM 5927 N N . ASP B 1 285 ? -21.188 -8.312 16.281 1 96.31 285 ASP B N 1
ATOM 5928 C CA . ASP B 1 285 ? -22.094 -9.383 15.859 1 96.31 285 ASP B CA 1
ATOM 5929 C C . ASP B 1 285 ? -21.484 -10.203 14.727 1 96.31 285 ASP B C 1
ATOM 5931 O O . ASP B 1 285 ? -21.656 -11.422 14.672 1 96.31 285 ASP B O 1
ATOM 5935 N N . PHE B 1 286 ? -20.828 -9.539 13.828 1 96 286 PHE B N 1
ATOM 5936 C CA . PHE B 1 286 ? -20.156 -10.234 12.734 1 96 286 PHE B CA 1
ATOM 5937 C C . PHE B 1 286 ? -19.125 -11.219 13.266 1 96 286 PHE B C 1
ATOM 5939 O O . PHE B 1 286 ? -19.031 -12.344 12.766 1 96 286 PHE B O 1
ATOM 5946 N N . LEU B 1 287 ? -18.359 -10.844 14.258 1 97.56 287 LEU B N 1
ATOM 5947 C CA . LEU B 1 287 ? -17.312 -11.68 14.828 1 97.56 287 LEU B CA 1
ATOM 5948 C C . LEU B 1 287 ? -17.891 -12.938 15.461 1 97.56 287 LEU B C 1
ATOM 5950 O O . LEU B 1 287 ? -17.266 -13.992 15.477 1 97.56 287 LEU B O 1
ATOM 5954 N N . GLU B 1 288 ? -19.109 -12.789 15.891 1 96.31 288 GLU B N 1
ATOM 5955 C CA . GLU B 1 288 ? -19.734 -13.898 16.594 1 96.31 288 GLU B CA 1
ATOM 5956 C C . GLU B 1 288 ? -20.625 -14.719 15.664 1 96.31 288 GLU B C 1
ATOM 5958 O O . GLU B 1 288 ? -21.094 -15.797 16.031 1 96.31 288 GLU B O 1
ATOM 5963 N N . SER B 1 289 ? -20.781 -14.234 14.562 1 93.69 289 SER B N 1
ATOM 5964 C CA . SER B 1 289 ? -21.703 -14.883 13.633 1 93.69 289 SER B CA 1
ATOM 5965 C C . SER B 1 289 ? -21.062 -16.078 12.945 1 93.69 289 SER B C 1
ATOM 5967 O O . SER B 1 289 ? -19.828 -16.203 12.93 1 93.69 289 SER B O 1
ATOM 5969 N N . ASN B 1 290 ? -21.938 -16.953 12.508 1 91.56 290 ASN B N 1
ATOM 5970 C CA . ASN B 1 290 ? -21.5 -18.031 11.625 1 91.56 290 ASN B CA 1
ATOM 5971 C C . ASN B 1 290 ? -21.875 -17.734 10.172 1 91.56 290 ASN B C 1
ATOM 5973 O O . ASN B 1 290 ? -22.969 -17.25 9.891 1 91.56 290 ASN B O 1
ATOM 5977 N N . LEU B 1 291 ? -21 -17.938 9.359 1 94.56 291 LEU B N 1
ATOM 5978 C CA . LEU B 1 291 ? -21.234 -17.719 7.934 1 94.56 291 LEU B CA 1
ATOM 5979 C C . LEU B 1 291 ? -22.156 -18.797 7.371 1 94.56 291 LEU B C 1
ATOM 5981 O O . LEU B 1 291 ? -21.844 -19.984 7.445 1 94.56 291 LEU B O 1
ATOM 5985 N N . GLU B 1 292 ? -23.25 -18.359 6.91 1 95.38 292 GLU B N 1
ATOM 5986 C CA . GLU B 1 292 ? -24.172 -19.266 6.219 1 95.38 292 GLU B CA 1
ATOM 5987 C C . GLU B 1 292 ? -23.828 -19.359 4.734 1 95.38 292 GLU B C 1
ATOM 5989 O O . GLU B 1 292 ? -23.469 -18.359 4.109 1 95.38 292 GLU B O 1
ATOM 5994 N N . ILE B 1 293 ? -23.906 -20.547 4.23 1 97.81 293 ILE B N 1
ATOM 5995 C CA . ILE B 1 293 ? -23.688 -20.75 2.801 1 97.81 293 ILE B CA 1
ATOM 5996 C C . ILE B 1 293 ? -25 -21.219 2.148 1 97.81 293 ILE B C 1
ATOM 5998 O O . ILE B 1 293 ? -25.641 -22.156 2.635 1 97.81 293 ILE B O 1
ATOM 6002 N N . ILE B 1 294 ? -25.406 -20.547 1.11 1 98 294 ILE B N 1
ATOM 6003 C CA . ILE B 1 294 ? -26.641 -20.891 0.431 1 98 294 ILE B CA 1
ATOM 6004 C C . ILE B 1 294 ? -26.422 -20.891 -1.08 1 98 294 ILE B C 1
ATOM 6006 O O . ILE B 1 294 ? -25.625 -20.094 -1.597 1 98 294 ILE B O 1
ATOM 6010 N N . GLU B 1 295 ? -27.094 -21.719 -1.795 1 98.12 295 GLU B N 1
ATOM 6011 C CA . GLU B 1 295 ? -26.984 -21.766 -3.248 1 98.12 295 GLU B CA 1
ATOM 6012 C C . GLU B 1 295 ? -27.797 -20.656 -3.908 1 98.12 295 GLU B C 1
ATOM 6014 O O . GLU B 1 295 ? -28.891 -20.328 -3.449 1 98.12 295 GLU B O 1
ATOM 6019 N N . TYR B 1 296 ? -27.312 -20.188 -4.988 1 98.38 296 TYR B N 1
ATOM 6020 C CA . TYR B 1 296 ? -28.016 -19.172 -5.777 1 98.38 296 TYR B CA 1
ATOM 6021 C C . TYR B 1 296 ? -29.438 -19.625 -6.102 1 98.38 296 TYR B C 1
ATOM 6023 O O . TYR B 1 296 ? -30.375 -18.828 -6.008 1 98.38 296 TYR B O 1
ATOM 6031 N N . ARG B 1 2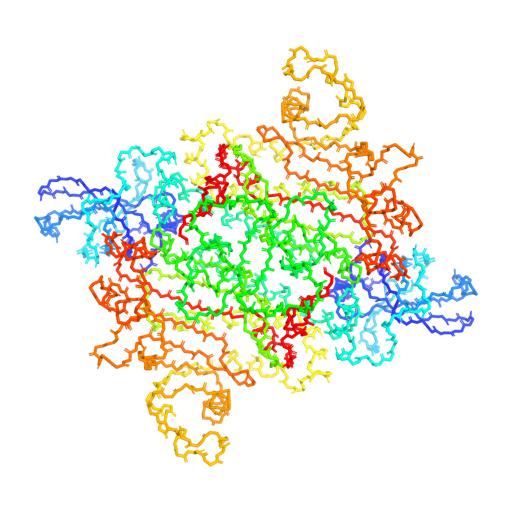97 ? -29.625 -20.906 -6.465 1 97.75 297 ARG B N 1
ATOM 6032 C CA . ARG B 1 297 ? -30.953 -21.438 -6.785 1 97.75 297 ARG B CA 1
ATOM 6033 C C . ARG B 1 297 ? -31.922 -21.234 -5.621 1 97.75 297 ARG B C 1
ATOM 6035 O O . ARG B 1 297 ? -33.062 -20.859 -5.824 1 97.75 297 ARG B O 1
ATOM 6042 N N . LYS B 1 298 ? -31.422 -21.531 -4.449 1 97.88 298 LYS B N 1
ATOM 6043 C CA . LYS B 1 298 ? -32.25 -21.359 -3.254 1 97.88 298 LYS B CA 1
ATOM 6044 C C . LYS B 1 298 ? -32.531 -19.875 -2.984 1 97.88 298 LYS B C 1
ATOM 6046 O O . LYS B 1 298 ? -33.594 -19.516 -2.494 1 97.88 298 LYS B O 1
ATOM 6051 N N . VAL B 1 299 ? -31.547 -19.016 -3.258 1 98.12 299 VAL B N 1
ATOM 6052 C CA . VAL B 1 299 ? -31.703 -17.562 -3.094 1 98.12 299 VAL B CA 1
ATOM 6053 C C . VAL B 1 299 ? -32.844 -17.078 -3.977 1 98.12 299 VAL B C 1
ATOM 6055 O O . VAL B 1 299 ? -33.688 -16.281 -3.535 1 98.12 299 VAL B O 1
ATOM 6058 N N . ILE B 1 300 ? -32.875 -17.547 -5.219 1 97.5 300 ILE B N 1
ATOM 6059 C CA . ILE B 1 300 ? -33.906 -17.141 -6.16 1 97.5 300 ILE B CA 1
ATOM 6060 C C . ILE B 1 300 ? -35.281 -17.562 -5.629 1 97.5 300 ILE B C 1
ATOM 6062 O O . ILE B 1 300 ? -36.25 -16.797 -5.707 1 97.5 300 ILE B O 1
ATOM 6066 N N . GLU B 1 301 ? -35.375 -18.75 -5.09 1 97.69 301 GLU B N 1
ATOM 6067 C CA . GLU B 1 301 ? -36.625 -19.219 -4.508 1 97.69 301 GLU B CA 1
ATOM 6068 C C . GLU B 1 301 ? -37.094 -18.312 -3.371 1 97.69 301 GLU B C 1
ATOM 6070 O O . GLU B 1 301 ? -38.25 -17.953 -3.285 1 97.69 301 GLU B O 1
ATOM 6075 N N . ILE B 1 302 ? -36.156 -17.984 -2.531 1 97.56 302 ILE B N 1
ATOM 6076 C CA . ILE B 1 302 ? -36.469 -17.156 -1.377 1 97.56 302 ILE B CA 1
ATOM 6077 C C . ILE B 1 302 ? -36.906 -15.773 -1.849 1 97.56 302 ILE B C 1
ATOM 6079 O O . ILE B 1 302 ? -37.906 -15.227 -1.337 1 97.56 302 ILE B O 1
ATOM 6083 N N . LEU B 1 303 ? -36.25 -15.211 -2.838 1 97.56 303 LEU B N 1
ATOM 6084 C CA . LEU B 1 303 ? -36.562 -13.883 -3.342 1 97.56 303 LEU B CA 1
ATOM 6085 C C . LEU B 1 303 ? -37.906 -13.883 -4.035 1 97.56 303 LEU B C 1
ATOM 6087 O O . LEU B 1 303 ? -38.688 -12.922 -3.91 1 97.56 303 LEU B O 1
ATOM 6091 N N . GLU B 1 304 ? -38.156 -14.961 -4.793 1 96.75 304 GLU B N 1
ATOM 6092 C CA . GLU B 1 304 ? -39.438 -15.062 -5.492 1 96.75 304 GLU B CA 1
ATOM 6093 C C . GLU B 1 304 ? -40.594 -15.062 -4.512 1 96.75 304 GLU B C 1
ATOM 6095 O O . GLU B 1 304 ? -41.656 -14.461 -4.781 1 96.75 304 GLU B O 1
ATOM 6100 N N . LYS B 1 305 ? -40.469 -15.703 -3.416 1 96.31 305 LYS B N 1
ATOM 6101 C CA . LYS B 1 305 ? -41.5 -15.781 -2.395 1 96.31 305 LYS B CA 1
ATOM 6102 C C . LYS B 1 305 ? -41.688 -14.43 -1.703 1 96.31 305 LYS B C 1
ATOM 6104 O O . LYS B 1 305 ? -42.719 -14.203 -1.063 1 96.31 305 LYS B O 1
ATOM 6109 N N . ASN B 1 306 ? -40.719 -13.594 -1.819 1 95.88 306 ASN B N 1
ATOM 6110 C CA . ASN B 1 306 ? -40.781 -12.297 -1.153 1 95.88 306 ASN B CA 1
ATOM 6111 C C . ASN B 1 306 ? -40.719 -11.148 -2.156 1 95.88 306 ASN B C 1
ATOM 6113 O O . ASN B 1 306 ? -40.281 -10.055 -1.824 1 95.88 306 ASN B O 1
ATOM 6117 N N . LYS B 1 307 ? -41.031 -11.383 -3.371 1 93.69 307 LYS B N 1
ATOM 6118 C CA . LYS B 1 307 ? -40.812 -10.453 -4.477 1 93.69 307 LYS B CA 1
ATOM 6119 C C . LYS B 1 307 ? -41.531 -9.133 -4.238 1 93.69 307 LYS B C 1
ATOM 6121 O O . LYS B 1 307 ? -41.156 -8.094 -4.773 1 93.69 307 LYS B O 1
ATOM 6126 N N . VAL B 1 308 ? -42.5 -9.062 -3.369 1 91.81 308 VAL B N 1
ATOM 6127 C CA . VAL B 1 308 ? -43.312 -7.879 -3.094 1 91.81 308 VAL B CA 1
ATOM 6128 C C . VAL B 1 308 ? -42.438 -6.793 -2.473 1 91.81 308 VAL B C 1
ATOM 6130 O O . VAL B 1 308 ? -42.75 -5.602 -2.578 1 91.81 308 VAL B O 1
ATOM 6133 N N . PHE B 1 309 ? -41.344 -7.152 -1.934 1 91.81 309 PHE B N 1
ATOM 6134 C CA . PHE B 1 309 ? -40.5 -6.219 -1.209 1 91.81 309 PHE B CA 1
ATOM 6135 C C . PHE B 1 309 ? -39.469 -5.582 -2.143 1 91.81 309 PHE B C 1
ATOM 6137 O O . PHE B 1 309 ? -38.719 -4.691 -1.738 1 91.81 309 PHE B O 1
ATOM 6144 N N . PHE B 1 310 ? -39.469 -5.973 -3.439 1 93.56 310 PHE B N 1
ATOM 6145 C CA . PHE B 1 310 ? -38.406 -5.539 -4.32 1 93.56 310 PHE B CA 1
ATOM 6146 C C . PHE B 1 310 ? -38.938 -4.672 -5.453 1 93.56 310 PHE B C 1
ATOM 6148 O O . PHE B 1 310 ? -40.094 -4.828 -5.863 1 93.56 310 PHE B O 1
ATOM 6155 N N . GLU B 1 311 ? -38.062 -3.768 -5.91 1 92.38 311 GLU B N 1
ATOM 6156 C CA . GLU B 1 311 ? -38.406 -3.012 -7.121 1 92.38 311 GLU B CA 1
ATOM 6157 C C . GLU B 1 311 ? -38.406 -3.916 -8.352 1 92.38 311 GLU B C 1
ATOM 6159 O O . GLU B 1 311 ? -39.312 -3.834 -9.18 1 92.38 311 GLU B O 1
ATOM 6164 N N . GLU B 1 312 ? -37.406 -4.707 -8.438 1 88.19 312 GLU B N 1
ATOM 6165 C CA . GLU B 1 312 ? -37.375 -5.703 -9.5 1 88.19 312 GLU B CA 1
ATOM 6166 C C . GLU B 1 312 ? -38.188 -6.938 -9.141 1 88.19 312 GLU B C 1
ATOM 6168 O O . GLU B 1 312 ? -37.812 -7.715 -8.266 1 88.19 312 GLU B O 1
ATOM 6173 N N . GLN B 1 313 ? -39.219 -7.148 -9.883 1 90.06 313 GLN B N 1
ATOM 6174 C CA . GLN B 1 313 ? -40.094 -8.227 -9.477 1 90.06 313 GLN B CA 1
ATOM 6175 C C . GLN B 1 313 ? -39.969 -9.438 -10.391 1 90.06 313 GLN B C 1
ATOM 6177 O O . GLN B 1 313 ? -40.5 -10.5 -10.109 1 90.06 313 GLN B O 1
ATOM 6182 N N . ASN B 1 314 ? -39.219 -9.242 -11.414 1 92.19 314 ASN B N 1
ATOM 6183 C CA . ASN B 1 314 ? -38.906 -10.391 -12.266 1 92.19 314 ASN B CA 1
ATOM 6184 C C . ASN B 1 314 ? -37.75 -11.211 -11.703 1 92.19 314 ASN B C 1
ATOM 6186 O O . ASN B 1 314 ? -36.625 -11.086 -12.172 1 92.19 314 ASN B O 1
ATOM 6190 N N . ILE B 1 315 ? -38.094 -12.07 -10.828 1 95.75 315 ILE B N 1
ATOM 6191 C CA . ILE B 1 315 ? -37.125 -12.898 -10.141 1 95.75 315 ILE B CA 1
ATOM 6192 C C . ILE B 1 315 ? -37.062 -14.289 -10.766 1 95.75 315 ILE B C 1
ATOM 6194 O O . ILE B 1 315 ? -38.062 -15.031 -10.703 1 95.75 315 ILE B O 1
ATOM 6198 N N . GLU B 1 316 ? -35.969 -14.648 -11.461 1 95.06 316 GLU B N 1
ATOM 6199 C CA . GLU B 1 316 ? -35.812 -15.945 -12.109 1 95.06 316 GLU B CA 1
ATOM 6200 C C . GLU B 1 316 ? -34.344 -16.375 -12.102 1 95.06 316 GLU B C 1
ATOM 6202 O O . GLU B 1 316 ? -33.438 -15.547 -11.914 1 95.06 316 GLU B O 1
ATOM 6207 N N . PHE B 1 317 ? -34.25 -17.641 -12.234 1 95.69 317 PHE B N 1
ATOM 6208 C CA . PHE B 1 317 ? -32.906 -18.156 -12.352 1 95.69 317 PHE B CA 1
ATOM 6209 C C . PHE B 1 317 ? -32.188 -17.516 -13.531 1 95.69 317 PHE B C 1
ATOM 6211 O O . PHE B 1 317 ? -32.688 -17.469 -14.641 1 95.69 317 PHE B O 1
ATOM 6218 N N . GLY B 1 318 ? -30.953 -17 -13.25 1 94.88 318 GLY B N 1
ATOM 6219 C CA . GLY B 1 318 ? -30.188 -16.344 -14.297 1 94.88 318 GLY B CA 1
ATOM 6220 C C . GLY B 1 318 ? -30.156 -14.828 -14.141 1 94.88 318 GLY B C 1
ATOM 6221 O O . GLY B 1 318 ? -29.391 -14.148 -14.836 1 94.88 318 GLY B O 1
ATOM 6222 N N . MET B 1 319 ? -30.938 -14.375 -13.234 1 93.75 319 MET B N 1
ATOM 6223 C CA . MET B 1 319 ? -30.906 -12.93 -13.031 1 93.75 319 MET B CA 1
ATOM 6224 C C . MET B 1 319 ? -29.719 -12.523 -12.172 1 93.75 319 MET B C 1
ATOM 6226 O O . MET B 1 319 ? -29.281 -13.281 -11.312 1 93.75 319 MET B O 1
ATOM 6230 N N . ASP B 1 320 ? -29.219 -11.32 -12.438 1 92.31 320 ASP B N 1
ATOM 6231 C CA . ASP B 1 320 ? -28.203 -10.734 -11.57 1 92.31 320 ASP B CA 1
ATOM 6232 C C . ASP B 1 320 ? -28.828 -10.156 -10.305 1 92.31 320 ASP B C 1
ATOM 6234 O O . ASP B 1 320 ? -29.828 -9.438 -10.375 1 92.31 320 ASP B O 1
ATOM 6238 N N . LEU B 1 321 ? -28.344 -10.539 -9.227 1 94.5 321 LEU B N 1
ATOM 6239 C CA . LEU B 1 321 ? -28.859 -10.008 -7.977 1 94.5 321 LEU B CA 1
ATOM 6240 C C . LEU B 1 321 ? -28.547 -8.523 -7.84 1 94.5 321 LEU B C 1
ATOM 6242 O O . LEU B 1 321 ? -27.391 -8.109 -8.047 1 94.5 321 LEU B O 1
ATOM 6246 N N . LYS B 1 322 ? -29.469 -7.762 -7.547 1 93.69 322 LYS B N 1
ATOM 6247 C CA . LYS B 1 322 ? -29.281 -6.348 -7.238 1 93.69 322 LYS B CA 1
ATOM 6248 C C . LYS B 1 322 ? -29 -6.141 -5.754 1 93.69 322 LYS B C 1
ATOM 6250 O O . LYS B 1 322 ? -29.125 -7.074 -4.957 1 93.69 322 LYS B O 1
ATOM 6255 N N . THR B 1 323 ? -28.688 -4.945 -5.469 1 91.44 323 THR B N 1
ATOM 6256 C CA . THR B 1 323 ? -28.312 -4.625 -4.094 1 91.44 323 THR B CA 1
ATOM 6257 C C . THR B 1 323 ? -29.484 -4.898 -3.146 1 91.44 323 THR B C 1
ATOM 6259 O O . THR B 1 323 ? -29.281 -5.375 -2.027 1 91.44 323 THR B O 1
ATOM 6262 N N . GLU B 1 324 ? -30.656 -4.562 -3.596 1 94.38 324 GLU B N 1
ATOM 6263 C CA . GLU B 1 324 ? -31.828 -4.789 -2.748 1 94.38 324 GLU B CA 1
ATOM 6264 C C . GLU B 1 324 ? -32 -6.27 -2.434 1 94.38 324 GLU B C 1
ATOM 6266 O O . GLU B 1 324 ? -32.375 -6.633 -1.32 1 94.38 324 GLU B O 1
ATOM 6271 N N . HIS B 1 325 ? -31.719 -7.125 -3.408 1 96.5 325 HIS B N 1
ATOM 6272 C CA . HIS B 1 325 ? -31.812 -8.57 -3.213 1 96.5 325 HIS B CA 1
ATOM 6273 C C . HIS B 1 325 ? -30.75 -9.07 -2.244 1 96.5 325 HIS B C 1
ATOM 6275 O O . HIS B 1 325 ? -31.047 -9.844 -1.329 1 96.5 325 HIS B O 1
ATOM 6281 N N . GLU B 1 326 ? -29.531 -8.555 -2.447 1 96.5 326 GLU B N 1
ATOM 6282 C CA . GLU B 1 326 ? -28.391 -8.953 -1.626 1 96.5 326 GLU B CA 1
ATOM 6283 C C . GLU B 1 326 ? -28.594 -8.562 -0.167 1 96.5 326 GLU B C 1
ATOM 6285 O O . GLU B 1 326 ? -28.359 -9.367 0.738 1 96.5 326 GLU B O 1
ATOM 6290 N N . ARG B 1 327 ? -29.062 -7.426 0.003 1 94.75 327 ARG B N 1
ATOM 6291 C CA . ARG B 1 327 ? -29.281 -6.926 1.355 1 94.75 327 ARG B CA 1
ATOM 6292 C C . ARG B 1 327 ? -30.406 -7.699 2.045 1 94.75 327 ARG B C 1
ATOM 6294 O O . ARG B 1 327 ? -30.312 -7.988 3.24 1 94.75 327 ARG B O 1
ATOM 6301 N N . PHE B 1 328 ? -31.5 -7.969 1.294 1 96.56 328 PHE B N 1
ATOM 6302 C CA . PHE B 1 328 ? -32.594 -8.742 1.863 1 96.56 328 PHE B CA 1
ATOM 6303 C C . PHE B 1 328 ? -32.094 -10.086 2.377 1 96.56 328 PHE B C 1
ATOM 6305 O O . PHE B 1 328 ? -32.438 -10.5 3.492 1 96.56 328 PHE B O 1
ATOM 6312 N N . ILE B 1 329 ? -31.297 -10.766 1.594 1 97.25 329 ILE B N 1
ATOM 6313 C CA . ILE B 1 329 ? -30.797 -12.086 1.951 1 97.25 329 ILE B CA 1
ATOM 6314 C C . ILE B 1 329 ? -29.922 -11.984 3.193 1 97.25 329 ILE B C 1
ATOM 6316 O O . ILE B 1 329 ? -30.031 -12.805 4.109 1 97.25 329 ILE B O 1
ATOM 6320 N N . ALA B 1 330 ? -29.062 -10.977 3.287 1 95.62 330 ALA B N 1
ATOM 6321 C CA . ALA B 1 330 ? -28.125 -10.828 4.398 1 95.62 330 ALA B CA 1
ATOM 6322 C C . ALA B 1 330 ? -28.844 -10.344 5.656 1 95.62 330 ALA B C 1
ATOM 6324 O O . ALA B 1 330 ? -28.531 -10.797 6.766 1 95.62 330 ALA B O 1
ATOM 6325 N N . GLU B 1 331 ? -29.828 -9.477 5.516 1 95 331 GLU B N 1
ATOM 6326 C CA . GLU B 1 331 ? -30.406 -8.773 6.656 1 95 331 GLU B CA 1
ATOM 6327 C C . GLU B 1 331 ? -31.672 -9.492 7.156 1 95 331 GLU B C 1
ATOM 6329 O O . GLU B 1 331 ? -31.938 -9.508 8.359 1 95 331 GLU B O 1
ATOM 6334 N N . LYS B 1 332 ? -32.406 -9.953 6.254 1 95.06 332 LYS B N 1
ATOM 6335 C CA . LYS B 1 332 ? -33.719 -10.484 6.633 1 95.06 332 LYS B CA 1
ATOM 6336 C C . LYS B 1 332 ? -33.688 -12.008 6.699 1 95.06 332 LYS B C 1
ATOM 6338 O O . LYS B 1 332 ? -34.281 -12.602 7.602 1 95.06 332 LYS B O 1
ATOM 6343 N N . TYR B 1 333 ? -33.062 -12.594 5.75 1 94.5 333 TYR B N 1
ATOM 6344 C CA . TYR B 1 333 ? -33.031 -14.055 5.727 1 94.5 333 TYR B CA 1
ATOM 6345 C C . TYR B 1 333 ? -31.953 -14.586 6.684 1 94.5 333 TYR B C 1
ATOM 6347 O O . TYR B 1 333 ? -32.281 -15.195 7.703 1 94.5 333 TYR B O 1
ATOM 6355 N N . ALA B 1 334 ? -30.656 -14.234 6.434 1 93.81 334 ALA B N 1
ATOM 6356 C CA . ALA B 1 334 ? -29.547 -14.82 7.184 1 93.81 334 ALA B CA 1
ATOM 6357 C C . ALA B 1 334 ? -29.281 -14.031 8.461 1 93.81 334 ALA B C 1
ATOM 6359 O O . ALA B 1 334 ? -28.688 -14.555 9.406 1 93.81 334 ALA B O 1
ATOM 6360 N N . LYS B 1 335 ? -29.719 -12.719 8.508 1 93.38 335 LYS B N 1
ATOM 6361 C CA . LYS B 1 335 ? -29.422 -11.812 9.617 1 93.38 335 LYS B CA 1
ATOM 6362 C C . LYS B 1 335 ? -27.938 -11.844 9.977 1 93.38 335 LYS B C 1
ATOM 6364 O O . LYS B 1 335 ? -27.578 -11.961 11.148 1 93.38 335 LYS B O 1
ATOM 6369 N N . GLY B 1 336 ? -27.156 -11.844 8.992 1 93.62 336 GLY B N 1
ATOM 6370 C CA . GLY B 1 336 ? -25.703 -11.922 9.086 1 93.62 336 GLY B CA 1
ATOM 6371 C C . GLY B 1 336 ? -25.047 -12.18 7.746 1 93.62 336 GLY B C 1
ATOM 6372 O O . GLY B 1 336 ? -25.672 -12.047 6.695 1 93.62 336 GLY B O 1
ATOM 6373 N N . PRO B 1 337 ? -23.75 -12.438 7.812 1 96.25 337 PRO B N 1
ATOM 6374 C CA . PRO B 1 337 ? -23.047 -12.742 6.562 1 96.25 337 PRO B CA 1
ATOM 6375 C C . PRO B 1 337 ? -23.531 -14.039 5.918 1 96.25 337 PRO B C 1
ATOM 6377 O O . PRO B 1 337 ? -23.828 -15.008 6.621 1 96.25 337 PRO B O 1
ATOM 6380 N N . VAL B 1 338 ? -23.594 -14.016 4.613 1 97.38 338 VAL B N 1
ATOM 6381 C CA . VAL B 1 338 ? -24.047 -15.195 3.881 1 97.38 338 VAL B CA 1
ATOM 6382 C C . VAL B 1 338 ? -23.234 -15.344 2.596 1 97.38 338 VAL B C 1
ATOM 6384 O O . VAL B 1 338 ? -23 -14.367 1.88 1 97.38 338 VAL B O 1
ATOM 6387 N N . GLY B 1 339 ? -22.703 -16.5 2.402 1 98 339 GLY B N 1
ATOM 6388 C CA . GLY B 1 339 ? -22.062 -16.828 1.141 1 98 339 GLY B CA 1
ATOM 6389 C C . GLY B 1 339 ? -23 -17.484 0.146 1 98 339 GLY B C 1
ATOM 6390 O O . GLY B 1 339 ? -23.516 -18.578 0.389 1 98 339 GLY B O 1
ATOM 6391 N N . VAL B 1 340 ? -23.281 -16.797 -0.95 1 98.56 340 VAL B N 1
ATOM 6392 C CA . VAL B 1 340 ? -24.094 -17.359 -2.027 1 98.56 340 VAL B CA 1
ATOM 6393 C C . VAL B 1 340 ? -23.188 -18.047 -3.053 1 98.56 340 VAL B C 1
ATOM 6395 O O . VAL B 1 340 ? -22.281 -17.422 -3.602 1 98.56 340 VAL B O 1
ATOM 6398 N N . ILE B 1 341 ? -23.5 -19.328 -3.299 1 98.62 341 ILE B N 1
ATOM 6399 C CA . ILE B 1 341 ? -22.578 -20.078 -4.141 1 98.62 341 ILE B CA 1
ATOM 6400 C C . ILE B 1 341 ? -23.297 -20.562 -5.395 1 98.62 341 ILE B C 1
ATOM 6402 O O . ILE B 1 341 ? -24.531 -20.531 -5.461 1 98.62 341 ILE B O 1
ATOM 6406 N N . ASN B 1 342 ? -22.484 -20.969 -6.395 1 98.5 342 ASN B N 1
ATOM 6407 C CA . ASN B 1 342 ? -22.922 -21.656 -7.602 1 98.5 342 ASN B CA 1
ATOM 6408 C C . ASN B 1 342 ? -23.859 -20.781 -8.438 1 98.5 342 ASN B C 1
ATOM 6410 O O . ASN B 1 342 ? -24.984 -21.188 -8.742 1 98.5 342 ASN B O 1
ATOM 6414 N N . TYR B 1 343 ? -23.344 -19.641 -8.812 1 98.31 343 TYR B N 1
ATOM 6415 C CA . TYR B 1 343 ? -24.047 -18.703 -9.672 1 98.31 343 TYR B CA 1
ATOM 6416 C C . TYR B 1 343 ? -24.172 -19.25 -11.086 1 98.31 343 TYR B C 1
ATOM 6418 O O . TYR B 1 343 ? -23.391 -20.109 -11.5 1 98.31 343 TYR B O 1
ATOM 6426 N N . PRO B 1 344 ? -25.203 -18.734 -11.812 1 97.94 344 PRO B N 1
ATOM 6427 C CA . PRO B 1 344 ? -25.328 -19.156 -13.219 1 97.94 344 PRO B CA 1
ATOM 6428 C C . PRO B 1 344 ? -24.078 -18.828 -14.039 1 97.94 344 PRO B C 1
ATOM 6430 O O . PRO B 1 344 ? -23.562 -17.719 -13.961 1 97.94 344 PRO B O 1
ATOM 6433 N N . LYS B 1 345 ? -23.672 -19.766 -14.82 1 96.69 345 LYS B N 1
ATOM 6434 C CA . LYS B 1 345 ? -22.484 -19.656 -15.68 1 96.69 345 LYS B CA 1
ATOM 6435 C C . LYS B 1 345 ? -22.562 -18.406 -16.562 1 96.69 345 LYS B C 1
ATOM 6437 O O . LYS B 1 345 ? -21.562 -17.719 -16.75 1 96.69 345 LYS B O 1
ATOM 6442 N N . LYS B 1 346 ? -23.672 -18.078 -17.031 1 94.5 346 LYS B N 1
ATOM 6443 C CA . LYS B 1 346 ? -23.875 -17 -18 1 94.5 346 LYS B CA 1
ATOM 6444 C C . LYS B 1 346 ? -23.578 -15.641 -17.375 1 94.5 346 LYS B C 1
ATOM 6446 O O . LYS B 1 346 ? -23.297 -14.68 -18.094 1 94.5 346 LYS B O 1
ATOM 6451 N N . LEU B 1 347 ? -23.641 -15.523 -16.078 1 92.94 347 LEU B N 1
ATOM 6452 C CA . LEU B 1 347 ? -23.484 -14.242 -15.383 1 92.94 347 LEU B CA 1
ATOM 6453 C C . LEU B 1 347 ? -22.047 -14.031 -14.961 1 92.94 347 LEU B C 1
ATOM 6455 O O . LEU B 1 347 ? -21.672 -12.945 -14.5 1 92.94 347 LEU B O 1
ATOM 6459 N N . LYS B 1 348 ? -21.234 -15.055 -15.188 1 94.44 348 LYS B N 1
ATOM 6460 C CA . LYS B 1 348 ? -19.953 -15.008 -14.477 1 94.44 348 LYS B CA 1
ATOM 6461 C C . LYS B 1 348 ? -18.781 -15.133 -15.453 1 94.44 348 LYS B C 1
ATOM 6463 O O . LYS B 1 348 ? -18.984 -15.383 -16.641 1 94.44 348 LYS B O 1
ATOM 6468 N N . ALA B 1 349 ? -17.594 -14.93 -14.961 1 94.25 349 ALA B N 1
ATOM 6469 C CA . ALA B 1 349 ? -16.375 -14.828 -15.758 1 94.25 349 ALA B CA 1
ATOM 6470 C C . ALA B 1 349 ? -16 -16.188 -16.344 1 94.25 349 ALA B C 1
ATOM 6472 O O . ALA B 1 349 ? -16.359 -17.234 -15.797 1 94.25 349 ALA B O 1
ATOM 6473 N N . PHE B 1 350 ? -15.164 -16.188 -17.359 1 95.5 350 PHE B N 1
ATOM 6474 C CA . PHE B 1 350 ? -14.852 -17.359 -18.172 1 95.5 350 PHE B CA 1
ATOM 6475 C C . PHE B 1 350 ? -13.961 -18.328 -17.391 1 95.5 350 PHE B C 1
ATOM 6477 O O . PHE B 1 350 ? -13.922 -19.531 -17.688 1 95.5 350 PHE B O 1
ATOM 6484 N N . TYR B 1 351 ? -13.281 -17.781 -16.375 1 96.94 351 TYR B N 1
ATOM 6485 C CA . TYR B 1 351 ? -12.242 -18.578 -15.719 1 96.94 351 TYR B CA 1
ATOM 6486 C C . TYR B 1 351 ? -12.812 -19.375 -14.555 1 96.94 351 TYR B C 1
ATOM 6488 O O . TYR B 1 351 ? -12.078 -20.109 -13.883 1 96.94 351 TYR B O 1
ATOM 6496 N N . MET B 1 352 ? -14.102 -19.219 -14.258 1 98.19 352 MET B N 1
ATOM 6497 C CA . MET B 1 352 ? -14.672 -19.859 -13.078 1 98.19 352 MET B CA 1
ATOM 6498 C C . MET B 1 352 ? -14.969 -21.328 -13.344 1 98.19 352 MET B C 1
ATOM 6500 O O . MET B 1 352 ? -15.422 -21.688 -14.438 1 98.19 352 MET B O 1
ATOM 6504 N N . TYR B 1 353 ? -14.727 -22.203 -12.398 1 98.62 353 TYR B N 1
ATOM 6505 C CA . TYR B 1 353 ? -14.906 -23.641 -12.516 1 98.62 353 TYR B CA 1
ATOM 6506 C C . TYR B 1 353 ? -16.344 -23.984 -12.867 1 98.62 353 TYR B C 1
ATOM 6508 O O . TYR B 1 353 ? -17.281 -23.625 -12.133 1 98.62 353 TYR B O 1
ATOM 6516 N N . GLN B 1 354 ? -16.531 -24.641 -13.953 1 98.19 354 GLN B N 1
ATOM 6517 C CA . GLN B 1 354 ? -17.859 -25.062 -14.398 1 98.19 354 GLN B CA 1
ATOM 6518 C C . GLN B 1 354 ? -18.328 -26.297 -13.648 1 98.19 354 GLN B C 1
ATOM 6520 O O . GLN B 1 354 ? -17.734 -27.359 -13.766 1 98.19 354 GLN B O 1
ATOM 6525 N N . ASN B 1 355 ? -19.422 -26.141 -12.953 1 98.12 355 ASN B N 1
ATOM 6526 C CA . ASN B 1 355 ? -19.953 -27.266 -12.18 1 98.12 355 ASN B CA 1
ATOM 6527 C C . ASN B 1 355 ? -20.484 -28.375 -13.094 1 98.12 355 ASN B C 1
ATOM 6529 O O . ASN B 1 355 ? -20.672 -28.156 -14.289 1 98.12 355 ASN B O 1
ATOM 6533 N N . ASP B 1 356 ? -20.719 -29.5 -12.484 1 96.25 356 ASP B N 1
ATOM 6534 C CA . ASP B 1 356 ? -21.109 -30.688 -13.242 1 96.25 356 ASP B CA 1
ATOM 6535 C C . ASP B 1 356 ? -22.516 -30.516 -13.828 1 96.25 356 ASP B C 1
ATOM 6537 O O . ASP B 1 356 ? -22.875 -31.203 -14.797 1 96.25 356 ASP B O 1
ATOM 6541 N N . ASP B 1 357 ? -23.328 -29.609 -13.273 1 95.12 357 ASP B N 1
ATOM 6542 C CA . ASP B 1 357 ? -24.672 -29.391 -13.766 1 95.12 357 ASP B CA 1
ATOM 6543 C C . ASP B 1 357 ? -24.672 -28.625 -15.086 1 95.12 357 ASP B C 1
ATOM 6545 O O . ASP B 1 357 ? -25.703 -28.484 -15.742 1 95.12 357 ASP B O 1
ATOM 6549 N N . ASN B 1 358 ? -23.531 -28.047 -15.469 1 91.94 358 ASN B N 1
ATOM 6550 C CA . ASN B 1 358 ? -23.297 -27.312 -16.703 1 91.94 358 ASN B CA 1
ATOM 6551 C C . ASN B 1 358 ? -24.141 -26.031 -16.75 1 91.94 358 ASN B C 1
ATOM 6553 O O . ASN B 1 358 ? -24.266 -25.406 -17.797 1 91.94 358 ASN B O 1
ATOM 6557 N N . GLU B 1 359 ? -24.688 -25.625 -15.656 1 96.44 359 GLU B N 1
ATOM 6558 C CA . GLU B 1 359 ? -25.5 -24.406 -15.586 1 96.44 359 GLU B CA 1
ATOM 6559 C C . GLU B 1 359 ? -24.859 -23.375 -14.656 1 96.44 359 GLU B C 1
ATOM 6561 O O . GLU B 1 359 ? -25.047 -22.172 -14.828 1 96.44 359 GLU B O 1
ATOM 6566 N N . THR B 1 360 ? -24.172 -23.875 -13.75 1 98.31 360 THR B N 1
ATOM 6567 C CA . THR B 1 360 ? -23.609 -23 -12.727 1 98.31 360 THR B CA 1
ATOM 6568 C C . THR B 1 360 ? -22.094 -23.125 -12.68 1 98.31 360 THR B C 1
ATOM 6570 O O . THR B 1 360 ? -21.516 -24.031 -13.297 1 98.31 360 THR B O 1
ATOM 6573 N N . VAL B 1 361 ? -21.469 -22.172 -12.086 1 98.44 361 VAL B N 1
ATOM 6574 C CA . VAL B 1 361 ? -20.031 -22.203 -11.844 1 98.44 361 VAL B CA 1
ATOM 6575 C C . VAL B 1 361 ? -19.766 -22.156 -10.344 1 98.44 361 VAL B C 1
ATOM 6577 O O . VAL B 1 361 ? -20.625 -21.719 -9.562 1 98.44 361 VAL B O 1
ATOM 6580 N N . ALA B 1 362 ? -18.609 -22.641 -9.945 1 98.69 362 ALA B N 1
ATOM 6581 C CA . ALA B 1 362 ? -18.203 -22.672 -8.539 1 98.69 362 ALA B CA 1
ATOM 6582 C C . ALA B 1 362 ? -17.75 -21.281 -8.078 1 98.69 362 ALA B C 1
ATOM 6584 O O . ALA B 1 362 ? -16.578 -21.094 -7.73 1 98.69 362 ALA B O 1
ATOM 6585 N N . ALA B 1 363 ? -18.656 -20.375 -7.992 1 98.44 363 ALA B N 1
ATOM 6586 C CA . ALA B 1 363 ? -18.438 -19 -7.555 1 98.44 363 ALA B CA 1
ATOM 6587 C C . ALA B 1 363 ? -19.156 -18.719 -6.242 1 98.44 363 ALA B C 1
ATOM 6589 O O . ALA B 1 363 ? -20.062 -19.469 -5.852 1 98.44 363 ALA B O 1
ATOM 6590 N N . PHE B 1 364 ? -18.719 -17.703 -5.574 1 98.38 364 PHE B N 1
ATOM 6591 C CA . PHE B 1 364 ? -19.453 -17.281 -4.387 1 98.38 364 PHE B CA 1
ATOM 6592 C C . PHE B 1 364 ? -19.406 -15.758 -4.246 1 98.38 364 PHE B C 1
ATOM 6594 O O . PHE B 1 364 ? -18.453 -15.117 -4.715 1 98.38 364 PHE B O 1
ATOM 6601 N N . ASP B 1 365 ? -20.406 -15.18 -3.689 1 98.25 365 ASP B N 1
ATOM 6602 C CA . ASP B 1 365 ? -20.469 -13.812 -3.174 1 98.25 365 ASP B CA 1
ATOM 6603 C C . ASP B 1 365 ? -20.75 -13.805 -1.674 1 98.25 365 ASP B C 1
ATOM 6605 O O . ASP B 1 365 ? -21.672 -14.461 -1.207 1 98.25 365 ASP B O 1
ATOM 6609 N N . LEU B 1 366 ? -19.891 -13.172 -1.047 1 98.19 366 LEU B N 1
ATOM 6610 C CA . LEU B 1 366 ? -20.156 -12.969 0.372 1 98.19 366 LEU B CA 1
ATOM 6611 C C . LEU B 1 366 ? -20.969 -11.695 0.592 1 98.19 366 LEU B C 1
ATOM 6613 O O . LEU B 1 366 ? -20.5 -10.594 0.297 1 98.19 366 LEU B O 1
ATOM 6617 N N . LEU B 1 367 ? -22.172 -11.844 1.042 1 97.62 367 LEU B N 1
ATOM 6618 C CA . LEU B 1 367 ? -23.078 -10.734 1.32 1 97.62 367 LEU B CA 1
ATOM 6619 C C . LEU B 1 367 ? -23.078 -10.398 2.807 1 97.62 367 LEU B C 1
ATOM 6621 O O . LEU B 1 367 ? -23.062 -11.297 3.652 1 97.62 367 LEU B O 1
ATOM 6625 N N . VAL B 1 368 ? -23.031 -9.148 3.061 1 95.56 368 VAL B N 1
ATOM 6626 C CA . VAL B 1 368 ? -23.109 -8.703 4.449 1 95.56 368 VAL B CA 1
ATOM 6627 C C . VAL B 1 368 ? -24.219 -7.664 4.598 1 95.56 368 VAL B C 1
ATOM 6629 O O . VAL B 1 368 ? -24.578 -6.98 3.635 1 95.56 368 VAL B O 1
ATOM 6632 N N . PRO B 1 369 ? -24.797 -7.566 5.773 1 93.19 369 PRO B N 1
ATOM 6633 C CA . PRO B 1 369 ? -25.812 -6.523 6 1 93.19 369 PRO B CA 1
ATOM 6634 C C . PRO B 1 369 ? -25.281 -5.121 5.707 1 93.19 369 PRO B C 1
ATOM 6636 O O . PRO B 1 369 ? -24.109 -4.82 6.004 1 93.19 369 PRO B O 1
ATOM 6639 N N . GLY B 1 370 ? -26.156 -4.273 5.191 1 89.31 370 GLY B N 1
ATOM 6640 C CA . GLY B 1 370 ? -25.797 -2.887 4.945 1 89.31 370 GLY B CA 1
ATOM 6641 C C . GLY B 1 370 ? -25.203 -2.66 3.568 1 89.31 370 GLY B C 1
ATOM 6642 O O . GLY B 1 370 ? -25.625 -1.76 2.842 1 89.31 370 GLY B O 1
ATOM 6643 N N . ILE B 1 371 ? -24.266 -3.498 3.123 1 91.12 371 ILE B N 1
ATOM 6644 C CA . ILE B 1 371 ? -23.453 -3.264 1.93 1 91.12 371 ILE B CA 1
ATOM 6645 C C . ILE B 1 371 ? -23.922 -4.18 0.802 1 91.12 371 ILE B C 1
ATOM 6647 O O . ILE B 1 371 ? -23.953 -3.781 -0.365 1 91.12 371 ILE B O 1
ATOM 6651 N N . GLY B 1 372 ? -24.328 -5.348 1.105 1 94.19 372 GLY B N 1
ATOM 6652 C CA . GLY B 1 372 ? -24.5 -6.379 0.096 1 94.19 372 GLY B CA 1
ATOM 6653 C C . GLY B 1 372 ? -23.234 -7.164 -0.182 1 94.19 372 GLY B C 1
ATOM 6654 O O . GLY B 1 372 ? -22.578 -7.652 0.744 1 94.19 372 GLY B O 1
ATOM 6655 N N . GLU B 1 373 ? -22.875 -7.211 -1.408 1 95.56 373 GLU B N 1
ATOM 6656 C CA . GLU B 1 373 ? -21.688 -7.973 -1.774 1 95.56 373 GLU B CA 1
ATOM 6657 C C . GLU B 1 373 ? -20.422 -7.273 -1.291 1 95.56 373 GLU B C 1
ATOM 6659 O O . GLU B 1 373 ? -20.156 -6.121 -1.65 1 95.56 373 GLU B O 1
ATOM 6664 N N . LEU B 1 374 ? -19.641 -7.98 -0.542 1 96.56 374 LEU B N 1
ATOM 6665 C CA . LEU B 1 374 ? -18.359 -7.48 -0.042 1 96.56 374 LEU B CA 1
ATOM 6666 C C . LEU B 1 374 ? -17.188 -8.188 -0.723 1 96.56 374 LEU B C 1
ATOM 6668 O O . LEU B 1 374 ? -16.156 -7.57 -0.994 1 96.56 374 LEU B O 1
ATOM 6672 N N . VAL B 1 375 ? -17.344 -9.469 -0.936 1 97.44 375 VAL B N 1
ATOM 6673 C CA . VAL B 1 375 ? -16.344 -10.328 -1.556 1 97.44 375 VAL B CA 1
ATOM 6674 C C . VAL B 1 375 ? -16.969 -11.133 -2.684 1 97.44 375 VAL B C 1
ATOM 6676 O O . VAL B 1 375 ? -18.109 -11.594 -2.562 1 97.44 375 VAL B O 1
ATOM 6679 N N . GLY B 1 376 ? -16.297 -11.25 -3.758 1 97.62 376 GLY B N 1
ATOM 6680 C CA . GLY B 1 376 ? -16.625 -12.172 -4.832 1 97.62 376 GLY B CA 1
ATOM 6681 C C . GLY B 1 376 ? -15.453 -13.047 -5.238 1 97.62 376 GLY B C 1
ATOM 6682 O O . GLY B 1 376 ? -14.312 -12.578 -5.324 1 97.62 376 GLY B O 1
ATOM 6683 N N . GLY B 1 377 ? -15.703 -14.289 -5.34 1 98.19 377 GLY B N 1
ATOM 6684 C CA . GLY B 1 377 ? -14.617 -15.195 -5.664 1 98.19 377 GLY B CA 1
ATOM 6685 C C . GLY B 1 377 ? -15.086 -16.484 -6.324 1 98.19 377 GLY B C 1
ATOM 6686 O O . GLY B 1 377 ? -16.281 -16.656 -6.57 1 98.19 377 GLY B O 1
ATOM 6687 N N . SER B 1 378 ? -14.133 -17.312 -6.688 1 98.75 378 SER B N 1
ATOM 6688 C CA . SER B 1 378 ? -14.469 -18.562 -7.344 1 98.75 378 SER B CA 1
ATOM 6689 C C . SER B 1 378 ? -13.281 -19.531 -7.312 1 98.75 378 SER B C 1
ATOM 6691 O O . SER B 1 378 ? -12.148 -19.125 -7.055 1 98.75 378 SER B O 1
ATOM 6693 N N . GLN B 1 379 ? -13.664 -20.734 -7.398 1 98.75 379 GLN B N 1
ATOM 6694 C CA . GLN B 1 379 ? -12.695 -21.719 -7.855 1 98.75 379 GLN B CA 1
ATOM 6695 C C . GLN B 1 379 ? -12.406 -21.562 -9.344 1 98.75 379 GLN B C 1
ATOM 6697 O O . GLN B 1 379 ? -13.305 -21.234 -10.125 1 98.75 379 GLN B O 1
ATOM 6702 N N . ARG B 1 380 ? -11.188 -21.797 -9.758 1 98.75 380 ARG B N 1
ATOM 6703 C CA . ARG B 1 380 ? -10.812 -21.578 -11.148 1 98.75 380 ARG B CA 1
ATOM 6704 C C . ARG B 1 380 ? -10.977 -22.859 -11.969 1 98.75 380 ARG B C 1
ATOM 6706 O O . ARG B 1 380 ? -10.758 -23.953 -11.453 1 98.75 380 ARG B O 1
ATOM 6713 N N . GLU B 1 381 ? -11.305 -22.734 -13.234 1 98.31 381 GLU B N 1
ATOM 6714 C CA . GLU B 1 381 ? -11.383 -23.875 -14.141 1 98.31 381 GLU B CA 1
ATOM 6715 C C . GLU B 1 381 ? -9.992 -24.438 -14.438 1 98.31 381 GLU B C 1
ATOM 6717 O O . GLU B 1 381 ? -9.133 -23.734 -14.961 1 98.31 381 GLU B O 1
ATOM 6722 N N . ASN B 1 382 ? -9.789 -25.641 -14.008 1 98.06 382 ASN B N 1
ATOM 6723 C CA . ASN B 1 382 ? -8.469 -26.234 -14.188 1 98.06 382 ASN B CA 1
ATOM 6724 C C . ASN B 1 382 ? -8.43 -27.172 -15.398 1 98.06 382 ASN B C 1
ATOM 6726 O O . ASN B 1 382 ? -7.359 -27.656 -15.773 1 98.06 382 ASN B O 1
ATOM 6730 N N . ARG B 1 383 ? -9.586 -27.562 -16.047 1 97.62 383 ARG B N 1
ATOM 6731 C CA . ARG B 1 383 ? -9.648 -28.406 -17.234 1 97.62 383 ARG B CA 1
ATOM 6732 C C . ARG B 1 383 ? -9.43 -27.562 -18.5 1 97.62 383 ARG B C 1
ATOM 6734 O O . ARG B 1 383 ? -10.25 -26.703 -18.828 1 97.62 383 ARG B O 1
ATOM 6741 N N . TYR B 1 384 ? -8.375 -27.766 -19.203 1 97.81 384 TYR B N 1
ATOM 6742 C CA . TYR B 1 384 ? -7.949 -26.984 -20.344 1 97.81 384 TYR B CA 1
ATOM 6743 C C . TYR B 1 384 ? -9.07 -26.875 -21.375 1 97.81 384 TYR B C 1
ATOM 6745 O O . TYR B 1 384 ? -9.414 -25.766 -21.812 1 97.81 384 TYR B O 1
ATOM 6753 N N . GLU B 1 385 ? -9.672 -27.953 -21.75 1 97.56 385 GLU B N 1
ATOM 6754 C CA . GLU B 1 385 ? -10.656 -28 -22.828 1 97.56 385 GLU B CA 1
ATOM 6755 C C . GLU B 1 385 ? -11.906 -27.203 -22.453 1 97.56 385 GLU B C 1
ATOM 6757 O O . GLU B 1 385 ? -12.469 -26.484 -23.297 1 97.56 385 GLU B O 1
ATOM 6762 N N . LYS B 1 386 ? -12.352 -27.344 -21.203 1 97.25 386 LYS B N 1
ATOM 6763 C CA . LYS B 1 386 ? -13.523 -26.578 -20.766 1 97.25 386 LYS B CA 1
ATOM 6764 C C . LYS B 1 386 ? -13.25 -25.078 -20.797 1 97.25 386 LYS B C 1
ATOM 6766 O O . LYS B 1 386 ? -14.125 -24.297 -21.156 1 97.25 386 LYS B O 1
ATOM 6771 N N . LEU B 1 387 ? -12.094 -24.719 -20.375 1 97.5 387 LEU B N 1
ATOM 6772 C CA . LEU B 1 387 ? -11.711 -23.297 -20.391 1 97.5 387 LEU B CA 1
ATOM 6773 C C . LEU B 1 387 ? -11.641 -22.766 -21.812 1 97.5 387 LEU B C 1
ATOM 6775 O O . LEU B 1 387 ? -12.117 -21.672 -22.094 1 97.5 387 LEU B O 1
ATOM 6779 N N . GLU B 1 388 ? -11.039 -23.562 -22.656 1 97.56 388 GLU B N 1
ATOM 6780 C CA . GLU B 1 388 ? -10.93 -23.188 -24.047 1 97.56 388 GLU B CA 1
ATOM 6781 C C . GLU B 1 388 ? -12.305 -23 -24.688 1 97.56 388 GLU B C 1
ATOM 6783 O O . GLU B 1 388 ? -12.547 -22.031 -25.406 1 97.56 388 GLU B O 1
ATOM 6788 N N . GLN B 1 389 ? -13.148 -23.922 -24.422 1 96.94 389 GLN B N 1
ATOM 6789 C CA . GLN B 1 389 ? -14.508 -23.844 -24.938 1 96.94 389 GLN B CA 1
ATOM 6790 C C . GLN B 1 389 ? -15.219 -22.594 -24.453 1 96.94 389 GLN B C 1
ATOM 6792 O O . GLN B 1 389 ? -15.922 -21.938 -25.219 1 96.94 389 GLN B O 1
ATOM 6797 N N . ARG B 1 390 ? -15.07 -22.328 -23.219 1 96 390 ARG B N 1
ATOM 6798 C CA . ARG B 1 390 ? -15.719 -21.156 -22.641 1 96 390 ARG B CA 1
ATOM 6799 C C . ARG B 1 390 ? -15.211 -19.859 -23.281 1 96 390 ARG B C 1
ATOM 6801 O O . ARG B 1 390 ? -15.984 -18.938 -23.547 1 96 390 ARG B O 1
ATOM 6808 N N . ILE B 1 391 ? -13.914 -19.766 -23.453 1 94.75 391 ILE B N 1
ATOM 6809 C CA . ILE B 1 391 ? -13.281 -18.625 -24.125 1 94.75 391 ILE B CA 1
ATOM 6810 C C . ILE B 1 391 ? -13.891 -18.438 -25.5 1 94.75 391 ILE B C 1
ATOM 6812 O O . ILE B 1 391 ? -14.195 -17.312 -25.906 1 94.75 391 ILE B O 1
ATOM 6816 N N . GLN B 1 392 ? -14.141 -19.547 -26.172 1 95.12 392 GLN B N 1
ATOM 6817 C CA . GLN B 1 392 ? -14.75 -19.5 -27.5 1 95.12 392 GLN B CA 1
ATOM 6818 C C . GLN B 1 392 ? -16.203 -19.062 -27.422 1 95.12 392 GLN B C 1
ATOM 6820 O O . GLN B 1 392 ? -16.656 -18.234 -28.219 1 95.12 392 GLN B O 1
ATOM 6825 N N . GLU B 1 393 ? -16.859 -19.625 -26.484 1 94.44 393 GLU B N 1
ATOM 6826 C CA . GLU B 1 393 ? -18.266 -19.281 -26.281 1 94.44 393 GLU B CA 1
ATOM 6827 C C . GLU B 1 393 ? -18.453 -17.781 -26.062 1 94.44 393 GLU B C 1
ATOM 6829 O O . GLU B 1 393 ? -19.438 -17.203 -26.516 1 94.44 393 GLU B O 1
ATOM 6834 N N . LEU B 1 394 ? -17.531 -17.172 -25.438 1 92.56 394 LEU B N 1
ATOM 6835 C CA . LEU B 1 394 ? -17.656 -15.766 -25.078 1 92.56 394 LEU B CA 1
ATOM 6836 C C . LEU B 1 394 ? -16.938 -14.883 -26.094 1 92.56 394 LEU B C 1
ATOM 6838 O O . LEU B 1 394 ? -16.797 -13.68 -25.875 1 92.56 394 LEU B O 1
ATOM 6842 N N . ASN B 1 395 ? -16.406 -15.414 -27.109 1 92.19 395 ASN B N 1
ATOM 6843 C CA . ASN B 1 395 ? -15.742 -14.711 -28.203 1 92.19 395 ASN B CA 1
ATOM 6844 C C . ASN B 1 395 ? -14.531 -13.93 -27.719 1 92.19 395 ASN B C 1
ATOM 6846 O O . ASN B 1 395 ? -14.312 -12.797 -28.141 1 92.19 395 ASN B O 1
ATOM 6850 N N . ILE B 1 396 ? -13.867 -14.492 -26.75 1 90.75 396 ILE B N 1
ATOM 6851 C CA . ILE B 1 396 ? -12.594 -13.938 -26.297 1 90.75 396 ILE B CA 1
ATOM 6852 C C . ILE B 1 396 ? -11.469 -14.375 -27.234 1 90.75 396 ILE B C 1
ATOM 6854 O O . ILE B 1 396 ? -11.383 -15.555 -27.594 1 90.75 396 ILE B O 1
ATOM 6858 N N . ASP B 1 397 ? -10.656 -13.492 -27.656 1 89.12 397 ASP B N 1
ATOM 6859 C CA . ASP B 1 397 ? -9.539 -13.859 -28.531 1 89.12 397 ASP B CA 1
ATOM 6860 C C . ASP B 1 397 ? -8.531 -14.734 -27.781 1 89.12 397 ASP B C 1
ATOM 6862 O O . ASP B 1 397 ? -7.805 -14.25 -26.906 1 89.12 397 ASP B O 1
ATOM 6866 N N . GLN B 1 398 ? -8.453 -15.914 -28.172 1 91.75 398 GLN B N 1
ATOM 6867 C CA . GLN B 1 398 ? -7.594 -16.891 -27.5 1 91.75 398 GLN B CA 1
ATOM 6868 C C . GLN B 1 398 ? -6.129 -16.453 -27.547 1 91.75 398 GLN B C 1
ATOM 6870 O O . GLN B 1 398 ? -5.379 -16.688 -26.594 1 91.75 398 GLN B O 1
ATOM 6875 N N . LYS B 1 399 ? -5.746 -15.867 -28.641 1 89 399 LYS B N 1
ATOM 6876 C CA . LYS B 1 399 ? -4.355 -15.453 -28.797 1 89 399 LYS B CA 1
ATOM 6877 C C . LYS B 1 399 ? -3.924 -14.523 -27.656 1 89 399 LYS B C 1
ATOM 6879 O O . LYS B 1 399 ? -2.799 -14.625 -27.172 1 89 399 LYS B O 1
ATOM 6884 N N . ASP B 1 400 ? -4.793 -13.727 -27.188 1 86.38 400 ASP B N 1
ATOM 6885 C CA . ASP B 1 400 ? -4.496 -12.734 -26.172 1 86.38 400 ASP B CA 1
ATOM 6886 C C . ASP B 1 400 ? -4.375 -13.383 -24.797 1 86.38 400 ASP B C 1
ATOM 6888 O O . ASP B 1 400 ? -3.734 -12.828 -23.891 1 86.38 400 ASP B O 1
ATOM 6892 N N . ILE B 1 401 ? -4.98 -14.555 -24.656 1 92.56 401 ILE B N 1
ATOM 6893 C CA . ILE B 1 401 ? -5 -15.141 -23.328 1 92.56 401 ILE B CA 1
ATOM 6894 C C . ILE B 1 401 ? -4.402 -16.547 -23.375 1 92.56 401 ILE B C 1
ATOM 6896 O O . ILE B 1 401 ? -4.656 -17.375 -22.484 1 92.56 401 ILE B O 1
ATOM 6900 N N . GLN B 1 402 ? -3.637 -16.844 -24.438 1 94.44 402 GLN B N 1
ATOM 6901 C CA . GLN B 1 402 ? -3.023 -18.172 -24.578 1 94.44 402 GLN B CA 1
ATOM 6902 C C . GLN B 1 402 ? -2.131 -18.484 -23.375 1 94.44 402 GLN B C 1
ATOM 6904 O O . GLN B 1 402 ? -2.088 -19.625 -22.906 1 94.44 402 GLN B O 1
ATOM 6909 N N . TRP B 1 403 ? -1.404 -17.422 -22.953 1 95.06 403 TRP B N 1
ATOM 6910 C CA . TRP B 1 403 ? -0.544 -17.625 -21.797 1 95.06 403 TRP B CA 1
ATOM 6911 C C . TRP B 1 403 ? -1.346 -18.125 -20.609 1 95.06 403 TRP B C 1
ATOM 6913 O O . TRP B 1 403 ? -0.863 -18.969 -19.844 1 95.06 403 TRP B O 1
ATOM 6923 N N . TYR B 1 404 ? -2.529 -17.641 -20.469 1 96.44 404 TYR B N 1
ATOM 6924 C CA . TYR B 1 404 ? -3.391 -18.016 -19.359 1 96.44 404 TYR B CA 1
ATOM 6925 C C . TYR B 1 404 ? -3.891 -19.453 -19.516 1 96.44 404 TYR B C 1
ATOM 6927 O O . TYR B 1 404 ? -3.9 -20.219 -18.547 1 96.44 404 TYR B O 1
ATOM 6935 N N . LEU B 1 405 ? -4.285 -19.781 -20.703 1 96.5 405 LEU B N 1
ATOM 6936 C CA . LEU B 1 405 ? -4.699 -21.141 -21 1 96.5 405 LEU B CA 1
ATOM 6937 C C . LEU B 1 405 ? -3.576 -22.141 -20.703 1 96.5 405 LEU B C 1
ATOM 6939 O O . LEU B 1 405 ? -3.82 -23.219 -20.156 1 96.5 405 LEU B O 1
ATOM 6943 N N . ASP B 1 406 ? -2.432 -21.703 -21.016 1 96.19 406 ASP B N 1
ATOM 6944 C CA . ASP B 1 406 ? -1.27 -22.578 -20.922 1 96.19 406 ASP B CA 1
ATOM 6945 C C . ASP B 1 406 ? -0.924 -22.875 -19.469 1 96.19 406 ASP B C 1
ATOM 6947 O O . ASP B 1 406 ? -0.201 -23.844 -19.188 1 96.19 406 ASP B O 1
ATOM 6951 N N . LEU B 1 407 ? -1.377 -22.047 -18.562 1 97.94 407 LEU B N 1
ATOM 6952 C CA . LEU B 1 407 ? -1.169 -22.375 -17.156 1 97.94 407 LEU B CA 1
ATOM 6953 C C . LEU B 1 407 ? -1.648 -23.797 -16.859 1 97.94 407 LEU B C 1
ATOM 6955 O O . LEU B 1 407 ? -1.067 -24.484 -16.031 1 97.94 407 LEU B O 1
ATOM 6959 N N . ARG B 1 408 ? -2.691 -24.25 -17.562 1 98.44 408 ARG B N 1
ATOM 6960 C CA . ARG B 1 408 ? -3.301 -25.562 -17.344 1 98.44 408 ARG B CA 1
ATOM 6961 C C . ARG B 1 408 ? -2.389 -26.688 -17.828 1 98.44 408 ARG B C 1
ATOM 6963 O O . ARG B 1 408 ? -2.578 -27.844 -17.469 1 98.44 408 ARG B O 1
ATOM 6970 N N . LYS B 1 409 ? -1.357 -26.359 -18.578 1 98 409 LYS B N 1
ATOM 6971 C CA . LYS B 1 409 ? -0.471 -27.359 -19.141 1 98 409 LYS B CA 1
ATOM 6972 C C . LYS B 1 409 ? 0.67 -27.703 -18.188 1 98 409 LYS B C 1
ATOM 6974 O O . LYS B 1 409 ? 1.36 -28.703 -18.375 1 98 409 LYS B O 1
ATOM 6979 N N . TYR B 1 410 ? 0.81 -26.922 -17.188 1 97.44 410 TYR B N 1
ATOM 6980 C CA . TYR B 1 410 ? 2.047 -27.016 -16.422 1 97.44 410 TYR B CA 1
ATOM 6981 C C . TYR B 1 410 ? 1.756 -27.25 -14.945 1 97.44 410 TYR B C 1
ATOM 6983 O O . TYR B 1 410 ? 2.172 -26.469 -14.086 1 97.44 410 TYR B O 1
ATOM 6991 N N . GLY B 1 411 ? 1.178 -28.391 -14.688 1 98.06 411 GLY B N 1
ATOM 6992 C CA . GLY B 1 411 ? 0.978 -28.844 -13.32 1 98.06 411 GLY B CA 1
ATOM 6993 C C . GLY B 1 411 ? -0.118 -28.078 -12.594 1 98.06 411 GLY B C 1
ATOM 6994 O O . GLY B 1 411 ? -0.073 -27.938 -11.367 1 98.06 411 GLY B O 1
ATOM 6995 N N . TYR B 1 412 ? -1.075 -27.531 -13.297 1 98.31 412 TYR B N 1
ATOM 6996 C CA . TYR B 1 412 ? -2.18 -26.75 -12.734 1 98.31 412 TYR B CA 1
ATOM 6997 C C . TYR B 1 412 ? -3.311 -27.672 -12.281 1 98.31 412 TYR B C 1
ATOM 6999 O O . TYR B 1 412 ? -4.027 -28.234 -13.117 1 98.31 412 TYR B O 1
ATOM 7007 N N . SER B 1 413 ? -3.488 -27.859 -11.039 1 97.25 413 SER B N 1
ATOM 7008 C CA . SER B 1 413 ? -4.527 -28.75 -10.531 1 97.25 413 SER B CA 1
ATOM 7009 C C . SER B 1 413 ? -5.703 -27.969 -9.961 1 97.25 413 SER B C 1
ATOM 7011 O O . SER B 1 413 ? -6.637 -28.547 -9.406 1 97.25 413 SER B O 1
ATOM 7013 N N . GLY B 1 414 ? -5.625 -26.734 -10.109 1 96.81 414 GLY B N 1
ATOM 7014 C CA . GLY B 1 414 ? -6.699 -25.891 -9.633 1 96.81 414 GLY B CA 1
ATOM 7015 C C . GLY B 1 414 ? -6.238 -24.875 -8.602 1 96.81 414 GLY B C 1
ATOM 7016 O O . GLY B 1 414 ? -5.223 -25.078 -7.93 1 96.81 414 GLY B O 1
ATOM 7017 N N . SER B 1 415 ? -6.984 -23.781 -8.5 1 98.69 415 SER B N 1
ATOM 7018 C CA . SER B 1 415 ? -6.809 -22.719 -7.512 1 98.69 415 SER B CA 1
ATOM 7019 C C . SER B 1 415 ? -8.125 -22.016 -7.219 1 98.69 415 SER B C 1
ATOM 7021 O O . SER B 1 415 ? -9.141 -22.297 -7.859 1 98.69 415 SER B O 1
ATOM 7023 N N . ALA B 1 416 ? -8.172 -21.281 -6.211 1 98.88 416 ALA B N 1
ATOM 7024 C CA . ALA B 1 416 ? -9.328 -20.453 -5.867 1 98.88 416 ALA B CA 1
ATOM 7025 C C . ALA B 1 416 ? -8.883 -19.094 -5.328 1 98.88 416 ALA B C 1
ATOM 7027 O O . ALA B 1 416 ? -7.797 -18.969 -4.754 1 98.88 416 ALA B O 1
ATOM 7028 N N . GLY B 1 417 ? -9.648 -18.109 -5.586 1 98.81 417 GLY B N 1
ATOM 7029 C CA . GLY B 1 417 ? -9.359 -16.766 -5.121 1 98.81 417 GLY B CA 1
ATOM 7030 C C . GLY B 1 417 ? -10.578 -15.859 -5.102 1 98.81 417 GLY B C 1
ATOM 7031 O O . GLY B 1 417 ? -11.656 -16.266 -5.547 1 98.81 417 GLY B O 1
ATOM 7032 N N . PHE B 1 418 ? -10.453 -14.742 -4.5 1 98.75 418 PHE B N 1
ATOM 7033 C CA . PHE B 1 418 ? -11.562 -13.797 -4.453 1 98.75 418 PHE B CA 1
ATOM 7034 C C . PHE B 1 418 ? -11.055 -12.367 -4.586 1 98.75 418 PHE B C 1
ATOM 7036 O O . PHE B 1 418 ? -9.844 -12.125 -4.578 1 98.75 418 PHE B O 1
ATOM 7043 N N . GLY B 1 419 ? -11.953 -11.477 -4.891 1 98.44 419 GLY B N 1
ATOM 7044 C CA . GLY B 1 419 ? -11.711 -10.039 -4.879 1 98.44 419 GLY B CA 1
ATOM 7045 C C . GLY B 1 419 ? -12.469 -9.32 -3.779 1 98.44 419 GLY B C 1
ATOM 7046 O O . GLY B 1 419 ? -13.656 -9.578 -3.559 1 98.44 419 GLY B O 1
ATOM 7047 N N . LEU B 1 420 ? -11.75 -8.562 -3.068 1 98.56 420 LEU B N 1
ATOM 7048 C CA . LEU B 1 420 ? -12.32 -7.688 -2.045 1 98.56 420 LEU B CA 1
ATOM 7049 C C . LEU B 1 420 ? -12.055 -6.223 -2.375 1 98.56 420 LEU B C 1
ATOM 7051 O O . LEU B 1 420 ? -10.898 -5.809 -2.504 1 98.56 420 LEU B O 1
ATOM 7055 N N . GLY B 1 421 ? -13.141 -5.512 -2.635 1 97.69 421 GLY B N 1
ATOM 7056 C CA . GLY B 1 421 ? -12.961 -4.074 -2.73 1 97.69 421 GLY B CA 1
ATOM 7057 C C . GLY B 1 421 ? -12.641 -3.42 -1.396 1 97.69 421 GLY B C 1
ATOM 7058 O O . GLY B 1 421 ? -13.453 -3.469 -0.469 1 97.69 421 GLY B O 1
ATOM 7059 N N . LEU B 1 422 ? -11.57 -2.77 -1.325 1 98.75 422 LEU B N 1
ATOM 7060 C CA . LEU B 1 422 ? -11.148 -2.193 -0.052 1 98.75 422 LEU B CA 1
ATOM 7061 C C . LEU B 1 422 ? -12.141 -1.136 0.421 1 98.75 422 LEU B C 1
ATOM 7063 O O . LEU B 1 422 ? -12.477 -1.077 1.606 1 98.75 422 LEU B O 1
ATOM 7067 N N . GLU B 1 423 ? -12.547 -0.291 -0.486 1 98.38 423 GLU B N 1
ATOM 7068 C CA . GLU B 1 423 ? -13.445 0.803 -0.115 1 98.38 423 GLU B CA 1
ATOM 7069 C 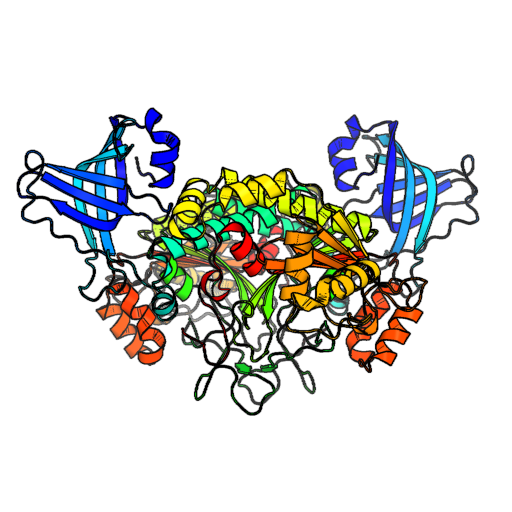C . GLU B 1 423 ? -14.766 0.275 0.435 1 98.38 423 GLU B C 1
ATOM 7071 O O . GLU B 1 423 ? -15.336 0.857 1.359 1 98.38 423 GLU B O 1
ATOM 7076 N N . ARG B 1 424 ? -15.219 -0.776 -0.117 1 97.31 424 ARG B N 1
ATOM 7077 C CA . ARG B 1 424 ? -16.453 -1.355 0.418 1 97.31 424 ARG B CA 1
ATOM 7078 C C . ARG B 1 424 ? -16.234 -1.88 1.834 1 97.31 424 ARG B C 1
ATOM 7080 O O . ARG B 1 424 ? -17.141 -1.802 2.674 1 97.31 424 ARG B O 1
ATOM 7087 N N . LEU B 1 425 ? -15.133 -2.508 2.041 1 98.69 425 LEU B N 1
ATOM 7088 C CA . LEU B 1 425 ? -14.82 -2.957 3.395 1 98.69 425 LEU B CA 1
ATOM 7089 C C . LEU B 1 425 ? -14.727 -1.773 4.352 1 98.69 425 LEU B C 1
ATOM 7091 O O . LEU B 1 425 ? -15.188 -1.848 5.488 1 98.69 425 LEU B O 1
ATOM 7095 N N . VAL B 1 426 ? -14.078 -0.677 3.902 1 98.81 426 VAL B N 1
ATOM 7096 C CA . VAL B 1 426 ? -13.984 0.537 4.707 1 98.81 426 VAL B CA 1
ATOM 7097 C C . VAL B 1 426 ? -15.383 1.059 5.023 1 98.81 426 VAL B C 1
ATOM 7099 O O . VAL B 1 426 ? -15.672 1.43 6.164 1 98.81 426 VAL B O 1
ATOM 7102 N N . MET B 1 427 ? -16.203 1.085 4.027 1 98.38 427 MET B N 1
ATOM 7103 C CA . MET B 1 427 ? -17.578 1.516 4.242 1 98.38 427 MET B CA 1
ATOM 7104 C C . MET B 1 427 ? -18.266 0.637 5.281 1 98.38 427 MET B C 1
ATOM 7106 O O . MET B 1 427 ? -18.922 1.146 6.191 1 98.38 427 MET B O 1
ATOM 7110 N N . TYR B 1 428 ? -18.109 -0.656 5.156 1 97.81 428 TYR B N 1
ATOM 7111 C CA . TYR B 1 428 ? -18.75 -1.602 6.07 1 97.81 428 TYR B CA 1
ATOM 7112 C C . TYR B 1 428 ? -18.297 -1.363 7.504 1 97.81 428 TYR B C 1
ATOM 7114 O O . TYR B 1 428 ? -19.109 -1.351 8.43 1 97.81 428 TYR B O 1
ATOM 7122 N N . ILE B 1 429 ? -17 -1.141 7.711 1 98.75 429 ILE B N 1
ATOM 7123 C CA . ILE B 1 429 ? -16.422 -1.079 9.047 1 98.75 429 ILE B CA 1
ATOM 7124 C C . ILE B 1 429 ? -16.641 0.309 9.641 1 98.75 429 ILE B C 1
ATOM 7126 O O . ILE B 1 429 ? -16.797 0.452 10.859 1 98.75 429 ILE B O 1
ATOM 7130 N N . THR B 1 430 ? -16.75 1.377 8.836 1 98.75 430 THR B N 1
ATOM 7131 C CA . THR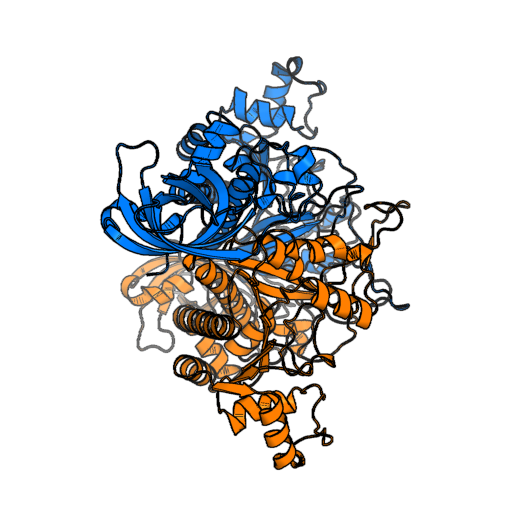 B 1 430 ? -16.812 2.742 9.352 1 98.75 430 THR B CA 1
ATOM 7132 C C . THR B 1 430 ? -18.25 3.236 9.375 1 98.75 430 THR B C 1
ATOM 7134 O O . THR B 1 430 ? -18.562 4.246 10.016 1 98.75 430 THR B O 1
ATOM 7137 N N . GLY B 1 431 ? -19.094 2.596 8.602 1 98 431 GLY B N 1
ATOM 7138 C CA . GLY B 1 431 ? -20.5 3.006 8.547 1 98 431 GLY B CA 1
ATOM 7139 C C . GLY B 1 431 ? -20.75 4.105 7.531 1 98 431 GLY B C 1
ATOM 7140 O O . GLY B 1 431 ? -21.891 4.5 7.312 1 98 431 GLY B O 1
ATOM 7141 N N . ILE B 1 432 ? -19.703 4.559 6.816 1 97.19 432 ILE B N 1
ATOM 7142 C CA . ILE B 1 432 ? -19.906 5.574 5.789 1 97.19 432 ILE B CA 1
ATOM 7143 C C . ILE B 1 432 ? -20.688 4.973 4.621 1 97.19 432 ILE B C 1
ATOM 7145 O O . ILE B 1 432 ? -20.484 3.805 4.27 1 97.19 432 ILE B O 1
ATOM 7149 N N . ASP B 1 433 ? -21.516 5.758 3.959 1 94.62 433 ASP B N 1
ATOM 7150 C CA . ASP B 1 433 ? -22.469 5.195 3.016 1 94.62 433 ASP B CA 1
ATOM 7151 C C . ASP B 1 433 ? -22.062 5.48 1.574 1 94.62 433 ASP B C 1
ATOM 7153 O O . ASP B 1 433 ? -22.688 4.984 0.634 1 94.62 433 ASP B O 1
ATOM 7157 N N . ASN B 1 434 ? -21.062 6.332 1.396 1 97.06 434 ASN B N 1
ATOM 7158 C CA . ASN B 1 434 ? -20.625 6.727 0.06 1 97.06 434 ASN B CA 1
ATOM 7159 C C . ASN B 1 434 ? -19.156 6.391 -0.175 1 97.06 434 ASN B C 1
ATOM 7161 O O . ASN B 1 434 ? -18.297 6.777 0.615 1 97.06 434 ASN B O 1
ATOM 7165 N N . ILE B 1 435 ? -18.906 5.68 -1.293 1 97.31 435 ILE B N 1
ATOM 7166 C CA . ILE B 1 435 ? -17.562 5.211 -1.602 1 97.31 435 ILE B CA 1
ATOM 7167 C C . ILE B 1 435 ? -16.625 6.406 -1.724 1 97.31 435 ILE B C 1
ATOM 7169 O O . ILE B 1 435 ? -15.43 6.293 -1.423 1 97.31 435 ILE B O 1
ATOM 7173 N N . ARG B 1 436 ? -17.109 7.555 -2.098 1 97.62 436 ARG B N 1
ATOM 7174 C CA . ARG B 1 436 ? -16.297 8.758 -2.279 1 97.62 436 ARG B CA 1
ATOM 7175 C C . ARG B 1 436 ? -15.719 9.227 -0.952 1 97.62 436 ARG B C 1
ATOM 7177 O O . ARG B 1 436 ? -14.742 9.984 -0.93 1 97.62 436 ARG B O 1
ATOM 7184 N N . ASP B 1 437 ? -16.266 8.836 0.157 1 98.44 437 ASP B N 1
ATOM 7185 C CA . ASP B 1 437 ? -15.812 9.258 1.477 1 98.44 437 ASP B CA 1
ATOM 7186 C C . ASP B 1 437 ? -14.93 8.203 2.123 1 98.44 437 ASP B C 1
ATOM 7188 O O . ASP B 1 437 ? -14.469 8.375 3.252 1 98.44 437 ASP B O 1
ATOM 7192 N N . SER B 1 438 ? -14.648 7.074 1.404 1 98.38 438 SER B N 1
ATOM 7193 C CA . SER B 1 438 ? -13.828 5.984 1.924 1 98.38 438 SER B CA 1
ATOM 7194 C C . SER B 1 438 ? -12.453 5.977 1.272 1 98.38 438 SER B C 1
ATOM 7196 O O . SER B 1 438 ? -11.633 5.094 1.546 1 98.38 438 SER B O 1
ATOM 7198 N N . ILE B 1 439 ? -12.141 6.879 0.433 1 98.44 439 ILE B N 1
ATOM 7199 C CA . ILE B 1 439 ? -10.875 7.008 -0.273 1 98.44 439 ILE B CA 1
ATOM 7200 C C . ILE B 1 439 ? -10.422 8.469 -0.262 1 98.44 439 ILE B C 1
ATOM 7202 O O . ILE B 1 439 ? -11.25 9.383 -0.323 1 98.44 439 ILE B O 1
ATOM 7206 N N . PRO B 1 440 ? -9.148 8.758 -0.17 1 98.31 440 PRO B N 1
ATOM 7207 C CA . PRO B 1 440 ? -8.672 10.125 0.011 1 98.31 440 PRO B CA 1
ATOM 7208 C C . PRO B 1 440 ? -9.062 11.047 -1.147 1 98.31 440 PRO B C 1
ATOM 7210 O O . PRO B 1 440 ? -9.523 12.164 -0.924 1 98.31 440 PRO B O 1
ATOM 7213 N N . PHE B 1 441 ? -8.852 10.625 -2.361 1 97.5 441 PHE B N 1
ATOM 7214 C CA . PHE B 1 441 ? -9.094 11.414 -3.566 1 97.5 441 PHE B CA 1
ATOM 7215 C C . PHE B 1 441 ? -9.969 10.641 -4.551 1 97.5 441 PHE B C 1
ATOM 7217 O O . PHE B 1 441 ? -9.461 10.047 -5.5 1 97.5 441 PHE B O 1
ATOM 7224 N N . PRO B 1 442 ? -11.258 10.711 -4.402 1 96.75 442 PRO B N 1
ATOM 7225 C CA . PRO B 1 442 ? -12.148 9.891 -5.223 1 96.75 442 PRO B CA 1
ATOM 7226 C C . PRO B 1 442 ? -12.125 10.289 -6.695 1 96.75 442 PRO B C 1
ATOM 7228 O O . PRO B 1 442 ? -12.156 11.477 -7.02 1 96.75 442 PRO B O 1
ATOM 7231 N N . ARG B 1 443 ? -12 9.336 -7.555 1 95.94 443 ARG B N 1
ATOM 7232 C CA . ARG B 1 443 ? -12.156 9.484 -9 1 95.94 443 ARG B CA 1
ATOM 7233 C C . ARG B 1 443 ? -13.5 8.93 -9.461 1 95.94 443 ARG B C 1
ATOM 7235 O O . ARG B 1 443 ? -13.766 7.734 -9.312 1 95.94 443 ARG B O 1
ATOM 7242 N N . THR B 1 444 ? -14.336 9.766 -9.922 1 94.06 444 THR B N 1
ATOM 7243 C CA . THR B 1 444 ? -15.656 9.414 -10.438 1 94.06 444 THR B CA 1
ATOM 7244 C C . THR B 1 444 ? -15.938 10.148 -11.742 1 94.06 444 THR B C 1
ATOM 7246 O O . THR B 1 444 ? -15.156 11.008 -12.164 1 94.06 444 THR B O 1
ATOM 7249 N N . PRO B 1 445 ? -17.031 9.766 -12.469 1 91.12 445 PRO B N 1
ATOM 7250 C CA . PRO B 1 445 ? -17.328 10.453 -13.727 1 91.12 445 PRO B CA 1
ATOM 7251 C C . PRO B 1 445 ? -17.406 11.969 -13.562 1 91.12 445 PRO B C 1
ATOM 7253 O O . PRO B 1 445 ? -18.047 12.461 -12.625 1 91.12 445 PRO B O 1
ATOM 7256 N N . ASN B 1 446 ? -16.672 12.633 -14.359 1 89.75 446 ASN B N 1
ATOM 7257 C CA . ASN B 1 446 ? -16.656 14.094 -14.406 1 89.75 446 ASN B CA 1
ATOM 7258 C C . ASN B 1 446 ? -16.031 14.688 -13.141 1 89.75 446 ASN B C 1
ATOM 7260 O O . ASN B 1 446 ? -16.391 15.781 -12.727 1 89.75 446 ASN B O 1
ATOM 7264 N N . ASN B 1 447 ? -15.219 13.852 -12.562 1 90.12 447 ASN B N 1
ATOM 7265 C CA . ASN B 1 447 ? -14.586 14.312 -11.336 1 90.12 447 ASN B CA 1
ATOM 7266 C C . ASN B 1 447 ? -13.141 13.852 -11.234 1 90.12 447 ASN B C 1
ATOM 7268 O O . ASN B 1 447 ? -12.867 12.703 -10.891 1 90.12 447 ASN B O 1
ATOM 7272 N N . LEU B 1 448 ? -12.227 14.773 -11.562 1 90.94 448 LEU B N 1
ATOM 7273 C CA . LEU B 1 448 ? -10.789 14.578 -11.438 1 90.94 448 LEU B CA 1
ATOM 7274 C C . LEU B 1 448 ? -10.125 15.781 -10.773 1 90.94 448 LEU B C 1
ATOM 7276 O O . LEU B 1 448 ? -9.359 16.5 -11.414 1 90.94 448 LEU B O 1
ATOM 7280 N N . LYS B 1 449 ? -10.328 15.914 -9.555 1 86.25 449 LYS B N 1
ATOM 7281 C CA . LYS B 1 449 ? -9.734 17.047 -8.828 1 86.25 449 LYS B CA 1
ATOM 7282 C C . LYS B 1 449 ? -8.32 16.703 -8.359 1 86.25 449 LYS B C 1
ATOM 7284 O O . LYS B 1 449 ? -8.094 15.688 -7.715 1 86.25 449 LYS B O 1
ATOM 7289 N N . MET B 1 450 ? -7.406 17.609 -8.758 1 85.69 450 MET B N 1
ATOM 7290 C CA . MET B 1 450 ? -6.031 17.516 -8.266 1 85.69 450 MET B CA 1
ATOM 7291 C C . MET B 1 450 ? -5.336 16.281 -8.828 1 85.69 450 MET B C 1
ATOM 7293 O O . MET B 1 450 ? -4.211 15.961 -8.445 1 85.69 450 MET B O 1
#

InterPro domains:
  IPR002312 Aspartyl/Asparaginyl-tRNA synthetase, class IIb [PR01042] (191-203)
  IPR002312 Aspartyl/Asparaginyl-tRNA synthetase, class IIb [PR01042] (207-220)
  IPR002312 Aspartyl/Asparaginyl-tRNA synthetase, class IIb [PR01042] (365-381)
  IPR002312 Aspartyl/Asparaginyl-tRNA synthetase, class IIb [PR01042] (405-419)
  IPR004364 Aminoacyl-tRNA synthetase, class II (D/K/N) [PF00152] (119-444)
  IPR004365 OB-fold nucleic acid binding domain, AA-tRNA synthetase-type [PF01336] (20-97)
  IPR004522 Asparagine-tRNA ligase [MF_00534] (5-450)
  IPR004522 Asparagine-tRNA ligase [TIGR00457] (4-449)
  IPR006195 Aminoacyl-tRNA synthetase, class II [PS50862] (135-440)
  IPR012340 Nucleic acid-binding, OB-fold [G3DSA:2.40.50.140] (5-103)
  IPR012340 Nucleic acid-binding, OB-fold [SSF50249] (8-105)
  IPR045864 Class II Aminoacyl-tRNA synthetase/Biotinyl protein ligase (BPL) and lipoyl protein ligase (LPL) [G3DSA:3.30.930.10] (105-449)
  IPR045864 Class II Aminoacyl-tRNA synthetase/Biotinyl protein ligase (BPL) and lipoyl protein ligase (LPL) [SSF55681] (113-445)

Foldseek 3Di:
DEDAPVVCVVCVVVQAFPKYKYKFFWQDWDDDQAKIWTWGHRLLALHTAIEIEGCVQHGCVPPDADGGWMKMWIATKHQCCPDPDRIYGHTNDMGTDGGDDPVPPDHNDDDDPVVLLVPLVCSCVDSQLSLLVNLLVLLVVLLVVVQVVVPAAEDEQDQWDQDQQQLDFAWAWDADPDPAGPVHPPGTITGYQDSALVLLLPCLPSQKYKYWAKHAGPDQDDDLQDFRIFIKIKIKGAPDALVNAVVVVLVSLLSSLVSSCVPSVNSQVVLCPPPNPCLSVQSVCQNVDDEAEEEPVVLLVVCQVVLVQDPDNPRDQPDDDDQVSQQCCACPPRVFKYKYFFHFPVVGGLFFDQDPVNGTGGKIFIQGHPQGGFKIKHKTHLDLVSSVVSCVVSVNDCVSCVVSSCSSVRPGPIMMMMMGTSLSSSCSNSVPRGSSSNDSNTHHVVDDDD/DEDAPVRCVVCVVVQAFPKYKYKFFWQDWDDDQAKIWTWGHRLLALHTAIEIEGCVQHGCVPDDADGGWMKMWIATKHQCCPDPDRIYGHTNDMGTDGHDDPVPPDHNDDDDPVVLLVPLVCSCVDSQLSLLVNLLVLLVVLLVVVQVVVPAAEDEQDQWDQDQVQLDFAWAWDADPDPAGPVHPPGTITGYQDSALVLLLPCLPSQKYKYWAKHAGPDQDDDLPDFRIFIKIKIKGAPDALVNAVVVVLVSLLSSLVSSCVPSVNSLVVLCPPPNPCLSVQSVCQNVDDEAEEEPVVLLVVCQVVLVQDPDNPRDQPDDDDQVSQQCCACPVRVFKYKYFFHFPVVGGLFFDQDPVNGTGGKIFIQGHPQGGFKIKHKTHLDLVSSVVSCVVSVNDCVSCVVSSCSSVRPGPIMMMMMGTSLSSSCSNSVPNGSSSNDSNTHHVVDDDD

Organism: Mycoplasmopsis pulmonis (strain UAB CTIP) (NCBI:txid272635)

Nearest PDB structures (foldseek):
  6pqh-assembly2_D  TM=9.278E-01  e=1.474E-54  Elizabethkingia sp.
  6pqh-assembly2_C  TM=9.129E-01  e=3.426E-53  Elizabethkingia sp.
  3m4q-assembly1_B  TM=8.865E-01  e=3.079E-38  Entamoeba histolytica
  3m4p-assembly2_D  TM=8.828E-01  e=4.865E-38  Entamoeba histolytica
  3m4p-assembly1_A  TM=8.873E-01  e=1.084E-37  Entamoeba histolytica

Radius of gyration: 28.72 Å; Cα contacts (8 Å, |Δi|>4): 2040; chains: 2; bounding box: 83×91×69 Å

Sequence (900 aa):
MKMLVKQIYENAKELDKSKIKIKGWVVTSRGNKKIQFIELNDGSSVLHLQLVLKSEKMDLNDIHFKTGSSIKAEGILNYTPKAEQSVELIVDKISLLAQSDEDFPIQTKKTTLEFLRTIPHLRHRSNTIKAVMLVRSSISFFIHEYFQKNDFSLVAAPIITSNDGEGAGETFIVDSEDKEPFFGNNVKATLGVTGQLHAEAYALGLQKVYTFAPTFRAENSNTKKHAAEFWMVEPEVAFFTLKELIQMSEEMLKYVIKKVLEKRRDELVFLDTHIKPGLIQSLEDFLESNLEIIEYRKVIEILEKNKVFFEEQNIEFGMDLKTEHERFIAEKYAKGPVGVINYPKKLKAFYMYQNDDNETVAAFDLLVPGIGELVGGSQRENRYEKLEQRIQELNIDQKDIQWYLDLRKYGYSGSAGFGLGLERLVMYITGIDNIRDSIPFPRTPNNLKMMKMLVKQIYENAKELDKSKIKIKGWVVTSRGNKKIQFIELNDGSSVLHLQLVLKSEKMDLNDIHFKTGSSIKAEGILNYTPKAEQSVELIVDKISLLAQSDEDFPIQTKKTTLEFLRTIPHLRHRSNTIKAVMLVRSSISFFIHEYFQKNDFSLVAAPIITSNDGEGAGETFIVDSEDKEPFFGNNVKATLGVTGQLHAEAYALGLQKVYTFAPTFRAENSNTKKHAAEFWMVEPEVAFFTLKELIQMSEEMLKYVIKKVLEKRRDELVFLDTHIKPGLIQSLEDFLESNLEIIEYRKVIEILEKNKVFFEEQNIEFGMDLKTEHERFIAEKYAKGPVGVINYPKKLKAFYMYQNDDNETVAAFDLLVPGIGELVGGSQRENRYEKLEQRIQELNIDQKDIQWYLDLRKYGYSGSAGFGLGLERLVMYITGIDNIRDSIPFPRTPNNLKM

Solvent-accessible surface area (backbone atoms only — not comparable to full-atom values): 46497 Å² total; per-residue (Å²): 85,80,55,49,59,44,56,43,66,76,39,32,76,81,41,43,67,35,58,36,33,39,62,31,26,31,58,44,69,47,72,56,76,58,40,33,42,34,32,32,34,39,33,64,41,70,61,65,41,38,34,40,39,41,39,93,70,39,79,48,89,80,67,80,71,42,53,42,11,17,36,39,38,30,28,35,29,41,57,32,77,86,44,96,56,44,46,35,31,45,48,70,43,74,45,83,63,19,70,25,43,88,76,53,82,82,56,87,59,91,74,56,68,74,62,36,68,73,38,50,67,55,32,51,66,38,63,70,41,31,28,44,46,53,46,43,24,48,47,55,50,40,51,53,48,53,40,50,76,67,64,34,35,54,45,66,49,51,48,72,21,59,49,60,80,66,80,70,66,53,47,33,36,47,41,46,85,51,95,58,58,52,51,29,86,93,56,66,39,23,44,19,62,57,46,58,70,56,34,47,32,48,10,64,49,31,26,33,27,28,31,76,45,74,30,36,37,57,57,89,44,87,53,52,80,51,52,31,50,44,42,36,37,31,42,20,28,42,73,37,45,52,67,58,44,54,51,48,53,51,51,51,50,44,51,34,52,52,52,42,56,65,75,38,40,70,36,45,51,50,27,20,72,76,67,26,76,58,42,62,56,53,55,53,48,57,64,70,50,71,76,42,74,45,44,38,71,57,50,44,54,56,46,50,76,48,30,86,82,43,89,71,60,86,64,50,91,77,62,79,80,48,60,71,55,34,26,43,46,6,50,69,70,60,62,32,44,28,34,38,28,45,39,45,41,89,80,52,58,65,58,41,19,70,38,92,81,73,48,26,16,42,30,38,34,36,19,28,56,92,71,6,74,54,34,40,32,28,15,38,47,38,53,54,66,63,39,51,49,39,35,56,73,69,69,49,64,56,84,76,42,41,72,64,56,48,47,38,41,48,19,34,65,28,26,18,36,37,44,29,45,46,38,57,52,38,22,67,76,51,46,52,80,39,44,63,69,50,42,65,55,56,33,37,62,58,32,64,81,93,85,80,56,49,58,44,57,45,66,78,38,34,78,83,41,43,69,35,59,37,32,42,63,32,27,30,58,46,66,48,73,57,76,57,39,34,42,34,32,33,34,39,33,65,40,70,61,64,41,40,34,40,40,43,39,91,70,40,81,47,88,79,66,80,70,40,50,43,11,17,37,38,38,30,27,34,28,43,56,32,77,88,45,97,56,44,48,33,31,45,48,69,43,75,46,81,62,19,68,25,42,88,78,52,82,81,56,88,59,90,74,55,68,72,61,36,68,74,38,50,68,54,32,50,67,39,65,69,42,30,26,44,47,53,48,43,23,49,48,56,49,39,50,52,48,53,40,50,75,67,64,35,35,56,46,64,48,51,48,71,21,60,50,59,80,66,81,70,66,52,45,33,38,48,43,45,84,51,94,58,60,52,49,28,86,94,54,66,40,22,44,19,62,55,45,59,70,56,35,48,32,48,8,65,50,31,25,33,27,29,31,76,46,75,30,37,36,58,56,88,46,87,52,51,80,51,53,30,51,44,42,35,37,32,42,20,28,44,73,37,45,51,68,58,45,54,51,50,52,51,50,52,51,43,51,33,51,52,52,41,56,66,75,39,40,68,36,46,51,51,27,20,72,76,66,26,78,58,43,62,58,53,54,53,48,56,64,70,50,71,77,41,76,45,45,38,71,58,50,42,53,55,44,48,77,48,29,86,81,44,91,71,62,86,63,50,90,77,62,81,81,46,61,71,55,34,24,42,45,6,49,68,70,61,62,32,43,29,33,37,27,43,39,44,42,89,81,50,59,67,59,40,18,70,37,93,82,74,51,27,16,42,29,36,32,36,19,28,54,93,72,6,73,53,34,41,32,30,15,37,48,40,54,55,69,62,38,52,50,39,33,55,72,67,68,48,66,55,82,77,43,41,74,63,55,47,46,38,41,49,20,35,64,28,25,18,35,36,42,29,44,46,38,56,52,38,23,68,77,51,46,53,81,40,43,62,69,50,43,65,55,55,30,36,63,57,33,66,81,93

Secondary structure (DSSP, 8-state):
-B--HHHHHHTTTTTTT-EEEEEEEEEEEEE-SSEEEEEEE-SS-S--EEEEEETTTS--TT--PPTT-EEEEEEEEEE-TTSSSSEEEEEEEEEEEEPBPTT-S--SS---HHHHTT-TTTGGGSHHHHHHHHHHHHHHHHHHHHHHHTT-EE----SEESS-SSSS----EEEESSSS-TT-TT---EE-S-SHHHHHHHHHHHSEEEEEEEEE------STT--SEEEEEEEEEET--HHHHHHHHHHHHHHHHHHHHHHTHHHHHHHHHHT-TTHHHHHHHHHHPPPEEEEHHHHHHHHHHTGGG-S-----TTPPPPHHHHHHIIIIISSS-EEEE--BGGGS-TTBPBPTTSSBBSEEEEEETTTEEEEEEEEB---HHHHHHHHHHTT--GGGGHHHHHGGGBS---EEEEEEEHHHHHHHHH----GGGSSSS--BTTB---/-B--HHHHHHTTTTTTT-EEEEEEEEEEEEE-SSEEEEEEE-SS-S--EEEEEETTTS-GGG--PPTT-EEEEEEEEEE-TTSSSSEEEEEEEEEEEEPBPTT-S--SS---HHHHTT-TTTGGGSHHHHHHHHHHHHHHHHHHHHHHHTT-EE----SEESS-SSSS---EEEE-SSSS-TT-TT---EE-S--HHHHHHHHHHHSEEEEEEEEE------STT--SEEEEEEEEEET--HHHHHHHHHHHHHHHHHHHHHHTHHHHHHHHHHT-TTHHHHHHHHHHPPPEEEEHHHHHHHHHHTGGG-S-----TTPPPPHHHHHHIIIIISSS-EEEE--BGGGS-TTBPBPTTSSBBSEEEEEETTTEEEEEEEEB---HHHHHHHHHHTT--GGGGHHHHHGGGBS---EEEEEEEHHHHHHHHH----GGGSSSS--BTTB---